Protein AF-A0A8J8MJF5-F1 (afdb_monomer_lite)

Radius of gyration: 41.86 Å; chains: 1; bounding box: 98×72×121 Å

Sequence (858 aa):
MDLIKITELSKKLNISSRSLRYYEQVGLIKSIRPDHERYRYFDKQTVERLKQILILRKMQIPIKHIIHIYESDDMRTVVKVFMHKLDEIDNDVNALYKLRKIVNRFLETMHENGIDKISALPLLYEKMEKQLDRLEENIHQPITYKEIDLLSKELQKNIDIRIVELPKMRVLSSYLKDTHLTESNPDSFWTWINEHELPLGKVGNHAMFDFQSMSNPEEYQTVTMIALSNEFHNDSPYEDYLFEGGLFAVASTFVYDGLSACHDQIIEHFHHNKFYQVDYQHDGTFRHPSLIETVLSPDGKNDKVDIFVPIKKRVADDSLFDQVIMIDAITVDQVEKSSPILKSYNINLEDITPILNPSYTINEDGEAEYIAYIDKRVLSTNIKLPIPFRVDITFRVDTASLRLYHGKAAIGVNDGHIFDMGGNTKDLYVYTPVFGTEEIYSDKININRNGYNTLTWIVGEQYFTVILNGEIVHCGTNYPYMQTVNKKFEPHPVIIGSSSYDKVIIRSVRVSKVKQKKKNIIKEGELIMAARQSNNTLPNIYNLVTWHYGQNYVLNGCMAYLMACLGEKDYDYWFFSGVTGDNLTQVYGFKYADMHTCLSKVLFSEPYIQKIFDTCGYEQTYVTEKQLNANKEMFLQTAMAYIDKGIPIIARISNEPGYARIICGYEEFGKTLLYLDGDDKEAKKQKVEGDIKEDWIFVGSKKENIELAQIYRKAIMGIPNLITMPKTNNCTFGAQAFRDWAMDIEHGRFDGVTEDAFDQWRDHTVYVCNYATNCCCYEFLNRAIAHNPDMTFIKDIQDIYDNQKLVIMEKMKKVGGDFNVTLPTLKDREKRKKIAMVLREFAASYDDILAIFNQINT

Foldseek 3Di:
DPWAFLVRLCVVVVHDSVVVVVCVVLPQAHWDDDPPDPTTIHDPVRSVSVVVVVVVVVLVQDPLLVSVCVVDPDVVSVVVSVVVSVVVVVVVCVVVVLVVVLVVVLVVLCVVVVPDDPVCVVVSVVVLVVVQVVPPPDDDHDDDPVNVVVVVVVVDDDFDKDKDWDAKFKKWKQAFPVLVRLDGDVVVVVVVCVVVVDDQDDAPPPFKWWFWDHNDPPDIDIMIMGGDDPPDDDPDRTDIDMDHIAMWIKTKDWPVRDPPVVVVVRQVVAVPDPWKHFQADPVRDGPDTKIKTWHDDPPPPIIMIMIITHMDTDDDDQVPFDDKFWDDPDAPVRVCVQWDFPDKDWQQLVPKDWDPDWDWDADPLSKIKTFQQAQRTWIWSPDFAFPFKKKKWKKAAQQWKKKKDWPLWIKIANQFDDDDVVRDGFGIFTQAPPPRPDTDTFPDDDDDNPDIKMWMFGRGLAWGFIAIRNRTRTIIGRGPCNVDQDRPDGTGTIMMGTRDRGIMITDIMMMTHTDDDRDDPDDPDDDDDDDDDAKFFQPDDFALADVVLLLPQSVLSQQQVQCVLVVNNVSHSLQSCLLLCFLLKFKAWPDLVQQCQTSQLVPVDPVSVQSSQVLQQWDKDKADLVNCQVPVLVVLQVQSVCLVVSGWKWKAAQVNRRAIWIFGIAHRSSQKTWIHHHRDGGTDIDGPDPGDRIMIMGIHDRRDHDDPLVSLVVSLLCSVCQQPPDADPTMDMHLVRLLVVLVCLLVCVLQPPDPVRDDLVSPAASSLSSNLSSLVSVVSLVVNCVSVVVPVCSVVLNVLSVCCNPPLQVQLVVLQRYSRHDSVQSNDNVSSNSNSVSSNVSSVSSVVSVVSSVVVVD

Secondary structure (DSSP, 8-state):
---EEHHHHHHHTT--HHHHHHHHHTTS---B--TT-SS-EE-HHHHHHHHHHHHHHHTT--HHHHHHHHH---HHHHHHHHHHHHHHHHHHHHHHHHHHHHHHHHHHHHHHTT--SGGGHHHHHHHHHHHHTT-TTSSS-PPPHHHHHHHHHHT------EEEEEPPE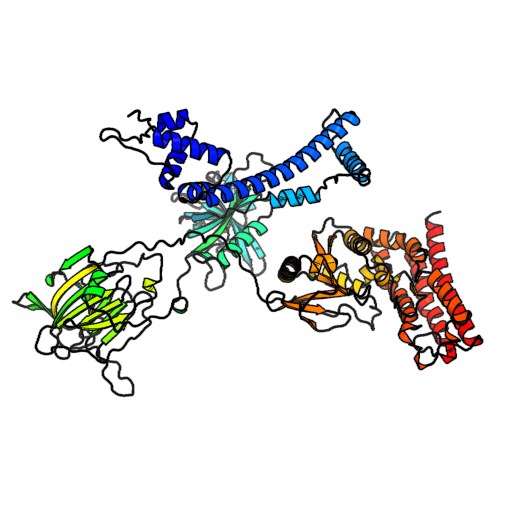EEEEEEEGGGTTS-B-HHHHHHHHHHTT-----TTSS-EEEEEEEEETTEEEEEEEEEPPTT----SSEEEEEE--EEEEEEEEEGGGTHHHHHHHHHHHHHS-SSEEE-B-TTS-BSS--EEEEE--TTSSS-EEEEEEEEEEPPP-GGGSPPPEE--S--HHHHHHHS-EEEEEEEPGGGPEEES--EEEE-TTSPEEEE-SSTT-EEEEEEEEPSSEEEEEEEE-SS--EEEEETTEEEEES------TT-PPP-EEEE-TTT-------S-----TTS-EEEEEEE-SS-EEEEETTEEEEEEE--HHHH-S---PPPEEEEEE-SSSSPEEEEEEEEEEEPPP------TT--------S-EE-S----S--GGGT---HHHHHHHHHHHHTT-TT--HHHHHHHSSGGG--EEES-TTS---SHHHHH-SHHHHHHHHHHTTEEEEEE-HHHHHHTHHHHHHHHHHHHHTT--EEEEESSSTT-EEEEEEEETTTTEEEEE-TT-SSPEEEE--S---EEEEEEEEE-----HHHHHHHHHHTHHHHHTPPP-SSEEEHHHHHHHHHHHHHTTTTTT--GGG--HIIIIIHHHHHHHHHTTTHHHHHHHHHH-TT-TTHHHHHHHHHHIIIIIHHHHHHTT-STT--HHHHH-HHHHHHHHHHHHHHHHHHHHHHHHHHHH--

Organism: NCBI:txid1348613

pLDDT: mean 78.47, std 15.38, range [26.17, 97.44]

InterPro domains:
  IPR000551 MerR-type HTH domain [PF13411] (5-70)
  IPR000551 MerR-type HTH domain [PS50937] (3-72)
  IPR000551 MerR-type HTH domain [SM00422] (4-73)
  IPR009061 Putative DNA-binding domain superfamily [SSF46955] (5-112)
  IPR047057 MerR transcriptional regulator [PTHR30204] (3-156)

Structure (mmCIF, N/CA/C/O backbone):
data_AF-A0A8J8MJF5-F1
#
_entry.id   AF-A0A8J8MJF5-F1
#
loop_
_atom_site.group_PDB
_atom_site.id
_atom_site.type_symbol
_atom_site.label_atom_id
_atom_site.label_alt_id
_atom_site.label_comp_id
_atom_site.label_asym_id
_atom_site.label_entity_id
_atom_site.label_seq_id
_atom_site.pdbx_PDB_ins_code
_atom_site.Cartn_x
_atom_site.Cartn_y
_atom_site.Cartn_z
_atom_site.occupancy
_atom_site.B_iso_or_equiv
_atom_site.auth_seq_id
_atom_site.auth_comp_id
_atom_site.auth_asym_id
_atom_site.auth_atom_id
_atom_site.pdbx_PDB_model_num
ATOM 1 N N . MET A 1 1 ? -38.136 41.050 33.277 1.00 53.16 1 MET A N 1
ATOM 2 C CA . MET A 1 1 ? -37.106 40.504 32.369 1.00 53.16 1 MET A CA 1
ATOM 3 C C . MET A 1 1 ? -37.809 40.149 31.077 1.00 53.16 1 MET A C 1
ATOM 5 O O . MET A 1 1 ? -38.716 39.331 31.130 1.00 53.16 1 MET A O 1
ATOM 9 N N . ASP A 1 2 ? -37.450 40.786 29.963 1.00 64.75 2 ASP A N 1
ATOM 10 C CA . ASP A 1 2 ? -38.011 40.428 28.656 1.00 64.75 2 ASP A CA 1
ATOM 11 C C . ASP A 1 2 ? -37.474 39.053 28.248 1.00 64.75 2 ASP A C 1
ATOM 13 O O . ASP A 1 2 ? -36.318 38.914 27.839 1.00 64.75 2 ASP A O 1
ATOM 17 N N . LEU A 1 3 ? -38.303 38.030 28.441 1.00 77.38 3 LEU A N 1
ATOM 18 C CA . LEU A 1 3 ? -38.017 36.638 28.125 1.00 77.38 3 LEU A CA 1
ATOM 19 C C . LEU A 1 3 ? -38.688 36.286 26.800 1.00 77.38 3 LEU A C 1
ATOM 21 O O . LEU A 1 3 ? -39.892 36.468 26.644 1.00 77.38 3 LEU A O 1
ATOM 25 N N . ILE A 1 4 ? -37.919 35.761 25.848 1.00 79.62 4 ILE A N 1
ATOM 26 C CA . ILE A 1 4 ? -38.430 35.415 24.516 1.00 79.62 4 ILE A CA 1
ATOM 27 C C . ILE A 1 4 ? -38.566 33.901 24.401 1.00 79.62 4 ILE A C 1
ATOM 29 O O . ILE A 1 4 ? -37.615 33.158 24.663 1.00 79.62 4 ILE A O 1
ATOM 33 N N . LYS A 1 5 ? -39.738 33.432 23.969 1.00 81.88 5 LYS A N 1
ATOM 34 C CA . LYS A 1 5 ? -40.026 32.005 23.795 1.00 81.88 5 LYS A CA 1
ATOM 35 C C . LYS A 1 5 ? -39.204 31.409 22.654 1.00 81.88 5 LYS A C 1
ATOM 37 O O . LYS A 1 5 ? -39.046 32.027 21.606 1.00 81.88 5 LYS A O 1
ATOM 42 N N . ILE A 1 6 ? -38.756 30.162 22.792 1.00 76.00 6 ILE A N 1
ATOM 43 C CA . ILE A 1 6 ? -37.949 29.459 21.777 1.00 76.00 6 ILE A CA 1
ATOM 44 C C . ILE A 1 6 ? -38.575 29.464 20.377 1.00 76.00 6 ILE A C 1
ATOM 46 O O . ILE A 1 6 ? -37.857 29.593 19.393 1.00 76.00 6 ILE A O 1
ATOM 50 N N . THR A 1 7 ? -39.899 29.344 20.272 1.00 72.62 7 THR A N 1
ATOM 51 C CA . THR A 1 7 ? -40.621 29.362 18.991 1.00 72.62 7 THR A CA 1
ATOM 52 C C . THR A 1 7 ? -40.628 30.748 18.356 1.00 72.62 7 THR A C 1
ATOM 54 O O . THR A 1 7 ? -40.491 30.866 17.142 1.00 72.62 7 THR A O 1
ATOM 57 N N . GLU A 1 8 ? -40.745 31.796 19.169 1.00 77.06 8 GLU A N 1
ATOM 58 C CA . GLU A 1 8 ? -40.673 33.183 18.707 1.00 77.06 8 GLU A CA 1
ATOM 59 C C . GLU A 1 8 ? -39.242 33.559 18.334 1.00 77.06 8 GLU A C 1
ATOM 61 O O . GLU A 1 8 ? -39.022 34.158 17.289 1.00 77.06 8 GLU A O 1
ATOM 66 N N . LEU A 1 9 ? -38.254 33.133 19.123 1.00 77.19 9 LEU A N 1
ATOM 67 C CA . LEU A 1 9 ? -36.839 33.379 18.857 1.00 77.19 9 LEU A CA 1
ATOM 68 C C . LEU A 1 9 ? -36.340 32.626 17.614 1.00 77.19 9 LEU A C 1
ATOM 70 O O . LEU A 1 9 ? -35.605 33.189 16.809 1.00 77.19 9 LEU A O 1
ATOM 74 N N . SER A 1 10 ? -36.780 31.377 17.434 1.00 71.88 10 SER A N 1
ATOM 75 C CA . SER A 1 10 ? -36.517 30.541 16.254 1.00 71.88 10 SER A CA 1
ATOM 76 C C . SER A 1 10 ? -37.037 31.202 14.976 1.00 71.88 10 SER A C 1
ATOM 78 O O . SER A 1 10 ? -36.302 31.278 13.993 1.00 71.88 10 SER A O 1
ATOM 80 N N . LYS A 1 11 ? -38.254 31.768 15.018 1.00 73.12 11 LYS A N 1
ATOM 81 C CA . LYS A 1 11 ? -38.809 32.572 13.919 1.00 73.12 11 LYS A CA 1
ATOM 82 C C . LYS A 1 11 ? -38.050 33.889 13.730 1.00 73.12 11 LYS A C 1
ATOM 84 O O . LYS A 1 11 ? -37.674 34.215 12.613 1.00 73.12 11 LYS A O 1
ATOM 89 N N . LYS A 1 12 ? -37.775 34.621 14.815 1.00 74.94 12 LYS A N 1
ATOM 90 C CA . LYS A 1 12 ? -37.136 35.949 14.784 1.00 74.94 12 LYS A CA 1
ATOM 91 C C . LYS A 1 12 ? -35.699 35.920 14.257 1.00 74.94 12 LYS A C 1
ATOM 93 O O . LYS A 1 12 ? -35.278 36.871 13.611 1.00 74.94 12 LYS A O 1
ATOM 98 N N . LEU A 1 13 ? -34.947 34.856 14.539 1.00 69.50 13 LEU A N 1
ATOM 99 C CA . LEU A 1 13 ? -33.555 34.689 14.103 1.00 69.50 13 LEU A CA 1
ATOM 100 C C . LEU A 1 13 ? -33.402 33.742 12.903 1.00 69.50 13 LEU A C 1
ATOM 102 O O . LEU A 1 13 ? -32.275 33.485 12.486 1.00 69.50 13 LEU A O 1
ATOM 106 N N . ASN A 1 14 ? -34.516 33.246 12.354 1.00 66.75 14 ASN A N 1
ATOM 107 C CA . ASN A 1 14 ? -34.575 32.302 11.237 1.00 66.75 14 ASN A CA 1
ATOM 108 C C . ASN A 1 14 ? -33.650 31.082 11.412 1.00 66.75 14 ASN A C 1
ATOM 110 O O . ASN A 1 14 ? -32.826 30.761 10.557 1.00 66.75 14 ASN A O 1
ATOM 114 N N . ILE A 1 15 ? -33.761 30.414 12.560 1.00 70.50 15 ILE A N 1
ATOM 115 C CA . ILE A 1 15 ? -32.998 29.202 12.882 1.00 70.50 15 ILE A CA 1
ATOM 116 C C . ILE A 1 15 ? -33.920 28.131 13.436 1.00 70.50 15 ILE A C 1
ATOM 118 O O . ILE A 1 15 ? -34.861 28.434 14.167 1.00 70.50 15 ILE A O 1
ATOM 122 N N . SER A 1 16 ? -33.642 26.865 13.124 1.00 68.25 16 SER A N 1
ATOM 123 C CA . SER A 1 16 ? -34.482 25.769 13.605 1.00 68.25 16 SER A CA 1
ATOM 124 C C . SER A 1 16 ? -34.440 25.671 15.133 1.00 68.25 16 SER A C 1
ATOM 126 O O . SER A 1 16 ? -33.407 25.884 15.778 1.00 68.25 16 SER A O 1
ATOM 128 N N . SER A 1 17 ? -35.554 25.259 15.736 1.00 65.50 17 SER A N 1
ATOM 129 C CA . SER A 1 17 ? -35.598 25.000 17.178 1.00 65.50 17 SER A CA 1
ATOM 130 C C . SER A 1 17 ? -34.645 23.863 17.586 1.00 65.50 17 SER A C 1
ATOM 132 O O . SER A 1 17 ? -34.232 23.800 18.742 1.00 65.50 17 SER A O 1
ATOM 134 N N . ARG A 1 18 ? -34.263 22.985 16.642 1.00 64.19 18 ARG A N 1
ATOM 135 C CA . ARG A 1 18 ? -33.242 21.939 16.823 1.00 64.19 18 ARG A CA 1
ATOM 136 C C . ARG A 1 18 ? -31.841 22.539 16.958 1.00 64.19 18 ARG A C 1
ATOM 138 O O . ARG A 1 18 ? -31.104 22.118 17.840 1.00 64.19 18 ARG A O 1
ATOM 145 N N . SER A 1 19 ? -31.506 23.557 16.167 1.00 65.19 19 SER A N 1
ATOM 146 C CA . SER A 1 19 ? -30.219 24.265 16.244 1.00 65.19 19 SER A CA 1
ATOM 147 C C . SER A 1 19 ? -30.053 25.001 17.574 1.00 65.19 19 SER A C 1
ATOM 149 O O . SER A 1 19 ? -28.995 24.925 18.185 1.00 65.19 19 SER A O 1
ATOM 151 N N . LEU A 1 20 ? -31.118 25.633 18.081 1.00 69.06 20 LEU A N 1
ATOM 152 C CA . LEU A 1 20 ? -31.123 26.256 19.412 1.00 69.06 20 LEU A CA 1
ATOM 153 C C . LEU A 1 20 ? -30.873 25.241 20.534 1.00 69.06 20 LEU A C 1
ATOM 155 O O . LEU A 1 20 ? -30.087 25.500 21.439 1.00 69.06 20 LEU A O 1
ATOM 159 N N . ARG A 1 21 ? -31.511 24.065 20.454 1.00 69.94 21 ARG A N 1
ATOM 160 C CA . ARG A 1 21 ? -31.278 22.967 21.407 1.00 69.94 21 ARG A CA 1
ATOM 161 C C . ARG A 1 21 ? -29.857 22.425 21.307 1.00 69.94 21 ARG A C 1
ATOM 163 O O . ARG A 1 21 ? -29.271 22.105 22.330 1.00 69.94 21 ARG A O 1
ATOM 170 N N . TYR A 1 22 ? -29.311 22.343 20.097 1.00 67.75 22 TYR A N 1
ATOM 171 C CA . TYR A 1 22 ? -27.937 21.910 19.880 1.00 67.75 22 TYR A CA 1
ATOM 172 C C . TYR A 1 22 ? -26.931 22.901 20.479 1.00 67.75 22 TYR A C 1
ATOM 174 O O . TYR A 1 22 ? -26.049 22.477 21.211 1.00 67.75 22 TYR A O 1
ATOM 182 N N . TYR A 1 23 ? -27.101 24.211 20.263 1.00 71.25 23 TYR A N 1
ATOM 183 C CA . TYR A 1 23 ? -26.237 25.236 20.868 1.00 71.25 23 TYR A CA 1
ATOM 184 C C . TYR A 1 23 ? -26.321 25.255 22.397 1.00 71.25 23 TYR A C 1
ATOM 186 O O . TYR A 1 23 ? -25.316 25.491 23.060 1.00 71.25 23 TYR A O 1
ATOM 194 N N . GLU A 1 24 ? -27.493 24.965 22.962 1.00 73.94 24 GLU A N 1
ATOM 195 C CA . GLU A 1 24 ? -27.648 24.747 24.402 1.00 73.94 24 GLU A CA 1
ATOM 196 C C . GLU A 1 24 ? -26.921 23.472 24.866 1.00 73.94 24 GLU A C 1
ATOM 198 O O . GLU A 1 24 ? -26.208 23.494 25.865 1.00 73.94 24 GLU A O 1
ATOM 203 N N . GLN A 1 25 ? -27.047 22.370 24.120 1.00 72.44 25 GLN A N 1
ATOM 204 C CA . GLN A 1 25 ? -26.429 21.082 24.446 1.00 72.44 25 GLN A CA 1
ATOM 205 C C . GLN A 1 25 ? -24.898 21.133 24.424 1.00 72.44 25 GLN A C 1
ATOM 207 O O . GLN A 1 25 ? -24.263 20.506 25.267 1.00 72.44 25 GLN A O 1
ATOM 212 N N . VAL A 1 26 ? -24.311 21.876 23.483 1.00 66.56 26 VAL A N 1
ATOM 213 C CA . VAL A 1 26 ? -22.854 22.079 23.402 1.00 66.56 26 VAL A CA 1
ATOM 214 C C . VAL A 1 26 ? -22.364 23.233 24.287 1.00 66.56 26 VAL A C 1
ATOM 216 O O . VAL A 1 26 ? -21.220 23.648 24.169 1.00 66.56 26 VAL A O 1
ATOM 219 N N . GLY A 1 27 ? -23.221 23.772 25.163 1.00 73.69 27 GLY A N 1
ATOM 220 C CA . GLY A 1 27 ? -22.837 24.731 26.205 1.00 73.69 27 GLY A CA 1
ATOM 221 C C . GLY A 1 27 ? -22.694 26.190 25.761 1.00 73.69 27 GLY A C 1
ATOM 222 O O . GLY A 1 27 ? -22.341 27.044 26.572 1.00 73.69 27 GLY A O 1
ATOM 223 N N . LEU A 1 28 ? -23.007 26.517 24.506 1.00 76.38 28 LEU A N 1
ATOM 224 C CA . LEU A 1 28 ? -22.818 27.859 23.949 1.00 76.38 28 LEU A CA 1
ATOM 225 C C . LEU A 1 28 ? -23.892 28.873 24.389 1.00 76.38 28 LEU A C 1
ATOM 227 O O . LEU A 1 28 ? -23.613 30.070 24.436 1.00 76.38 28 LEU A O 1
ATOM 231 N N . ILE A 1 29 ? -25.108 28.423 24.714 1.00 82.00 29 ILE A N 1
ATOM 232 C CA . ILE A 1 29 ? -26.221 29.255 25.219 1.00 82.00 29 ILE A CA 1
ATOM 233 C C . ILE A 1 29 ? -26.970 28.531 26.347 1.00 82.00 29 ILE A C 1
ATOM 235 O O . ILE A 1 29 ? -26.839 27.319 26.491 1.00 82.00 29 ILE A O 1
ATOM 239 N N . LYS A 1 30 ? -27.796 29.241 27.127 1.00 81.00 30 LYS A N 1
ATOM 240 C CA . LYS A 1 30 ? -28.608 28.640 28.202 1.00 81.00 30 LYS A CA 1
ATOM 241 C C . LYS A 1 30 ? -30.056 29.124 28.143 1.00 81.00 30 LYS A C 1
ATOM 243 O O . LYS A 1 30 ? -30.291 30.320 28.028 1.00 81.00 30 LYS A O 1
ATOM 248 N N . SER A 1 31 ? -31.034 28.222 28.224 1.00 82.38 31 SER A N 1
ATOM 249 C CA . SER A 1 31 ? -32.439 28.626 28.362 1.00 82.38 31 SER A CA 1
ATOM 250 C C . SER A 1 31 ? -32.874 28.749 29.822 1.00 82.38 31 SER A C 1
ATOM 252 O O . SER A 1 31 ? -32.334 28.101 30.717 1.00 82.38 31 SER A O 1
ATOM 254 N N . ILE A 1 32 ? -33.894 29.570 30.043 1.00 83.06 32 ILE A N 1
ATOM 255 C CA . ILE A 1 32 ? -34.621 29.739 31.298 1.00 83.06 32 ILE A CA 1
ATOM 256 C C . ILE A 1 32 ? -36.005 29.113 31.118 1.00 83.06 32 ILE A C 1
ATOM 258 O O . ILE A 1 32 ? -36.604 29.186 30.043 1.00 83.06 32 ILE A O 1
ATOM 262 N N . ARG A 1 33 ? -36.530 28.479 32.165 1.00 79.12 33 ARG A N 1
ATOM 263 C CA . ARG A 1 33 ? -37.903 27.966 32.190 1.00 79.12 33 ARG A CA 1
ATOM 264 C C . ARG A 1 33 ? -38.624 28.563 33.395 1.00 79.12 33 ARG A C 1
ATOM 266 O O . ARG A 1 33 ? -38.308 28.154 34.506 1.00 79.12 33 ARG A O 1
ATOM 273 N N . PRO A 1 34 ? -39.530 29.535 33.199 1.00 75.62 34 PRO A N 1
ATOM 274 C CA . PRO A 1 34 ? -40.395 30.011 34.270 1.00 75.62 34 PRO A CA 1
ATOM 275 C C . PRO A 1 34 ? -41.268 28.866 34.798 1.00 75.62 34 PRO A C 1
ATOM 277 O O . PRO A 1 34 ? -41.722 28.032 34.013 1.00 75.62 34 PRO A O 1
ATOM 280 N N . ASP A 1 35 ? -41.545 28.853 36.103 1.00 64.62 35 ASP A N 1
ATOM 281 C CA . ASP A 1 35 ? -42.199 27.736 36.811 1.00 64.62 35 ASP A CA 1
ATOM 282 C C . ASP A 1 35 ? -43.610 27.379 36.296 1.00 64.62 35 ASP A C 1
ATOM 284 O O . ASP A 1 35 ? -44.168 26.338 36.645 1.00 64.62 35 ASP A O 1
ATOM 288 N N . HIS A 1 36 ? -44.192 28.213 35.430 1.00 60.69 36 HIS A N 1
ATOM 289 C CA . HIS A 1 36 ? -45.547 28.058 34.896 1.00 60.69 36 HIS A CA 1
ATOM 290 C C . HIS A 1 36 ? -45.599 27.758 33.387 1.00 60.69 36 HIS A C 1
ATOM 292 O O . HIS A 1 36 ? -46.689 27.626 32.830 1.00 60.69 36 HIS A O 1
ATOM 298 N N . GLU A 1 37 ? -44.456 27.599 32.704 1.00 63.03 37 GLU A N 1
ATOM 299 C CA . GLU A 1 37 ? -44.418 27.333 31.260 1.00 63.03 37 GLU A CA 1
ATOM 300 C C . GLU A 1 37 ? -43.514 26.153 30.871 1.00 63.03 37 GLU A C 1
ATOM 302 O O . GLU A 1 37 ? -42.358 26.040 31.266 1.00 63.03 37 GLU A O 1
ATOM 307 N N . ARG A 1 38 ? -44.024 25.270 29.996 1.00 65.94 38 ARG A N 1
ATOM 308 C CA . ARG A 1 38 ? -43.282 24.091 29.492 1.00 65.94 38 ARG A CA 1
ATOM 309 C C . ARG A 1 38 ? -42.276 24.409 28.382 1.00 65.94 38 ARG A C 1
ATOM 311 O O . ARG A 1 38 ? -41.562 23.519 27.913 1.00 65.94 38 ARG A O 1
ATOM 318 N N . TYR A 1 39 ? -42.250 25.651 27.912 1.00 66.00 39 TYR A N 1
ATOM 319 C CA . TYR A 1 39 ? -41.396 26.077 26.811 1.00 66.00 39 TYR A CA 1
ATOM 320 C C . TYR A 1 39 ? -40.108 26.713 27.328 1.00 66.00 39 TYR A C 1
ATOM 322 O O . TYR A 1 39 ? -40.048 27.240 28.430 1.00 66.00 39 TYR A O 1
ATOM 330 N N . ARG A 1 40 ? -39.052 26.632 26.515 1.00 78.50 40 ARG A N 1
ATOM 331 C CA . ARG A 1 40 ? -37.780 27.300 26.799 1.00 78.50 40 ARG A CA 1
ATOM 332 C C . ARG A 1 40 ? -37.910 28.784 26.485 1.00 78.50 40 ARG A C 1
ATOM 334 O O . ARG A 1 40 ? -38.384 29.128 25.399 1.00 78.50 40 ARG A O 1
ATOM 341 N N . TYR A 1 41 ? -37.432 29.613 27.397 1.00 81.00 41 TYR A N 1
ATOM 342 C CA . TYR A 1 41 ? -37.320 31.054 27.245 1.00 81.00 41 TYR A CA 1
ATOM 343 C C . TYR A 1 41 ? -35.854 31.459 27.253 1.00 81.00 41 TYR A C 1
ATOM 345 O O . TYR A 1 41 ? -35.013 30.779 27.833 1.00 81.00 41 TYR A O 1
ATOM 353 N N . PHE A 1 42 ? -35.538 32.559 26.590 1.00 82.88 42 PHE A N 1
ATOM 354 C CA . PHE A 1 42 ? -34.191 33.108 26.557 1.00 82.88 42 PHE A CA 1
ATOM 355 C C . PHE A 1 42 ? -34.244 34.554 27.019 1.00 82.88 42 PHE A C 1
ATOM 357 O O . PHE A 1 42 ? -35.090 35.326 26.560 1.00 82.88 42 PHE A O 1
ATOM 364 N N . ASP A 1 43 ? -33.355 34.897 27.944 1.00 83.19 43 ASP A N 1
ATOM 365 C CA . ASP A 1 43 ? -33.181 36.269 28.391 1.00 83.19 43 ASP A CA 1
ATOM 366 C C . ASP A 1 43 ? -32.402 37.093 27.367 1.00 83.19 43 ASP A C 1
ATOM 368 O O . ASP A 1 43 ? -31.818 36.591 26.401 1.00 83.19 43 ASP A O 1
ATOM 372 N N . LYS A 1 44 ? -32.385 38.403 27.591 1.00 81.25 44 LYS A N 1
ATOM 373 C CA . LYS A 1 44 ? -31.734 39.345 26.689 1.00 81.25 44 LYS A CA 1
ATOM 374 C C . LYS A 1 44 ? -30.236 39.052 26.512 1.00 81.25 44 LYS A C 1
ATOM 376 O O . LYS A 1 44 ? -29.740 39.157 25.395 1.00 81.25 44 LYS A O 1
ATOM 381 N N . GLN A 1 45 ? -29.528 38.641 27.567 1.00 79.31 45 GLN A N 1
ATOM 382 C CA . GLN A 1 45 ? -28.091 38.351 27.502 1.00 79.31 45 GLN A CA 1
ATOM 383 C C . GLN A 1 45 ? -27.796 37.099 26.667 1.00 79.31 45 GLN A C 1
ATOM 385 O O . GLN A 1 45 ? -26.890 37.106 25.832 1.00 79.31 45 GLN A O 1
ATOM 390 N N . THR A 1 46 ? -28.597 36.044 26.825 1.00 78.50 46 THR A N 1
ATOM 391 C CA . THR A 1 46 ? -28.473 34.835 26.009 1.00 78.50 46 THR A CA 1
ATOM 392 C C . THR A 1 46 ? -28.852 35.101 24.564 1.00 78.50 46 THR A C 1
ATOM 394 O O . THR A 1 46 ? -28.210 34.573 23.660 1.00 78.50 46 THR A O 1
ATOM 397 N N . VAL A 1 47 ? -29.860 35.940 24.323 1.00 79.81 47 VAL A N 1
ATOM 398 C CA . VAL A 1 47 ? -30.221 36.358 22.966 1.00 79.81 47 VAL A CA 1
ATOM 399 C C . VAL A 1 47 ? -29.062 37.109 22.300 1.00 79.81 47 VAL A C 1
ATOM 401 O O . VAL A 1 47 ? -28.777 36.837 21.136 1.00 79.81 47 VAL A O 1
ATOM 404 N N . GLU A 1 48 ? -28.346 37.987 23.008 1.00 77.56 48 GLU A N 1
ATOM 405 C CA . GLU A 1 48 ? -27.154 38.655 22.459 1.00 77.56 48 GLU A CA 1
ATOM 406 C C . GLU A 1 48 ? -25.993 37.684 22.209 1.00 77.56 48 GLU A C 1
ATOM 408 O O . GLU A 1 48 ? -25.403 37.690 21.128 1.00 77.56 48 GLU A O 1
ATOM 413 N N . ARG A 1 49 ? -25.714 36.768 23.142 1.00 79.19 49 ARG A N 1
ATOM 414 C CA . ARG A 1 49 ? -24.697 35.722 22.943 1.00 79.19 49 ARG A CA 1
ATOM 415 C C . ARG A 1 49 ? -25.035 34.821 21.756 1.00 79.19 49 ARG A C 1
ATOM 417 O O . ARG A 1 49 ? -24.175 34.504 20.941 1.00 79.19 49 ARG A O 1
ATOM 424 N N . LEU A 1 50 ? -26.305 34.454 21.612 1.00 79.62 50 LEU A N 1
ATOM 425 C CA . LEU A 1 50 ? -26.792 33.690 20.474 1.00 79.62 50 LEU A CA 1
ATOM 426 C C . LEU A 1 50 ? -26.583 34.453 19.165 1.00 79.62 50 LEU A C 1
ATOM 428 O O . LEU A 1 50 ? -26.141 33.852 18.191 1.00 79.62 50 LEU A O 1
ATOM 432 N N . LYS A 1 51 ? -26.851 35.764 19.125 1.00 75.75 51 LYS A N 1
ATOM 433 C CA . LYS A 1 51 ? -26.552 36.579 17.939 1.00 75.75 51 LYS A CA 1
ATOM 434 C C . LYS A 1 51 ? -25.064 36.527 17.592 1.00 75.75 51 LYS A C 1
ATOM 436 O O . LYS A 1 51 ? -24.750 36.330 16.425 1.00 75.75 51 LYS A O 1
ATOM 441 N N . GLN A 1 52 ? -24.164 36.622 18.571 1.00 76.12 52 GLN A N 1
ATOM 442 C CA . GLN A 1 52 ? -22.717 36.506 18.338 1.00 76.12 52 GLN A CA 1
ATOM 443 C C . GLN A 1 52 ? -22.325 35.125 17.790 1.00 76.12 52 GLN A C 1
ATOM 445 O O . GLN A 1 52 ? -21.628 35.040 16.784 1.00 76.12 52 GLN A O 1
ATOM 450 N N . ILE A 1 53 ? -22.843 34.039 18.370 1.00 74.62 53 ILE A N 1
ATOM 451 C CA . ILE A 1 53 ? -22.609 32.672 17.873 1.00 74.62 53 ILE A CA 1
ATOM 452 C C . ILE A 1 53 ? -23.121 32.517 16.444 1.00 74.62 53 ILE A C 1
ATOM 454 O O . ILE A 1 53 ? -22.448 31.929 15.603 1.00 74.62 53 ILE A O 1
ATOM 458 N N . LEU A 1 54 ? -24.305 33.054 16.147 1.00 71.00 54 LEU A N 1
ATOM 459 C CA . LEU A 1 54 ? -24.851 33.035 14.796 1.00 71.00 54 LEU A CA 1
ATOM 460 C C . LEU A 1 54 ? -23.989 33.846 13.831 1.00 71.00 54 LEU A C 1
ATOM 462 O O . LEU A 1 54 ? -23.831 33.413 12.697 1.00 71.00 54 LEU A O 1
ATOM 466 N N . ILE A 1 55 ? -23.407 34.967 14.260 1.00 72.69 55 ILE A N 1
ATOM 467 C CA . ILE A 1 55 ? -22.453 35.738 13.454 1.00 72.69 55 ILE A CA 1
ATOM 468 C C . ILE A 1 55 ? -21.206 34.893 13.160 1.00 72.69 55 ILE A C 1
ATOM 470 O O . ILE A 1 55 ? -20.862 34.734 11.995 1.00 72.69 55 ILE A O 1
ATOM 474 N N . LEU A 1 56 ? -20.597 34.254 14.163 1.00 70.62 56 LEU A N 1
ATOM 475 C CA . LEU A 1 56 ? -19.425 33.384 13.971 1.00 70.62 56 LEU A CA 1
ATOM 476 C C . LEU A 1 56 ? -19.738 32.165 13.087 1.00 70.62 56 LEU A C 1
ATOM 478 O O . LEU A 1 56 ? -18.938 31.769 12.243 1.00 70.62 56 LEU A O 1
ATOM 482 N N . ARG A 1 57 ? -20.940 31.593 13.221 1.00 72.81 57 ARG A N 1
ATOM 483 C CA . ARG A 1 57 ? -21.422 30.516 12.344 1.00 72.81 57 ARG A CA 1
ATOM 484 C C . ARG A 1 57 ? -21.691 30.983 10.924 1.00 72.81 57 ARG A C 1
ATOM 486 O O . ARG A 1 57 ? -21.432 30.225 9.996 1.00 72.81 57 ARG A O 1
ATOM 493 N N . LYS A 1 58 ? -22.174 32.214 10.750 1.00 69.25 58 LYS A N 1
ATOM 494 C CA . LYS A 1 58 ? -22.305 32.857 9.437 1.00 69.25 58 LYS A CA 1
ATOM 495 C C . LYS A 1 58 ? -20.943 33.187 8.824 1.00 69.25 58 LYS A C 1
ATOM 497 O O . LYS A 1 58 ? -20.818 33.117 7.611 1.00 69.25 58 LYS A O 1
ATOM 502 N N . MET A 1 59 ? -19.920 33.430 9.642 1.00 64.06 59 MET A N 1
ATOM 503 C CA . MET A 1 59 ? -18.508 33.494 9.232 1.00 64.06 59 MET A CA 1
ATOM 504 C C . MET A 1 59 ? -17.893 32.100 8.977 1.00 64.06 59 MET A C 1
ATOM 506 O O . MET A 1 59 ? -16.683 31.969 8.842 1.00 64.06 59 MET A O 1
ATOM 510 N N . GLN A 1 60 ? -18.721 31.047 8.919 1.00 63.31 60 GLN A N 1
ATOM 511 C CA . GLN A 1 60 ? -18.337 29.656 8.653 1.00 63.31 60 GLN A CA 1
ATOM 512 C C . GLN A 1 60 ? -17.346 29.053 9.656 1.00 63.31 60 GLN A C 1
ATOM 514 O O . GLN A 1 60 ? -16.743 28.015 9.391 1.00 63.31 60 GLN A O 1
ATOM 519 N N . ILE A 1 61 ? -17.212 29.645 10.843 1.00 70.12 61 ILE A N 1
ATOM 520 C CA . ILE A 1 61 ? -16.355 29.094 11.890 1.00 70.12 61 ILE A CA 1
ATOM 521 C C . ILE A 1 61 ? -17.031 27.822 12.441 1.00 70.12 61 ILE A C 1
ATOM 523 O O . ILE A 1 61 ? -18.212 27.857 12.830 1.00 70.12 61 ILE A O 1
ATOM 527 N N . PRO A 1 62 ? -16.348 26.661 12.458 1.00 68.31 62 PRO A N 1
ATOM 528 C CA . PRO A 1 62 ? -16.910 25.431 13.006 1.00 68.31 62 PRO A CA 1
ATOM 529 C C . PRO A 1 62 ? -17.280 25.585 14.486 1.00 68.31 62 PRO A C 1
ATOM 531 O O . PRO A 1 62 ? -16.574 26.245 15.245 1.00 68.31 62 PRO A O 1
ATOM 534 N N . ILE A 1 63 ? -18.361 24.929 14.923 1.00 64.94 63 ILE A N 1
ATOM 535 C CA . ILE A 1 63 ? -18.839 24.999 16.319 1.00 64.94 63 ILE A CA 1
ATOM 536 C C . ILE A 1 63 ? -17.731 24.634 17.320 1.00 64.94 63 ILE A C 1
ATOM 538 O O . ILE A 1 63 ? -17.614 25.310 18.335 1.00 64.94 63 ILE A O 1
ATOM 542 N N . LYS A 1 64 ? -16.867 23.657 16.992 1.00 70.88 64 LYS A N 1
ATOM 543 C CA . LYS A 1 64 ? -15.695 23.279 17.807 1.00 70.88 64 LYS A CA 1
ATOM 544 C C . LYS A 1 64 ? -14.756 24.457 18.112 1.00 70.88 64 LYS A C 1
ATOM 546 O O . LYS A 1 64 ? -14.285 24.590 19.232 1.00 70.88 64 LYS A O 1
ATOM 551 N N . HIS A 1 65 ? -14.538 25.345 17.143 1.00 69.50 65 HIS A N 1
ATOM 552 C CA . HIS A 1 65 ? -13.673 26.513 17.308 1.00 69.50 65 HIS A CA 1
ATOM 553 C C . HIS A 1 65 ? -14.390 27.656 18.031 1.00 69.50 65 HIS A C 1
ATOM 555 O O . HIS A 1 65 ? -13.773 28.352 18.827 1.00 69.50 65 HIS A O 1
ATOM 561 N N . ILE A 1 66 ? -15.701 27.822 17.815 1.00 71.75 66 ILE A N 1
ATOM 562 C CA . ILE A 1 66 ? -16.513 28.803 18.554 1.00 71.75 66 ILE A CA 1
ATOM 563 C C . ILE A 1 66 ? -16.548 28.460 20.046 1.00 71.75 66 ILE A C 1
ATOM 565 O O . ILE A 1 66 ? -16.440 29.355 20.875 1.00 71.75 66 ILE A O 1
ATOM 569 N N . ILE A 1 67 ? -16.665 27.176 20.389 1.00 72.31 67 ILE A N 1
ATOM 570 C CA . ILE A 1 67 ? -16.570 26.697 21.773 1.00 72.31 67 ILE A CA 1
ATOM 571 C C . ILE A 1 67 ? -15.219 27.109 22.373 1.00 72.31 67 ILE A C 1
ATOM 573 O O . ILE A 1 67 ? -15.199 27.816 23.375 1.00 72.31 67 ILE A O 1
ATOM 577 N N . HIS A 1 68 ? -14.115 26.816 21.679 1.00 73.00 68 HIS A N 1
ATOM 578 C CA . HIS A 1 68 ? -12.767 27.185 22.122 1.00 73.00 68 HIS A CA 1
ATOM 579 C C . HIS A 1 68 ? -12.562 28.706 22.297 1.00 73.00 68 HIS A C 1
ATOM 581 O O . HIS A 1 68 ? -11.888 29.130 23.232 1.00 73.00 68 HIS A O 1
ATOM 587 N N . ILE A 1 69 ? -13.188 29.541 21.452 1.00 74.62 69 ILE A N 1
ATOM 588 C CA . ILE A 1 69 ? -13.188 31.012 21.593 1.00 74.62 69 ILE A CA 1
ATOM 589 C C . ILE A 1 69 ? -13.864 31.456 22.899 1.00 74.62 69 ILE A C 1
ATOM 591 O O . ILE A 1 69 ? -13.415 32.416 23.514 1.00 74.62 69 ILE A O 1
ATOM 595 N N . TYR A 1 70 ? -14.955 30.798 23.305 1.00 71.94 70 TYR A N 1
ATOM 596 C CA . TYR A 1 70 ? -15.729 31.174 24.494 1.00 71.94 70 TYR A CA 1
ATOM 597 C C . TYR A 1 70 ? -15.270 30.486 25.790 1.00 71.94 70 TYR A C 1
ATOM 599 O O . TYR A 1 70 ? -15.715 30.898 26.861 1.00 71.94 70 TYR A O 1
ATOM 607 N N . GLU A 1 71 ? -14.442 29.443 25.701 1.00 71.06 71 GLU A N 1
ATOM 608 C CA . GLU A 1 71 ? -13.856 28.727 26.846 1.00 71.06 71 GLU A CA 1
ATOM 609 C C . GLU A 1 71 ? -12.452 29.231 27.217 1.00 71.06 71 GLU A C 1
ATOM 611 O O . GLU A 1 71 ? -12.001 29.009 28.338 1.00 71.06 71 GLU A O 1
ATOM 616 N N . SER A 1 72 ? -11.766 29.928 26.305 1.00 66.94 72 SER A N 1
ATOM 617 C CA . SER A 1 72 ? -10.443 30.512 26.545 1.00 66.94 72 SER A CA 1
ATOM 618 C C . SER A 1 72 ? -10.542 31.968 27.008 1.00 66.94 72 SER A C 1
ATOM 620 O O . SER A 1 72 ? -11.052 32.815 26.278 1.00 66.94 72 SER A O 1
ATOM 622 N N . ASP A 1 73 ? -9.945 32.284 28.160 1.00 57.78 73 ASP A N 1
ATOM 623 C CA . ASP A 1 73 ? -9.776 33.668 28.640 1.00 57.78 73 ASP A CA 1
ATOM 624 C C . ASP A 1 73 ? -8.619 34.417 27.930 1.00 57.78 73 ASP A C 1
ATOM 626 O O . ASP A 1 73 ? -8.464 35.629 28.093 1.00 57.78 73 ASP A O 1
ATOM 630 N N . ASP A 1 74 ? -7.798 33.724 27.122 1.00 67.00 74 ASP A N 1
ATOM 631 C CA . ASP A 1 74 ? -6.683 34.324 26.370 1.00 67.00 74 ASP A CA 1
ATOM 632 C C . ASP A 1 74 ? -7.111 34.807 24.974 1.00 67.00 74 ASP A C 1
ATOM 634 O O . ASP A 1 74 ? -7.512 34.029 24.100 1.00 67.00 74 ASP A O 1
ATOM 638 N N . MET A 1 75 ? -6.933 36.108 24.733 1.00 62.66 75 MET A N 1
ATOM 639 C CA . MET A 1 75 ? -7.207 36.765 23.454 1.00 62.66 75 MET A CA 1
ATOM 640 C C . MET A 1 75 ? -6.352 36.201 22.305 1.00 62.66 75 MET A C 1
ATOM 642 O O . MET A 1 75 ? -6.782 36.237 21.153 1.00 62.66 75 MET A O 1
ATOM 646 N N . ARG A 1 76 ? -5.181 35.609 22.586 1.00 67.44 76 ARG A N 1
ATOM 647 C CA . ARG A 1 76 ? -4.333 34.975 21.557 1.00 67.44 76 ARG A CA 1
ATOM 648 C C . ARG A 1 76 ? -4.992 33.757 20.918 1.00 67.44 76 ARG A C 1
ATOM 650 O O . ARG A 1 76 ? -4.789 33.521 19.732 1.00 67.44 76 ARG A O 1
ATOM 657 N N . THR A 1 77 ? -5.782 33.000 21.675 1.00 61.94 77 THR A N 1
ATOM 658 C CA . THR A 1 77 ? -6.521 31.833 21.174 1.00 61.94 77 THR A CA 1
ATOM 659 C C . THR A 1 77 ? -7.592 32.262 20.181 1.00 61.94 77 THR A C 1
ATOM 661 O O . THR A 1 77 ? -7.712 31.687 19.100 1.00 61.94 77 THR A O 1
ATOM 664 N N . VAL A 1 78 ? -8.310 33.338 20.510 1.00 69.00 78 VAL A N 1
ATOM 665 C CA . VAL A 1 78 ? -9.307 33.949 19.628 1.00 69.00 78 VAL A CA 1
ATOM 666 C C . VAL A 1 78 ? -8.635 34.446 18.350 1.00 69.00 78 VAL A C 1
ATOM 668 O O . VAL A 1 78 ? -9.047 34.061 17.259 1.00 69.00 78 VAL A O 1
ATOM 671 N N . VAL A 1 79 ? -7.539 35.204 18.472 1.00 72.38 79 VAL A N 1
ATOM 672 C CA . VAL A 1 79 ? -6.763 35.694 17.322 1.00 72.38 79 VAL A CA 1
ATOM 673 C C . VAL A 1 79 ? -6.257 34.541 16.452 1.00 72.38 79 VAL A C 1
ATOM 675 O O . VAL A 1 79 ? -6.415 34.617 15.244 1.00 72.38 79 VAL A O 1
ATOM 678 N N . LYS A 1 80 ? -5.747 33.440 17.020 1.00 72.25 80 LYS A N 1
ATOM 679 C CA . LYS A 1 80 ? -5.309 32.261 16.248 1.00 72.25 80 LYS A CA 1
ATOM 680 C C . LYS A 1 80 ? -6.443 31.586 15.479 1.00 72.25 80 LYS A C 1
ATOM 682 O O . LYS A 1 80 ? -6.237 31.197 14.336 1.00 72.25 80 LYS A O 1
ATOM 687 N N . VAL A 1 81 ? -7.632 31.458 16.074 1.00 71.00 81 VAL A N 1
ATOM 688 C CA . VAL A 1 81 ? -8.799 30.888 15.378 1.00 71.00 81 VAL A CA 1
ATOM 689 C C . VAL A 1 81 ? -9.242 31.790 14.227 1.00 71.00 81 VAL A C 1
ATOM 691 O O . VAL A 1 81 ? -9.543 31.291 13.145 1.00 71.00 81 VAL A O 1
ATOM 694 N N . PHE A 1 82 ? -9.252 33.109 14.432 1.00 73.56 82 PHE A N 1
ATOM 695 C CA . PHE A 1 82 ? -9.559 34.054 13.361 1.00 73.56 82 PHE A CA 1
ATOM 696 C C . PHE A 1 82 ? -8.450 34.133 12.312 1.00 73.56 82 PHE A C 1
ATOM 698 O O . PHE A 1 82 ? -8.790 34.249 11.148 1.00 73.56 82 PHE A O 1
ATOM 705 N N . MET A 1 83 ? -7.170 34.007 12.675 1.00 73.50 83 MET A N 1
ATOM 706 C CA . MET A 1 83 ? -6.056 33.937 11.721 1.00 73.50 83 MET A CA 1
ATOM 707 C C . MET A 1 83 ? -6.133 32.668 10.879 1.00 73.50 83 MET A C 1
ATOM 709 O O . MET A 1 83 ? -6.101 32.771 9.670 1.00 73.50 83 MET A O 1
ATOM 713 N N . HIS A 1 84 ? -6.368 31.499 11.479 1.00 67.56 84 HIS A N 1
ATOM 714 C CA . HIS A 1 84 ? -6.560 30.260 10.720 1.00 67.56 84 HIS A CA 1
ATOM 715 C C . HIS A 1 84 ? -7.795 30.330 9.815 1.00 67.56 84 HIS A C 1
ATOM 717 O O . HIS A 1 84 ? -7.780 29.822 8.699 1.00 67.56 84 HIS A O 1
ATOM 723 N N . LYS A 1 85 ? -8.884 30.967 10.275 1.00 71.69 85 LYS A N 1
ATOM 724 C CA . LYS A 1 85 ? -10.061 31.176 9.426 1.00 71.69 85 LYS A CA 1
ATOM 725 C C . LYS A 1 85 ? -9.805 32.219 8.342 1.00 71.69 85 LYS A C 1
ATOM 727 O O . LYS A 1 85 ? -10.363 32.068 7.267 1.00 71.69 85 LYS A O 1
ATOM 732 N N . LEU A 1 86 ? -8.999 33.244 8.604 1.00 73.31 86 LEU A N 1
ATOM 733 C CA . LEU A 1 86 ? -8.555 34.203 7.598 1.00 73.31 86 LEU A CA 1
ATOM 734 C C . LEU A 1 86 ? -7.643 33.523 6.584 1.00 73.31 86 LEU A C 1
ATOM 736 O O . LEU A 1 86 ? -7.904 33.700 5.417 1.00 73.31 86 LEU A O 1
ATOM 740 N N . ASP A 1 87 ? -6.715 32.657 6.989 1.00 70.25 87 ASP A N 1
ATOM 741 C CA . ASP A 1 87 ? -5.861 31.889 6.077 1.00 70.25 87 ASP A CA 1
ATOM 742 C C . ASP A 1 87 ? -6.686 30.901 5.238 1.00 70.25 87 ASP A C 1
ATOM 744 O O . ASP A 1 87 ? -6.477 30.785 4.036 1.00 70.25 87 ASP A O 1
ATOM 748 N N . GLU A 1 88 ? -7.677 30.221 5.831 1.00 64.44 88 GLU A N 1
ATOM 749 C CA . GLU A 1 88 ? -8.651 29.417 5.078 1.00 64.44 88 GLU A CA 1
ATOM 750 C C . GLU A 1 88 ? -9.477 30.279 4.121 1.00 64.44 88 GLU A C 1
ATOM 752 O O . GLU A 1 88 ? -9.640 29.907 2.968 1.00 64.44 88 GLU A O 1
ATOM 757 N N . ILE A 1 89 ? -9.997 31.426 4.575 1.00 71.25 89 ILE A N 1
ATOM 758 C CA . ILE A 1 89 ? -10.758 32.354 3.730 1.00 71.25 89 ILE A CA 1
ATOM 759 C C . ILE A 1 89 ? -9.859 32.935 2.653 1.00 71.25 89 ILE A C 1
ATOM 761 O O . ILE A 1 89 ? -10.341 33.123 1.556 1.00 71.25 89 ILE A O 1
ATOM 765 N N . ASP A 1 90 ? -8.589 33.194 2.913 1.00 70.12 90 ASP A N 1
ATOM 766 C CA . ASP A 1 90 ? -7.638 33.742 1.960 1.00 70.12 90 ASP A CA 1
ATOM 767 C C . ASP A 1 90 ? -7.220 32.661 0.966 1.00 70.12 90 ASP A C 1
ATOM 769 O O . ASP A 1 90 ? -7.074 32.959 -0.212 1.00 70.12 90 ASP A O 1
ATOM 773 N N . ASN A 1 91 ? -7.127 31.394 1.379 1.00 62.03 91 ASN A N 1
ATOM 774 C CA . ASN A 1 91 ? -6.935 30.254 0.483 1.00 62.03 91 ASN A CA 1
ATOM 775 C C . ASN A 1 91 ? -8.180 29.995 -0.374 1.00 62.03 91 ASN A C 1
ATOM 777 O O . ASN A 1 91 ? -8.050 29.860 -1.588 1.00 62.03 91 ASN A O 1
ATOM 781 N N . ASP A 1 92 ? -9.376 30.030 0.214 1.00 62.72 92 ASP A N 1
ATOM 782 C CA . ASP A 1 92 ? -10.655 29.921 -0.491 1.00 62.72 92 ASP A CA 1
ATOM 783 C C . ASP A 1 92 ? -10.874 31.127 -1.409 1.00 62.72 92 ASP A C 1
ATOM 785 O O . ASP A 1 92 ? -11.302 30.966 -2.543 1.00 62.72 92 ASP A O 1
ATOM 789 N N . VAL A 1 93 ? -10.558 32.346 -0.970 1.00 71.88 93 VAL A N 1
ATOM 790 C CA . VAL A 1 93 ? -10.626 33.582 -1.761 1.00 71.88 93 VAL A CA 1
ATOM 791 C C . VAL A 1 93 ? -9.575 33.540 -2.847 1.00 71.88 93 VAL A C 1
ATOM 793 O O . VAL A 1 93 ? -9.890 33.957 -3.948 1.00 71.88 93 VAL A O 1
ATOM 796 N N . ASN A 1 94 ? -8.381 32.999 -2.616 1.00 67.56 94 ASN A N 1
ATOM 797 C CA . ASN A 1 94 ? -7.376 32.818 -3.658 1.00 67.56 94 ASN A CA 1
ATOM 798 C C . ASN A 1 94 ? -7.819 31.757 -4.670 1.00 67.56 94 ASN A C 1
ATOM 800 O O . ASN A 1 94 ? -7.677 31.985 -5.869 1.00 67.56 94 ASN A O 1
ATOM 804 N N . ALA A 1 95 ? -8.409 30.646 -4.229 1.00 59.50 95 ALA A N 1
ATOM 805 C CA . ALA A 1 95 ? -8.960 29.610 -5.099 1.00 59.50 95 ALA A CA 1
ATOM 806 C C . ALA A 1 95 ? -10.170 30.128 -5.894 1.00 59.50 95 ALA A C 1
ATOM 808 O O . ALA A 1 95 ? -10.224 29.973 -7.112 1.00 59.50 95 ALA A O 1
ATOM 809 N N . LEU A 1 96 ? -11.095 30.840 -5.248 1.00 65.31 96 LEU A N 1
ATOM 810 C CA . LEU A 1 96 ? -12.257 31.486 -5.863 1.00 65.31 96 LEU A CA 1
ATOM 811 C C . LEU A 1 96 ? -11.863 32.687 -6.726 1.00 65.31 96 LEU A C 1
ATOM 813 O O . LEU A 1 96 ? -12.527 32.960 -7.718 1.00 65.31 96 LEU A O 1
ATOM 817 N N . TYR A 1 97 ? -10.792 33.408 -6.397 1.00 69.56 97 TYR A N 1
ATOM 818 C CA . TYR A 1 97 ? -10.233 34.491 -7.208 1.00 69.56 97 TYR A CA 1
ATOM 819 C C . TYR A 1 97 ? -9.584 33.921 -8.461 1.00 69.56 97 TYR A C 1
ATOM 821 O O . TYR A 1 97 ? -9.831 34.444 -9.546 1.00 69.56 97 TYR A O 1
ATOM 829 N N . LYS A 1 98 ? -8.826 32.823 -8.329 1.00 60.72 98 LYS A N 1
ATOM 830 C CA . LYS A 1 98 ? -8.306 32.051 -9.461 1.00 60.72 98 LYS A CA 1
ATOM 831 C C . LYS A 1 98 ? -9.468 31.563 -10.322 1.00 60.72 98 LYS A C 1
ATOM 833 O O . LYS A 1 98 ? -9.504 31.914 -11.493 1.00 60.72 98 LYS A O 1
ATOM 838 N N . LEU A 1 99 ? -10.484 30.918 -9.745 1.00 60.97 99 LEU A N 1
ATOM 839 C CA . LEU A 1 99 ? -11.673 30.454 -10.467 1.00 60.97 99 LEU A CA 1
ATOM 840 C C . LEU A 1 99 ? -12.445 31.602 -11.141 1.00 60.97 99 LEU A C 1
ATOM 842 O O . LEU A 1 99 ? -12.776 31.511 -12.316 1.00 60.97 99 LEU A O 1
ATOM 846 N N . ARG A 1 100 ? -12.676 32.729 -10.458 1.00 67.88 100 ARG A N 1
ATOM 847 C CA . ARG A 1 100 ? -13.318 33.927 -11.030 1.00 67.88 100 ARG A CA 1
ATOM 848 C C . ARG A 1 100 ? -12.492 34.521 -12.167 1.00 67.88 100 ARG A C 1
ATOM 850 O O . ARG A 1 100 ? -13.062 34.997 -13.142 1.00 67.88 100 ARG A O 1
ATOM 857 N N . LYS A 1 101 ? -11.162 34.496 -12.059 1.00 63.28 101 LYS A N 1
ATOM 858 C CA . LYS A 1 101 ? -10.251 34.929 -13.122 1.00 63.28 101 LYS A CA 1
ATOM 859 C C . LYS A 1 101 ? -10.347 34.004 -14.339 1.00 63.28 101 LYS A C 1
ATOM 861 O O . LYS A 1 101 ? -10.336 34.514 -15.453 1.00 63.28 101 LYS A O 1
ATOM 866 N N . ILE A 1 102 ? -10.527 32.692 -14.138 1.00 62.31 102 ILE A N 1
ATOM 867 C CA . ILE A 1 102 ? -10.830 31.742 -15.226 1.00 62.31 102 ILE A CA 1
ATOM 868 C C . ILE A 1 102 ? -12.169 32.089 -15.863 1.00 62.31 102 ILE A C 1
ATOM 870 O O . ILE A 1 102 ? -12.233 32.238 -17.074 1.00 62.31 102 ILE A O 1
ATOM 874 N N . VAL A 1 103 ? -13.222 32.256 -15.060 1.00 64.50 103 VAL A N 1
ATOM 875 C CA . VAL A 1 103 ? -14.585 32.506 -15.550 1.00 64.50 103 VAL A CA 1
ATOM 876 C C . VAL A 1 103 ? -14.688 33.844 -16.291 1.00 64.50 103 VAL A C 1
ATOM 878 O O . VAL A 1 103 ? -15.317 33.905 -17.340 1.00 64.50 103 VAL A O 1
ATOM 881 N N . ASN A 1 104 ? -14.036 34.907 -15.812 1.00 64.44 104 ASN A N 1
ATOM 882 C CA . ASN A 1 104 ? -14.008 36.197 -16.512 1.00 64.44 104 ASN A CA 1
ATOM 883 C C . ASN A 1 104 ? -13.204 36.128 -17.811 1.00 64.44 104 ASN A C 1
ATOM 885 O O . ASN A 1 104 ? -13.662 36.651 -18.819 1.00 64.44 104 ASN A O 1
ATOM 889 N N . ARG A 1 105 ? -12.066 35.420 -17.814 1.00 63.66 105 ARG A N 1
ATOM 890 C CA . ARG A 1 105 ? -11.306 35.155 -19.042 1.00 63.66 105 ARG A CA 1
ATOM 891 C C . ARG A 1 105 ? -12.138 34.329 -20.026 1.00 63.66 105 ARG A C 1
ATOM 893 O O . ARG A 1 105 ? -12.112 34.609 -21.213 1.00 63.66 105 ARG A O 1
ATOM 900 N N . PHE A 1 106 ? -12.953 33.397 -19.525 1.00 62.53 106 PHE A N 1
ATOM 901 C CA . PHE A 1 106 ? -13.925 32.643 -20.319 1.00 62.53 106 PHE A CA 1
ATOM 902 C C . PHE A 1 106 ? -14.941 33.583 -20.980 1.00 62.53 106 PHE A C 1
ATOM 904 O O . PHE A 1 106 ? -15.115 33.545 -22.193 1.00 62.53 106 PHE A O 1
ATOM 911 N N . LEU A 1 107 ? -15.561 34.484 -20.211 1.00 63.66 107 LEU A N 1
ATOM 912 C CA . LEU A 1 107 ? -16.571 35.434 -20.695 1.00 63.66 107 LEU A CA 1
ATOM 913 C C . LEU A 1 107 ? -16.012 36.503 -21.653 1.00 63.66 107 LEU A C 1
ATOM 915 O O . LEU A 1 107 ? -16.681 36.852 -22.624 1.00 63.66 107 LEU A O 1
ATOM 919 N N . GLU A 1 108 ? -14.798 37.000 -21.421 1.00 66.12 108 GLU A N 1
ATOM 920 C CA . GLU A 1 108 ? -14.106 37.934 -22.321 1.00 66.12 108 GLU A CA 1
ATOM 921 C C . GLU A 1 108 ? -13.781 37.255 -23.657 1.00 66.12 108 GLU A C 1
ATOM 923 O O . GLU A 1 108 ? -14.143 37.777 -24.714 1.00 66.12 108 GLU A O 1
ATOM 928 N N . THR A 1 109 ? -13.241 36.030 -23.625 1.00 62.50 109 THR A N 1
ATOM 929 C CA . THR A 1 109 ? -12.997 35.231 -24.833 1.00 62.50 109 THR A CA 1
ATOM 930 C C . THR A 1 109 ? -14.305 34.875 -25.558 1.00 62.50 109 THR A C 1
ATOM 932 O O . THR A 1 109 ? -14.316 34.842 -26.790 1.00 62.50 109 THR A O 1
ATOM 935 N N . MET A 1 110 ? -15.429 34.672 -24.851 1.00 61.44 110 MET A N 1
ATOM 936 C CA . MET A 1 110 ? -16.753 34.511 -25.483 1.00 61.44 110 MET A CA 1
ATOM 937 C C . MET A 1 110 ? -17.177 35.760 -26.265 1.00 61.44 110 MET A C 1
ATOM 939 O O . MET A 1 110 ? -17.672 35.649 -27.389 1.00 61.44 110 MET A O 1
ATOM 943 N N . HIS A 1 111 ? -17.001 36.942 -25.667 1.00 63.38 111 HIS A N 1
ATOM 944 C CA . HIS A 1 111 ? -17.492 38.208 -26.208 1.00 63.38 111 HIS A CA 1
ATOM 945 C C . HIS A 1 111 ? -16.628 38.723 -27.368 1.00 63.38 111 HIS A C 1
ATOM 947 O O . HIS A 1 111 ? -17.166 39.115 -28.401 1.00 63.38 111 HIS A O 1
ATOM 953 N N . GLU A 1 112 ? -15.298 38.633 -27.251 1.00 61.03 112 GLU A N 1
ATOM 954 C CA . GLU A 1 112 ? -14.341 38.996 -28.310 1.00 61.03 112 GLU A CA 1
ATOM 955 C C . GLU A 1 112 ? -14.498 38.146 -29.577 1.00 61.03 112 GLU A C 1
ATOM 957 O O . GLU A 1 112 ? -14.179 38.595 -30.677 1.00 61.03 112 GLU A O 1
ATOM 962 N N . ASN A 1 113 ? -15.013 36.920 -29.437 1.00 60.38 113 ASN A N 1
ATOM 963 C CA . ASN A 1 113 ? -15.220 35.994 -30.548 1.00 60.38 113 ASN A CA 1
ATOM 964 C C . ASN A 1 113 ? -16.675 35.928 -31.038 1.00 60.38 113 ASN A C 1
ATOM 966 O O . ASN A 1 113 ? -16.962 35.125 -31.926 1.00 60.38 113 ASN A O 1
ATOM 970 N N . GLY A 1 114 ? -17.572 36.762 -30.495 1.00 55.25 114 GLY A N 1
ATOM 971 C CA . GLY A 1 114 ? -18.960 36.880 -30.948 1.00 55.25 114 GLY A CA 1
ATOM 972 C C . GLY A 1 114 ? -19.772 35.592 -30.801 1.00 55.25 114 GLY A C 1
ATOM 973 O O . GLY A 1 114 ? -20.486 35.226 -31.728 1.00 55.25 114 GLY A O 1
ATOM 974 N N . ILE A 1 115 ? -19.619 34.875 -29.679 1.00 57.81 115 ILE A N 1
ATOM 975 C CA . ILE A 1 115 ? -20.270 33.577 -29.449 1.00 57.81 115 ILE A CA 1
ATOM 976 C C . ILE A 1 115 ? -21.491 33.745 -28.539 1.00 57.81 115 ILE A C 1
ATOM 978 O O . ILE A 1 115 ? -21.380 33.939 -27.331 1.00 57.81 115 ILE A O 1
ATOM 982 N N . ASP A 1 116 ? -22.672 33.641 -29.136 1.00 52.72 116 ASP A N 1
ATOM 983 C CA . ASP A 1 116 ? -23.971 34.013 -28.567 1.00 52.72 116 ASP A CA 1
ATOM 984 C C . ASP A 1 116 ? -25.019 32.874 -28.615 1.00 52.72 116 ASP A C 1
ATOM 986 O O . ASP A 1 116 ? -26.179 33.063 -28.240 1.00 52.72 116 ASP A O 1
ATOM 990 N N . LYS A 1 117 ? -24.613 31.644 -28.980 1.00 47.81 117 LYS A N 1
ATOM 991 C CA . LYS A 1 117 ? -25.437 30.416 -28.880 1.00 47.81 117 LYS A CA 1
ATOM 992 C C . LYS A 1 117 ? -24.693 29.241 -28.227 1.00 47.81 117 LYS A C 1
ATOM 994 O O . LYS A 1 117 ? -23.536 28.974 -28.533 1.00 47.81 117 LYS A O 1
ATOM 999 N N . ILE A 1 118 ? -25.409 28.480 -27.387 1.00 45.75 118 ILE A N 1
ATOM 1000 C CA . ILE A 1 118 ? -24.893 27.382 -26.530 1.00 45.75 118 ILE A CA 1
ATOM 1001 C C . ILE A 1 118 ? -24.178 26.266 -27.320 1.00 45.75 118 ILE A C 1
ATOM 1003 O O . ILE A 1 118 ? -23.219 25.682 -26.826 1.00 45.75 118 ILE A O 1
ATOM 1007 N N . SER A 1 119 ? -24.576 25.994 -28.566 1.00 45.34 119 SER A N 1
ATOM 1008 C CA . SER A 1 119 ? -23.964 24.961 -29.422 1.00 45.34 119 SER A CA 1
ATOM 1009 C C . SER A 1 119 ? -22.509 25.245 -29.829 1.00 45.34 119 SER A C 1
ATOM 1011 O O . SER A 1 119 ? -21.858 24.368 -30.387 1.00 45.34 119 SER A O 1
ATOM 1013 N N . ALA A 1 120 ? -21.998 26.452 -29.571 1.00 44.84 120 ALA A N 1
ATOM 1014 C CA . ALA A 1 120 ? -20.635 26.866 -29.905 1.00 44.84 120 ALA A CA 1
ATOM 1015 C C . ALA A 1 120 ? -19.663 26.848 -28.703 1.00 44.84 120 ALA A C 1
ATOM 1017 O O . ALA A 1 120 ? -18.520 27.279 -28.837 1.00 44.84 120 ALA A O 1
ATOM 1018 N N . LEU A 1 121 ? -20.075 26.306 -27.549 1.00 50.25 121 LEU A N 1
ATOM 1019 C CA . LEU A 1 121 ? -19.205 26.079 -26.383 1.00 50.25 121 LEU A CA 1
ATOM 1020 C C . LEU A 1 121 ? -17.922 25.268 -26.686 1.00 50.25 121 LEU A C 1
ATOM 1022 O O . LEU A 1 121 ? -16.871 25.667 -26.189 1.00 50.25 121 LEU A O 1
ATOM 1026 N N . PRO A 1 122 ? -17.930 24.206 -27.523 1.00 49.34 122 PRO A N 1
ATOM 1027 C CA . PRO A 1 122 ? -16.710 23.452 -27.846 1.00 49.34 122 PRO A CA 1
ATOM 1028 C C . PRO A 1 122 ? -15.637 24.295 -28.557 1.00 49.34 122 PRO A C 1
ATOM 1030 O O . PRO A 1 122 ? -14.454 24.171 -28.259 1.00 49.34 122 PRO A O 1
ATOM 1033 N N . LEU A 1 123 ? -16.055 25.222 -29.430 1.00 50.12 123 LEU A N 1
ATOM 1034 C CA . LEU A 1 123 ? -15.163 26.157 -30.136 1.00 50.12 123 LEU A CA 1
ATOM 1035 C C . LEU A 1 123 ? -14.528 27.189 -29.193 1.00 50.12 123 LEU A C 1
ATOM 1037 O O . LEU A 1 123 ? -13.487 27.768 -29.507 1.00 50.12 123 LEU A O 1
ATOM 1041 N N . LEU A 1 124 ? -15.158 27.424 -28.041 1.00 48.22 124 LEU A N 1
ATOM 1042 C CA . LEU A 1 124 ? -14.640 28.291 -26.992 1.00 48.22 124 LEU A CA 1
ATOM 1043 C C . LEU A 1 124 ? -13.524 27.629 -26.196 1.00 48.22 124 LEU A C 1
ATOM 1045 O O . LEU A 1 124 ? -12.498 28.263 -25.974 1.00 48.22 124 LEU A O 1
ATOM 1049 N N . TYR A 1 125 ? -13.705 26.359 -25.821 1.00 50.78 125 TYR A N 1
ATOM 1050 C CA . TYR A 1 125 ? -12.672 25.559 -25.158 1.00 50.78 125 TYR A CA 1
ATOM 1051 C C . TYR A 1 125 ? -11.412 25.464 -26.025 1.00 50.78 125 TYR A C 1
ATOM 1053 O O . TYR A 1 125 ? -10.318 25.750 -25.548 1.00 50.78 125 TYR A O 1
ATOM 1061 N N . GLU A 1 126 ? -11.587 25.208 -27.323 1.00 51.56 126 GLU A N 1
ATOM 1062 C CA . GLU A 1 126 ? -10.485 25.087 -28.283 1.00 51.56 126 GLU A CA 1
ATOM 1063 C C . GLU A 1 126 ? -9.738 26.418 -28.518 1.00 51.56 126 GLU A C 1
ATOM 1065 O O . GLU A 1 126 ? -8.525 26.450 -28.738 1.00 51.56 126 GLU A O 1
ATOM 1070 N N . LYS A 1 127 ? -10.445 27.559 -28.471 1.00 52.00 127 LYS A N 1
ATOM 1071 C CA . LYS A 1 127 ? -9.815 28.889 -28.568 1.00 52.00 127 LYS A CA 1
ATOM 1072 C C . LYS A 1 127 ? -9.180 29.341 -27.261 1.00 52.00 127 LYS A C 1
ATOM 1074 O O . LYS A 1 127 ? -8.187 30.065 -27.308 1.00 52.00 127 LYS A O 1
ATOM 1079 N N . MET A 1 128 ? -9.731 28.936 -26.121 1.00 49.91 128 MET A N 1
ATOM 1080 C CA . MET A 1 128 ? -9.133 29.213 -24.824 1.00 49.91 128 MET A CA 1
ATOM 1081 C C . MET A 1 128 ? -7.848 28.432 -24.630 1.00 49.91 128 MET A C 1
ATOM 1083 O O . MET A 1 128 ? -6.877 29.066 -24.247 1.00 49.91 128 MET A O 1
ATOM 1087 N N . GLU A 1 129 ? -7.784 27.148 -24.995 1.00 51.12 129 GLU A N 1
ATOM 1088 C CA . GLU A 1 129 ? -6.512 26.410 -25.096 1.00 51.12 129 GLU A CA 1
ATOM 1089 C C . GLU A 1 129 ? -5.492 27.196 -25.931 1.00 51.12 129 GLU A C 1
ATOM 1091 O O . GLU A 1 129 ? -4.409 27.522 -25.456 1.00 51.12 129 GLU A O 1
ATOM 1096 N N . LYS A 1 130 ? -5.899 27.682 -27.111 1.00 51.44 130 LYS A N 1
ATOM 1097 C CA . LYS A 1 130 ? -5.018 28.470 -27.994 1.00 51.44 130 LYS A CA 1
ATOM 1098 C C . LYS A 1 130 ? -4.628 29.862 -27.463 1.00 51.44 130 LYS A C 1
ATOM 1100 O O . LYS A 1 130 ? -3.628 30.417 -27.918 1.00 51.44 130 LYS A O 1
ATOM 1105 N N . GLN A 1 131 ? -5.403 30.476 -26.563 1.00 48.69 131 GLN A N 1
ATOM 1106 C CA . GLN A 1 131 ? -5.060 31.749 -25.897 1.00 48.69 131 GLN A CA 1
ATOM 1107 C C . GLN A 1 131 ? -4.319 31.543 -24.563 1.00 48.69 131 GLN A C 1
ATOM 1109 O O . GLN A 1 131 ? -3.595 32.443 -24.128 1.00 48.69 131 GLN A O 1
ATOM 1114 N N . LEU A 1 132 ? -4.497 30.393 -23.906 1.00 44.91 132 LEU A N 1
ATOM 1115 C CA . LEU A 1 132 ? -3.663 29.916 -22.804 1.00 44.91 132 LEU A CA 1
ATOM 1116 C C . LEU A 1 132 ? -2.212 29.769 -23.299 1.00 44.91 132 LEU A C 1
ATOM 1118 O O . LEU A 1 132 ? -1.309 30.278 -22.640 1.00 44.91 132 LEU A O 1
ATOM 1122 N N . ASP A 1 133 ? -2.030 29.263 -24.521 1.00 46.31 133 ASP A N 1
ATOM 1123 C CA . ASP A 1 133 ? -0.720 29.050 -25.155 1.00 46.31 133 ASP A CA 1
ATOM 1124 C C . ASP A 1 133 ? 0.042 30.329 -25.563 1.00 46.31 133 ASP A C 1
ATOM 1126 O O . ASP A 1 133 ? 1.233 30.270 -25.850 1.00 46.31 133 ASP A O 1
ATOM 1130 N N . ARG A 1 134 ? -0.601 31.509 -25.630 1.00 45.19 134 ARG A N 1
ATOM 1131 C CA . ARG A 1 134 ? 0.050 32.749 -26.128 1.00 45.19 134 ARG A CA 1
ATOM 1132 C C . ARG A 1 134 ? 0.412 33.786 -25.061 1.00 45.19 134 ARG A C 1
ATOM 1134 O O . ARG A 1 134 ? 1.042 34.783 -25.396 1.00 45.19 134 ARG A O 1
ATOM 1141 N N . LEU A 1 135 ? 0.016 33.599 -23.800 1.00 39.00 135 LEU A N 1
ATOM 1142 C CA . LEU A 1 135 ? 0.216 34.584 -22.718 1.00 39.00 135 LEU A CA 1
ATOM 1143 C C . LEU A 1 135 ? 1.280 34.176 -21.684 1.00 39.00 135 LEU A C 1
ATOM 1145 O O . LEU A 1 135 ? 1.360 34.780 -20.616 1.00 39.00 135 LEU A O 1
ATOM 1149 N N . GLU A 1 136 ? 2.134 33.202 -22.001 1.00 43.31 136 GLU A N 1
ATOM 1150 C CA . GLU A 1 136 ? 3.264 32.822 -21.140 1.00 43.31 136 GLU A CA 1
ATOM 1151 C C . GLU A 1 136 ? 4.403 33.857 -21.107 1.00 43.31 136 GLU A C 1
ATOM 1153 O O . GLU A 1 136 ? 5.272 33.772 -20.243 1.00 43.31 136 GLU A O 1
ATOM 1158 N N . GLU A 1 137 ? 4.392 34.887 -21.963 1.00 45.31 137 GLU A N 1
ATOM 1159 C CA . GLU A 1 137 ? 5.526 35.819 -22.043 1.00 45.31 137 GLU A CA 1
ATOM 1160 C C . GLU A 1 137 ? 5.450 37.073 -21.157 1.00 45.31 137 GLU A C 1
ATOM 1162 O O . GLU A 1 137 ? 6.479 37.717 -20.994 1.00 45.31 137 GLU A O 1
ATOM 1167 N N . ASN A 1 138 ? 4.333 37.429 -20.505 1.00 38.28 138 ASN A N 1
ATOM 1168 C CA . ASN A 1 138 ? 4.357 38.490 -19.478 1.00 38.28 138 ASN A CA 1
ATOM 1169 C C . ASN A 1 138 ? 3.236 38.348 -18.426 1.00 38.28 138 ASN A C 1
ATOM 1171 O O . ASN A 1 138 ? 2.088 38.689 -18.677 1.00 38.28 138 ASN A O 1
ATOM 1175 N N . ILE A 1 139 ? 3.626 37.936 -17.211 1.00 43.03 139 ILE A N 1
ATOM 1176 C CA . ILE A 1 139 ? 2.947 38.128 -15.911 1.00 43.03 139 ILE A CA 1
ATOM 1177 C C . ILE A 1 139 ? 1.493 37.570 -15.786 1.00 43.03 139 ILE A C 1
ATOM 1179 O O . ILE A 1 139 ? 0.517 38.188 -16.191 1.00 43.03 139 ILE A O 1
ATOM 1183 N N . HIS A 1 140 ? 1.380 36.480 -15.000 1.00 43.66 140 HIS A N 1
ATOM 1184 C CA . HIS A 1 140 ? 0.206 35.724 -14.486 1.00 43.66 140 HIS A CA 1
ATOM 1185 C C . HIS A 1 140 ? -0.315 34.537 -15.335 1.00 43.66 140 HIS A C 1
ATOM 1187 O O . HIS A 1 140 ? -1.053 34.712 -16.300 1.00 43.66 140 HIS A O 1
ATOM 1193 N N . GLN A 1 141 ? -0.010 33.328 -14.837 1.00 46.03 141 GLN A N 1
ATOM 1194 C CA . GLN A 1 141 ? -0.324 31.985 -15.356 1.00 46.03 141 GLN A CA 1
ATOM 1195 C C . GLN A 1 141 ? -1.764 31.758 -15.871 1.00 46.03 141 GLN A C 1
ATOM 1197 O O . GLN A 1 141 ? -2.721 32.292 -15.288 1.00 46.03 141 GLN A O 1
ATOM 1202 N N . PRO A 1 142 ? -1.934 30.907 -16.903 1.00 43.12 142 PRO A N 1
ATOM 1203 C CA . PRO A 1 142 ? -3.228 30.442 -17.383 1.00 43.12 142 PRO A CA 1
ATOM 1204 C C . PRO A 1 142 ? -3.561 29.025 -16.819 1.00 43.12 142 PRO A C 1
ATOM 1206 O O . PRO A 1 142 ? -2.680 28.184 -16.694 1.00 43.12 142 PRO A O 1
ATOM 1209 N N . ILE A 1 143 ? -4.814 28.786 -16.398 1.00 46.97 143 ILE A N 1
ATOM 1210 C CA . ILE A 1 143 ? -5.217 27.654 -15.519 1.00 46.97 143 ILE A CA 1
ATOM 1211 C C . ILE A 1 143 ? -5.690 26.420 -16.323 1.00 46.97 143 ILE A C 1
ATOM 1213 O O . ILE A 1 143 ? -6.508 26.572 -17.231 1.00 46.97 143 ILE A O 1
ATOM 1217 N N . THR A 1 144 ? -5.213 25.210 -15.979 1.00 49.50 144 THR A N 1
ATOM 1218 C CA . THR A 1 144 ? -5.405 23.940 -16.739 1.00 49.50 144 THR A CA 1
ATOM 1219 C C . THR A 1 144 ? -6.456 22.974 -16.155 1.00 49.50 144 THR A C 1
ATOM 1221 O O . THR A 1 144 ? -6.779 23.015 -14.972 1.00 49.50 144 THR A O 1
ATOM 1224 N N . TYR A 1 145 ? -6.955 22.027 -16.969 1.00 42.19 145 TYR A N 1
ATOM 1225 C CA . TYR A 1 145 ? -7.941 20.988 -16.581 1.00 42.19 145 TYR A CA 1
ATOM 1226 C C . TYR A 1 145 ? -7.487 20.117 -15.394 1.00 42.19 145 TYR A C 1
ATOM 1228 O O . TYR A 1 145 ? -8.292 19.677 -14.581 1.00 42.19 145 TYR A O 1
ATOM 1236 N N . LYS A 1 146 ? -6.173 19.907 -15.271 1.00 40.09 146 LYS A N 1
ATOM 1237 C CA . LYS A 1 146 ? -5.538 19.142 -14.193 1.00 40.09 146 LYS A CA 1
ATOM 1238 C C . LYS A 1 146 ? -5.474 19.926 -12.881 1.00 40.09 146 LYS A C 1
ATOM 1240 O O . LYS A 1 146 ? -5.671 19.343 -11.821 1.00 40.09 146 LYS A O 1
ATOM 1245 N N . GLU A 1 147 ? -5.287 21.248 -12.949 1.00 46.81 147 GLU A N 1
ATOM 1246 C CA . GLU A 1 147 ? -5.506 22.127 -11.796 1.00 46.81 147 GLU A CA 1
ATOM 1247 C C . GLU A 1 147 ? -6.984 22.131 -11.397 1.00 46.81 147 GLU A C 1
ATOM 1249 O O . GLU A 1 147 ? -7.267 22.139 -10.210 1.00 46.81 147 GLU A O 1
ATOM 1254 N N . ILE A 1 148 ? -7.924 22.040 -12.347 1.00 45.09 148 ILE A N 1
ATOM 1255 C CA . ILE A 1 148 ? -9.368 21.922 -12.069 1.00 45.09 148 ILE A CA 1
ATOM 1256 C C . ILE A 1 148 ? -9.722 20.572 -11.413 1.00 45.09 148 ILE A C 1
ATOM 1258 O O . ILE A 1 148 ? -10.542 20.563 -10.502 1.00 45.09 148 ILE A O 1
ATOM 1262 N N . ASP A 1 149 ? -9.104 19.453 -11.812 1.00 43.91 149 ASP A N 1
ATOM 1263 C CA . ASP A 1 149 ? -9.318 18.121 -11.210 1.00 43.91 149 ASP A CA 1
ATOM 1264 C C . ASP A 1 149 ? -8.635 17.967 -9.839 1.00 43.91 149 ASP A C 1
ATOM 1266 O O . ASP A 1 149 ? -9.210 17.392 -8.917 1.00 43.91 149 ASP A O 1
ATOM 1270 N N . LEU A 1 150 ? -7.438 18.536 -9.659 1.00 48.81 150 LEU A N 1
ATOM 1271 C CA . LEU A 1 150 ? -6.771 18.622 -8.354 1.00 48.81 150 LEU A CA 1
ATOM 1272 C C . LEU A 1 150 ? -7.525 19.554 -7.407 1.00 48.81 150 LEU A C 1
ATOM 1274 O O . LEU A 1 150 ? -7.787 19.159 -6.276 1.00 48.81 150 LEU A O 1
ATOM 1278 N N . LEU A 1 151 ? -7.977 20.718 -7.889 1.00 46.66 151 LEU A N 1
ATOM 1279 C CA . LEU A 1 151 ? -8.933 21.557 -7.168 1.00 46.66 151 LEU A CA 1
ATOM 1280 C C . LEU A 1 151 ? -10.204 20.751 -6.864 1.00 46.66 151 LEU A C 1
ATOM 1282 O O . LEU A 1 151 ? -10.675 20.792 -5.740 1.00 46.66 151 LEU A O 1
ATOM 1286 N N . SER A 1 152 ? -10.733 19.957 -7.801 1.00 47.62 152 SER A N 1
ATOM 1287 C CA . SER A 1 152 ? -11.925 19.119 -7.594 1.00 47.62 152 SER A CA 1
ATOM 1288 C C . SER A 1 152 ? -11.717 18.032 -6.534 1.00 47.62 152 SER A C 1
ATOM 1290 O O . SER A 1 152 ? -12.633 17.780 -5.759 1.00 47.62 152 SER A O 1
ATOM 1292 N N . LYS A 1 153 ? -10.538 17.404 -6.463 1.00 47.16 153 LYS A N 1
ATOM 1293 C CA . LYS A 1 153 ? -10.162 16.392 -5.458 1.00 47.16 153 LYS A CA 1
ATOM 1294 C C . LYS A 1 153 ? -9.866 17.002 -4.087 1.00 47.16 153 LYS A C 1
ATOM 1296 O O . LYS A 1 153 ? -10.317 16.458 -3.086 1.00 47.16 153 LYS A O 1
ATOM 1301 N N . GLU A 1 154 ? -9.205 18.159 -4.036 1.00 49.56 154 GLU A N 1
ATOM 1302 C CA . GLU A 1 154 ? -9.084 18.987 -2.822 1.00 49.56 154 GLU A CA 1
ATOM 1303 C C . GLU A 1 154 ? -10.456 19.504 -2.346 1.00 49.56 154 GLU A C 1
ATOM 1305 O O . GLU A 1 154 ? -10.650 19.780 -1.162 1.00 49.56 154 GLU A O 1
ATOM 1310 N N . LEU A 1 155 ? -11.437 19.552 -3.256 1.00 44.56 155 LEU A N 1
ATOM 1311 C CA . LEU A 1 155 ? -12.849 19.828 -2.994 1.00 44.56 155 LEU A CA 1
ATOM 1312 C C . LEU A 1 155 ? -13.720 18.544 -2.783 1.00 44.56 155 LEU A C 1
ATOM 1314 O O . LEU A 1 155 ? -14.876 18.699 -2.369 1.00 44.56 155 LEU A O 1
ATOM 1318 N N . GLN A 1 156 ? -13.233 17.300 -3.020 1.00 51.34 156 GLN A N 1
ATOM 1319 C CA . GLN A 1 156 ? -13.994 16.019 -2.929 1.00 51.34 156 GLN A CA 1
ATOM 1320 C C . GLN A 1 156 ? -14.037 15.445 -1.494 1.00 51.34 156 GLN A C 1
ATOM 1322 O O . GLN A 1 156 ? -13.074 15.497 -0.736 1.00 51.34 156 GLN A O 1
ATOM 1327 N N . LYS A 1 157 ? -15.191 14.886 -1.095 1.00 52.66 157 LYS A N 1
ATOM 1328 C CA . LYS A 1 157 ? -15.527 14.527 0.302 1.00 52.66 157 LYS A CA 1
ATOM 1329 C C . LYS A 1 157 ? -15.277 13.050 0.653 1.00 52.66 157 LYS A C 1
ATOM 1331 O O . LYS A 1 157 ? -15.622 12.174 -0.127 1.00 52.66 157 LYS A O 1
ATOM 1336 N N . ASN A 1 158 ? -14.832 12.793 1.891 1.00 55.16 158 ASN A N 1
ATOM 1337 C CA . ASN A 1 158 ? -14.862 11.484 2.575 1.00 55.16 158 ASN A CA 1
ATOM 1338 C C . ASN A 1 158 ? -16.209 10.741 2.386 1.00 55.16 158 ASN A C 1
ATOM 1340 O O . ASN A 1 158 ? -17.260 11.372 2.545 1.00 55.16 158 ASN A O 1
ATOM 1344 N N . ILE A 1 159 ? -16.191 9.419 2.130 1.00 59.56 159 ILE A N 1
ATOM 1345 C CA . ILE A 1 159 ? -17.414 8.589 2.099 1.00 59.56 159 ILE A CA 1
ATOM 1346 C C . ILE A 1 159 ? -17.969 8.430 3.524 1.00 59.56 159 ILE A C 1
ATOM 1348 O O . ILE A 1 159 ? -17.239 8.111 4.462 1.00 59.56 159 ILE A O 1
ATOM 1352 N N . ASP A 1 160 ? -19.270 8.676 3.690 1.00 63.88 160 ASP A N 1
ATOM 1353 C CA . ASP A 1 160 ? -19.971 8.580 4.975 1.00 63.88 160 ASP A CA 1
ATOM 1354 C C . ASP A 1 160 ? -20.493 7.149 5.195 1.00 63.88 160 ASP A C 1
ATOM 1356 O O . ASP A 1 160 ? -21.509 6.753 4.620 1.00 63.88 160 ASP A O 1
ATOM 1360 N N . ILE A 1 161 ? -19.777 6.360 6.004 1.00 79.12 161 ILE A N 1
ATOM 1361 C CA . ILE A 1 161 ? -20.146 4.978 6.345 1.00 79.12 161 ILE A CA 1
ATOM 1362 C C . ILE A 1 161 ? -21.076 4.980 7.566 1.00 79.12 161 ILE A C 1
ATOM 1364 O O . ILE A 1 161 ? -20.735 5.491 8.636 1.00 79.12 161 ILE A O 1
ATOM 1368 N N . ARG A 1 162 ? -22.249 4.358 7.431 1.00 84.56 162 ARG A N 1
ATOM 1369 C CA . ARG A 1 162 ? -23.283 4.255 8.474 1.00 84.56 162 ARG A CA 1
ATOM 1370 C C . ARG A 1 162 ? -23.364 2.823 8.993 1.00 84.56 162 ARG A C 1
ATOM 1372 O O . ARG A 1 162 ? -23.249 1.888 8.219 1.00 84.56 162 ARG A O 1
ATOM 1379 N N . ILE A 1 163 ? -23.602 2.632 10.289 1.00 86.06 163 ILE A N 1
ATOM 1380 C CA . ILE A 1 163 ? -23.890 1.298 10.844 1.00 86.06 163 ILE A CA 1
ATOM 1381 C C . ILE A 1 163 ? -25.409 1.138 10.951 1.00 86.06 163 ILE A C 1
ATOM 1383 O O . ILE A 1 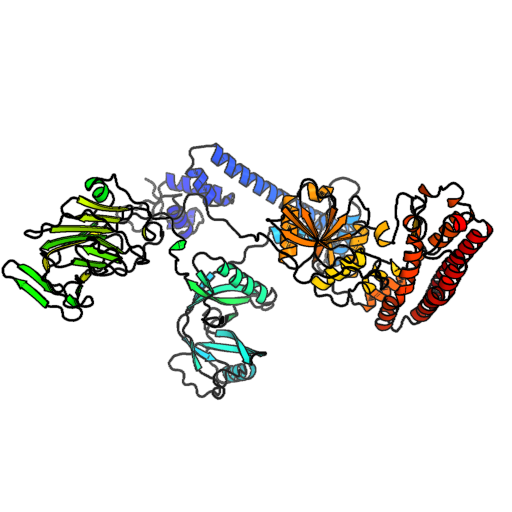163 ? -26.063 1.948 11.611 1.00 86.06 163 ILE A O 1
ATOM 1387 N N . VAL A 1 164 ? -25.954 0.103 10.316 1.00 85.94 164 VAL A N 1
ATOM 1388 C CA . VAL A 1 164 ? -27.387 -0.219 10.255 1.00 85.94 164 VAL A CA 1
ATOM 1389 C C . VAL A 1 164 ? -27.623 -1.605 10.855 1.00 85.94 164 VAL A C 1
ATOM 1391 O O . VAL A 1 164 ? -26.818 -2.510 10.671 1.00 85.94 164 VAL A O 1
ATOM 1394 N N . GLU A 1 165 ? -28.717 -1.777 11.593 1.00 88.19 165 GLU A N 1
ATOM 1395 C CA . GLU A 1 165 ? -29.146 -3.075 12.124 1.00 88.19 165 GLU A CA 1
ATOM 1396 C C . GLU A 1 165 ? -30.351 -3.572 11.319 1.00 88.19 165 GLU A C 1
ATOM 1398 O O . GLU A 1 165 ? -31.390 -2.910 11.301 1.00 88.19 165 GLU A O 1
ATOM 1403 N N . LEU A 1 166 ? -30.210 -4.716 10.647 1.00 88.19 166 LEU A N 1
ATOM 1404 C CA . LEU A 1 166 ? -31.301 -5.363 9.918 1.00 88.19 166 LEU A CA 1
ATOM 1405 C C . LEU A 1 166 ? -32.010 -6.380 10.826 1.00 88.19 166 LEU A C 1
ATOM 1407 O O . LEU A 1 166 ? -31.329 -7.201 11.452 1.00 88.19 166 LEU A O 1
ATOM 1411 N N . PRO A 1 167 ? -33.354 -6.357 10.912 1.00 85.94 167 PRO A N 1
ATOM 1412 C CA . PRO A 1 167 ? -34.102 -7.317 11.709 1.00 85.94 167 PRO A CA 1
ATOM 1413 C C . PRO A 1 167 ? -34.135 -8.693 11.038 1.00 85.94 167 PRO A C 1
ATOM 1415 O O . PRO A 1 167 ? -33.935 -8.840 9.834 1.00 85.94 167 PRO A O 1
ATOM 1418 N N . LYS A 1 168 ? -34.461 -9.705 11.837 1.00 89.62 168 LYS A N 1
ATOM 1419 C CA . LYS A 1 168 ? -34.768 -11.046 11.346 1.00 89.62 168 LYS A CA 1
ATOM 1420 C C . LYS A 1 168 ? -36.044 -11.023 10.492 1.00 89.62 168 LYS A C 1
ATOM 1422 O O . LYS A 1 168 ? -37.058 -10.490 10.944 1.00 89.62 168 LYS A O 1
ATOM 1427 N N . MET A 1 169 ? -36.012 -11.604 9.293 1.00 89.31 169 MET A N 1
ATOM 1428 C CA . MET A 1 169 ? -37.117 -11.557 8.320 1.00 89.31 169 MET A CA 1
ATOM 1429 C C . MET A 1 169 ? -37.245 -12.855 7.517 1.00 89.31 169 MET A C 1
ATOM 1431 O O . MET A 1 169 ? -36.246 -13.505 7.224 1.00 89.31 169 MET A O 1
ATOM 1435 N N . ARG A 1 170 ? -38.476 -13.245 7.158 1.00 90.12 170 ARG A N 1
ATOM 1436 C CA . ARG A 1 170 ? -38.726 -14.323 6.187 1.00 90.12 170 ARG A CA 1
ATOM 1437 C C . ARG A 1 170 ? -38.544 -13.749 4.786 1.00 90.12 170 ARG A C 1
ATOM 1439 O O . ARG A 1 170 ? -39.106 -12.693 4.502 1.00 90.12 170 ARG A O 1
ATOM 1446 N N . VAL A 1 171 ? -37.772 -14.417 3.940 1.00 90.44 171 VAL A N 1
ATOM 1447 C CA . VAL A 1 171 ? -37.442 -13.943 2.593 1.00 90.44 171 VAL A CA 1
ATOM 1448 C C . VAL A 1 171 ? -37.786 -14.996 1.548 1.00 90.44 171 VAL A C 1
ATOM 1450 O O . VAL A 1 171 ? -37.596 -16.180 1.802 1.00 90.44 171 VAL A O 1
ATOM 1453 N N . LEU A 1 172 ? -38.281 -14.562 0.389 1.00 90.81 172 LEU A N 1
ATOM 1454 C CA . LEU A 1 172 ? -38.324 -15.360 -0.838 1.00 90.81 172 LEU A CA 1
ATOM 1455 C C . LEU A 1 172 ? -37.101 -14.997 -1.674 1.00 90.81 172 LEU A C 1
ATOM 1457 O O . LEU A 1 172 ? -36.790 -13.814 -1.809 1.00 90.81 172 LEU A O 1
ATOM 1461 N N . SER A 1 173 ? -36.419 -15.988 -2.230 1.00 90.75 173 SER A N 1
ATOM 1462 C CA . SER A 1 173 ? -35.184 -15.792 -2.992 1.00 90.75 173 SER A CA 1
ATOM 1463 C C . SER A 1 173 ? -35.285 -16.392 -4.384 1.00 90.75 173 SER A C 1
ATOM 1465 O O . SER A 1 173 ? -36.060 -17.314 -4.585 1.00 90.75 173 SER A O 1
ATOM 1467 N N . SER A 1 174 ? -34.463 -15.942 -5.327 1.00 89.75 174 SER A N 1
ATOM 1468 C CA . SER A 1 174 ? -34.407 -16.504 -6.684 1.00 89.75 174 SER A CA 1
ATOM 1469 C C . SER A 1 174 ? -33.798 -17.913 -6.779 1.00 89.75 174 SER A C 1
ATOM 1471 O O . SER A 1 174 ? -33.628 -18.421 -7.890 1.00 89.75 174 SER A O 1
ATOM 1473 N N . TYR A 1 175 ? -33.467 -18.553 -5.652 1.00 89.81 175 TYR A N 1
ATOM 1474 C CA . TYR A 1 175 ? -33.041 -19.952 -5.611 1.00 89.81 175 TYR A CA 1
ATOM 1475 C C . TYR A 1 175 ? -34.187 -20.903 -5.939 1.00 89.81 175 TYR A C 1
ATOM 1477 O O . TYR A 1 175 ? -35.317 -20.670 -5.523 1.00 89.81 175 TYR A O 1
ATOM 1485 N N . LEU A 1 176 ? -33.893 -22.008 -6.619 1.00 86.31 176 LEU A N 1
ATOM 1486 C CA . LEU A 1 176 ? -34.875 -23.056 -6.911 1.00 86.31 176 LEU A CA 1
ATOM 1487 C C . LEU A 1 176 ? -35.032 -24.020 -5.719 1.00 86.31 176 LEU A C 1
ATOM 1489 O O . LEU A 1 176 ? -34.041 -24.428 -5.113 1.00 86.31 176 LEU A O 1
ATOM 1493 N N . LYS A 1 177 ? -36.270 -24.426 -5.397 1.00 84.75 177 LYS A N 1
ATOM 1494 C CA . LYS A 1 177 ? -36.573 -25.296 -4.235 1.00 84.75 177 LYS A CA 1
ATOM 1495 C C . LYS A 1 177 ? -35.816 -26.629 -4.249 1.00 84.75 177 LYS A C 1
ATOM 1497 O O . LYS A 1 177 ? -35.361 -27.112 -3.214 1.00 84.75 177 LYS A O 1
ATOM 1502 N N . ASP A 1 178 ? -35.639 -27.208 -5.433 1.00 75.06 178 ASP A N 1
ATOM 1503 C CA . ASP A 1 178 ? -35.062 -28.547 -5.598 1.00 75.06 178 ASP A CA 1
ATOM 1504 C C . ASP A 1 178 ? -33.522 -28.571 -5.540 1.00 75.06 178 ASP A C 1
ATOM 1506 O O . ASP A 1 178 ? -32.917 -29.636 -5.659 1.00 75.06 178 ASP A O 1
ATOM 1510 N N . THR A 1 179 ? -32.871 -27.416 -5.348 1.00 75.19 179 THR A N 1
ATOM 1511 C CA . THR A 1 179 ? -31.406 -27.282 -5.440 1.00 75.19 179 THR A CA 1
ATOM 1512 C C . THR A 1 179 ? -30.738 -26.916 -4.116 1.00 75.19 179 THR A C 1
ATOM 1514 O O . THR A 1 179 ? -29.534 -26.677 -4.088 1.00 75.19 179 THR A O 1
ATOM 1517 N N . HIS A 1 180 ? -31.469 -26.890 -2.994 1.00 71.75 180 HIS A N 1
ATOM 1518 C CA . HIS A 1 180 ? -30.918 -26.571 -1.667 1.00 71.75 180 HIS A CA 1
ATOM 1519 C C . HIS A 1 180 ? -30.034 -25.303 -1.650 1.00 71.75 180 HIS A C 1
ATOM 1521 O O . HIS A 1 180 ? -28.953 -25.307 -1.063 1.00 71.75 180 HIS A O 1
ATOM 1527 N N . LEU A 1 181 ? -30.502 -24.215 -2.279 1.00 73.19 181 LEU A N 1
ATOM 1528 C CA . LEU A 1 181 ? -29.814 -22.912 -2.346 1.00 73.19 181 LEU A CA 1
ATOM 1529 C C . LEU A 1 181 ? -28.508 -22.904 -3.167 1.00 73.19 181 LEU A C 1
ATOM 1531 O O . LEU A 1 181 ? -27.634 -22.073 -2.923 1.00 73.19 181 LEU A O 1
ATOM 1535 N N . THR A 1 182 ? -28.361 -23.811 -4.136 1.00 72.50 182 THR A N 1
ATOM 1536 C CA . THR A 1 182 ? -27.154 -23.886 -4.984 1.00 72.50 182 THR A CA 1
ATOM 1537 C C . THR A 1 182 ? -27.341 -23.314 -6.385 1.00 72.50 182 THR A C 1
ATOM 1539 O O . THR A 1 182 ? -26.365 -22.864 -6.977 1.00 72.50 182 THR A O 1
ATOM 1542 N N . GLU A 1 183 ? -28.571 -23.235 -6.900 1.00 81.62 183 GLU A N 1
ATOM 1543 C CA . GLU A 1 183 ? -28.865 -22.673 -8.227 1.00 81.62 183 GLU A CA 1
ATOM 1544 C C . GLU A 1 183 ? -29.939 -21.581 -8.149 1.00 81.62 183 GLU A C 1
ATOM 1546 O O . GLU A 1 183 ? -31.011 -21.789 -7.571 1.00 81.62 183 GLU A O 1
ATOM 1551 N N . SER A 1 184 ? -29.650 -20.424 -8.747 1.00 84.31 184 SER A N 1
ATOM 1552 C CA . SER A 1 184 ? -30.476 -19.215 -8.779 1.00 84.31 184 SER A CA 1
ATOM 1553 C C . SER A 1 184 ? -30.794 -18.814 -10.217 1.00 84.31 184 SER A C 1
ATOM 1555 O O . SER A 1 184 ? -29.920 -18.820 -11.082 1.00 84.31 184 SER A O 1
ATOM 1557 N N . ASN A 1 185 ? -32.040 -18.414 -10.473 1.00 84.81 185 ASN A N 1
ATOM 1558 C CA . ASN A 1 185 ? -32.452 -17.877 -11.770 1.00 84.81 185 ASN A CA 1
ATOM 1559 C C . ASN A 1 185 ? -33.202 -16.542 -11.590 1.00 84.81 185 ASN A C 1
ATOM 1561 O O . ASN A 1 185 ? -34.439 -16.536 -11.557 1.00 84.81 185 ASN A O 1
ATOM 1565 N N . PRO A 1 186 ? -32.474 -15.414 -11.467 1.00 80.56 186 PRO A N 1
ATOM 1566 C CA . PRO A 1 186 ? -33.067 -14.110 -11.182 1.00 80.56 186 PRO A CA 1
ATOM 1567 C C . PRO A 1 186 ? -33.995 -13.616 -12.301 1.00 80.56 186 PRO A C 1
ATOM 1569 O O . PRO A 1 186 ? -35.031 -13.035 -11.999 1.00 80.56 186 PRO A O 1
ATOM 1572 N N . ASP A 1 187 ? -33.709 -13.899 -13.574 1.00 81.56 187 ASP A N 1
ATOM 1573 C CA . ASP A 1 187 ? -34.549 -13.439 -14.694 1.00 81.56 187 ASP A CA 1
ATOM 1574 C C . ASP A 1 187 ? -35.930 -14.116 -14.703 1.00 81.56 187 ASP A C 1
ATOM 1576 O O . ASP A 1 187 ? -36.972 -13.464 -14.850 1.00 81.56 187 ASP A O 1
ATOM 1580 N N . SER A 1 188 ? -35.961 -15.436 -14.488 1.00 84.88 188 SER A N 1
ATOM 1581 C CA . SER A 1 188 ? -37.224 -16.167 -14.336 1.00 84.88 188 SER A CA 1
ATOM 1582 C C . SER A 1 188 ? -37.972 -15.734 -13.071 1.00 84.88 188 SER A C 1
ATOM 1584 O O . SER A 1 188 ? -39.192 -15.581 -13.101 1.00 84.88 188 SER A O 1
ATOM 1586 N N . PHE A 1 189 ? -37.237 -15.467 -11.986 1.00 85.69 189 PHE A N 1
ATOM 1587 C CA . PHE A 1 189 ? -37.791 -15.017 -10.713 1.00 85.69 189 PHE A CA 1
ATOM 1588 C C . PHE A 1 189 ? -38.474 -13.658 -10.852 1.00 85.69 189 PHE A C 1
ATOM 1590 O O . PHE A 1 189 ? -39.611 -13.490 -10.415 1.00 85.69 189 PHE A O 1
ATOM 1597 N N . TRP A 1 190 ? -37.830 -12.718 -11.547 1.00 81.50 190 TRP A N 1
ATOM 1598 C CA . TRP A 1 190 ? -38.406 -11.419 -11.881 1.00 81.50 190 TRP A CA 1
ATOM 1599 C C . TRP A 1 190 ? -39.654 -11.540 -12.751 1.00 81.50 190 TRP A C 1
ATOM 1601 O O . TRP A 1 190 ? -40.630 -10.824 -12.528 1.00 81.50 190 TRP A O 1
ATOM 1611 N N . THR A 1 191 ? -39.657 -12.463 -13.713 1.00 84.62 191 THR A N 1
ATOM 1612 C CA . THR A 1 191 ? -40.842 -12.734 -14.540 1.00 84.62 191 THR A CA 1
ATOM 1613 C C . THR A 1 191 ? -42.002 -13.227 -13.672 1.00 84.62 191 THR A C 1
ATOM 1615 O O . THR A 1 191 ? -43.095 -12.667 -13.728 1.00 84.62 191 THR A O 1
ATOM 1618 N N . TRP A 1 192 ? -41.746 -14.191 -12.786 1.00 85.94 192 TRP A N 1
ATOM 1619 C CA . TRP A 1 192 ? -42.759 -14.762 -11.900 1.00 85.94 192 TRP A CA 1
ATOM 1620 C C . TRP A 1 192 ? -43.301 -13.753 -10.872 1.00 85.94 192 TRP A C 1
ATOM 1622 O O . TRP A 1 192 ? -44.515 -13.660 -10.691 1.00 85.94 192 TRP A O 1
ATOM 1632 N N . ILE A 1 193 ? -42.429 -12.947 -10.249 1.00 83.50 193 ILE A N 1
ATOM 1633 C CA . ILE A 1 193 ? -42.814 -11.863 -9.326 1.00 83.50 193 ILE A CA 1
ATOM 1634 C C . ILE A 1 193 ? -43.780 -10.888 -10.001 1.00 83.50 193 ILE A C 1
ATOM 1636 O O . ILE A 1 193 ? -44.782 -10.501 -9.396 1.00 83.50 193 ILE A O 1
ATOM 1640 N N . ASN A 1 194 ? -43.474 -10.490 -11.239 1.00 80.69 194 ASN A N 1
ATOM 1641 C CA . ASN A 1 194 ? -44.292 -9.546 -11.995 1.00 80.69 194 ASN A CA 1
ATOM 1642 C C . ASN A 1 194 ? -45.647 -10.153 -12.387 1.00 80.69 194 ASN A C 1
ATOM 1644 O O . ASN A 1 194 ? -46.656 -9.457 -12.333 1.00 80.69 194 ASN A O 1
ATOM 1648 N N . GLU A 1 195 ? -45.689 -11.440 -12.738 1.00 83.69 195 GLU A N 1
ATOM 1649 C CA . GLU A 1 195 ? -46.933 -12.153 -13.063 1.00 83.69 195 GLU A CA 1
ATOM 1650 C C . GLU A 1 195 ? -47.862 -12.339 -11.851 1.00 83.69 195 GLU A C 1
ATOM 1652 O O . GLU A 1 195 ? -49.081 -12.370 -12.017 1.00 83.69 195 GLU A O 1
ATOM 1657 N N . HIS A 1 196 ? -47.304 -12.443 -10.640 1.00 81.12 196 HIS A N 1
ATOM 1658 C CA . HIS A 1 196 ? -48.049 -12.709 -9.399 1.00 81.12 196 HIS A CA 1
ATOM 1659 C C . HIS A 1 196 ? -48.242 -11.459 -8.518 1.00 81.12 196 HIS A C 1
ATOM 1661 O O . HIS A 1 196 ? -48.762 -11.566 -7.408 1.00 81.12 196 HIS A O 1
ATOM 1667 N N . GLU A 1 197 ? -47.836 -10.281 -9.009 1.00 75.81 197 GLU A N 1
ATOM 1668 C CA . GLU A 1 197 ? -48.007 -8.962 -8.376 1.00 75.81 197 GLU A CA 1
ATOM 1669 C C . GLU A 1 197 ? -47.552 -8.892 -6.903 1.00 75.81 197 GLU A C 1
ATOM 1671 O O . GLU A 1 197 ? -48.200 -8.275 -6.050 1.00 75.81 197 GLU A O 1
ATOM 1676 N N . LEU A 1 198 ? -46.418 -9.519 -6.571 1.00 75.75 198 LEU A N 1
ATOM 1677 C CA . LEU A 1 198 ? -45.924 -9.510 -5.193 1.00 75.75 198 LEU A CA 1
ATOM 1678 C C . LEU A 1 198 ? -45.533 -8.093 -4.728 1.00 75.75 198 LEU A C 1
ATOM 1680 O O . LEU A 1 198 ? -44.887 -7.344 -5.464 1.00 75.75 198 LEU A O 1
ATOM 1684 N N . PRO A 1 199 ? -45.876 -7.694 -3.487 1.00 67.19 199 PRO A N 1
ATOM 1685 C CA . PRO A 1 199 ? -45.576 -6.357 -2.987 1.00 67.19 199 PRO A CA 1
ATOM 1686 C C . PRO A 1 199 ? -44.078 -6.199 -2.670 1.00 67.19 199 PRO A C 1
ATOM 1688 O O . PRO A 1 199 ? -43.616 -6.600 -1.607 1.00 67.19 199 PRO A O 1
ATOM 1691 N N . LEU A 1 200 ? -43.333 -5.528 -3.554 1.00 62.84 200 LEU A N 1
ATOM 1692 C CA . LEU A 1 200 ? -41.869 -5.334 -3.482 1.00 62.84 200 LEU A CA 1
ATOM 1693 C C . LEU A 1 200 ? -41.379 -4.291 -2.449 1.00 62.84 200 LEU A C 1
ATOM 1695 O O . LEU A 1 200 ? -40.209 -3.915 -2.426 1.00 62.84 200 LEU A O 1
ATOM 1699 N N . GLY A 1 201 ? -42.258 -3.810 -1.565 1.00 61.44 201 GLY A N 1
ATOM 1700 C CA . GLY A 1 201 ? -41.928 -2.745 -0.612 1.00 61.44 201 GLY A CA 1
ATOM 1701 C C . GLY A 1 201 ? -41.655 -1.385 -1.280 1.00 61.44 201 GLY A C 1
ATOM 1702 O O . GLY A 1 201 ? -41.826 -1.205 -2.482 1.00 61.44 201 GLY A O 1
ATOM 1703 N N . LYS A 1 202 ? -41.289 -0.372 -0.480 1.00 63.81 202 LYS A N 1
ATOM 1704 C CA . LYS A 1 202 ? -40.821 0.928 -0.997 1.00 63.81 202 LYS A CA 1
ATOM 1705 C C . LYS A 1 202 ? -39.298 0.952 -0.988 1.00 63.81 202 LYS A C 1
ATOM 1707 O O . LYS A 1 202 ? -38.682 0.366 -0.105 1.00 63.81 202 LYS A O 1
ATOM 1712 N N . VAL A 1 203 ? -38.718 1.698 -1.917 1.00 62.09 203 VAL A N 1
ATOM 1713 C CA . VAL A 1 203 ? -37.273 1.929 -2.007 1.00 62.09 203 VAL A CA 1
ATOM 1714 C C . VAL A 1 203 ? -36.707 2.446 -0.673 1.00 62.09 203 VAL A C 1
ATOM 1716 O O . VAL A 1 203 ? -37.224 3.428 -0.134 1.00 62.09 203 VAL A O 1
ATOM 1719 N N . GLY A 1 204 ? -35.663 1.795 -0.148 1.00 61.03 204 GLY A N 1
ATOM 1720 C CA . GLY A 1 204 ? -35.026 2.140 1.129 1.00 61.03 204 GLY A CA 1
ATOM 1721 C C . GLY A 1 204 ? -35.742 1.614 2.379 1.00 61.03 204 GLY A C 1
ATOM 1722 O O . GLY A 1 204 ? -35.403 2.026 3.488 1.00 61.03 204 GLY A O 1
ATOM 1723 N N . ASN A 1 205 ? -36.749 0.744 2.231 1.00 73.06 205 ASN A N 1
ATOM 1724 C CA . ASN A 1 205 ? -37.376 0.051 3.362 1.00 73.06 205 ASN A CA 1
ATOM 1725 C C . ASN A 1 205 ? -36.610 -1.210 3.796 1.00 73.06 205 ASN A C 1
ATOM 1727 O O . ASN A 1 205 ? -37.100 -1.900 4.691 1.00 73.06 205 ASN A O 1
ATOM 1731 N N . HIS A 1 206 ? -35.456 -1.522 3.189 1.00 83.38 206 HIS A N 1
ATOM 1732 C CA . HIS A 1 206 ? -34.654 -2.703 3.519 1.00 83.38 206 HIS A CA 1
ATOM 1733 C C . HIS A 1 206 ? -35.453 -4.005 3.338 1.00 83.38 206 HIS A C 1
ATOM 1735 O O . HIS A 1 206 ? -35.412 -4.900 4.180 1.00 83.38 206 HIS A O 1
ATOM 1741 N N . ALA A 1 207 ? -36.246 -4.062 2.263 1.00 78.44 207 ALA A N 1
ATOM 1742 C CA . ALA A 1 207 ? -37.199 -5.140 1.985 1.00 78.44 207 ALA A CA 1
ATOM 1743 C C . ALA A 1 207 ? -36.856 -5.950 0.725 1.00 78.44 207 ALA A C 1
ATOM 1745 O O . ALA A 1 207 ? -37.468 -6.988 0.496 1.00 78.44 207 ALA A O 1
ATOM 1746 N N . MET A 1 208 ? -35.894 -5.496 -0.078 1.00 84.25 208 MET A N 1
ATOM 1747 C CA . MET A 1 208 ? -35.411 -6.192 -1.265 1.00 84.25 208 MET A CA 1
ATOM 1748 C C . MET A 1 208 ? -33.910 -5.977 -1.384 1.00 84.25 208 MET A C 1
ATOM 1750 O O . MET A 1 208 ? -33.436 -4.854 -1.209 1.00 84.25 208 MET A O 1
ATOM 1754 N N . PHE A 1 209 ? -33.187 -7.051 -1.673 1.00 87.38 209 PHE A N 1
ATOM 1755 C CA . PHE A 1 209 ? -31.738 -7.028 -1.773 1.00 87.38 209 PHE A CA 1
ATOM 1756 C C . PHE A 1 209 ? -31.251 -7.954 -2.871 1.00 87.38 209 PHE A C 1
ATOM 1758 O O . PHE A 1 209 ? -31.773 -9.058 -3.027 1.00 87.38 209 PHE A O 1
ATOM 1765 N N . ASP A 1 210 ? -30.174 -7.539 -3.520 1.00 84.06 210 ASP A N 1
ATOM 1766 C CA . ASP A 1 210 ? -29.375 -8.400 -4.378 1.00 84.06 210 ASP A CA 1
ATOM 1767 C C . ASP A 1 210 ? -28.061 -8.743 -3.683 1.00 84.06 210 ASP A C 1
ATOM 1769 O O . ASP A 1 210 ? -27.458 -7.911 -2.999 1.00 84.06 210 ASP A O 1
ATOM 1773 N N . PHE A 1 211 ? -27.603 -9.978 -3.849 1.00 84.81 211 PHE A N 1
ATOM 1774 C CA . PHE A 1 211 ? -26.295 -10.408 -3.374 1.00 84.81 211 PHE A CA 1
ATOM 1775 C C . PHE A 1 211 ? -25.694 -11.463 -4.297 1.00 84.81 211 PHE A C 1
ATOM 1777 O O . PHE A 1 211 ? -26.391 -12.106 -5.080 1.00 84.81 211 PHE A O 1
ATOM 1784 N N . GLN A 1 212 ? -24.379 -11.643 -4.200 1.00 79.81 212 GLN A N 1
ATOM 1785 C CA . GLN A 1 212 ? -23.689 -12.718 -4.904 1.00 79.81 212 GLN A CA 1
ATOM 1786 C C . GLN A 1 212 ? -23.545 -13.939 -4.004 1.00 79.81 212 GLN A C 1
ATOM 1788 O O . GLN A 1 212 ? -23.184 -13.827 -2.830 1.00 79.81 212 GLN A O 1
ATOM 1793 N N . SER A 1 213 ? -23.812 -15.105 -4.579 1.00 73.75 213 SER A N 1
ATOM 1794 C CA . SER A 1 213 ? -23.610 -16.404 -3.951 1.00 73.75 213 SER A CA 1
ATOM 1795 C C . SER A 1 213 ? -22.810 -17.310 -4.875 1.00 73.75 213 SER A C 1
ATOM 1797 O O . SER A 1 213 ? -22.882 -17.166 -6.092 1.00 73.75 213 SER A O 1
ATOM 1799 N N . MET A 1 214 ? -22.046 -18.242 -4.317 1.00 68.12 214 MET A N 1
ATOM 1800 C CA . MET A 1 214 ? -21.307 -19.220 -5.114 1.00 68.12 214 MET A CA 1
ATOM 1801 C C . MET A 1 214 ? -22.232 -20.377 -5.498 1.00 68.12 214 MET A C 1
ATOM 1803 O O . MET A 1 214 ? -22.826 -21.000 -4.621 1.00 68.12 214 MET A O 1
ATOM 1807 N N . SER A 1 215 ? -22.347 -20.670 -6.794 1.00 66.06 215 SER A N 1
ATOM 1808 C CA . SER A 1 215 ? -23.027 -21.878 -7.292 1.00 66.06 215 SER A CA 1
ATOM 1809 C C . SER A 1 215 ? -22.091 -23.092 -7.287 1.00 66.06 215 SER A C 1
ATOM 1811 O O . SER A 1 215 ? -22.523 -24.213 -7.032 1.00 66.06 215 SER A O 1
ATOM 1813 N N . ASN A 1 216 ? -20.793 -22.869 -7.523 1.00 61.47 216 ASN A N 1
ATOM 1814 C CA . ASN A 1 216 ? -19.718 -23.868 -7.498 1.00 61.47 216 ASN A CA 1
ATOM 1815 C C . ASN A 1 216 ? -18.386 -23.163 -7.111 1.00 61.47 216 ASN A C 1
ATOM 1817 O O . ASN A 1 216 ? -18.342 -21.932 -7.149 1.00 61.47 216 ASN A O 1
ATOM 1821 N N . PRO A 1 217 ? -17.281 -23.863 -6.763 1.00 57.84 217 PRO A N 1
ATOM 1822 C CA . PRO A 1 217 ? -16.020 -23.251 -6.315 1.00 57.84 217 PRO A CA 1
ATOM 1823 C C . PRO A 1 217 ? -15.379 -22.203 -7.243 1.00 57.84 217 PRO A C 1
ATOM 1825 O O . PRO A 1 217 ? -14.463 -21.512 -6.806 1.00 57.84 217 PRO A O 1
ATOM 1828 N N . GLU A 1 218 ? -15.846 -22.069 -8.489 1.00 50.00 218 GLU A N 1
ATOM 1829 C CA . GLU A 1 218 ? -15.302 -21.148 -9.498 1.00 50.00 218 GLU A CA 1
ATOM 1830 C C . GLU A 1 218 ? -16.357 -20.223 -10.140 1.00 50.00 218 GLU A C 1
ATOM 1832 O O . GLU A 1 218 ? -16.014 -19.443 -11.026 1.00 50.00 218 GLU A O 1
ATOM 1837 N N . GLU A 1 219 ? -17.625 -20.262 -9.708 1.00 65.62 219 GLU A N 1
ATOM 1838 C CA . GLU A 1 219 ? -18.702 -19.506 -10.362 1.00 65.62 219 GLU A CA 1
ATOM 1839 C C . GLU A 1 219 ? -19.637 -18.825 -9.348 1.00 65.62 219 GLU A C 1
ATOM 1841 O O . GLU A 1 219 ? -20.109 -19.436 -8.384 1.00 65.62 219 GLU A O 1
ATOM 1846 N N . TYR A 1 220 ? -19.879 -17.528 -9.567 1.00 66.75 220 TYR A N 1
ATOM 1847 C CA . TYR A 1 220 ? -20.764 -16.694 -8.755 1.00 66.75 220 TYR A CA 1
ATOM 1848 C C . TYR A 1 220 ? -22.051 -16.402 -9.519 1.00 66.75 220 TYR A C 1
ATOM 1850 O O . TYR A 1 220 ? -22.023 -16.030 -10.690 1.00 66.75 220 TYR A O 1
ATOM 1858 N N . GLN A 1 221 ? -23.174 -16.500 -8.821 1.00 71.44 221 GLN A N 1
ATOM 1859 C CA . GLN A 1 221 ? -24.498 -16.175 -9.329 1.00 71.44 221 GLN A CA 1
ATOM 1860 C C . GLN A 1 221 ? -25.120 -15.040 -8.520 1.00 71.44 221 GLN A C 1
ATOM 1862 O O . GLN A 1 221 ? -24.914 -14.920 -7.307 1.00 71.44 221 GLN A O 1
ATOM 1867 N N . THR A 1 222 ? -25.911 -14.214 -9.198 1.00 79.31 222 THR A N 1
ATOM 1868 C CA . THR A 1 222 ? -26.728 -13.195 -8.542 1.00 79.31 222 THR A CA 1
ATOM 1869 C C . THR A 1 222 ? -27.970 -13.845 -7.952 1.00 79.31 222 THR A C 1
ATOM 1871 O O . THR A 1 222 ? -28.653 -14.649 -8.597 1.00 79.31 222 THR A O 1
ATOM 1874 N N . VAL A 1 223 ? -28.268 -13.475 -6.716 1.00 83.69 223 VAL A N 1
ATOM 1875 C CA . VAL A 1 223 ? -29.464 -13.897 -6.003 1.00 83.69 223 VAL A CA 1
ATOM 1876 C C . VAL A 1 223 ? -30.215 -12.651 -5.580 1.00 83.69 223 VAL A C 1
ATOM 1878 O O . VAL A 1 223 ? -29.671 -11.797 -4.879 1.00 83.69 223 VAL A O 1
ATOM 1881 N N . THR A 1 224 ? -31.472 -12.571 -5.992 1.00 85.94 224 THR A N 1
ATOM 1882 C CA . THR A 1 224 ? -32.396 -11.536 -5.534 1.00 85.94 224 THR A CA 1
ATOM 1883 C C . THR A 1 224 ? -33.233 -12.119 -4.408 1.00 85.94 224 THR A C 1
ATOM 1885 O O . THR A 1 224 ? -33.758 -13.228 -4.531 1.00 85.94 224 THR A O 1
ATOM 1888 N N . MET A 1 225 ? -33.373 -11.382 -3.308 1.00 89.75 225 MET A N 1
ATOM 1889 C CA . MET A 1 225 ? -34.254 -11.745 -2.202 1.00 89.75 225 MET A CA 1
ATOM 1890 C C . MET A 1 225 ? -35.223 -10.621 -1.846 1.00 89.75 225 MET A C 1
ATOM 1892 O O . MET A 1 225 ? -34.862 -9.443 -1.839 1.00 89.75 225 MET A O 1
ATOM 1896 N N . ILE A 1 226 ? -36.451 -11.002 -1.501 1.00 87.56 226 ILE A N 1
ATOM 1897 C CA . ILE A 1 226 ? -37.530 -10.101 -1.095 1.00 87.56 226 ILE A CA 1
ATOM 1898 C C . ILE A 1 226 ? -38.089 -10.524 0.263 1.00 87.56 226 ILE A C 1
ATOM 1900 O O . ILE A 1 226 ? -38.291 -11.708 0.527 1.00 87.56 226 ILE A O 1
ATOM 1904 N N . ALA A 1 227 ? -38.356 -9.562 1.139 1.00 87.00 227 ALA A N 1
ATOM 1905 C CA . ALA A 1 227 ? -38.982 -9.809 2.429 1.00 87.00 227 ALA A CA 1
ATOM 1906 C C . ALA A 1 227 ? -40.472 -10.146 2.249 1.00 87.00 227 ALA A C 1
ATOM 1908 O O . ALA A 1 227 ? -41.216 -9.415 1.595 1.00 87.00 227 ALA A O 1
ATOM 1909 N N . LEU A 1 228 ? -40.917 -11.239 2.867 1.00 83.75 228 LEU A N 1
ATOM 1910 C CA . LEU A 1 228 ? -42.294 -11.723 2.806 1.00 83.75 228 LEU A CA 1
ATOM 1911 C C . LEU A 1 228 ? -43.084 -11.384 4.070 1.00 83.75 228 LEU A C 1
ATOM 1913 O O . LEU A 1 228 ? -42.546 -11.295 5.177 1.00 83.75 228 LEU A O 1
ATOM 1917 N N . SER A 1 229 ? -44.407 -11.288 3.920 1.00 78.00 229 SER A N 1
ATOM 1918 C CA . SER A 1 229 ? -45.312 -11.323 5.065 1.00 78.00 229 SER A CA 1
ATOM 1919 C C . SER A 1 229 ? -45.420 -12.750 5.619 1.00 78.00 229 SER A C 1
ATOM 1921 O O . SER A 1 229 ? -45.303 -13.742 4.898 1.00 78.00 229 SER A O 1
ATOM 1923 N N . ASN A 1 230 ? -45.691 -12.874 6.920 1.00 73.31 230 ASN A N 1
ATOM 1924 C CA . ASN A 1 230 ? -45.855 -14.185 7.558 1.00 73.31 230 ASN A CA 1
ATOM 1925 C C . ASN A 1 230 ? -47.080 -14.968 7.041 1.00 73.31 230 ASN A C 1
ATOM 1927 O O . ASN A 1 230 ? -47.158 -16.171 7.260 1.00 73.31 230 ASN A O 1
ATOM 1931 N N . GLU A 1 231 ? -48.017 -14.303 6.363 1.00 75.31 231 GLU A N 1
ATOM 1932 C CA . GLU A 1 231 ? -49.253 -14.893 5.829 1.00 75.31 231 GLU A CA 1
ATOM 1933 C C . GLU A 1 231 ? -49.086 -15.454 4.406 1.00 75.31 231 GLU A C 1
ATOM 1935 O O . GLU A 1 231 ? -49.976 -16.135 3.903 1.00 75.31 231 GLU A O 1
ATOM 1940 N N . PHE A 1 232 ? -47.948 -15.194 3.753 1.00 79.69 232 PHE A N 1
ATOM 1941 C CA . PHE A 1 232 ? -47.679 -15.656 2.396 1.00 79.69 232 PHE A CA 1
ATOM 1942 C C . PHE A 1 232 ? -47.432 -17.174 2.343 1.00 79.69 232 PHE A C 1
ATOM 1944 O O . PHE A 1 232 ? -46.597 -17.712 3.084 1.00 79.69 232 PHE A O 1
ATOM 1951 N N . HIS A 1 233 ? -48.137 -17.863 1.442 1.00 82.62 233 HIS A N 1
ATOM 1952 C CA . HIS A 1 233 ? -47.940 -19.282 1.153 1.00 82.62 233 HIS A CA 1
ATOM 1953 C C . HIS A 1 233 ? -47.116 -19.430 -0.127 1.00 82.62 233 HIS A C 1
ATOM 1955 O O . HIS A 1 233 ? -47.518 -18.926 -1.169 1.00 82.62 233 HIS A O 1
ATOM 1961 N N . ASN A 1 234 ? -45.967 -20.103 -0.041 1.00 84.06 234 ASN A N 1
ATOM 1962 C CA . ASN A 1 234 ? -45.045 -20.230 -1.164 1.00 84.06 234 ASN A CA 1
ATOM 1963 C C . ASN A 1 234 ? -45.355 -21.480 -2.008 1.00 84.06 234 ASN A C 1
ATOM 1965 O O . ASN A 1 234 ? -44.839 -22.565 -1.731 1.00 84.06 234 ASN A O 1
ATOM 1969 N N . ASP A 1 235 ? -46.152 -21.318 -3.060 1.00 83.06 235 ASP A N 1
ATOM 1970 C CA . ASP A 1 235 ? -46.432 -22.317 -4.104 1.00 83.06 235 ASP A CA 1
ATOM 1971 C C . ASP A 1 235 ? -45.518 -22.186 -5.339 1.00 83.06 235 ASP A C 1
ATOM 1973 O O . ASP A 1 235 ? -45.606 -22.983 -6.273 1.00 83.06 235 ASP A O 1
ATOM 1977 N N . SER A 1 236 ? -44.598 -21.220 -5.314 1.00 85.81 236 SER A N 1
ATOM 1978 C CA . SER A 1 236 ? -43.651 -20.943 -6.392 1.00 85.81 236 SER A CA 1
ATOM 1979 C C . SER A 1 236 ? -42.568 -22.029 -6.516 1.00 85.81 236 SER A C 1
ATOM 1981 O O . SER A 1 236 ? -42.347 -22.790 -5.565 1.00 85.81 236 SER A O 1
ATOM 1983 N N . PRO A 1 237 ? -41.837 -22.096 -7.644 1.00 85.25 237 PRO A N 1
ATOM 1984 C CA . PRO A 1 237 ? -40.655 -22.953 -7.766 1.00 85.25 237 PRO A CA 1
ATOM 1985 C C . PRO A 1 237 ? -39.436 -22.426 -6.980 1.00 85.25 237 PRO A C 1
ATOM 1987 O O . PRO A 1 237 ? -38.383 -23.064 -6.999 1.00 85.25 237 PRO A O 1
ATOM 1990 N N . TYR A 1 238 ? -39.568 -21.288 -6.289 1.00 90.62 238 TYR A N 1
ATOM 1991 C CA . TYR A 1 238 ? -38.480 -20.576 -5.625 1.00 90.62 238 TYR A CA 1
ATOM 1992 C C . TYR A 1 238 ? -38.465 -20.774 -4.108 1.00 90.62 238 TYR A C 1
ATOM 1994 O O . TYR A 1 238 ? -39.514 -20.906 -3.477 1.00 90.62 238 TYR A O 1
ATOM 2002 N N . GLU A 1 239 ? -37.283 -20.783 -3.506 1.00 89.56 239 GLU A N 1
ATOM 2003 C CA . GLU A 1 239 ? -37.080 -21.111 -2.093 1.00 89.56 239 GLU A CA 1
ATOM 2004 C C . GLU A 1 239 ? -37.328 -19.901 -1.177 1.00 89.56 239 GLU A C 1
ATOM 2006 O O . GLU A 1 239 ? -36.838 -18.791 -1.430 1.00 89.56 239 GLU A O 1
ATOM 2011 N N . ASP A 1 240 ? -38.055 -20.124 -0.075 1.00 89.38 240 ASP A N 1
ATOM 2012 C CA . ASP A 1 240 ? -38.223 -19.151 1.005 1.00 89.38 240 ASP A CA 1
ATOM 2013 C C . ASP A 1 240 ? -37.590 -19.633 2.314 1.00 89.38 240 ASP A C 1
ATOM 2015 O O . ASP A 1 240 ? -37.766 -20.771 2.738 1.00 89.38 240 ASP A O 1
ATOM 2019 N N . TYR A 1 241 ? -36.862 -18.749 2.989 1.00 89.19 241 TYR A N 1
ATOM 2020 C CA . TYR A 1 241 ? -36.145 -19.078 4.219 1.00 89.19 241 TYR A CA 1
ATOM 2021 C C . TYR A 1 241 ? -36.121 -17.904 5.198 1.00 89.19 241 TYR A C 1
ATOM 2023 O O . TYR A 1 241 ? -36.624 -16.809 4.940 1.00 89.19 241 TYR A O 1
ATOM 2031 N N . LEU A 1 242 ? -35.560 -18.144 6.381 1.00 88.81 242 LEU A N 1
ATOM 2032 C CA . LEU A 1 242 ? -35.477 -17.161 7.452 1.00 88.81 242 LEU A CA 1
ATOM 2033 C C . LEU A 1 242 ? -34.094 -16.498 7.467 1.00 88.81 242 LEU A C 1
ATOM 2035 O O . LEU A 1 242 ? -33.091 -17.142 7.763 1.00 88.81 242 LEU A O 1
ATOM 2039 N N . PHE A 1 243 ? -34.038 -15.202 7.171 1.00 90.06 243 PHE A N 1
ATOM 2040 C CA . PHE A 1 243 ? -32.829 -14.390 7.261 1.00 90.06 243 PHE A CA 1
ATOM 2041 C C . PHE A 1 243 ? -32.653 -13.860 8.689 1.00 90.06 243 PHE A C 1
ATOM 2043 O O . PHE A 1 243 ? -33.517 -13.152 9.202 1.00 90.06 243 PHE A O 1
ATOM 2050 N N . GLU A 1 244 ? -31.537 -14.196 9.342 1.00 85.94 244 GLU A N 1
ATOM 2051 C CA . GLU A 1 244 ? -31.312 -13.931 10.774 1.00 85.94 244 GLU A CA 1
ATOM 2052 C C . GLU A 1 244 ? -31.082 -12.450 11.137 1.00 85.94 244 GLU A C 1
ATOM 2054 O O . GLU A 1 244 ? -31.256 -12.081 12.300 1.00 85.94 244 GLU A O 1
ATOM 2059 N N . GLY A 1 245 ? -30.732 -11.594 10.171 1.00 88.62 245 GLY A N 1
ATOM 2060 C CA . GLY A 1 245 ? -30.424 -10.183 10.420 1.00 88.62 245 GLY A CA 1
ATOM 2061 C C . GLY A 1 245 ? -29.072 -9.958 11.112 1.00 88.62 245 GLY A C 1
ATOM 2062 O O . GLY A 1 245 ? -28.246 -10.862 11.239 1.00 88.62 245 GLY A O 1
ATOM 2063 N N . GLY A 1 246 ? -28.820 -8.730 11.571 1.00 86.62 246 GLY A N 1
ATOM 2064 C CA . GLY A 1 246 ? -27.561 -8.366 12.233 1.00 86.62 246 GLY A CA 1
ATOM 2065 C C . GLY A 1 246 ? -27.109 -6.930 11.976 1.00 86.62 246 GLY A C 1
ATOM 2066 O O . GLY A 1 246 ? -27.850 -6.123 11.421 1.00 86.62 246 GLY A O 1
ATOM 2067 N N . LEU A 1 247 ? -25.885 -6.605 12.403 1.00 89.94 247 LEU A N 1
ATOM 2068 C CA . LEU A 1 247 ? -25.270 -5.298 12.158 1.00 89.94 247 LEU A CA 1
ATOM 2069 C C . LEU A 1 247 ? -24.533 -5.296 10.817 1.00 89.94 247 LEU A C 1
ATOM 2071 O O . LEU A 1 247 ? -23.758 -6.205 10.530 1.00 89.94 247 LEU A O 1
ATOM 2075 N N . PHE A 1 248 ? -24.726 -4.235 10.043 1.00 92.00 248 PHE A N 1
ATOM 2076 C CA . PHE A 1 248 ? -24.111 -4.016 8.741 1.00 92.00 248 PHE A CA 1
ATOM 2077 C C . PHE A 1 248 ? -23.501 -2.614 8.667 1.00 92.00 248 PHE A C 1
ATOM 2079 O O . PHE A 1 248 ? -24.036 -1.656 9.227 1.00 92.00 248 PHE A O 1
ATOM 2086 N N . ALA A 1 249 ? -22.379 -2.486 7.971 1.00 89.38 249 ALA A N 1
ATOM 2087 C CA . ALA A 1 249 ? -21.816 -1.218 7.543 1.00 89.38 249 ALA A CA 1
ATOM 2088 C C . ALA A 1 249 ? -22.352 -0.868 6.151 1.00 89.38 249 ALA A C 1
ATOM 2090 O O . ALA A 1 249 ? -22.351 -1.721 5.267 1.00 89.38 249 ALA A O 1
ATOM 2091 N N . VAL A 1 250 ? -22.819 0.371 5.985 1.00 90.00 250 VAL A N 1
ATOM 2092 C CA . VAL A 1 250 ? -23.566 0.829 4.813 1.00 90.00 250 VAL A CA 1
ATOM 2093 C C . VAL A 1 250 ? -22.980 2.109 4.250 1.00 90.00 250 VAL A C 1
ATOM 2095 O O . VAL A 1 250 ? -22.900 3.118 4.957 1.00 90.00 250 VAL A O 1
ATOM 2098 N N . ALA A 1 251 ? -22.645 2.095 2.964 1.00 84.00 251 ALA A N 1
ATOM 2099 C CA . ALA A 1 251 ? -22.270 3.285 2.213 1.00 84.00 251 ALA A CA 1
ATOM 2100 C C . ALA A 1 251 ? -23.078 3.376 0.918 1.00 84.00 251 ALA A C 1
ATOM 2102 O O . ALA A 1 251 ? -23.444 2.361 0.325 1.00 84.00 251 ALA A O 1
ATOM 2103 N N . SER A 1 252 ? -23.369 4.611 0.512 1.00 81.44 252 SER A N 1
ATOM 2104 C CA . SER A 1 252 ? -24.096 4.887 -0.721 1.00 81.44 252 SER A CA 1
ATOM 2105 C C . SER A 1 252 ? -23.127 5.235 -1.839 1.00 81.44 252 SER A C 1
ATOM 2107 O O . SER A 1 252 ? -22.310 6.143 -1.674 1.00 81.44 252 SER A O 1
ATOM 2109 N N . THR A 1 253 ? -23.297 4.619 -3.001 1.00 71.62 253 THR A N 1
ATOM 2110 C CA . THR A 1 253 ? -22.592 5.003 -4.227 1.00 71.62 253 THR A CA 1
ATOM 2111 C C . THR A 1 253 ? -23.549 5.015 -5.416 1.00 71.62 253 THR A C 1
ATOM 2113 O O . THR A 1 253 ? -24.656 4.482 -5.342 1.00 71.62 253 THR A O 1
ATOM 2116 N N . PHE A 1 254 ? -23.169 5.679 -6.501 1.00 69.19 254 PHE A N 1
ATOM 2117 C CA . PHE A 1 254 ? -23.862 5.511 -7.774 1.00 69.19 254 PHE A CA 1
ATOM 2118 C C . PHE A 1 254 ? -23.305 4.269 -8.466 1.00 69.19 254 PHE A C 1
ATOM 2120 O O . PHE A 1 254 ? -22.107 4.008 -8.390 1.00 69.19 254 PHE A O 1
ATOM 2127 N N . VAL A 1 255 ? -24.156 3.504 -9.154 1.00 60.81 255 VAL A N 1
ATOM 2128 C CA . VAL A 1 255 ? -23.752 2.250 -9.821 1.00 60.81 255 VAL A CA 1
ATOM 2129 C C . VAL A 1 255 ? -22.568 2.473 -10.777 1.00 60.81 255 VAL A C 1
ATOM 2131 O O . VAL A 1 255 ? -21.668 1.640 -10.848 1.00 60.81 255 VAL A O 1
ATOM 2134 N N . TYR A 1 256 ? -22.516 3.635 -11.438 1.00 52.22 256 TYR A N 1
ATOM 2135 C CA . TYR A 1 256 ? -21.440 4.026 -12.356 1.00 52.22 256 TYR A CA 1
ATOM 2136 C C . TYR A 1 256 ? -20.149 4.516 -11.677 1.00 52.22 256 TYR A C 1
ATOM 2138 O O . TYR A 1 256 ? -19.093 4.463 -12.301 1.00 52.22 256 TYR A O 1
ATOM 2146 N N . ASP A 1 257 ? -20.205 4.936 -10.408 1.00 51.22 257 ASP A N 1
ATOM 2147 C CA . ASP A 1 257 ? -19.053 5.465 -9.655 1.00 51.22 257 ASP A CA 1
ATOM 2148 C C . ASP A 1 257 ? -18.282 4.360 -8.892 1.00 51.22 257 ASP A C 1
ATOM 2150 O O . ASP A 1 257 ? -17.428 4.647 -8.053 1.00 51.22 257 ASP A O 1
ATOM 2154 N N . GLY A 1 258 ? -18.550 3.082 -9.197 1.00 55.78 258 GLY A N 1
ATOM 2155 C CA . GLY A 1 258 ? -17.775 1.929 -8.729 1.00 55.78 258 GLY A CA 1
ATOM 2156 C C . GLY A 1 258 ? -18.292 1.306 -7.429 1.00 55.78 258 GLY A C 1
ATOM 2157 O O . GLY A 1 258 ? -17.844 1.639 -6.332 1.00 55.78 258 GLY A O 1
ATOM 2158 N N . LEU A 1 259 ? -19.186 0.321 -7.562 1.00 62.97 259 LEU A N 1
ATOM 2159 C CA . LEU A 1 259 ? -19.690 -0.514 -6.461 1.00 62.97 259 LEU A CA 1
ATOM 2160 C C . LEU A 1 259 ? -18.564 -1.207 -5.671 1.00 62.97 259 LEU A C 1
ATOM 2162 O O . LEU A 1 259 ? -18.542 -1.136 -4.444 1.00 62.97 259 LEU A O 1
ATOM 2166 N N . SER A 1 260 ? -17.592 -1.807 -6.367 1.00 57.31 260 SER A N 1
ATOM 2167 C CA . SER A 1 260 ? -16.451 -2.493 -5.732 1.00 57.31 260 SER A CA 1
ATOM 2168 C C . SER A 1 260 ? -15.587 -1.532 -4.915 1.00 57.31 260 SER A C 1
ATOM 2170 O O . SER A 1 260 ? -15.269 -1.814 -3.767 1.00 57.31 260 SER A O 1
ATOM 2172 N N . ALA A 1 261 ? -15.289 -0.346 -5.462 1.00 59.97 261 ALA A N 1
ATOM 2173 C CA . ALA A 1 261 ? -14.474 0.659 -4.779 1.00 59.97 261 ALA A CA 1
ATOM 2174 C C . ALA A 1 261 ? -15.131 1.149 -3.479 1.00 59.97 261 ALA A C 1
ATOM 2176 O O . ALA A 1 261 ? -14.444 1.470 -2.513 1.00 59.97 261 ALA A O 1
ATOM 2177 N N . CYS A 1 262 ? -16.464 1.193 -3.444 1.00 67.31 262 CYS A N 1
ATOM 2178 C CA . CYS A 1 262 ? -17.214 1.514 -2.239 1.00 67.31 262 CYS A CA 1
ATOM 2179 C C . CYS A 1 262 ? -17.216 0.346 -1.233 1.00 67.31 262 CYS A C 1
ATOM 2181 O O . CYS A 1 262 ? -17.019 0.579 -0.042 1.00 67.31 262 CYS A O 1
ATOM 2183 N N . HIS A 1 263 ? -17.377 -0.900 -1.692 1.00 73.88 263 HIS A N 1
ATOM 2184 C CA . HIS A 1 263 ? -17.360 -2.106 -0.848 1.00 73.88 263 HIS A CA 1
ATOM 2185 C C . HIS A 1 263 ? -16.004 -2.330 -0.158 1.00 73.88 263 HIS A C 1
ATOM 2187 O O . HIS A 1 263 ? -15.961 -2.489 1.066 1.00 73.88 263 HIS A O 1
ATOM 2193 N N . ASP A 1 264 ? -14.902 -2.213 -0.900 1.00 62.75 264 ASP A N 1
ATOM 2194 C CA . ASP A 1 264 ? -13.546 -2.382 -0.365 1.00 62.75 264 ASP A CA 1
ATOM 2195 C C . ASP A 1 264 ? -13.207 -1.295 0.671 1.00 62.75 264 ASP A C 1
ATOM 2197 O O . ASP A 1 264 ? -12.672 -1.596 1.742 1.00 62.75 264 ASP A O 1
ATOM 2201 N N . GLN A 1 265 ? -13.623 -0.041 0.421 1.00 72.12 265 GLN A N 1
ATOM 2202 C CA . GLN A 1 265 ? -13.469 1.061 1.381 1.00 72.12 265 GLN A CA 1
ATOM 2203 C C . GLN A 1 265 ? -14.206 0.801 2.705 1.00 72.12 265 GLN A C 1
ATOM 2205 O O . GLN A 1 265 ? -13.736 1.232 3.761 1.00 72.12 265 GLN A O 1
ATOM 2210 N N . ILE A 1 266 ? -15.340 0.086 2.684 1.00 77.56 266 ILE A N 1
ATOM 2211 C CA . ILE A 1 266 ? -16.056 -0.309 3.905 1.00 77.56 266 ILE A CA 1
ATOM 2212 C C . ILE A 1 266 ? -15.285 -1.402 4.658 1.00 77.56 266 ILE A C 1
ATOM 2214 O O . ILE A 1 266 ? -15.095 -1.279 5.869 1.00 77.56 266 ILE A O 1
ATOM 2218 N N . ILE A 1 267 ? -14.829 -2.462 3.982 1.00 74.00 267 ILE A N 1
ATOM 2219 C CA . ILE A 1 267 ? -14.108 -3.578 4.622 1.00 74.00 267 ILE A CA 1
ATOM 2220 C C . ILE A 1 267 ? -12.804 -3.091 5.261 1.00 74.00 267 ILE A C 1
ATOM 2222 O O . ILE A 1 267 ? -12.561 -3.342 6.449 1.00 74.00 267 ILE A O 1
ATOM 2226 N N . GLU A 1 268 ? -11.996 -2.334 4.517 1.00 69.12 268 GLU A N 1
ATOM 2227 C CA . GLU A 1 268 ? -10.715 -1.806 4.993 1.00 69.12 268 GLU A CA 1
ATOM 2228 C C . GLU A 1 268 ? -10.895 -0.909 6.229 1.00 69.12 268 GLU A C 1
ATOM 2230 O O . GLU A 1 268 ? -10.140 -1.019 7.205 1.00 69.12 268 GLU A O 1
ATOM 2235 N N . HIS A 1 269 ? -11.960 -0.098 6.249 1.00 75.75 269 HIS A N 1
ATOM 2236 C CA . HIS A 1 269 ? -12.303 0.743 7.394 1.00 75.75 269 HIS A CA 1
ATOM 2237 C C . HIS A 1 269 ? -12.492 -0.067 8.690 1.00 75.75 269 HIS A C 1
ATOM 2239 O O . HIS A 1 269 ? -12.129 0.406 9.771 1.00 75.75 269 HIS A O 1
ATOM 2245 N N . PHE A 1 270 ? -13.037 -1.288 8.614 1.00 74.25 270 PHE A N 1
ATOM 2246 C CA . PHE A 1 270 ? -13.337 -2.121 9.785 1.00 74.25 270 PHE A CA 1
ATOM 2247 C C . PHE A 1 270 ? -12.247 -3.137 10.163 1.00 74.25 270 PHE A C 1
ATOM 2249 O O . PHE A 1 270 ? -12.276 -3.625 11.293 1.00 74.25 270 PHE A O 1
ATOM 2256 N N . HIS A 1 271 ? -11.241 -3.398 9.320 1.00 61.84 271 HIS A N 1
ATOM 2257 C CA . HIS A 1 271 ? -10.074 -4.212 9.710 1.00 61.84 271 HIS A CA 1
ATOM 2258 C C . HIS A 1 271 ? -9.245 -3.559 10.830 1.00 61.84 271 HIS A C 1
ATOM 2260 O O . HIS A 1 271 ? -8.798 -4.232 11.763 1.00 61.84 271 HIS A O 1
ATOM 2266 N N . HIS A 1 272 ? -9.091 -2.233 10.778 1.00 53.25 272 HIS A N 1
ATOM 2267 C CA . HIS A 1 272 ? -8.311 -1.449 11.745 1.00 53.25 272 HIS A CA 1
ATOM 2268 C C . HIS A 1 272 ? -9.178 -0.746 12.801 1.00 53.25 272 HIS A C 1
ATOM 2270 O O . HIS A 1 272 ? -8.681 0.028 13.626 1.00 53.25 272 HIS A O 1
ATOM 2276 N N . ASN A 1 273 ? -10.487 -1.005 12.805 1.00 64.19 273 ASN A N 1
ATOM 2277 C CA . ASN A 1 273 ? -11.409 -0.366 13.729 1.00 64.19 273 ASN A CA 1
ATOM 2278 C C . ASN A 1 273 ? -11.261 -0.946 15.149 1.00 64.19 273 ASN A C 1
ATOM 2280 O O . ASN A 1 273 ? -11.195 -2.156 15.372 1.00 64.19 273 ASN A O 1
ATOM 2284 N N . LYS A 1 274 ? -11.201 -0.052 16.143 1.00 52.00 274 LYS A N 1
ATOM 2285 C CA . LYS A 1 274 ? -10.978 -0.419 17.553 1.00 52.00 274 LYS A CA 1
ATOM 2286 C C . LYS A 1 274 ? -12.181 -1.113 18.206 1.00 52.00 274 LYS A C 1
ATOM 2288 O O . LYS A 1 274 ? -12.012 -1.763 19.232 1.00 52.00 274 LYS A O 1
ATOM 2293 N N . PHE A 1 275 ? -13.388 -0.950 17.664 1.00 61.66 275 PHE A N 1
ATOM 2294 C CA . PHE A 1 275 ? -14.640 -1.307 18.347 1.00 61.66 275 PHE A CA 1
ATOM 2295 C C . PHE A 1 275 ? -15.465 -2.363 17.610 1.00 61.66 275 PHE A C 1
ATOM 2297 O O . PHE A 1 275 ? -16.194 -3.133 18.241 1.00 61.66 275 PHE A O 1
ATOM 2304 N N . TYR A 1 276 ? -15.347 -2.401 16.288 1.00 74.38 276 TYR A N 1
ATOM 2305 C CA . TYR A 1 276 ? -16.092 -3.290 15.409 1.00 74.38 276 TYR A CA 1
ATOM 2306 C C . TYR A 1 276 ? -15.126 -3.994 14.464 1.00 74.38 276 TYR A C 1
ATOM 2308 O O . TYR A 1 276 ? -14.043 -3.491 14.194 1.00 74.38 276 TYR A O 1
ATOM 2316 N N . GLN A 1 277 ? -15.521 -5.155 13.975 1.00 76.44 277 GLN A N 1
ATOM 2317 C CA . GLN A 1 277 ? -14.792 -5.930 12.983 1.00 76.44 277 GLN A CA 1
ATOM 2318 C C . GLN A 1 277 ? -15.801 -6.579 12.043 1.00 76.44 277 GLN A C 1
ATOM 2320 O O . GLN A 1 277 ? -16.964 -6.751 12.411 1.00 76.44 277 GLN A O 1
ATOM 2325 N N . VAL A 1 278 ? -15.358 -6.968 10.856 1.00 82.62 278 VAL A N 1
ATOM 2326 C CA . VAL A 1 278 ? -16.192 -7.719 9.914 1.00 82.62 278 VAL A CA 1
ATOM 2327 C C . VAL A 1 278 ? -16.601 -9.062 10.535 1.00 82.62 278 VAL A C 1
ATOM 2329 O O . VAL A 1 278 ? -15.817 -9.705 11.246 1.00 82.62 278 VAL A O 1
ATOM 2332 N N . ASP A 1 279 ? -17.863 -9.456 10.354 1.00 82.56 279 ASP A N 1
ATOM 2333 C CA . ASP A 1 279 ? -18.414 -10.661 10.981 1.00 82.56 279 ASP A CA 1
ATOM 2334 C C . ASP A 1 279 ? -18.115 -11.912 10.147 1.00 82.56 279 ASP A C 1
ATOM 2336 O O . ASP A 1 279 ? -18.975 -12.434 9.438 1.00 82.56 279 ASP A O 1
ATOM 2340 N N . TYR A 1 280 ? -16.868 -12.373 10.237 1.00 73.88 280 TYR A N 1
ATOM 2341 C CA . TYR A 1 280 ? -16.430 -13.636 9.647 1.00 73.88 280 TYR A CA 1
ATOM 2342 C C . TYR A 1 280 ? -16.877 -14.849 10.475 1.00 73.88 280 TYR A C 1
ATOM 2344 O O . TYR A 1 280 ? -16.866 -14.808 11.718 1.00 73.88 280 TYR A O 1
ATOM 2352 N N . GLN A 1 281 ? -17.205 -15.929 9.768 1.00 63.69 281 GLN A N 1
ATOM 2353 C CA . GLN A 1 281 ? -17.346 -17.290 10.275 1.00 63.69 281 GLN A CA 1
ATOM 2354 C C . GLN A 1 281 ? -15.974 -17.985 10.359 1.00 63.69 281 GLN A C 1
ATOM 2356 O O . GLN A 1 281 ? -14.960 -17.463 9.893 1.00 63.69 281 GLN A O 1
ATOM 2361 N N . HIS A 1 282 ? -15.921 -19.163 10.989 1.00 55.59 282 HIS A N 1
ATOM 2362 C CA . HIS A 1 282 ? -14.669 -19.903 11.211 1.00 55.59 282 HIS A CA 1
ATOM 2363 C C . HIS A 1 282 ? -13.972 -20.363 9.919 1.00 55.59 282 HIS A C 1
ATOM 2365 O O . HIS A 1 282 ? -12.772 -20.618 9.947 1.00 55.59 282 HIS A O 1
ATOM 2371 N N . ASP A 1 283 ? -14.707 -20.451 8.812 1.00 55.75 283 ASP A N 1
ATOM 2372 C CA . ASP A 1 283 ? -14.215 -20.815 7.480 1.00 55.75 283 ASP A CA 1
ATOM 2373 C C . ASP A 1 283 ? -13.751 -19.606 6.642 1.00 55.75 283 ASP A C 1
ATOM 2375 O O . ASP A 1 283 ? -13.313 -19.776 5.508 1.00 55.75 283 ASP A O 1
ATOM 2379 N N . GLY A 1 284 ? -13.820 -18.388 7.194 1.00 54.44 284 GLY A N 1
ATOM 2380 C CA . GLY A 1 284 ? -13.436 -17.154 6.508 1.00 54.44 284 GLY A CA 1
ATOM 2381 C C . GLY A 1 284 ? -14.539 -16.530 5.650 1.00 54.44 284 GLY A C 1
ATOM 2382 O O . GLY A 1 284 ? -14.339 -15.438 5.123 1.00 54.44 284 GLY A O 1
ATOM 2383 N N . THR A 1 285 ? -15.714 -17.152 5.547 1.00 69.25 285 THR A N 1
ATOM 2384 C CA . THR A 1 285 ? -16.877 -16.548 4.887 1.00 69.25 285 THR A CA 1
ATOM 2385 C C . THR A 1 285 ? -17.551 -15.522 5.796 1.00 69.25 285 THR A C 1
ATOM 2387 O O . THR A 1 285 ? -17.371 -15.518 7.018 1.00 69.25 285 THR A O 1
ATOM 2390 N N . PHE A 1 286 ? -18.338 -14.612 5.225 1.00 73.75 286 PHE A N 1
ATOM 2391 C CA . PHE A 1 286 ? -19.157 -13.722 6.038 1.00 73.75 286 PHE A CA 1
ATOM 2392 C C . PHE A 1 286 ? -20.328 -14.478 6.676 1.00 73.75 286 PHE A C 1
ATOM 2394 O O . PHE A 1 286 ? -20.883 -15.420 6.112 1.00 73.75 286 PHE A O 1
ATOM 2401 N N . ARG A 1 287 ? -20.778 -14.013 7.845 1.00 76.75 287 ARG A N 1
ATOM 2402 C CA . ARG A 1 287 ? -22.024 -14.491 8.463 1.00 76.75 287 ARG A CA 1
ATOM 2403 C C . ARG A 1 287 ? -23.237 -14.339 7.531 1.00 76.75 287 ARG A C 1
ATOM 2405 O O . ARG A 1 287 ? -24.130 -15.179 7.551 1.00 76.75 287 ARG A O 1
ATOM 2412 N N . HIS A 1 288 ? -23.255 -13.272 6.735 1.00 83.31 288 HIS A N 1
ATOM 2413 C CA . HIS A 1 288 ? -24.221 -13.021 5.665 1.00 83.31 288 HIS A CA 1
ATOM 2414 C C . HIS A 1 288 ? -23.484 -12.508 4.420 1.00 83.31 288 HIS A C 1
ATOM 2416 O O . HIS A 1 288 ? -22.484 -11.813 4.571 1.00 83.31 288 HIS A O 1
ATOM 2422 N N . PRO A 1 289 ? -23.945 -12.791 3.194 1.00 82.56 289 PRO A N 1
ATOM 2423 C CA . PRO A 1 289 ? -23.361 -12.175 2.005 1.00 82.56 289 PRO A CA 1
ATOM 2424 C C . PRO A 1 289 ? -23.522 -10.646 2.048 1.00 82.56 289 PRO A C 1
ATOM 2426 O O . PRO A 1 289 ? -24.382 -10.117 2.759 1.00 82.56 289 PRO A O 1
ATOM 2429 N N . SER A 1 290 ? -22.681 -9.920 1.307 1.00 85.69 290 SER A N 1
ATOM 2430 C CA . SER A 1 290 ? -22.861 -8.473 1.160 1.00 85.69 290 SER A CA 1
ATOM 2431 C C . SER A 1 290 ? -24.109 -8.183 0.334 1.00 85.69 290 SER A C 1
ATOM 2433 O O . SER A 1 290 ? -24.308 -8.801 -0.708 1.00 85.69 290 SER A O 1
ATOM 2435 N N . LEU A 1 291 ? -24.943 -7.262 0.816 1.00 88.12 291 LEU A N 1
ATOM 2436 C CA . LEU A 1 291 ? -26.242 -6.964 0.212 1.00 88.12 291 LEU A CA 1
ATOM 2437 C C . LEU A 1 291 ? -26.198 -5.626 -0.522 1.00 88.12 291 LEU A C 1
ATOM 2439 O O . LEU A 1 291 ? -25.529 -4.695 -0.076 1.00 88.12 291 LEU A O 1
ATOM 2443 N N . ILE A 1 292 ? -26.946 -5.520 -1.614 1.00 83.38 292 ILE A N 1
ATOM 2444 C CA . ILE A 1 292 ? -27.115 -4.296 -2.395 1.00 83.38 292 ILE A CA 1
ATOM 2445 C C . ILE A 1 292 ? -28.601 -3.943 -2.423 1.00 83.38 292 ILE A C 1
ATOM 2447 O O . ILE A 1 292 ? -29.439 -4.797 -2.703 1.00 83.38 292 ILE A O 1
ATOM 2451 N N . GLU A 1 293 ? -28.926 -2.684 -2.134 1.00 85.56 293 GLU A N 1
ATOM 2452 C CA . GLU A 1 293 ? -30.283 -2.140 -2.232 1.00 85.56 293 GLU A CA 1
ATOM 2453 C C . GLU A 1 293 ? -30.282 -0.898 -3.129 1.00 85.56 293 GLU A C 1
ATOM 2455 O O . GLU A 1 293 ? -29.486 0.025 -2.941 1.00 85.56 293 GLU A O 1
ATOM 2460 N N . THR A 1 294 ? -31.193 -0.841 -4.098 1.00 74.12 294 THR A N 1
ATOM 2461 C CA . THR A 1 294 ? -31.399 0.358 -4.919 1.00 74.12 294 THR A CA 1
ATOM 2462 C C . THR A 1 294 ? -32.048 1.472 -4.100 1.00 74.12 294 THR A C 1
ATOM 2464 O O . THR A 1 294 ? -32.940 1.233 -3.291 1.00 74.12 294 THR A O 1
ATOM 2467 N N . VAL A 1 295 ? -31.637 2.716 -4.338 1.00 69.69 295 VAL A N 1
ATOM 2468 C CA . VAL A 1 295 ? -32.142 3.938 -3.700 1.00 69.69 295 VAL A CA 1
ATOM 2469 C C . VAL A 1 295 ? -32.704 4.879 -4.774 1.00 69.69 295 VAL A C 1
ATOM 2471 O O . VAL A 1 295 ? -32.194 4.944 -5.889 1.00 69.69 295 VAL A O 1
ATOM 2474 N N . LEU A 1 296 ? -33.765 5.627 -4.446 1.00 61.88 296 LEU A N 1
ATOM 2475 C CA . LEU A 1 296 ? -34.475 6.509 -5.383 1.00 61.88 296 LEU A CA 1
ATOM 2476 C C . LEU A 1 296 ? -33.518 7.530 -6.019 1.00 61.88 296 LEU A C 1
ATOM 2478 O O . LEU A 1 296 ? -32.989 8.403 -5.325 1.00 61.88 296 LEU A O 1
ATOM 2482 N N . SER A 1 297 ? -33.356 7.438 -7.341 1.00 51.84 297 SER A N 1
ATOM 2483 C CA . SER A 1 297 ? -32.617 8.398 -8.164 1.00 51.84 297 SER A CA 1
ATOM 2484 C C . SER A 1 297 ? -33.596 9.415 -8.784 1.00 51.84 297 SER A C 1
ATOM 2486 O O . SER A 1 297 ? -34.522 9.002 -9.486 1.00 51.84 297 SER A O 1
ATOM 2488 N N . PRO A 1 298 ? -33.484 10.731 -8.510 1.00 46.41 298 PRO A N 1
ATOM 2489 C CA . PRO A 1 298 ? -34.449 11.740 -8.975 1.00 46.41 298 PRO A CA 1
ATOM 2490 C C . PRO A 1 298 ? -34.517 11.929 -10.499 1.00 46.41 298 PRO A C 1
ATOM 2492 O O . PRO A 1 298 ? -35.483 12.494 -11.009 1.00 46.41 298 PRO A O 1
ATOM 2495 N N . ASP A 1 299 ? -33.474 11.521 -11.211 1.00 46.22 299 ASP A N 1
ATOM 2496 C CA . ASP A 1 299 ? -33.151 11.931 -12.576 1.00 46.22 299 ASP A CA 1
ATOM 2497 C C . ASP A 1 299 ? -33.000 10.755 -13.556 1.00 46.22 299 ASP A C 1
ATOM 2499 O O . ASP A 1 299 ? -32.806 10.985 -14.751 1.00 46.22 299 ASP A O 1
ATOM 2503 N N . GLY A 1 300 ? -33.158 9.511 -13.081 1.00 50.59 300 GLY A N 1
ATOM 2504 C CA . GLY A 1 300 ? -33.350 8.304 -13.902 1.00 50.59 300 GLY A CA 1
ATOM 2505 C C . GLY A 1 300 ? -32.214 7.960 -14.873 1.00 50.59 300 GLY A C 1
ATOM 2506 O O . GLY A 1 300 ? -32.417 7.152 -15.774 1.00 50.59 300 GLY A O 1
ATOM 2507 N N . LYS A 1 301 ? -31.044 8.598 -14.739 1.00 51.12 301 LYS A N 1
ATOM 2508 C CA . LYS A 1 301 ? -29.878 8.378 -15.611 1.00 51.12 301 LYS A CA 1
ATOM 2509 C C . LYS A 1 301 ? -28.797 7.510 -14.970 1.00 51.12 301 LYS A C 1
ATOM 2511 O O . LYS A 1 301 ? -28.177 6.748 -15.696 1.00 51.12 301 LYS A O 1
ATOM 2516 N N . ASN A 1 302 ? -28.617 7.599 -13.648 1.00 60.00 302 ASN A N 1
ATOM 2517 C CA . ASN A 1 302 ? -27.700 6.772 -12.860 1.00 60.00 302 ASN A CA 1
ATOM 2518 C C . ASN A 1 302 ? -28.403 6.326 -11.578 1.00 60.00 302 ASN A C 1
ATOM 2520 O O . ASN A 1 302 ? -28.805 7.168 -10.767 1.00 60.00 302 ASN A O 1
ATOM 2524 N N . ASP A 1 303 ? -28.520 5.020 -11.368 1.00 63.19 303 ASP A N 1
ATOM 2525 C CA . ASP A 1 303 ? -29.117 4.503 -10.143 1.00 63.19 303 ASP A CA 1
ATOM 2526 C C . ASP A 1 303 ? -28.144 4.630 -8.973 1.00 63.19 303 ASP A C 1
ATOM 2528 O O . ASP A 1 303 ? -26.933 4.413 -9.092 1.00 63.19 303 ASP A O 1
ATOM 2532 N N . LYS A 1 304 ? -28.688 5.039 -7.829 1.00 73.75 304 LYS A N 1
ATOM 2533 C CA . LYS A 1 304 ? -27.959 5.106 -6.568 1.00 73.75 304 LYS A CA 1
ATOM 2534 C C . LYS A 1 304 ? -28.245 3.838 -5.782 1.00 73.75 304 LYS A C 1
ATOM 2536 O O . LYS A 1 304 ? -29.382 3.386 -5.752 1.00 73.75 304 LYS A O 1
ATOM 2541 N N . VAL A 1 305 ? -27.231 3.286 -5.137 1.00 77.38 305 VAL A N 1
ATOM 2542 C CA . VAL A 1 305 ? -27.304 2.009 -4.426 1.00 77.38 305 VAL A CA 1
ATOM 2543 C C . VAL A 1 305 ? -26.611 2.112 -3.074 1.00 77.38 305 VAL A C 1
ATOM 2545 O O . VAL A 1 305 ? -25.618 2.830 -2.923 1.00 77.38 305 VAL A O 1
ATOM 2548 N N . ASP A 1 306 ? -27.146 1.393 -2.095 1.00 86.69 306 ASP A N 1
ATOM 2549 C CA . ASP A 1 306 ? -26.554 1.207 -0.775 1.00 86.69 306 ASP A CA 1
ATOM 2550 C C . ASP A 1 306 ? -25.943 -0.201 -0.691 1.00 86.69 306 ASP A C 1
ATOM 2552 O O . ASP A 1 306 ? -26.597 -1.189 -1.028 1.00 86.69 306 ASP A O 1
ATOM 2556 N N . ILE A 1 307 ? -24.687 -0.289 -0.243 1.00 86.44 307 ILE A N 1
ATOM 2557 C CA . ILE A 1 307 ? -23.947 -1.551 -0.069 1.00 86.44 307 ILE A CA 1
ATOM 2558 C C . ILE A 1 307 ? -23.866 -1.887 1.417 1.00 86.44 307 ILE A C 1
ATOM 2560 O O . ILE A 1 307 ? -23.395 -1.057 2.187 1.00 86.44 307 ILE A O 1
ATOM 2564 N N . PHE A 1 308 ? -24.254 -3.100 1.812 1.00 90.81 308 PHE A N 1
ATOM 2565 C CA . PHE A 1 308 ? -24.282 -3.582 3.194 1.00 90.81 308 PHE A CA 1
ATOM 2566 C C . PHE A 1 308 ? -23.235 -4.683 3.414 1.00 90.81 308 PHE A C 1
ATOM 2568 O O . PHE A 1 308 ? -23.327 -5.758 2.821 1.00 90.81 308 PHE A O 1
ATOM 2575 N N . VAL A 1 309 ? -22.285 -4.462 4.327 1.00 90.31 309 VAL A N 1
ATOM 2576 C CA . VAL A 1 309 ? -21.261 -5.450 4.731 1.00 90.31 309 VAL A CA 1
ATOM 2577 C C . VAL A 1 309 ? -21.466 -5.851 6.198 1.00 90.31 309 VAL A C 1
ATOM 2579 O O . VAL A 1 309 ? -21.528 -4.960 7.046 1.00 90.31 309 VAL A O 1
ATOM 2582 N N . PRO A 1 310 ? -21.571 -7.146 6.557 1.00 87.12 310 PRO A N 1
ATOM 2583 C CA . PRO A 1 310 ? -21.864 -7.560 7.932 1.00 87.12 310 PRO A CA 1
ATOM 2584 C C . PRO A 1 310 ? -20.693 -7.321 8.893 1.00 87.12 310 PRO A C 1
ATOM 2586 O O . PRO A 1 310 ? -19.538 -7.642 8.608 1.00 87.12 310 PRO A O 1
ATOM 2589 N N . ILE A 1 311 ? -21.001 -6.815 10.086 1.00 89.69 311 ILE A N 1
ATOM 2590 C CA . ILE A 1 311 ? -20.022 -6.494 11.130 1.00 89.69 311 ILE A CA 1
ATOM 2591 C C . ILE A 1 311 ? -20.477 -6.976 12.516 1.00 89.69 311 ILE A C 1
ATOM 2593 O O . ILE A 1 311 ? -21.664 -7.114 12.804 1.00 89.69 311 ILE A O 1
ATOM 2597 N N . LYS A 1 312 ? -19.520 -7.175 13.426 1.00 82.00 312 LYS A N 1
ATOM 2598 C CA . LYS A 1 312 ? -19.734 -7.474 14.851 1.00 82.00 312 LYS A CA 1
ATOM 2599 C C . LYS A 1 312 ? -18.856 -6.604 15.748 1.00 82.00 312 LYS A C 1
ATOM 2601 O O . LYS A 1 312 ? -17.899 -5.979 15.301 1.00 82.00 312 LYS A O 1
ATOM 2606 N N . LYS A 1 313 ? -19.160 -6.564 17.047 1.00 75.94 313 LYS A N 1
ATOM 2607 C CA . LYS A 1 313 ? -18.318 -5.882 18.049 1.00 75.94 313 LYS A CA 1
ATOM 2608 C C . LYS A 1 313 ? -17.087 -6.732 18.389 1.00 75.94 313 LYS A C 1
ATOM 2610 O O . LYS A 1 313 ? -17.205 -7.949 18.511 1.00 75.94 313 LYS A O 1
ATOM 2615 N N . ARG A 1 314 ? -15.924 -6.099 18.568 1.00 63.88 314 ARG A N 1
ATOM 2616 C CA . ARG A 1 314 ? -14.663 -6.771 18.949 1.00 63.88 314 ARG A CA 1
ATOM 2617 C C . ARG A 1 314 ? -14.633 -7.073 20.462 1.00 63.88 314 ARG A C 1
ATOM 2619 O O . ARG A 1 314 ? -15.094 -6.247 21.249 1.00 63.88 314 ARG A O 1
ATOM 2626 N N . VAL A 1 315 ? -14.119 -8.240 20.873 1.00 53.12 315 VAL A N 1
ATOM 2627 C CA . VAL A 1 315 ? -13.970 -8.654 22.294 1.00 53.12 315 VAL A CA 1
ATOM 2628 C C . VAL A 1 315 ? -12.554 -8.293 22.790 1.00 53.12 315 VAL A C 1
ATOM 2630 O O . VAL A 1 315 ? -11.616 -8.369 22.004 1.00 53.12 315 VAL A O 1
ATOM 2633 N N . ALA A 1 316 ? -12.389 -7.859 24.048 1.00 53.03 316 ALA A N 1
ATOM 2634 C CA . ALA A 1 316 ? -11.110 -7.372 24.604 1.00 53.03 316 ALA A CA 1
ATOM 2635 C C . ALA A 1 316 ? -10.168 -8.508 25.083 1.00 53.03 316 ALA A C 1
ATOM 2637 O O . ALA A 1 316 ? -10.661 -9.484 25.642 1.00 53.03 316 ALA A O 1
ATOM 2638 N N . ASP A 1 317 ? -8.846 -8.351 24.905 1.00 55.59 317 ASP A N 1
ATOM 2639 C CA . ASP A 1 317 ? -7.746 -9.253 25.335 1.00 55.59 317 ASP A CA 1
ATOM 2640 C C . ASP A 1 317 ? -7.006 -8.656 26.555 1.00 55.59 317 ASP A C 1
ATOM 2642 O O . ASP A 1 317 ? -6.817 -7.440 26.610 1.00 55.59 317 ASP A O 1
ATOM 2646 N N . ASP A 1 318 ? -6.623 -9.489 27.531 1.00 51.66 318 ASP A N 1
ATOM 2647 C CA . ASP A 1 318 ? -5.994 -9.103 28.810 1.00 51.66 318 ASP A CA 1
ATOM 2648 C C . ASP A 1 318 ? -4.563 -8.556 28.635 1.00 51.66 318 ASP A C 1
ATOM 2650 O O . ASP A 1 318 ? -4.147 -7.633 29.331 1.00 51.66 318 ASP A O 1
ATOM 2654 N N . SER A 1 319 ? -3.831 -9.045 27.626 1.00 57.06 319 SER A N 1
ATOM 2655 C CA . SER A 1 319 ? -2.464 -8.596 27.301 1.00 57.06 319 SER A CA 1
ATOM 2656 C C . SER A 1 319 ? -2.372 -7.136 26.831 1.00 57.06 319 SER A C 1
ATOM 2658 O O . SER A 1 319 ? -1.281 -6.578 26.729 1.00 57.06 319 SER A O 1
ATOM 2660 N N . LEU A 1 320 ? -3.517 -6.510 26.542 1.00 53.72 320 LEU A N 1
ATOM 2661 C CA . LEU A 1 320 ? -3.628 -5.139 26.042 1.00 53.72 320 LEU A CA 1
ATOM 2662 C C . LEU A 1 320 ? -3.793 -4.090 27.159 1.00 53.72 320 LEU A C 1
ATOM 2664 O O . LEU A 1 320 ? -4.008 -2.915 26.851 1.00 53.72 320 LEU A O 1
ATOM 2668 N N . PHE A 1 321 ? -3.734 -4.494 28.431 1.00 61.31 321 PHE A N 1
ATOM 2669 C CA . PHE A 1 321 ? -3.902 -3.626 29.600 1.00 61.31 321 PHE A CA 1
ATOM 2670 C C . PHE A 1 321 ? -2.585 -3.442 30.375 1.00 61.31 321 PHE A C 1
ATOM 2672 O O . PHE A 1 321 ? -1.725 -4.321 30.380 1.00 61.31 321 PHE A O 1
ATOM 2679 N N . ASP A 1 322 ? -2.423 -2.294 31.046 1.00 68.12 322 ASP A N 1
ATOM 2680 C CA . ASP A 1 322 ? -1.264 -2.023 31.909 1.00 68.12 322 ASP A CA 1
ATOM 2681 C C . ASP A 1 322 ? -1.161 -3.067 33.033 1.00 68.12 322 ASP A C 1
ATOM 2683 O O . ASP A 1 322 ? -2.183 -3.529 33.545 1.00 68.12 322 ASP A O 1
ATOM 2687 N N . GLN A 1 323 ? 0.064 -3.387 33.465 1.00 71.06 323 GLN A N 1
ATOM 2688 C CA . GLN A 1 323 ? 0.288 -4.319 34.572 1.00 71.06 323 GLN A CA 1
ATOM 2689 C C . GLN A 1 323 ? -0.350 -3.821 35.877 1.00 71.06 323 GLN A C 1
ATOM 2691 O O . GLN A 1 323 ? -0.328 -2.625 36.198 1.00 71.06 323 GLN A O 1
ATOM 2696 N N . VAL A 1 324 ? -0.885 -4.767 36.650 1.00 73.50 324 VAL A N 1
ATOM 2697 C CA . VAL A 1 324 ? -1.441 -4.517 37.981 1.00 73.50 324 VAL A CA 1
ATOM 2698 C C . VAL A 1 324 ? -0.341 -4.035 38.922 1.00 73.50 324 VAL A C 1
ATOM 2700 O O . VAL A 1 324 ? 0.746 -4.607 38.988 1.00 73.50 324 VAL A O 1
ATOM 2703 N N . ILE A 1 325 ? -0.632 -2.974 39.677 1.00 81.00 325 ILE A N 1
ATOM 2704 C CA . ILE A 1 325 ? 0.298 -2.399 40.653 1.00 81.00 325 ILE A CA 1
ATOM 2705 C C . ILE A 1 325 ? -0.224 -2.692 42.056 1.00 81.00 325 ILE A C 1
ATOM 2707 O O . ILE A 1 325 ? -1.306 -2.231 42.429 1.00 81.00 325 ILE A O 1
ATOM 2711 N N . MET A 1 326 ? 0.566 -3.420 42.841 1.00 82.25 326 MET A N 1
ATOM 2712 C CA . MET A 1 326 ? 0.297 -3.686 44.256 1.00 82.25 326 MET A CA 1
ATOM 2713 C C . MET A 1 326 ? 0.609 -2.458 45.120 1.00 82.25 326 MET A C 1
ATOM 2715 O O . MET A 1 326 ? 1.579 -1.743 44.869 1.00 82.25 326 MET A O 1
ATOM 2719 N N . ILE A 1 327 ? -0.236 -2.185 46.118 1.00 81.25 327 ILE A N 1
ATOM 2720 C CA . ILE A 1 327 ? -0.133 -1.002 46.981 1.00 81.25 327 ILE A CA 1
ATOM 2721 C C . ILE A 1 327 ? -0.049 -1.431 48.444 1.00 81.25 327 ILE A C 1
ATOM 2723 O O . ILE A 1 327 ? -1.060 -1.781 49.051 1.00 81.25 327 ILE A O 1
ATOM 2727 N N . ASP A 1 328 ? 1.141 -1.297 49.027 1.00 73.56 328 ASP A N 1
ATOM 2728 C CA . ASP A 1 328 ? 1.401 -1.706 50.415 1.00 73.56 328 ASP A CA 1
ATOM 2729 C C . ASP A 1 328 ? 1.140 -0.591 51.448 1.00 73.56 328 ASP A C 1
ATOM 2731 O O . ASP A 1 328 ? 0.892 -0.863 52.620 1.00 73.56 328 ASP A O 1
ATOM 2735 N N . ALA A 1 329 ? 1.180 0.682 51.036 1.00 75.69 329 ALA A N 1
ATOM 2736 C CA . ALA A 1 329 ? 1.091 1.848 51.925 1.00 75.69 329 ALA A CA 1
ATOM 2737 C C . ALA A 1 329 ? -0.242 2.607 51.773 1.00 75.69 329 ALA A C 1
ATOM 2739 O O . ALA A 1 329 ? -0.267 3.768 51.359 1.00 75.69 329 ALA A O 1
ATOM 2740 N N . ILE A 1 330 ? -1.361 1.952 52.098 1.00 82.50 330 ILE A N 1
ATOM 2741 C CA . ILE A 1 330 ? -2.708 2.548 52.071 1.00 82.50 330 ILE A CA 1
ATOM 2742 C C . ILE A 1 330 ? -3.496 2.185 53.334 1.00 82.50 330 ILE A C 1
ATOM 2744 O O . ILE A 1 330 ? -3.363 1.085 53.861 1.00 82.50 330 ILE A O 1
ATOM 2748 N N . THR A 1 331 ? -4.315 3.107 53.844 1.00 87.25 331 THR A N 1
ATOM 2749 C CA . THR A 1 331 ? -5.162 2.862 55.025 1.00 87.25 331 THR A CA 1
ATOM 2750 C C . THR A 1 331 ? -6.585 2.458 54.640 1.00 87.25 331 THR A C 1
ATOM 2752 O O . THR A 1 331 ? -7.080 2.825 53.571 1.00 87.25 331 THR A O 1
ATOM 2755 N N . VAL A 1 332 ? -7.287 1.751 55.536 1.00 84.81 332 VAL A N 1
ATOM 2756 C CA . VAL A 1 332 ? -8.701 1.369 55.335 1.00 84.81 332 VAL A CA 1
ATOM 2757 C C . VAL A 1 332 ? -9.561 2.600 55.040 1.00 84.81 332 VAL A C 1
ATOM 2759 O O . VAL A 1 332 ? -10.299 2.609 54.059 1.00 84.81 332 VAL A O 1
ATOM 2762 N N . ASP A 1 333 ? -9.376 3.689 55.790 1.00 85.19 333 ASP A N 1
ATOM 2763 C CA . ASP A 1 333 ? -10.092 4.952 55.567 1.00 85.19 333 ASP A CA 1
ATOM 2764 C C . ASP A 1 333 ? -9.878 5.532 54.159 1.00 85.19 333 ASP A C 1
ATOM 2766 O O . ASP A 1 333 ? -10.789 6.127 53.580 1.00 85.19 333 ASP A O 1
ATOM 2770 N N . GLN A 1 334 ? -8.673 5.401 53.594 1.00 85.19 334 GLN A N 1
ATOM 2771 C CA . GLN A 1 334 ? -8.376 5.869 52.237 1.00 85.19 334 GLN A CA 1
ATOM 2772 C C . GLN A 1 334 ? -9.091 5.011 51.188 1.00 85.19 334 GLN A C 1
ATOM 2774 O O . GLN A 1 334 ? -9.693 5.557 50.258 1.00 85.19 334 GLN A O 1
ATOM 2779 N N . VAL A 1 335 ? -9.093 3.687 51.369 1.00 85.25 335 VAL A N 1
ATOM 2780 C CA . VAL A 1 335 ? -9.826 2.754 50.501 1.00 85.25 335 VAL A CA 1
ATOM 2781 C C . VAL A 1 335 ? -11.327 3.030 50.571 1.00 85.25 335 VAL A C 1
ATOM 2783 O O . VAL A 1 335 ? -11.973 3.182 49.532 1.00 85.25 335 VAL A O 1
ATOM 2786 N N . GLU A 1 336 ? -11.892 3.184 51.766 1.00 84.62 336 GLU A N 1
ATOM 2787 C CA . GLU A 1 336 ? -13.321 3.453 51.932 1.00 84.62 336 GLU A CA 1
ATOM 2788 C C . GLU A 1 336 ? -13.731 4.808 51.336 1.00 84.62 336 GLU A C 1
ATOM 2790 O O . GLU A 1 336 ? -14.748 4.894 50.642 1.00 84.62 336 GLU A O 1
ATOM 2795 N N . LYS A 1 337 ? -12.907 5.855 51.495 1.00 85.44 337 LYS A N 1
ATOM 2796 C CA . LYS A 1 337 ? -13.129 7.159 50.838 1.00 85.44 337 LYS A CA 1
ATOM 2797 C C . LYS A 1 337 ? -13.086 7.067 49.312 1.00 85.44 337 LYS A C 1
ATOM 2799 O O . LYS A 1 337 ? -13.822 7.794 48.640 1.00 85.44 337 LYS A O 1
ATOM 2804 N N . SER A 1 338 ? -12.242 6.197 48.757 1.00 82.81 338 SER A N 1
ATOM 2805 C CA . SER A 1 338 ? -12.150 5.982 47.306 1.00 82.81 338 SER A CA 1
ATOM 2806 C C . SER A 1 338 ? -13.373 5.256 46.726 1.00 82.81 338 SER A C 1
ATOM 2808 O O . SER A 1 338 ? -13.698 5.444 45.552 1.00 82.81 338 SER A O 1
ATOM 2810 N N . SER A 1 339 ? -14.080 4.480 47.557 1.00 83.88 339 SER A N 1
ATOM 2811 C CA . SER A 1 339 ? -15.183 3.593 47.167 1.00 83.88 339 SER A CA 1
ATOM 2812 C C . SER A 1 339 ? -16.467 3.879 47.965 1.00 83.88 339 SER A C 1
ATOM 2814 O O . SER A 1 339 ? -16.950 3.014 48.701 1.00 83.88 339 SER A O 1
ATOM 2816 N N . PRO A 1 340 ? -17.070 5.079 47.826 1.00 85.31 340 PRO A N 1
ATOM 2817 C CA . PRO A 1 340 ? -18.224 5.463 48.629 1.00 85.31 340 PRO A CA 1
ATOM 2818 C C . PRO A 1 340 ? -19.455 4.616 48.289 1.00 85.31 340 PRO A C 1
ATOM 2820 O O . PRO A 1 340 ? -19.817 4.448 47.122 1.00 85.31 340 PRO A O 1
ATOM 2823 N N . ILE A 1 341 ? -20.128 4.106 49.319 1.00 88.69 341 ILE A N 1
ATOM 2824 C CA . ILE A 1 341 ? -21.319 3.264 49.179 1.00 88.69 341 ILE A CA 1
ATOM 2825 C C . ILE A 1 341 ? -22.497 4.100 48.664 1.00 88.69 341 ILE A C 1
ATOM 2827 O O . ILE A 1 341 ? -22.806 5.165 49.192 1.00 88.69 341 ILE A O 1
ATOM 2831 N N . LEU A 1 342 ? -23.178 3.599 47.632 1.00 86.19 342 LEU A N 1
ATOM 2832 C CA . LEU A 1 342 ? -24.398 4.196 47.089 1.00 86.19 342 LEU A CA 1
ATOM 2833 C C . LEU A 1 342 ? -25.653 3.615 47.748 1.00 86.19 342 LEU A C 1
ATOM 2835 O O . LEU A 1 342 ? -26.579 4.349 48.084 1.00 86.19 342 LEU A O 1
ATOM 2839 N N . LYS A 1 343 ? -25.708 2.287 47.880 1.00 89.38 343 LYS A N 1
ATOM 2840 C CA . LYS A 1 343 ? -26.828 1.575 48.501 1.00 89.38 343 LYS A CA 1
ATOM 2841 C C . LYS A 1 343 ? -26.365 0.224 49.027 1.00 89.38 343 LYS A C 1
ATOM 2843 O O . LYS A 1 343 ? -25.722 -0.516 48.286 1.00 89.38 343 LYS A O 1
ATOM 2848 N N . SER A 1 344 ? -26.756 -0.109 50.250 1.00 91.00 344 SER A N 1
ATOM 2849 C CA . SER A 1 344 ? -26.485 -1.403 50.879 1.00 91.00 344 SER A CA 1
ATOM 2850 C C . SER A 1 344 ? -27.749 -2.242 50.994 1.00 91.00 344 SER A C 1
ATOM 2852 O O . SER A 1 344 ? -28.845 -1.714 51.178 1.00 91.00 344 SER A O 1
ATOM 2854 N N . TYR A 1 345 ? -27.570 -3.552 50.905 1.00 91.06 345 TYR A N 1
ATOM 2855 C CA . TYR A 1 345 ? -28.586 -4.569 51.113 1.00 91.06 345 TYR A CA 1
ATOM 2856 C C . TYR A 1 345 ? -28.051 -5.517 52.181 1.00 91.06 345 TYR A C 1
ATOM 2858 O O . TYR A 1 345 ? -27.042 -6.189 51.964 1.00 91.06 345 TYR A O 1
ATOM 2866 N N . ASN A 1 346 ? -28.697 -5.532 53.343 1.00 91.25 346 ASN A N 1
ATOM 2867 C CA . ASN A 1 346 ? -28.482 -6.593 54.318 1.00 91.25 346 ASN A CA 1
ATOM 2868 C C . ASN A 1 346 ? -29.298 -7.790 53.838 1.00 91.25 346 ASN A C 1
ATOM 2870 O O . ASN A 1 346 ? -30.508 -7.661 53.658 1.00 91.25 346 ASN A O 1
ATOM 2874 N N . ILE A 1 347 ? -28.630 -8.901 53.558 1.00 90.62 347 ILE A N 1
ATOM 2875 C CA . ILE A 1 347 ? -29.287 -10.111 53.079 1.00 90.62 347 ILE A CA 1
ATOM 2876 C C . ILE A 1 347 ? -29.927 -10.797 54.280 1.00 90.62 347 ILE A C 1
ATOM 2878 O O . ILE A 1 347 ? -29.237 -11.096 55.255 1.00 90.62 347 ILE A O 1
ATOM 2882 N N . ASN A 1 348 ? -31.236 -11.029 54.206 1.00 88.62 348 ASN A N 1
ATOM 2883 C CA . ASN A 1 348 ? -31.891 -11.950 55.118 1.00 88.62 348 ASN A CA 1
ATOM 2884 C C . ASN A 1 348 ? -31.443 -13.367 54.746 1.00 88.62 348 ASN A C 1
ATOM 2886 O O . ASN A 1 348 ? -31.560 -13.766 53.588 1.00 88.62 348 ASN A O 1
ATOM 2890 N N . LEU A 1 349 ? -30.886 -14.098 55.707 1.00 89.19 349 LEU A N 1
ATOM 2891 C CA . LEU A 1 349 ? -30.316 -15.419 55.461 1.00 89.19 349 LEU A CA 1
ATOM 2892 C C . LEU A 1 349 ? -31.400 -16.423 55.021 1.00 89.19 349 LEU A C 1
ATOM 2894 O O . LEU A 1 349 ? -31.124 -17.295 54.208 1.00 89.19 349 LEU A O 1
ATOM 2898 N N . GLU A 1 350 ? -32.657 -16.232 55.428 1.00 85.75 350 GLU A N 1
ATOM 2899 C CA . GLU A 1 350 ? -33.789 -17.053 54.962 1.00 85.75 350 GLU A CA 1
ATOM 2900 C C . GLU A 1 350 ? -34.063 -16.923 53.452 1.00 85.75 350 GLU A C 1
ATOM 2902 O O . GLU A 1 350 ? -34.552 -17.864 52.831 1.00 85.75 350 GLU A O 1
ATOM 2907 N N . ASP A 1 351 ? -33.702 -15.788 52.843 1.00 85.69 351 ASP A N 1
ATOM 2908 C CA . ASP A 1 351 ? -33.970 -15.479 51.430 1.00 85.69 351 ASP A CA 1
ATOM 2909 C C . ASP A 1 351 ? -32.831 -15.924 50.486 1.00 85.69 351 ASP A C 1
ATOM 2911 O O . ASP A 1 351 ? -32.865 -15.665 49.274 1.00 85.69 351 ASP A O 1
ATOM 2915 N N . ILE A 1 352 ? -31.788 -16.568 51.021 1.00 89.75 352 ILE A N 1
ATOM 2916 C CA . ILE A 1 352 ? -30.673 -17.107 50.236 1.00 89.75 352 ILE A CA 1
ATOM 2917 C C . ILE A 1 352 ? -31.141 -18.334 49.452 1.00 89.75 352 ILE A C 1
ATOM 2919 O O . ILE A 1 352 ? -31.773 -19.235 49.993 1.00 89.75 352 ILE A O 1
ATOM 2923 N N . THR A 1 353 ? -30.790 -18.408 48.165 1.00 90.94 353 THR A N 1
ATOM 2924 C CA . THR A 1 353 ? -31.149 -19.551 47.312 1.00 90.94 353 THR A CA 1
ATOM 2925 C C . THR A 1 353 ? -29.995 -20.549 47.208 1.00 90.94 353 THR A C 1
ATOM 2927 O O . THR A 1 353 ? -28.957 -20.212 46.628 1.00 90.94 353 THR A O 1
ATOM 2930 N N . PRO A 1 354 ? -30.159 -21.789 47.701 1.00 89.88 354 PRO A N 1
ATOM 2931 C CA . PRO A 1 354 ? -29.184 -22.854 47.501 1.00 89.88 354 PRO A CA 1
ATOM 2932 C C . PRO A 1 354 ? -29.149 -23.313 46.035 1.00 89.88 354 PRO A C 1
ATOM 2934 O O . PRO A 1 354 ? -30.186 -23.546 45.417 1.00 89.88 354 PRO A O 1
ATOM 2937 N N . ILE A 1 355 ? -27.954 -23.486 45.474 1.00 87.88 355 ILE A N 1
ATOM 2938 C CA . ILE A 1 355 ? -27.720 -23.993 44.117 1.00 87.88 355 ILE A CA 1
ATOM 2939 C C . ILE A 1 355 ? -27.097 -25.385 44.226 1.00 87.88 355 ILE A C 1
ATOM 2941 O O . ILE A 1 355 ? -26.091 -25.562 44.910 1.00 87.88 355 ILE A O 1
ATOM 2945 N N . LEU A 1 356 ? -27.682 -26.368 43.532 1.00 83.62 356 LEU A N 1
ATOM 2946 C CA . LEU A 1 356 ? -27.276 -27.785 43.565 1.00 83.62 356 LEU A CA 1
ATOM 2947 C C . LEU A 1 356 ? -27.406 -28.462 44.951 1.00 83.62 356 LEU A C 1
ATOM 2949 O O . LEU A 1 356 ? -26.744 -29.465 45.213 1.00 83.62 356 LEU A O 1
ATOM 2953 N N . ASN A 1 357 ? -28.314 -27.963 45.799 1.00 83.94 357 ASN A N 1
ATOM 2954 C CA . ASN A 1 357 ? -28.727 -28.546 47.088 1.00 83.94 357 ASN A CA 1
ATOM 2955 C C . ASN A 1 357 ? -27.587 -28.773 48.121 1.00 83.94 357 ASN A C 1
ATOM 2957 O O . ASN A 1 357 ? -27.341 -29.917 48.515 1.00 83.94 357 ASN A O 1
ATOM 2961 N N . PRO A 1 358 ? -26.867 -27.725 48.578 1.00 86.81 358 PRO A N 1
ATOM 2962 C CA . PRO A 1 358 ? -26.008 -27.806 49.768 1.00 86.81 358 PRO A CA 1
ATOM 2963 C C . PRO A 1 358 ? -26.819 -28.015 51.058 1.00 86.81 358 PRO A C 1
ATOM 2965 O O . PRO A 1 358 ? -28.030 -27.791 51.078 1.00 86.81 358 PRO A O 1
ATOM 2968 N N . SER A 1 359 ? -26.144 -28.377 52.156 1.00 87.56 359 SER A N 1
ATOM 2969 C CA . SER A 1 359 ? -26.763 -28.292 53.486 1.00 87.56 359 SER A CA 1
ATOM 2970 C C . SER A 1 359 ? -26.768 -26.834 53.927 1.00 87.56 359 SER A C 1
ATOM 2972 O O . SER A 1 359 ? -25.704 -26.228 54.065 1.00 87.56 359 SER A O 1
ATOM 2974 N N . TYR A 1 360 ? -27.962 -26.280 54.120 1.00 89.38 360 TYR A N 1
ATOM 2975 C CA . TYR A 1 360 ? -28.176 -24.900 54.531 1.00 89.38 360 TYR A CA 1
ATOM 2976 C C . TYR A 1 360 ? -29.344 -24.827 55.516 1.00 89.38 360 TYR A C 1
ATOM 2978 O O . TYR A 1 360 ? -30.479 -25.127 55.147 1.00 89.38 360 TYR A O 1
ATOM 2986 N N . THR A 1 361 ? -29.067 -24.457 56.764 1.00 89.56 361 THR A N 1
ATOM 2987 C CA . THR A 1 361 ? -30.073 -24.354 57.834 1.00 89.56 361 THR A CA 1
ATOM 2988 C C . THR A 1 361 ? -29.827 -23.121 58.684 1.00 89.56 361 THR A C 1
ATOM 2990 O O . THR A 1 361 ? -28.680 -22.735 58.879 1.00 89.56 361 THR A O 1
ATOM 2993 N N . ILE A 1 362 ? -30.885 -22.524 59.226 1.00 88.75 362 ILE A N 1
ATOM 2994 C CA . ILE A 1 362 ? -30.784 -21.359 60.111 1.00 88.75 362 ILE A CA 1
ATOM 2995 C C . ILE A 1 362 ? -31.033 -21.818 61.544 1.00 88.75 362 ILE A C 1
ATOM 2997 O O . ILE A 1 362 ? -31.981 -22.561 61.799 1.00 88.75 362 ILE A O 1
ATOM 3001 N N . ASN A 1 363 ? -30.142 -21.437 62.455 1.00 87.00 363 ASN A N 1
ATOM 3002 C CA . ASN A 1 363 ? -30.230 -21.796 63.867 1.00 87.00 363 ASN A CA 1
ATOM 3003 C C . ASN A 1 363 ? -31.130 -20.821 64.653 1.00 87.00 363 ASN A C 1
ATOM 3005 O O . ASN A 1 363 ? -31.601 -19.815 64.124 1.00 87.00 363 ASN A O 1
ATOM 3009 N N . GLU A 1 364 ? -31.363 -21.116 65.934 1.00 80.81 364 GLU A N 1
ATOM 3010 C CA . GLU A 1 364 ? -32.223 -20.307 66.818 1.00 80.81 364 GLU A CA 1
ATOM 3011 C C . GLU A 1 364 ? -31.702 -18.873 67.034 1.00 80.81 364 GLU A C 1
ATOM 3013 O O . GLU A 1 364 ? -32.488 -17.967 67.309 1.00 80.81 364 GLU A O 1
ATOM 3018 N N . ASP A 1 365 ? -30.399 -18.649 66.840 1.00 80.38 365 ASP A N 1
ATOM 3019 C CA . ASP A 1 365 ? -29.747 -17.338 66.931 1.00 80.38 365 ASP A CA 1
ATOM 3020 C C . ASP A 1 365 ? -29.842 -16.523 65.622 1.00 80.38 365 ASP A C 1
ATOM 3022 O O . ASP A 1 365 ? -29.332 -15.400 65.541 1.00 80.38 365 ASP A O 1
ATOM 3026 N N . GLY A 1 366 ? -30.496 -17.068 64.588 1.00 80.94 366 GLY A N 1
ATOM 3027 C CA . GLY A 1 366 ? -30.650 -16.440 63.274 1.00 80.94 366 GLY A CA 1
ATOM 3028 C C . GLY A 1 366 ? -29.397 -16.508 62.396 1.00 80.94 366 GLY A C 1
ATOM 3029 O O . GLY A 1 366 ? -29.290 -15.756 61.427 1.00 80.94 366 GLY A O 1
ATOM 3030 N N . GLU A 1 367 ? -28.439 -17.380 62.716 1.00 89.81 367 GLU A N 1
ATOM 3031 C CA . GLU A 1 367 ? -27.235 -17.621 61.920 1.00 89.81 367 GLU A CA 1
ATOM 3032 C C . GLU A 1 367 ? -27.433 -18.787 60.959 1.00 89.81 367 GLU A C 1
ATOM 3034 O O . GLU A 1 367 ? -28.091 -19.778 61.274 1.00 89.81 367 GLU A O 1
ATOM 3039 N N . ALA A 1 368 ? -26.809 -18.696 59.789 1.00 89.50 368 ALA A N 1
ATOM 3040 C CA . ALA A 1 368 ? -26.878 -19.750 58.796 1.00 89.50 368 ALA A CA 1
ATOM 3041 C C . ALA A 1 368 ? -25.699 -20.718 58.909 1.00 89.50 368 ALA A C 1
ATOM 3043 O O . ALA A 1 368 ? -24.536 -20.320 58.830 1.00 89.50 368 ALA A O 1
ATOM 3044 N N . GLU A 1 369 ? -26.011 -22.002 59.021 1.00 90.75 369 GLU A N 1
ATOM 3045 C CA . GLU A 1 369 ? -25.073 -23.111 58.937 1.00 90.75 369 GLU A CA 1
ATOM 3046 C C . GLU A 1 369 ? -25.026 -23.639 57.502 1.00 90.75 369 GLU A C 1
ATOM 3048 O O . GLU A 1 369 ? -26.035 -24.095 56.963 1.00 90.75 369 GLU A O 1
ATOM 3053 N N . TYR A 1 370 ? -23.848 -23.576 56.883 1.00 90.19 370 TYR A N 1
ATOM 3054 C CA . TYR A 1 370 ? -23.626 -23.946 55.491 1.00 90.19 370 TYR A CA 1
ATOM 3055 C C . TYR A 1 370 ? -22.538 -25.018 55.358 1.00 90.19 370 TYR A C 1
ATOM 3057 O O . TYR A 1 370 ? -21.441 -24.865 55.897 1.00 90.19 370 TYR A O 1
ATOM 3065 N N . ILE A 1 371 ? -22.833 -26.086 54.608 1.00 86.50 371 ILE A N 1
ATOM 3066 C CA . ILE A 1 371 ? -21.870 -27.127 54.218 1.00 86.50 371 ILE A CA 1
ATOM 3067 C C . ILE A 1 371 ? -22.020 -27.402 52.716 1.00 86.50 371 ILE A C 1
ATOM 3069 O O . ILE A 1 371 ? -23.092 -27.802 52.243 1.00 86.50 371 ILE A O 1
ATOM 3073 N N . ALA A 1 372 ? -20.932 -27.202 51.966 1.00 79.94 372 ALA A N 1
ATOM 3074 C CA . ALA A 1 372 ? -20.920 -27.351 50.512 1.00 79.94 372 ALA A CA 1
ATOM 3075 C C . ALA A 1 372 ? -20.908 -28.821 50.067 1.00 79.94 372 ALA A C 1
ATOM 3077 O O . ALA A 1 372 ? -21.622 -29.178 49.136 1.00 79.94 372 ALA A O 1
ATOM 3078 N N . TYR A 1 373 ? -20.129 -29.688 50.723 1.00 77.19 373 TYR A N 1
ATOM 3079 C CA . TYR A 1 373 ? -19.773 -31.056 50.291 1.00 77.19 373 TYR A CA 1
ATOM 3080 C C . TYR A 1 373 ? -19.019 -31.162 48.953 1.00 77.19 373 TYR A C 1
ATOM 3082 O O . TYR A 1 373 ? -18.171 -32.028 48.821 1.00 77.19 373 TYR A O 1
ATOM 3090 N N . ILE A 1 374 ? -19.330 -30.346 47.946 1.00 77.50 374 ILE A N 1
ATOM 3091 C CA . ILE A 1 374 ? -18.573 -30.224 46.692 1.00 77.50 374 ILE A CA 1
ATOM 3092 C C . ILE A 1 374 ? -18.597 -28.762 46.236 1.00 77.50 374 ILE A C 1
ATOM 3094 O O . ILE A 1 374 ? -19.614 -28.088 46.390 1.00 77.50 374 ILE A O 1
ATOM 3098 N N . ASP A 1 375 ? -17.538 -28.307 45.571 1.00 72.44 375 ASP A N 1
ATOM 3099 C CA . ASP A 1 375 ? -17.324 -26.903 45.177 1.00 72.44 375 ASP A CA 1
ATOM 3100 C C . ASP A 1 375 ? -18.431 -26.292 44.301 1.00 72.44 375 ASP A C 1
ATOM 3102 O O . ASP A 1 375 ? -18.567 -25.074 44.215 1.00 72.44 375 ASP A O 1
ATOM 3106 N N . LYS A 1 376 ? -19.226 -27.127 43.619 1.00 78.81 376 LYS A N 1
ATOM 3107 C CA . LYS A 1 376 ? -20.335 -26.669 42.767 1.00 78.81 376 LYS A CA 1
ATOM 3108 C C . LYS A 1 376 ? -21.604 -26.335 43.555 1.00 78.81 376 LYS A C 1
ATOM 3110 O O . LYS A 1 376 ? -22.473 -25.652 43.016 1.00 78.81 376 LYS A O 1
ATOM 3115 N N . ARG A 1 377 ? -21.746 -26.823 44.792 1.00 86.62 377 ARG A N 1
ATOM 3116 C CA . ARG A 1 377 ? -22.892 -26.499 45.648 1.00 86.62 377 ARG A CA 1
ATOM 3117 C C . ARG A 1 377 ? -22.597 -25.193 46.356 1.00 86.62 377 ARG A C 1
ATOM 3119 O O . ARG A 1 377 ? -21.599 -25.091 47.054 1.00 86.62 377 ARG A O 1
ATOM 3126 N N . VAL A 1 378 ? -23.440 -24.198 46.125 1.00 90.56 378 VAL A N 1
ATOM 3127 C CA . VAL A 1 378 ? -23.189 -22.810 46.524 1.00 90.56 378 VAL A CA 1
ATOM 3128 C C . VAL A 1 378 ? -24.490 -22.124 46.926 1.00 90.56 378 VAL A C 1
ATOM 3130 O O . VAL A 1 378 ? -25.582 -22.630 46.671 1.00 90.56 378 VAL A O 1
ATOM 3133 N N . LEU A 1 379 ? -24.386 -20.958 47.549 1.00 91.44 379 LEU A N 1
ATOM 3134 C CA . LEU A 1 379 ? -25.500 -20.142 48.014 1.00 91.44 379 LEU A CA 1
ATOM 3135 C C . LEU A 1 379 ? -25.558 -18.835 47.226 1.00 91.44 379 LEU A C 1
ATOM 3137 O O . LEU A 1 379 ? -24.580 -18.094 47.178 1.00 91.44 379 LEU A O 1
ATOM 3141 N N . SER A 1 380 ? -26.701 -18.509 46.631 1.00 92.19 380 SER A N 1
ATOM 3142 C CA . SER A 1 380 ? -26.896 -17.229 45.954 1.00 92.19 380 SER A CA 1
ATOM 3143 C C . SER A 1 380 ? -27.562 -16.214 46.864 1.00 92.19 380 SER A C 1
ATOM 3145 O O . SER A 1 380 ? -28.635 -16.459 47.409 1.00 92.19 380 SER A O 1
ATOM 3147 N N . THR A 1 381 ? -26.969 -15.026 46.956 1.00 90.88 381 THR A N 1
ATOM 3148 C CA . THR A 1 381 ? -27.599 -13.872 47.618 1.00 90.88 381 THR A CA 1
ATOM 3149 C C . THR A 1 381 ? -28.767 -13.288 46.820 1.00 90.88 381 THR A C 1
ATOM 3151 O O . THR A 1 381 ? -29.419 -12.369 47.305 1.00 90.88 381 THR A O 1
ATOM 3154 N N . ASN A 1 382 ? -29.005 -13.747 45.582 1.00 88.50 382 ASN A N 1
ATOM 3155 C CA . ASN A 1 382 ? -30.025 -13.259 44.637 1.00 88.50 382 ASN A CA 1
ATOM 3156 C C . ASN A 1 382 ? -29.909 -11.781 44.213 1.00 88.50 382 ASN A C 1
ATOM 3158 O O . ASN A 1 382 ? -30.515 -11.359 43.224 1.00 88.50 382 ASN A O 1
ATOM 3162 N N . ILE A 1 383 ? -29.085 -10.982 44.892 1.00 88.38 383 ILE A N 1
ATOM 3163 C CA . ILE A 1 383 ? -28.886 -9.568 44.594 1.00 88.38 383 ILE A CA 1
ATOM 3164 C C . ILE A 1 383 ? -27.815 -9.403 43.524 1.00 88.38 383 ILE A C 1
ATOM 3166 O O . ILE A 1 383 ? -26.619 -9.482 43.795 1.00 88.38 383 ILE A O 1
ATOM 3170 N N . LYS A 1 384 ? -28.252 -9.094 42.301 1.00 88.06 384 LYS A N 1
ATOM 3171 C CA . LYS A 1 384 ? -27.353 -8.783 41.185 1.00 88.06 384 LYS A CA 1
ATOM 3172 C C . LYS A 1 384 ? -26.701 -7.405 41.354 1.00 88.06 384 LYS A C 1
ATOM 3174 O O . LYS A 1 384 ? -27.382 -6.372 41.398 1.00 88.06 384 LYS A O 1
ATOM 3179 N N . LEU A 1 385 ? -25.372 -7.380 41.405 1.00 85.81 385 LEU A N 1
ATOM 3180 C CA . LEU A 1 385 ? -24.563 -6.170 41.551 1.00 85.81 385 LEU A CA 1
ATOM 3181 C C . LEU A 1 385 ? -23.736 -5.923 40.283 1.00 85.81 385 LEU A C 1
ATOM 3183 O O . LEU A 1 385 ? -23.129 -6.861 39.776 1.00 85.81 385 LEU A O 1
ATOM 3187 N N . PRO A 1 386 ? -23.679 -4.689 39.759 1.00 85.00 386 PRO A N 1
ATOM 3188 C CA . PRO A 1 386 ? -22.660 -4.308 38.786 1.00 85.00 386 PRO A CA 1
ATOM 3189 C C . PRO A 1 386 ? -21.326 -4.010 39.488 1.00 85.00 386 PRO A C 1
ATOM 3191 O O . PRO A 1 386 ? -21.300 -3.719 40.681 1.00 85.00 386 PRO A O 1
ATOM 3194 N N . ILE A 1 387 ? -20.230 -3.996 38.730 1.00 83.12 387 ILE A N 1
ATOM 3195 C CA . ILE A 1 387 ? -18.948 -3.429 39.176 1.00 83.12 387 ILE A CA 1
ATOM 3196 C C . ILE A 1 387 ? -19.020 -1.891 39.046 1.00 83.12 387 ILE A C 1
ATOM 3198 O O . ILE A 1 387 ? -19.422 -1.402 37.984 1.00 83.12 387 ILE A O 1
ATOM 3202 N N . PRO A 1 388 ? -18.619 -1.096 40.057 1.00 87.44 388 PRO A N 1
ATOM 3203 C CA . PRO A 1 388 ? -17.987 -1.495 41.317 1.00 87.44 388 PRO A CA 1
ATOM 3204 C C . PRO A 1 388 ? -18.982 -1.955 42.398 1.00 87.44 388 PRO A C 1
ATOM 3206 O O . PRO A 1 388 ? -20.100 -1.440 42.507 1.00 87.44 388 PRO A O 1
ATOM 3209 N N . PHE A 1 389 ? -18.544 -2.881 43.251 1.00 90.69 389 PHE A N 1
ATOM 3210 C CA . PHE A 1 389 ? -19.334 -3.409 44.365 1.00 90.69 389 PHE A CA 1
ATOM 3211 C C . PHE A 1 389 ? -18.484 -3.621 45.620 1.00 90.69 389 PHE A C 1
ATOM 3213 O O . PHE A 1 389 ? -17.255 -3.656 45.570 1.00 90.69 389 PHE A O 1
ATOM 3220 N N . ARG A 1 390 ? -19.170 -3.766 46.754 1.00 93.00 390 ARG A N 1
ATOM 3221 C CA . ARG A 1 390 ? -18.592 -4.142 48.042 1.00 93.00 390 ARG A CA 1
ATOM 3222 C C . ARG A 1 390 ? -19.414 -5.263 48.665 1.00 93.00 390 ARG A C 1
ATOM 3224 O O . ARG A 1 390 ? -20.643 -5.207 48.633 1.00 93.00 390 ARG A O 1
ATOM 3231 N N . VAL A 1 391 ? -18.745 -6.248 49.244 1.00 93.94 391 VAL A N 1
ATOM 3232 C CA . VAL A 1 391 ? -19.360 -7.318 50.033 1.00 93.94 391 VAL A CA 1
ATOM 3233 C C . VAL A 1 391 ? -18.720 -7.313 51.408 1.00 93.94 391 VAL A C 1
ATOM 3235 O O . VAL A 1 391 ? -17.502 -7.364 51.507 1.00 93.94 391 VAL A O 1
ATOM 3238 N N . ASP A 1 392 ? -19.533 -7.256 52.453 1.00 93.69 392 ASP A N 1
ATOM 3239 C CA . ASP A 1 392 ? -19.110 -7.446 53.833 1.00 93.69 392 ASP A CA 1
ATOM 3240 C C . ASP A 1 392 ? -19.787 -8.716 54.357 1.00 93.69 392 ASP A C 1
ATOM 3242 O O . ASP A 1 392 ? -21.013 -8.838 54.301 1.00 93.69 392 ASP A O 1
ATOM 3246 N N . ILE A 1 393 ? -19.009 -9.667 54.861 1.00 94.12 393 ILE A N 1
ATOM 3247 C CA . ILE A 1 393 ? -19.524 -10.904 55.449 1.00 94.12 393 ILE A CA 1
ATOM 3248 C C . ILE A 1 393 ? -18.910 -11.121 56.827 1.00 94.12 393 ILE A C 1
ATOM 3250 O O . ILE A 1 393 ? -17.703 -10.980 57.020 1.00 94.12 393 ILE A O 1
ATOM 3254 N N . THR A 1 394 ? -19.763 -11.453 57.795 1.00 93.88 394 THR A N 1
ATOM 3255 C CA . THR A 1 394 ? -19.336 -11.901 59.124 1.00 93.88 394 THR A CA 1
ATOM 3256 C C . THR A 1 394 ? -19.569 -13.394 59.227 1.00 93.88 394 THR A C 1
ATOM 3258 O O . THR A 1 394 ? -20.706 -13.855 59.090 1.00 93.88 394 THR A O 1
ATOM 3261 N N . PHE A 1 395 ? -18.501 -14.138 59.472 1.00 91.44 395 PHE A N 1
ATOM 3262 C CA . PHE A 1 395 ? -18.519 -15.592 59.430 1.00 91.44 395 PHE A CA 1
ATOM 3263 C C . PHE A 1 395 ? -17.643 -16.193 60.524 1.00 91.44 395 PHE A C 1
ATOM 3265 O O . PHE A 1 395 ? -16.738 -15.547 61.049 1.00 91.44 395 PHE A O 1
ATOM 3272 N N . ARG A 1 396 ? -17.909 -17.446 60.869 1.00 88.88 396 ARG A N 1
ATOM 3273 C CA . ARG A 1 396 ? -17.091 -18.251 61.767 1.00 88.88 396 ARG A CA 1
ATOM 3274 C C . ARG A 1 396 ? -16.772 -19.567 61.076 1.00 88.88 396 ARG A C 1
ATOM 3276 O O . ARG A 1 396 ? -17.672 -20.258 60.600 1.00 88.88 396 ARG A O 1
ATOM 3283 N N . VAL A 1 397 ? -15.485 -19.872 61.012 1.00 81.25 397 VAL A N 1
ATOM 3284 C CA . VAL A 1 397 ? -14.924 -21.087 60.419 1.00 81.25 397 VAL A CA 1
ATOM 3285 C C . VAL A 1 397 ? -13.813 -21.585 61.327 1.00 81.25 397 VAL A C 1
ATOM 3287 O O . VAL A 1 397 ? -13.077 -20.774 61.888 1.00 81.25 397 VAL A O 1
ATOM 3290 N N . ASP A 1 398 ? -13.726 -22.903 61.481 1.00 74.31 398 ASP A N 1
ATOM 3291 C CA . ASP A 1 398 ? -12.630 -23.553 62.204 1.00 74.31 398 ASP A CA 1
ATOM 3292 C C . ASP A 1 398 ? -11.534 -23.971 61.208 1.00 74.31 398 ASP A C 1
ATOM 3294 O O . ASP A 1 398 ? -10.532 -23.275 61.045 1.00 74.31 398 ASP A O 1
ATOM 3298 N N . THR A 1 399 ? -11.792 -25.035 60.443 1.00 71.25 399 THR A N 1
ATOM 3299 C CA . THR A 1 399 ? -10.947 -25.530 59.340 1.00 71.25 399 THR A CA 1
ATOM 3300 C C . THR A 1 399 ? -11.552 -25.290 57.956 1.00 71.25 399 THR A C 1
ATOM 3302 O O . THR A 1 399 ? -10.871 -25.482 56.952 1.00 71.25 399 THR A O 1
ATOM 3305 N N . ALA A 1 400 ? -12.806 -24.831 57.894 1.00 75.75 400 ALA A N 1
ATOM 3306 C CA . ALA A 1 400 ? -13.535 -24.632 56.647 1.00 75.75 400 ALA A CA 1
ATOM 3307 C C . ALA A 1 400 ? -12.993 -23.464 55.805 1.00 75.75 400 ALA A C 1
ATOM 3309 O O . ALA A 1 400 ? -12.555 -22.442 56.345 1.00 75.75 400 ALA A O 1
ATOM 3310 N N . SER A 1 401 ? -13.109 -23.582 54.482 1.00 81.56 401 SER A N 1
ATOM 3311 C CA . SER A 1 401 ? -12.832 -22.503 53.531 1.00 81.56 401 SER A CA 1
ATOM 3312 C C . SER A 1 401 ? -14.087 -21.678 53.242 1.00 81.56 401 SER A C 1
ATOM 3314 O O . SER A 1 401 ? -15.208 -22.196 53.243 1.00 81.56 401 SER A O 1
ATOM 3316 N N . LEU A 1 402 ? -13.915 -20.390 52.952 1.00 86.62 402 LEU A N 1
ATOM 3317 C CA . LEU A 1 402 ? -14.991 -19.512 52.491 1.00 86.62 402 LEU A CA 1
ATOM 3318 C C . LEU A 1 402 ? -14.635 -18.945 51.121 1.00 86.62 402 LEU A C 1
ATOM 3320 O O . LEU A 1 402 ? -13.602 -18.300 50.974 1.00 86.62 402 LEU A O 1
ATOM 3324 N N . ARG A 1 403 ? -15.531 -19.119 50.148 1.00 87.50 403 ARG A N 1
ATOM 3325 C CA . ARG A 1 403 ? -15.420 -18.573 48.794 1.00 87.50 403 ARG A CA 1
ATOM 3326 C C . ARG A 1 403 ? -16.544 -17.580 48.519 1.00 87.50 403 ARG A C 1
ATOM 3328 O O . ARG A 1 403 ? -17.699 -17.847 48.838 1.00 87.50 403 ARG A O 1
ATOM 3335 N N . LEU A 1 404 ? -16.239 -16.463 47.878 1.00 90.00 404 LEU A N 1
ATOM 3336 C CA . LEU A 1 404 ? -17.210 -15.528 47.320 1.00 90.00 404 LEU A CA 1
ATOM 3337 C C . LEU A 1 404 ? -16.964 -15.408 45.819 1.00 90.00 404 LEU A C 1
ATOM 3339 O O . LEU A 1 404 ? -15.827 -15.212 45.402 1.00 90.00 404 LEU A O 1
ATOM 3343 N N . TYR A 1 405 ? -18.020 -15.475 45.014 1.00 87.75 405 TYR A N 1
ATOM 3344 C CA . TYR A 1 405 ? -17.955 -15.296 43.565 1.00 87.75 405 TYR A CA 1
ATOM 3345 C C . TYR A 1 405 ? -18.843 -14.142 43.107 1.00 87.75 405 TYR A C 1
ATOM 3347 O O . TYR A 1 405 ? -19.913 -13.887 43.666 1.00 87.75 405 TYR A O 1
ATOM 3355 N N . HIS A 1 406 ? -18.411 -13.482 42.037 1.00 87.94 406 HIS A N 1
ATOM 3356 C CA . HIS A 1 406 ? -19.162 -12.475 41.298 1.00 87.94 406 HIS A CA 1
ATOM 3357 C C . HIS A 1 406 ? -18.816 -12.586 39.806 1.00 87.94 406 HIS A C 1
ATOM 3359 O O . HIS A 1 406 ? -17.769 -12.126 39.349 1.00 87.94 406 HIS A O 1
ATOM 3365 N N . GLY A 1 407 ? -19.677 -13.255 39.033 1.00 84.19 407 GLY A N 1
ATOM 3366 C CA . GLY A 1 407 ? -19.383 -13.581 37.634 1.00 84.19 407 GLY A CA 1
ATOM 3367 C C . GLY A 1 407 ? -18.125 -14.449 37.522 1.00 84.19 407 GLY A C 1
ATOM 3368 O O . GLY A 1 407 ? -18.095 -15.551 38.061 1.00 84.19 407 GLY A O 1
ATOM 3369 N N . LYS A 1 408 ? -17.091 -13.942 36.837 1.00 76.69 408 LYS A N 1
ATOM 3370 C CA . LYS A 1 408 ? -15.769 -14.591 36.736 1.00 76.69 408 LYS A CA 1
ATOM 3371 C C . LYS A 1 408 ? -14.798 -14.223 37.868 1.00 76.69 408 LYS A C 1
ATOM 3373 O O . LYS A 1 408 ? -13.760 -14.860 37.987 1.00 76.69 408 LYS A O 1
ATOM 3378 N N . ALA A 1 409 ? -15.109 -13.206 38.676 1.00 81.38 409 ALA A N 1
ATOM 3379 C CA . ALA A 1 409 ? -14.291 -12.849 39.831 1.00 81.38 409 ALA A CA 1
ATOM 3380 C C . ALA A 1 409 ? -14.609 -13.757 41.014 1.00 81.38 409 ALA A C 1
ATOM 3382 O O . ALA A 1 409 ? -15.766 -14.132 41.230 1.00 81.38 409 ALA A O 1
ATOM 3383 N N . ALA A 1 410 ? -13.602 -14.024 41.833 1.00 84.00 410 ALA A N 1
ATOM 3384 C CA . ALA A 1 410 ? -13.787 -14.729 43.083 1.00 84.00 410 ALA A CA 1
ATOM 3385 C C . ALA A 1 410 ? -12.740 -14.316 44.110 1.00 84.00 410 ALA A C 1
ATOM 3387 O O . ALA A 1 410 ? -11.673 -13.818 43.775 1.00 84.00 410 ALA A O 1
ATOM 3388 N N . ILE A 1 411 ? -13.053 -14.540 45.371 1.00 84.06 411 ILE A N 1
ATOM 3389 C CA . ILE A 1 411 ? -12.116 -14.428 46.474 1.00 84.06 411 ILE A CA 1
ATOM 3390 C C . ILE A 1 411 ? -12.400 -15.547 47.446 1.00 84.06 411 ILE A C 1
ATOM 3392 O O . ILE A 1 411 ? -13.561 -15.904 47.645 1.00 84.06 411 ILE A O 1
ATOM 3396 N N . GLY A 1 412 ? -11.383 -16.040 48.124 1.00 81.00 412 GLY A N 1
ATOM 3397 C CA . GLY A 1 412 ? -11.672 -16.784 49.323 1.00 81.00 412 GLY A CA 1
ATOM 3398 C C . GLY A 1 412 ? -10.501 -16.990 50.241 1.00 81.00 412 GLY A C 1
ATOM 3399 O O . GLY A 1 412 ? -9.356 -16.652 49.954 1.00 81.00 412 GLY A O 1
ATOM 3400 N N . VAL A 1 413 ? -10.894 -17.460 51.410 1.00 79.19 413 VAL A N 1
ATOM 3401 C CA . VAL A 1 413 ? -10.139 -17.441 52.648 1.00 79.19 413 VAL A CA 1
ATOM 3402 C C . VAL A 1 413 ? -10.071 -18.871 53.157 1.00 79.19 413 VAL A C 1
ATOM 3404 O O . VAL A 1 413 ? -11.086 -19.575 53.142 1.00 79.19 413 VAL A O 1
ATOM 3407 N N . ASN A 1 414 ? -8.891 -19.275 53.628 1.00 73.06 414 ASN A N 1
ATOM 3408 C CA . ASN A 1 414 ? -8.611 -20.626 54.112 1.00 73.06 414 ASN A CA 1
ATOM 3409 C C . ASN A 1 414 ? -8.898 -21.707 53.047 1.00 73.06 414 ASN A C 1
ATOM 3411 O O . ASN A 1 414 ? -9.370 -22.797 53.350 1.00 73.06 414 ASN A O 1
ATOM 3415 N N . ASP A 1 415 ? -8.679 -21.377 51.773 1.00 64.06 415 ASP A N 1
ATOM 3416 C CA . ASP A 1 415 ? -8.966 -22.238 50.623 1.00 64.06 415 ASP A CA 1
ATOM 3417 C C . ASP A 1 415 ? -7.712 -22.998 50.167 1.00 64.06 415 ASP A C 1
ATOM 3419 O O . ASP A 1 415 ? -7.159 -22.781 49.091 1.00 64.06 415 ASP A O 1
ATOM 3423 N N . GLY A 1 416 ? -7.224 -23.871 51.045 1.00 55.69 416 GLY A N 1
ATOM 3424 C CA . GLY A 1 416 ? -6.015 -24.659 50.833 1.00 55.69 416 GLY A CA 1
ATOM 3425 C C . GLY A 1 416 ? -6.293 -26.018 50.197 1.00 55.69 416 GLY A C 1
ATOM 3426 O O . GLY A 1 416 ? -6.212 -27.030 50.884 1.00 55.69 416 GLY A O 1
ATOM 3427 N N . HIS A 1 417 ? -6.566 -26.065 48.890 1.00 46.12 417 HIS A N 1
ATOM 3428 C CA . HIS A 1 417 ? -6.586 -27.327 48.127 1.00 46.12 417 HIS A CA 1
ATOM 3429 C C . HIS A 1 417 ? -5.942 -27.227 46.730 1.00 46.12 417 HIS A C 1
ATOM 3431 O O . HIS A 1 417 ? -6.437 -27.797 45.762 1.00 46.12 417 HIS A O 1
ATOM 3437 N N . ILE A 1 418 ? -4.776 -26.580 46.633 1.00 38.84 418 ILE A N 1
ATOM 3438 C CA . ILE A 1 418 ? -3.756 -26.912 45.624 1.00 38.84 418 ILE A CA 1
ATOM 3439 C C . ILE A 1 418 ? -2.426 -27.029 46.374 1.00 38.84 418 ILE A C 1
ATOM 3441 O O . ILE A 1 418 ? -1.876 -26.030 46.829 1.00 38.84 418 ILE A O 1
ATOM 3445 N N . PHE A 1 419 ? -1.929 -28.256 46.556 1.00 36.66 419 PHE A N 1
ATOM 3446 C CA . PHE A 1 419 ? -0.542 -28.460 46.966 1.00 36.66 419 PHE A CA 1
ATOM 3447 C C . PHE A 1 419 ? 0.340 -27.927 45.835 1.00 36.66 419 PHE A C 1
ATOM 3449 O O . PHE A 1 419 ? 0.415 -28.544 44.774 1.00 36.66 419 PHE A O 1
ATOM 3456 N N . ASP A 1 420 ? 1.012 -26.798 46.045 1.00 39.03 420 ASP A N 1
ATOM 3457 C CA . ASP A 1 420 ? 2.250 -26.569 45.307 1.00 39.03 420 ASP A CA 1
ATOM 3458 C C . ASP A 1 420 ? 3.235 -27.676 45.726 1.00 39.03 420 ASP A C 1
ATOM 3460 O O . ASP A 1 420 ? 3.215 -28.117 46.883 1.00 39.03 420 ASP A O 1
ATOM 3464 N N . MET A 1 421 ? 4.094 -28.146 44.819 1.00 38.78 421 MET A N 1
ATOM 3465 C CA . MET A 1 421 ? 5.026 -29.261 45.061 1.00 38.78 421 MET A CA 1
ATOM 3466 C C . MET A 1 421 ? 5.989 -29.018 46.246 1.00 38.78 421 MET A C 1
ATOM 3468 O O . MET A 1 421 ? 6.716 -29.928 46.638 1.00 38.78 421 MET A O 1
ATOM 3472 N N . GLY A 1 422 ? 5.986 -27.813 46.830 1.00 41.38 422 GLY A N 1
ATOM 3473 C CA . GLY A 1 422 ? 6.722 -27.427 48.036 1.00 41.38 422 GLY A CA 1
ATOM 3474 C C . GLY A 1 422 ? 5.949 -27.454 49.367 1.00 41.38 422 GLY A C 1
ATOM 3475 O O . GLY A 1 422 ? 6.552 -27.141 50.387 1.00 41.38 422 GLY A O 1
ATOM 3476 N N . GLY A 1 423 ? 4.657 -27.808 49.407 1.00 36.84 423 GLY A N 1
ATOM 3477 C CA . GLY A 1 423 ? 3.934 -28.053 50.670 1.00 36.84 423 GLY A CA 1
ATOM 3478 C C . GLY A 1 423 ? 3.534 -26.824 51.507 1.00 36.84 423 GLY A C 1
ATOM 3479 O O . GLY A 1 423 ? 3.222 -26.987 52.685 1.00 36.84 423 GLY A O 1
ATOM 3480 N N . ASN A 1 424 ? 3.502 -25.617 50.931 1.00 39.94 424 ASN A N 1
ATOM 3481 C CA . ASN A 1 424 ? 3.026 -24.413 51.628 1.00 39.94 424 ASN A CA 1
ATOM 3482 C C . ASN A 1 424 ? 1.506 -24.228 51.460 1.00 39.94 424 ASN A C 1
ATOM 3484 O O . ASN A 1 424 ? 1.005 -24.170 50.336 1.00 39.94 424 ASN A O 1
ATOM 3488 N N . THR A 1 425 ? 0.776 -24.100 52.571 1.00 45.50 425 THR A N 1
ATOM 3489 C CA . THR A 1 425 ? -0.642 -23.705 52.597 1.00 45.50 425 THR A CA 1
ATOM 3490 C C . THR A 1 425 ? -0.759 -22.212 52.308 1.00 45.50 425 THR A C 1
ATOM 3492 O O . THR A 1 425 ? -0.144 -21.406 53.000 1.00 45.50 425 THR A O 1
ATOM 3495 N N . LYS A 1 426 ? -1.517 -21.842 51.272 1.00 51.03 426 LYS A N 1
ATOM 3496 C CA . LYS A 1 426 ? -1.758 -20.444 50.900 1.00 51.03 426 LYS A CA 1
ATOM 3497 C C . LYS A 1 426 ? -3.165 -20.056 51.349 1.00 51.03 426 LYS A C 1
ATOM 3499 O O . LYS A 1 426 ? -4.132 -20.704 50.957 1.00 51.03 426 LYS A O 1
ATOM 3504 N N . ASP A 1 427 ? -3.277 -19.026 52.183 1.00 60.69 427 ASP A N 1
ATOM 3505 C CA . ASP A 1 427 ? -4.500 -18.792 52.961 1.00 60.69 427 ASP A CA 1
ATOM 3506 C C . ASP A 1 427 ? -5.517 -17.850 52.267 1.00 60.69 427 ASP A C 1
ATOM 3508 O O . ASP A 1 427 ? -6.679 -17.798 52.683 1.00 60.69 427 ASP A O 1
ATOM 3512 N N . LEU A 1 428 ? -5.118 -17.111 51.215 1.00 67.62 428 LEU A N 1
ATOM 3513 C CA . LEU A 1 428 ? -5.984 -16.228 50.406 1.00 67.62 428 LEU A CA 1
ATOM 3514 C C . LEU A 1 428 ? -5.829 -16.577 48.930 1.00 67.62 428 LEU A C 1
ATOM 3516 O O . LEU A 1 428 ? -4.703 -16.674 48.442 1.00 67.62 428 LEU A O 1
ATOM 3520 N N . TYR A 1 429 ? -6.944 -16.637 48.207 1.00 71.50 429 TYR A N 1
ATOM 3521 C CA . TYR A 1 429 ? -6.946 -16.617 46.747 1.00 71.50 429 TYR A CA 1
ATOM 3522 C C . TYR A 1 429 ? -7.867 -15.511 46.231 1.00 71.50 429 TYR A C 1
ATOM 3524 O O . TYR A 1 429 ? -8.913 -15.215 46.816 1.00 71.50 429 TYR A O 1
ATOM 3532 N N . VAL A 1 430 ? -7.478 -14.900 45.116 1.00 69.50 430 VAL A N 1
ATOM 3533 C CA . VAL A 1 430 ? -8.194 -13.797 44.476 1.00 69.50 430 VAL A CA 1
ATOM 3534 C C . VAL A 1 430 ? -8.180 -14.021 42.969 1.00 69.50 430 VAL A C 1
ATOM 3536 O O . VAL A 1 430 ? -7.108 -14.158 42.404 1.00 69.50 430 VAL A O 1
ATOM 3539 N N . TYR A 1 431 ? -9.350 -13.998 42.331 1.00 71.12 431 TYR A N 1
ATOM 3540 C CA . TYR A 1 431 ? -9.538 -13.939 40.883 1.00 71.12 431 TYR A CA 1
ATOM 3541 C C . TYR A 1 431 ? -10.050 -12.560 40.476 1.00 71.12 431 TYR A C 1
ATOM 3543 O O . TYR A 1 431 ? -11.049 -12.054 41.007 1.00 71.12 431 TYR A O 1
ATOM 3551 N N . THR A 1 432 ? -9.384 -11.963 39.493 1.00 66.38 432 THR A N 1
ATOM 3552 C CA . THR A 1 432 ? -9.695 -10.613 39.028 1.00 66.38 432 THR A CA 1
ATOM 3553 C C . THR A 1 432 ? -11.029 -10.553 38.273 1.00 66.38 432 THR A C 1
ATOM 3555 O O . THR A 1 432 ? -11.419 -11.495 37.575 1.00 66.38 432 THR A O 1
ATOM 3558 N N . PRO A 1 433 ? -11.765 -9.432 38.368 1.00 62.94 433 PRO A N 1
ATOM 3559 C CA . PRO A 1 433 ? -12.935 -9.212 37.529 1.00 62.94 433 PRO A CA 1
ATOM 3560 C C . PRO A 1 433 ? -12.558 -9.112 36.049 1.00 62.94 433 PRO A C 1
ATOM 3562 O O . PRO A 1 433 ? -11.571 -8.463 35.716 1.00 62.94 433 PRO A O 1
ATOM 3565 N N . VAL A 1 434 ? -13.419 -9.664 35.180 1.00 60.69 434 VAL A N 1
ATOM 3566 C CA . VAL A 1 434 ? -13.362 -9.674 33.696 1.00 60.69 434 VAL A CA 1
ATOM 3567 C C . VAL A 1 434 ? -12.684 -10.899 33.083 1.00 60.69 434 VAL A C 1
ATOM 3569 O O . VAL A 1 434 ? -13.355 -11.623 32.343 1.00 60.69 434 VAL A O 1
ATOM 3572 N N . PHE A 1 435 ? -11.416 -11.160 33.396 1.00 58.12 435 PHE A N 1
ATOM 3573 C CA . PHE A 1 435 ? -10.648 -12.229 32.741 1.00 58.12 435 PHE A CA 1
ATOM 3574 C C . PHE A 1 435 ? -10.479 -13.484 33.603 1.00 58.12 435 PHE A C 1
ATOM 3576 O O . PHE A 1 435 ? -10.512 -14.584 33.056 1.00 58.12 435 PHE A O 1
ATOM 3583 N N . GLY A 1 436 ? -10.435 -13.346 34.934 1.00 59.00 436 GLY A N 1
ATOM 3584 C CA . GLY A 1 436 ? -10.286 -14.480 35.854 1.00 59.00 436 GLY A CA 1
ATOM 3585 C C . GLY A 1 436 ? -8.893 -15.121 35.808 1.00 59.00 436 GLY A C 1
ATOM 3586 O O . GLY A 1 436 ? -8.789 -16.328 35.990 1.00 59.00 436 GLY A O 1
ATOM 3587 N N . THR A 1 437 ? -7.851 -14.338 35.512 1.00 53.41 437 THR A N 1
ATOM 3588 C CA . THR A 1 437 ? -6.533 -14.828 35.063 1.00 53.41 437 THR A CA 1
ATOM 3589 C C . THR A 1 437 ? -5.374 -14.636 36.045 1.00 53.41 437 THR A C 1
ATOM 3591 O O . THR A 1 437 ? -4.372 -15.324 35.890 1.00 53.41 437 THR A O 1
ATOM 3594 N N . GLU A 1 438 ? -5.469 -13.770 37.059 1.00 55.03 438 GLU A N 1
ATOM 3595 C CA . GLU A 1 438 ? -4.359 -13.569 38.012 1.00 55.03 438 GLU A CA 1
ATOM 3596 C C . GLU A 1 438 ? -4.609 -14.256 39.357 1.00 55.03 438 GLU A C 1
ATOM 3598 O O . GLU A 1 438 ? -5.624 -13.990 39.998 1.00 55.03 438 GLU A O 1
ATOM 3603 N N . GLU A 1 439 ? -3.652 -15.085 39.790 1.00 55.66 439 GLU A N 1
ATOM 3604 C CA . GLU A 1 439 ? -3.560 -15.669 41.133 1.00 55.66 439 GLU A CA 1
ATOM 3605 C C . GLU A 1 439 ? -2.646 -14.801 42.010 1.00 55.66 439 GLU A C 1
ATOM 3607 O O . GLU A 1 439 ? -1.440 -14.721 41.771 1.00 55.66 439 GLU A O 1
ATOM 3612 N N . ILE A 1 440 ? -3.200 -14.150 43.036 1.00 56.59 440 ILE A N 1
ATOM 3613 C CA . ILE A 1 440 ? -2.410 -13.358 43.991 1.00 56.59 440 ILE A CA 1
ATOM 3614 C C . ILE A 1 440 ? -2.450 -14.033 45.359 1.00 56.59 440 ILE A C 1
ATOM 3616 O O . ILE A 1 440 ? -3.525 -14.312 45.891 1.00 56.59 440 ILE A O 1
ATOM 3620 N N . TYR A 1 441 ? -1.264 -14.282 45.917 1.00 56.66 441 TYR A N 1
ATOM 3621 C CA . TYR A 1 441 ? -1.061 -14.984 47.180 1.00 56.66 441 TYR A CA 1
ATOM 3622 C C . TYR A 1 441 ? -0.572 -14.018 48.263 1.00 56.66 441 TYR A C 1
ATOM 3624 O O . TYR A 1 441 ? 0.303 -13.191 48.010 1.00 56.66 441 TYR A O 1
ATOM 3632 N N . SER A 1 442 ? -1.129 -14.132 49.470 1.00 55.81 442 SER A N 1
ATOM 3633 C CA . SER A 1 442 ? -0.674 -13.399 50.655 1.00 55.81 442 SER A CA 1
ATOM 3634 C C . SER A 1 442 ? -0.449 -14.373 51.807 1.00 55.81 442 SER A C 1
ATOM 3636 O O . SER A 1 442 ? -1.345 -15.144 52.148 1.00 55.81 442 SER A O 1
ATOM 3638 N N . ASP A 1 443 ? 0.734 -14.307 52.421 1.00 54.41 443 ASP A N 1
ATOM 3639 C CA . ASP A 1 443 ? 1.151 -15.179 53.532 1.00 54.41 443 ASP A CA 1
ATOM 3640 C C . ASP A 1 443 ? 0.736 -14.626 54.914 1.00 54.41 443 ASP A C 1
ATOM 3642 O O . ASP A 1 443 ? 1.153 -15.132 55.956 1.00 54.41 443 ASP A O 1
ATOM 3646 N N . LYS A 1 444 ? -0.042 -13.535 54.953 1.00 55.47 444 LYS A N 1
ATOM 3647 C CA . LYS A 1 444 ? -0.429 -12.841 56.192 1.00 55.47 444 LYS A CA 1
ATOM 3648 C C . LYS A 1 444 ? -1.939 -12.794 56.350 1.00 55.47 444 LYS A C 1
ATOM 3650 O O . LYS A 1 444 ? -2.575 -11.782 56.063 1.00 55.47 444 LYS A O 1
ATOM 3655 N N . ILE A 1 445 ? -2.509 -13.884 56.851 1.00 65.94 445 ILE A N 1
ATOM 3656 C CA . ILE A 1 445 ? -3.926 -13.947 57.206 1.00 65.94 445 ILE A CA 1
ATOM 3657 C C . ILE A 1 445 ? -4.062 -14.321 58.671 1.00 65.94 445 ILE A C 1
ATOM 3659 O O . ILE A 1 445 ? -3.644 -15.390 59.103 1.00 65.94 445 ILE A O 1
ATOM 3663 N N . ASN A 1 446 ? -4.692 -13.437 59.439 1.00 68.38 446 ASN A N 1
ATOM 3664 C CA . ASN A 1 446 ? -4.993 -13.674 60.842 1.00 68.38 446 ASN A CA 1
ATOM 3665 C C . ASN A 1 446 ? -6.486 -14.003 61.013 1.00 68.38 446 ASN A C 1
ATOM 3667 O O . ASN A 1 446 ? -7.305 -13.106 61.223 1.00 68.38 446 ASN A O 1
ATOM 3671 N N . ILE A 1 447 ? -6.850 -15.284 60.877 1.00 75.75 447 ILE A N 1
ATOM 3672 C CA . ILE A 1 447 ? -8.218 -15.779 61.114 1.00 75.75 447 ILE A CA 1
ATOM 3673 C C . ILE A 1 447 ? -8.385 -16.139 62.590 1.00 75.75 447 ILE A C 1
ATOM 3675 O O . ILE A 1 447 ? -7.651 -16.959 63.142 1.00 75.75 447 ILE A O 1
ATOM 3679 N N . ASN A 1 448 ? -9.426 -15.604 63.215 1.00 79.81 448 ASN A N 1
ATOM 3680 C CA . ASN A 1 448 ? -9.870 -16.024 64.531 1.00 79.81 448 ASN A CA 1
ATOM 3681 C C . ASN A 1 448 ? -10.689 -17.322 64.428 1.00 79.81 448 ASN A C 1
ATOM 3683 O O . ASN A 1 448 ? -11.894 -17.277 64.183 1.00 79.81 448 ASN A O 1
ATOM 3687 N N . ARG A 1 449 ? -10.044 -18.479 64.623 1.00 72.62 449 ARG A N 1
ATOM 3688 C CA . ARG A 1 449 ? -10.681 -19.811 64.494 1.00 72.62 449 ARG A CA 1
ATOM 3689 C C . ARG A 1 449 ? -11.800 -20.073 65.511 1.00 72.62 449 ARG A C 1
ATOM 3691 O O . ARG A 1 449 ? -12.753 -20.789 65.226 1.00 72.62 449 ARG A O 1
ATOM 3698 N N . ASN A 1 450 ? -11.729 -19.438 66.682 1.00 69.81 450 ASN A N 1
ATOM 3699 C CA . ASN A 1 450 ? -12.695 -19.625 67.772 1.00 69.81 450 ASN A CA 1
ATOM 3700 C C . ASN A 1 450 ? -13.708 -18.475 67.893 1.00 69.81 450 ASN A C 1
ATOM 3702 O O . ASN A 1 450 ? -14.483 -18.431 68.848 1.00 69.81 450 ASN A O 1
ATOM 3706 N N . GLY A 1 451 ? -13.711 -17.536 66.946 1.00 83.06 451 GLY A N 1
ATOM 3707 C CA . GLY A 1 451 ? -14.546 -16.342 66.990 1.00 83.06 451 GLY A CA 1
ATOM 3708 C C . GLY A 1 451 ? -15.088 -15.948 65.623 1.00 83.06 451 GLY A C 1
ATOM 3709 O O . GLY A 1 451 ? -14.918 -16.648 64.629 1.00 83.06 451 GLY A O 1
ATOM 3710 N N . TYR A 1 452 ? -15.783 -14.815 65.580 1.00 87.62 452 TYR A N 1
ATOM 3711 C CA . TYR A 1 452 ? -16.248 -14.257 64.315 1.00 87.62 452 TYR A CA 1
ATOM 3712 C C . TYR A 1 452 ? -15.113 -13.533 63.601 1.00 87.62 452 TYR A C 1
ATOM 3714 O O . TYR A 1 452 ? -14.333 -12.809 64.219 1.00 87.62 452 TYR A O 1
ATOM 3722 N N . ASN A 1 453 ? -15.088 -13.706 62.288 1.00 89.06 453 ASN A N 1
ATOM 3723 C CA . ASN A 1 453 ? -14.220 -13.024 61.351 1.00 89.06 453 ASN A CA 1
ATOM 3724 C C . ASN A 1 453 ? -15.057 -12.093 60.480 1.00 89.06 453 ASN A C 1
ATOM 3726 O O . ASN A 1 453 ? -16.211 -12.398 60.157 1.00 89.06 453 ASN A O 1
ATOM 3730 N N . THR A 1 454 ? -14.469 -10.973 60.079 1.00 91.38 454 THR A N 1
ATOM 3731 C CA . THR A 1 454 ? -15.075 -10.030 59.139 1.00 91.38 454 THR A CA 1
ATOM 3732 C C . THR A 1 454 ? -14.244 -9.976 57.870 1.00 91.38 454 THR A C 1
ATOM 3734 O O . THR A 1 454 ? -13.054 -9.676 57.911 1.00 91.38 454 THR A O 1
ATOM 3737 N N . LEU A 1 455 ? -14.872 -10.270 56.734 1.00 91.19 455 LEU A N 1
ATOM 3738 C CA . LEU A 1 455 ? -14.264 -10.135 55.414 1.00 91.19 455 LEU A CA 1
ATOM 3739 C C . LEU A 1 455 ? -15.001 -9.045 54.641 1.00 91.19 455 LEU A C 1
ATOM 3741 O O . LEU A 1 455 ? -16.214 -9.127 54.439 1.00 91.19 455 LEU A O 1
ATOM 3745 N N . THR A 1 456 ? -14.248 -8.054 54.180 1.00 92.25 456 THR A N 1
ATOM 3746 C CA . THR A 1 456 ? -14.729 -7.002 53.291 1.00 92.25 456 THR A CA 1
ATOM 3747 C C . THR A 1 456 ? -14.006 -7.114 51.956 1.00 92.25 456 THR A C 1
ATOM 3749 O O . THR A 1 456 ? -12.792 -6.933 51.867 1.00 92.25 456 THR A O 1
ATOM 3752 N N . TRP A 1 457 ? -14.765 -7.390 50.901 1.00 91.88 457 TRP A N 1
ATOM 3753 C CA . TRP A 1 457 ? -14.284 -7.446 49.526 1.00 91.88 457 TRP A CA 1
ATOM 3754 C C . TRP A 1 457 ? -14.774 -6.222 48.753 1.00 91.88 457 TRP A C 1
ATOM 3756 O O . TRP A 1 457 ? -15.981 -6.028 48.591 1.00 91.88 457 TRP A O 1
ATOM 3766 N N . ILE A 1 458 ? -13.847 -5.385 48.287 1.00 90.69 458 ILE A N 1
ATOM 3767 C CA . ILE A 1 458 ? -14.132 -4.145 47.559 1.00 90.69 458 ILE A CA 1
ATOM 3768 C C . ILE A 1 458 ? -13.559 -4.254 46.150 1.00 90.69 458 ILE A C 1
ATOM 3770 O O . ILE A 1 458 ? -12.346 -4.240 45.949 1.00 90.69 458 ILE A O 1
ATOM 3774 N N . VAL A 1 459 ? -14.444 -4.290 45.158 1.00 89.25 459 VAL A N 1
ATOM 3775 C CA . VAL A 1 459 ? -14.090 -4.134 43.746 1.00 89.25 459 VAL A CA 1
ATOM 3776 C C . VAL A 1 459 ? -14.389 -2.689 43.364 1.00 89.25 459 VAL A C 1
ATOM 3778 O O . VAL A 1 459 ? -15.496 -2.368 42.927 1.00 89.25 459 VAL A O 1
ATOM 3781 N N . GLY A 1 460 ? -13.431 -1.799 43.630 1.00 85.50 460 GLY A N 1
ATOM 3782 C CA . GLY A 1 460 ? -13.559 -0.349 43.485 1.00 85.50 460 GLY A CA 1
ATOM 3783 C C . GLY A 1 460 ? -13.065 0.188 42.139 1.00 85.50 460 GLY A C 1
ATOM 3784 O O . GLY A 1 460 ? -12.537 -0.527 41.298 1.00 85.50 460 GLY A O 1
ATOM 3785 N N . GLU A 1 461 ? -13.244 1.490 41.898 1.00 80.94 461 GLU A N 1
ATOM 3786 C CA . GLU A 1 461 ? -12.788 2.111 40.639 1.00 80.94 461 GLU A CA 1
ATOM 3787 C C . GLU A 1 461 ? -11.299 2.454 40.604 1.00 80.94 461 GLU A C 1
ATOM 3789 O O . GLU A 1 461 ? -10.751 2.649 39.518 1.00 80.94 461 GLU A O 1
ATOM 3794 N N . GLN A 1 462 ? -10.706 2.619 41.784 1.00 83.00 462 GLN A N 1
ATOM 3795 C CA . GLN A 1 462 ? -9.300 2.970 41.976 1.00 83.00 462 GLN A CA 1
ATOM 3796 C C . GLN A 1 462 ? -8.523 1.808 42.580 1.00 83.00 462 GLN A C 1
ATOM 3798 O O . GLN A 1 462 ? -7.382 1.588 42.203 1.00 83.00 462 GLN A O 1
ATOM 3803 N N . TYR A 1 463 ? -9.151 1.066 43.494 1.00 87.00 463 TYR A N 1
ATOM 3804 C CA . TYR A 1 463 ? -8.509 -0.021 44.213 1.00 87.00 463 TYR A CA 1
ATOM 3805 C C . TYR A 1 463 ? -9.393 -1.262 44.208 1.00 87.00 463 TYR A C 1
ATOM 3807 O O . TYR A 1 463 ? -10.615 -1.180 44.358 1.00 87.00 463 TYR A O 1
ATOM 3815 N N . PHE A 1 464 ? -8.756 -2.409 44.019 1.00 88.00 464 PHE A N 1
ATOM 3816 C CA . PHE A 1 464 ? -9.303 -3.714 44.329 1.00 88.00 464 PHE A CA 1
ATOM 3817 C C . PHE A 1 464 ? -8.715 -4.080 45.685 1.00 88.00 464 PHE A C 1
ATOM 3819 O O . PHE A 1 464 ? -7.492 -4.165 45.809 1.00 88.00 464 PHE A O 1
ATOM 3826 N N . THR A 1 465 ? -9.561 -4.247 46.696 1.00 88.88 465 THR A N 1
ATOM 3827 C CA . THR A 1 465 ? -9.098 -4.374 48.078 1.00 88.88 465 THR A CA 1
ATOM 3828 C C . THR A 1 465 ? -9.828 -5.482 48.815 1.00 88.88 465 THR A C 1
ATOM 3830 O O . THR A 1 465 ? -11.042 -5.654 48.686 1.00 88.88 465 THR A O 1
ATOM 3833 N N . VAL A 1 466 ? -9.070 -6.198 49.635 1.00 88.00 466 VAL A N 1
ATOM 3834 C CA . VAL A 1 466 ? -9.550 -7.203 50.572 1.00 88.00 466 VAL A CA 1
ATOM 3835 C C . VAL A 1 466 ? -9.115 -6.793 51.967 1.00 88.00 466 VAL A C 1
ATOM 3837 O O . VAL A 1 466 ? -7.932 -6.557 52.214 1.00 88.00 466 VAL A O 1
ATOM 3840 N N . ILE A 1 467 ? -10.082 -6.723 52.873 1.00 88.25 467 ILE A N 1
ATOM 3841 C CA . ILE A 1 467 ? -9.859 -6.413 54.280 1.00 88.25 467 ILE A CA 1
ATOM 3842 C C . ILE A 1 467 ? -10.363 -7.597 55.090 1.00 88.25 467 ILE A C 1
ATOM 3844 O O . ILE A 1 467 ? -11.511 -8.013 54.928 1.00 88.25 467 ILE A O 1
ATOM 3848 N N . LEU A 1 468 ? -9.516 -8.127 55.961 1.00 87.69 468 LEU A N 1
ATOM 3849 C CA . LEU A 1 468 ? -9.858 -9.209 56.867 1.00 87.69 468 LEU A CA 1
ATOM 3850 C C . LEU A 1 468 ? -9.598 -8.757 58.300 1.00 87.69 468 LEU A C 1
ATOM 3852 O O . LEU A 1 468 ? -8.506 -8.295 58.613 1.00 87.69 468 LEU A O 1
ATOM 3856 N N . ASN A 1 469 ? -10.602 -8.870 59.170 1.00 88.00 469 ASN A N 1
ATOM 3857 C CA . ASN A 1 469 ? -10.507 -8.511 60.590 1.00 88.00 469 ASN A CA 1
ATOM 3858 C C . ASN A 1 469 ? -9.961 -7.088 60.842 1.00 88.00 469 ASN A C 1
ATOM 3860 O O . ASN A 1 469 ? -9.343 -6.819 61.868 1.00 88.00 469 ASN A O 1
ATOM 3864 N N . GLY A 1 470 ? -10.219 -6.165 59.909 1.00 82.88 470 GLY A N 1
ATOM 3865 C CA . GLY A 1 470 ? -9.758 -4.773 59.965 1.00 82.88 470 GLY A CA 1
ATOM 3866 C C . GLY A 1 470 ? -8.385 -4.510 59.332 1.00 82.88 470 GLY A C 1
ATOM 3867 O O . GLY A 1 470 ? -8.007 -3.347 59.208 1.00 82.88 470 GLY A O 1
ATOM 3868 N N . GLU A 1 471 ? -7.668 -5.540 58.879 1.00 85.19 471 GLU A N 1
ATOM 3869 C CA . GLU A 1 471 ? -6.365 -5.423 58.215 1.00 85.19 471 GLU A CA 1
ATOM 3870 C C . GLU A 1 471 ? -6.498 -5.585 56.695 1.00 85.19 471 GLU A C 1
ATOM 3872 O O . GLU A 1 471 ? -7.220 -6.457 56.208 1.00 85.19 471 GLU A O 1
ATOM 3877 N N . ILE A 1 472 ? -5.808 -4.742 55.922 1.00 85.75 472 ILE A N 1
ATOM 3878 C CA . ILE A 1 472 ? -5.758 -4.869 54.459 1.00 85.75 472 ILE A CA 1
ATOM 3879 C C . ILE A 1 472 ? -4.804 -6.013 54.119 1.00 85.75 472 ILE A C 1
ATOM 3881 O O . ILE A 1 472 ? -3.595 -5.880 54.281 1.00 85.75 472 ILE A O 1
ATOM 3885 N N . VAL A 1 473 ? -5.354 -7.125 53.636 1.00 82.50 473 VAL A N 1
ATOM 3886 C CA . VAL A 1 473 ? -4.574 -8.315 53.252 1.00 82.50 473 VAL A CA 1
ATOM 3887 C C . VAL A 1 473 ? -4.204 -8.320 51.771 1.00 82.50 473 VAL A C 1
ATOM 3889 O O . VAL A 1 473 ? -3.277 -9.021 51.373 1.00 82.50 473 VAL A O 1
ATOM 3892 N N . HIS A 1 474 ? -4.917 -7.532 50.958 1.00 83.75 474 HIS A N 1
ATOM 3893 C CA . HIS A 1 474 ? -4.641 -7.346 49.535 1.00 83.75 474 HIS A CA 1
ATOM 3894 C C . HIS A 1 474 ? -5.151 -5.985 49.058 1.00 83.75 474 HIS A C 1
ATOM 3896 O O . HIS A 1 474 ? -6.309 -5.641 49.304 1.00 83.75 474 HIS A O 1
ATOM 3902 N N . CYS A 1 475 ? -4.323 -5.223 48.344 1.00 86.56 475 CYS A N 1
ATOM 3903 C CA . CYS A 1 475 ? -4.739 -3.995 47.674 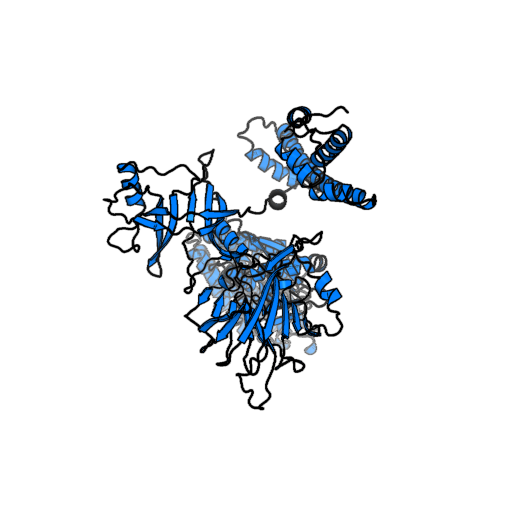1.00 86.56 475 CYS A CA 1
ATOM 3904 C C . CYS A 1 475 ? -3.916 -3.749 46.406 1.00 86.56 475 CYS A C 1
ATOM 3906 O O . CYS A 1 475 ? -2.688 -3.721 46.457 1.00 86.56 475 CYS A O 1
ATOM 3908 N N . GLY A 1 476 ? -4.588 -3.511 45.281 1.00 84.19 476 GLY A N 1
ATOM 3909 C CA . GLY A 1 476 ? -3.925 -3.152 44.028 1.00 84.19 476 GLY A CA 1
ATOM 3910 C C . GLY A 1 476 ? -4.739 -2.187 43.169 1.00 84.19 476 GLY A C 1
ATOM 3911 O O . GLY A 1 476 ? -5.946 -2.013 43.362 1.00 84.19 476 GLY A O 1
ATOM 3912 N N . THR A 1 477 ? -4.069 -1.571 42.201 1.00 85.44 477 THR A N 1
ATOM 3913 C CA . THR A 1 477 ? -4.635 -0.685 41.173 1.00 85.44 477 THR A CA 1
ATOM 3914 C C . THR A 1 477 ? -4.269 -1.194 39.775 1.00 85.44 477 THR A C 1
ATOM 3916 O O . THR A 1 477 ? -3.540 -2.170 39.633 1.00 85.44 477 THR A O 1
ATOM 3919 N N . ASN A 1 478 ? -4.769 -0.528 38.735 1.00 78.06 478 ASN A N 1
ATOM 3920 C CA . ASN A 1 478 ? -4.540 -0.867 37.328 1.00 78.06 478 ASN A CA 1
ATOM 3921 C C . ASN A 1 478 ? -5.073 -2.242 36.908 1.00 78.06 478 ASN A C 1
ATOM 3923 O O . ASN A 1 478 ? -4.653 -2.779 35.896 1.00 78.06 478 ASN A O 1
ATOM 3927 N N . TYR A 1 479 ? -6.071 -2.791 37.597 1.00 78.56 479 TYR A N 1
ATOM 3928 C CA . TYR A 1 479 ? -6.736 -3.988 37.086 1.00 78.56 479 TYR A CA 1
ATOM 3929 C C . TYR A 1 479 ? -7.425 -3.712 35.737 1.00 78.56 479 TYR A C 1
ATOM 3931 O O . TYR A 1 479 ? -7.960 -2.611 35.551 1.00 78.56 479 TYR A O 1
ATOM 3939 N N . PRO A 1 480 ? -7.510 -4.692 34.819 1.00 72.38 480 PRO A N 1
ATOM 3940 C CA . PRO A 1 480 ? -8.083 -4.492 33.485 1.00 72.38 480 PRO A CA 1
ATOM 3941 C C . PRO A 1 480 ? -9.482 -3.852 33.509 1.00 72.38 480 PRO A C 1
ATOM 3943 O O . PRO A 1 480 ? -9.768 -2.884 32.799 1.00 72.38 480 PRO A O 1
ATOM 3946 N N . TYR A 1 481 ? -10.347 -4.283 34.436 1.00 75.88 481 TYR A N 1
ATOM 3947 C CA . TYR A 1 481 ? -11.681 -3.699 34.617 1.00 75.88 481 TYR A CA 1
ATOM 3948 C C . TYR A 1 481 ? -11.658 -2.211 35.025 1.00 75.88 481 TYR A C 1
ATOM 3950 O O . TYR A 1 481 ? -12.594 -1.470 34.714 1.00 75.88 481 TYR A O 1
ATOM 3958 N N . MET A 1 482 ? -10.601 -1.746 35.699 1.00 79.44 482 MET A N 1
ATOM 3959 C CA . MET A 1 482 ? -10.410 -0.336 36.049 1.00 79.44 482 MET A CA 1
ATOM 3960 C C . MET A 1 482 ? -9.977 0.491 34.841 1.00 79.44 482 MET A C 1
ATOM 3962 O O . MET A 1 482 ? -10.328 1.670 34.766 1.00 79.44 482 MET A O 1
ATOM 3966 N N . GLN A 1 483 ? -9.239 -0.103 33.903 1.00 67.12 483 GLN A N 1
ATOM 3967 C CA . GLN A 1 483 ? -8.741 0.554 32.693 1.00 67.12 483 GLN A CA 1
ATOM 3968 C C . GLN A 1 483 ? -9.822 0.670 31.603 1.00 67.12 483 GLN A C 1
ATOM 3970 O O . GLN A 1 483 ? -9.821 1.623 30.824 1.00 67.12 483 GLN A O 1
ATOM 3975 N N . THR A 1 484 ? -10.814 -0.227 31.591 1.00 62.03 484 THR A N 1
ATOM 3976 C CA . THR A 1 484 ? -11.933 -0.160 30.633 1.00 62.03 484 THR A CA 1
ATOM 3977 C C . THR A 1 484 ? -12.828 1.076 30.812 1.00 62.03 484 THR A C 1
ATOM 3979 O O . THR A 1 484 ? -13.229 1.456 31.918 1.00 62.03 484 THR A O 1
ATOM 3982 N N . VAL A 1 485 ? -13.180 1.709 29.688 1.00 54.25 485 VAL A N 1
ATOM 3983 C CA . VAL A 1 485 ? -13.876 3.008 29.685 1.00 54.25 485 VAL A CA 1
ATOM 3984 C C . VAL A 1 485 ? -15.410 2.880 29.605 1.00 54.25 485 VAL A C 1
ATOM 3986 O O . VAL A 1 485 ? -16.132 3.751 30.086 1.00 54.25 485 VAL A O 1
ATOM 3989 N N . ASN A 1 486 ? -15.929 1.756 29.094 1.00 52.09 486 ASN A N 1
ATOM 3990 C CA . ASN A 1 486 ? -17.364 1.442 29.055 1.00 52.09 486 ASN A CA 1
ATOM 3991 C C . ASN A 1 486 ? -17.723 0.367 30.092 1.00 52.09 486 ASN A C 1
ATOM 3993 O O . ASN A 1 486 ? -17.784 -0.822 29.797 1.00 52.09 486 ASN A O 1
ATOM 3997 N N . LYS A 1 487 ? -18.005 0.798 31.323 1.00 55.84 487 LYS A N 1
ATOM 3998 C CA . LYS A 1 487 ? -18.273 -0.076 32.478 1.00 55.84 487 LYS A CA 1
ATOM 3999 C C . LYS A 1 487 ? -19.696 -0.664 32.515 1.00 55.84 487 LYS A C 1
ATOM 4001 O O . LYS A 1 487 ? -20.371 -0.585 33.541 1.00 55.84 487 LYS A O 1
ATOM 4006 N N . LYS A 1 488 ? -20.193 -1.240 31.417 1.00 56.59 488 LYS A N 1
ATOM 4007 C CA . LYS A 1 488 ? -21.431 -2.046 31.447 1.00 56.59 488 LYS A CA 1
ATOM 4008 C C . LYS A 1 488 ? -21.086 -3.514 31.677 1.00 56.59 488 LYS A C 1
ATOM 4010 O O . LYS A 1 488 ? -21.318 -4.354 30.817 1.00 56.59 488 LYS A O 1
ATOM 4015 N N . PHE A 1 489 ? -20.510 -3.805 32.840 1.00 68.44 489 PHE A N 1
ATOM 4016 C CA . PHE A 1 489 ? -20.365 -5.186 33.283 1.00 68.44 489 PHE A CA 1
ATOM 4017 C C . PHE A 1 489 ? -21.744 -5.746 33.608 1.00 68.44 489 PHE A C 1
ATOM 4019 O O . PHE A 1 489 ? -22.543 -5.081 34.277 1.00 68.44 489 PHE A O 1
ATOM 4026 N N . GLU A 1 490 ? -22.027 -6.948 33.115 1.00 75.38 490 GLU A N 1
ATOM 4027 C CA . GLU A 1 490 ? -23.276 -7.630 33.419 1.00 75.38 490 GLU A CA 1
ATOM 4028 C C . GLU A 1 490 ? -23.407 -7.810 34.946 1.00 75.38 490 GLU A C 1
ATOM 4030 O O . GLU A 1 490 ? -22.464 -8.283 35.593 1.00 75.38 490 GLU A O 1
ATOM 4035 N N . PRO A 1 491 ? -24.529 -7.391 35.561 1.00 83.44 491 PRO A N 1
ATOM 4036 C CA . PRO A 1 491 ? -24.725 -7.552 36.992 1.00 83.44 491 PRO A CA 1
ATOM 4037 C C . PRO A 1 491 ? -24.886 -9.025 37.370 1.00 83.44 491 PRO A C 1
ATOM 4039 O O . PRO A 1 491 ? -25.847 -9.676 36.960 1.00 83.44 491 PRO A O 1
ATOM 4042 N N . HIS A 1 492 ? -23.999 -9.517 38.226 1.00 87.31 492 HIS A N 1
ATOM 4043 C CA . HIS A 1 492 ? -24.044 -10.884 38.739 1.00 87.31 492 HIS A CA 1
ATOM 4044 C C . HIS A 1 492 ? -24.426 -10.892 40.222 1.00 87.31 492 HIS A C 1
ATOM 4046 O O . HIS A 1 492 ? -24.123 -9.925 40.934 1.00 87.31 492 HIS A O 1
ATOM 4052 N N . PRO A 1 493 ? -25.133 -11.930 40.704 1.00 90.06 493 PRO A N 1
ATOM 4053 C CA . PRO A 1 493 ? -25.336 -12.110 42.132 1.00 90.06 493 PRO A CA 1
ATOM 4054 C C . PRO A 1 493 ? -24.011 -12.439 42.820 1.00 90.06 493 PRO A C 1
ATOM 4056 O O . PRO A 1 493 ? -23.112 -13.011 42.202 1.00 90.06 493 PRO A O 1
ATOM 4059 N N . VAL A 1 494 ? -23.902 -12.097 44.103 1.00 91.81 494 VAL A N 1
ATOM 4060 C CA . VAL A 1 494 ? -22.809 -12.608 44.936 1.00 91.81 494 VAL A CA 1
ATOM 4061 C C . VAL A 1 494 ? -23.164 -14.033 45.332 1.00 91.81 494 VAL A C 1
ATOM 4063 O O . VAL A 1 494 ? -24.245 -14.273 45.882 1.00 91.81 494 VAL A O 1
ATOM 4066 N N . ILE A 1 495 ? -22.270 -14.962 45.028 1.00 92.44 495 ILE A N 1
ATOM 4067 C CA . ILE A 1 495 ? -22.416 -16.377 45.349 1.00 92.44 495 ILE A CA 1
ATOM 4068 C C . ILE A 1 495 ? -21.442 -16.717 46.474 1.00 92.44 495 ILE A C 1
ATOM 4070 O O . ILE A 1 495 ? -20.273 -16.357 46.398 1.00 92.44 495 ILE A O 1
ATOM 4074 N N . ILE A 1 496 ? -21.915 -17.408 47.502 1.00 91.56 496 ILE A N 1
ATOM 4075 C CA . ILE A 1 496 ? -21.119 -17.872 48.636 1.00 91.56 496 ILE A CA 1
ATOM 4076 C C . ILE A 1 496 ? -20.891 -19.371 48.459 1.00 91.56 496 ILE A C 1
ATOM 4078 O O . ILE A 1 496 ? -21.835 -20.129 48.259 1.00 91.56 496 ILE A O 1
ATOM 4082 N N . GLY A 1 497 ? -19.639 -19.797 48.508 1.00 88.94 497 GLY A N 1
ATOM 4083 C CA . GLY A 1 497 ? -19.226 -21.181 48.338 1.00 88.94 497 GLY A CA 1
ATOM 4084 C C . GLY A 1 497 ? -18.226 -21.610 49.404 1.00 88.94 497 GLY A C 1
ATOM 4085 O O . GLY A 1 497 ? -17.801 -20.825 50.249 1.00 88.94 497 GLY A O 1
ATOM 4086 N N . SER A 1 498 ? -17.851 -22.879 49.347 1.00 83.19 498 SER A N 1
ATOM 4087 C CA . SER A 1 498 ? -16.754 -23.460 50.116 1.00 83.19 498 SER A CA 1
ATOM 4088 C C . SER A 1 498 ? -16.191 -24.622 49.302 1.00 83.19 498 SER A C 1
ATOM 4090 O O . SER A 1 498 ? -16.940 -25.280 48.582 1.00 83.19 498 SER A O 1
ATOM 4092 N N . SER A 1 499 ? -14.887 -24.839 49.394 1.00 72.50 499 SER A N 1
ATOM 4093 C CA . SER A 1 499 ? -14.196 -26.032 48.880 1.00 72.50 499 SER A CA 1
ATOM 4094 C C . SER A 1 499 ? -13.986 -27.108 49.941 1.00 72.50 499 SER A C 1
ATOM 4096 O O . SER A 1 499 ? -13.493 -28.195 49.651 1.00 72.50 499 SER A O 1
ATOM 4098 N N . SER A 1 500 ? -14.330 -26.798 51.191 1.00 71.69 500 SER A N 1
ATOM 4099 C CA . SER A 1 500 ? -14.164 -27.699 52.323 1.00 71.69 500 SER A CA 1
ATOM 4100 C C . SER A 1 500 ? -15.456 -28.453 52.638 1.00 71.69 500 SER A C 1
ATOM 4102 O O . SER A 1 500 ? -16.564 -28.011 52.318 1.00 71.69 500 SER A O 1
ATOM 4104 N N . TYR A 1 501 ? -15.308 -29.590 53.313 1.00 74.69 501 TYR A N 1
ATOM 4105 C CA . TYR A 1 501 ? -16.426 -30.382 53.836 1.00 74.69 501 TYR A CA 1
ATOM 4106 C C . TYR A 1 501 ? -16.904 -29.898 55.212 1.00 74.69 501 TYR A C 1
ATOM 4108 O O . TYR A 1 501 ? -17.885 -30.418 55.742 1.00 74.69 501 TYR A O 1
ATOM 4116 N N . ASP A 1 502 ? -16.214 -28.910 55.778 1.00 79.81 502 ASP A N 1
ATOM 4117 C CA . ASP A 1 502 ? -16.456 -28.404 57.117 1.00 79.81 502 ASP A CA 1
ATOM 4118 C C . ASP A 1 502 ? -17.527 -27.310 57.134 1.00 79.81 502 ASP A C 1
ATOM 4120 O O . ASP A 1 502 ? -17.842 -26.664 56.130 1.00 79.81 502 ASP A O 1
ATOM 4124 N N . LYS A 1 503 ? -18.112 -27.107 58.316 1.00 85.38 503 LYS A N 1
ATOM 4125 C CA . LYS A 1 503 ? -19.213 -26.168 58.515 1.00 85.38 503 LYS A CA 1
ATOM 4126 C C . LYS A 1 503 ? -18.727 -24.718 58.510 1.00 85.38 503 LYS A C 1
ATOM 4128 O O . LYS A 1 503 ? -17.878 -24.336 59.315 1.00 85.38 503 LYS A O 1
ATOM 4133 N N . VAL A 1 504 ? -19.357 -23.896 57.674 1.00 88.00 504 VAL A N 1
ATOM 4134 C CA . VAL A 1 504 ? -19.233 -22.435 57.679 1.00 88.00 504 VAL A CA 1
ATOM 4135 C C . VAL A 1 504 ? -20.463 -21.846 58.361 1.00 88.00 504 VAL A C 1
ATOM 4137 O O . VAL A 1 504 ? -21.591 -22.126 57.959 1.00 88.00 504 VAL A O 1
ATOM 4140 N N . ILE A 1 505 ? -20.258 -21.014 59.382 1.00 90.12 505 ILE A N 1
ATOM 4141 C CA . ILE A 1 505 ? -21.346 -20.291 60.050 1.00 90.12 505 ILE A CA 1
ATOM 4142 C C . ILE A 1 505 ? -21.345 -18.851 59.555 1.00 90.12 505 ILE A C 1
ATOM 4144 O O . ILE A 1 505 ? -20.341 -18.150 59.674 1.00 90.12 505 ILE A O 1
ATOM 4148 N N . ILE A 1 506 ? -22.467 -18.402 59.004 1.00 92.50 506 ILE A N 1
ATOM 4149 C CA . ILE A 1 506 ? -22.640 -17.062 58.448 1.00 92.50 506 ILE A CA 1
ATOM 4150 C C . ILE A 1 506 ? -23.604 -16.299 59.347 1.00 92.50 506 ILE A C 1
ATOM 4152 O O . ILE A 1 506 ? -24.777 -16.646 59.457 1.00 92.50 506 ILE A O 1
ATOM 4156 N N . ARG A 1 507 ? -23.108 -15.227 59.964 1.00 92.50 507 ARG A N 1
ATOM 4157 C CA . ARG A 1 507 ? -23.905 -14.378 60.854 1.00 92.50 507 ARG A CA 1
ATOM 4158 C C . ARG A 1 507 ? -24.590 -13.244 60.113 1.00 92.50 507 ARG A C 1
ATOM 4160 O O . ARG A 1 507 ? -25.699 -12.850 60.444 1.00 92.50 507 ARG A O 1
ATOM 4167 N N . SER A 1 508 ? -23.902 -12.657 59.138 1.00 93.50 508 SER A N 1
ATOM 4168 C CA . SER A 1 508 ? -24.481 -11.594 58.324 1.00 93.50 508 SER A CA 1
ATOM 4169 C C . SER A 1 508 ? -23.761 -11.457 56.995 1.00 93.50 508 SER A C 1
ATOM 4171 O O . SER A 1 508 ? -22.545 -11.637 56.913 1.00 93.50 508 SER A O 1
ATOM 4173 N N . VAL A 1 509 ? -24.526 -11.099 55.966 1.00 92.94 509 VAL A N 1
ATOM 4174 C CA . VAL A 1 509 ? -24.013 -10.752 54.643 1.00 92.94 509 VAL A CA 1
ATOM 4175 C C . VAL A 1 509 ? -24.612 -9.413 54.253 1.00 92.94 509 VAL A C 1
ATOM 4177 O O . VAL A 1 509 ? -25.832 -9.235 54.228 1.00 92.94 509 VAL A O 1
ATOM 4180 N N . ARG A 1 510 ? -23.751 -8.460 53.926 1.00 93.88 510 ARG A N 1
ATOM 4181 C CA . ARG A 1 510 ? -24.138 -7.178 53.363 1.00 93.88 510 ARG A CA 1
ATOM 4182 C C . ARG A 1 510 ? -23.502 -7.040 52.001 1.00 93.88 510 ARG A C 1
ATOM 4184 O O . ARG A 1 510 ? -22.287 -7.088 51.853 1.00 93.88 510 ARG A O 1
ATOM 4191 N N . VAL A 1 511 ? -24.336 -6.794 51.006 1.00 92.88 511 VAL A N 1
ATOM 4192 C CA . VAL A 1 511 ? -23.876 -6.463 49.664 1.00 92.88 511 VAL A CA 1
ATOM 4193 C C . VAL A 1 511 ? -24.200 -5.011 49.366 1.00 92.88 511 VAL A C 1
ATOM 4195 O O . VAL A 1 511 ? -25.302 -4.527 49.619 1.00 92.88 511 VAL A O 1
ATOM 4198 N N . SER A 1 512 ? -23.228 -4.281 48.846 1.00 92.38 512 SER A N 1
ATOM 4199 C CA . SER A 1 512 ? -23.297 -2.838 48.674 1.00 92.38 512 SER A CA 1
ATOM 4200 C C . SER A 1 512 ? -22.934 -2.462 47.245 1.00 92.38 512 SER A C 1
ATOM 4202 O O . SER A 1 512 ? -21.893 -2.848 46.716 1.00 92.38 512 SER A O 1
ATOM 4204 N N . LYS A 1 513 ? -23.792 -1.661 46.612 1.00 87.94 513 LYS A N 1
ATOM 4205 C CA . LYS A 1 513 ? -23.458 -0.974 45.363 1.00 87.94 513 LYS A CA 1
ATOM 4206 C C . LYS A 1 513 ? -22.535 0.186 45.699 1.00 87.94 513 LYS A C 1
ATOM 4208 O O . LYS A 1 513 ? -22.891 1.028 46.527 1.00 87.94 513 LYS A O 1
ATOM 4213 N N . VAL A 1 514 ? -21.381 0.242 45.048 1.00 86.94 514 VAL A N 1
ATOM 4214 C CA . VAL A 1 514 ? -20.421 1.336 45.209 1.00 86.94 514 VAL A CA 1
ATOM 4215 C C . VAL A 1 514 ? -20.716 2.401 44.156 1.00 86.94 514 VAL A C 1
ATOM 4217 O O . VAL A 1 514 ? -21.144 2.107 43.038 1.00 86.94 514 VAL A O 1
ATOM 4220 N N . LYS A 1 515 ? -20.556 3.670 44.526 1.00 80.12 515 LYS A N 1
ATOM 4221 C CA . LYS A 1 515 ? -20.771 4.794 43.619 1.00 80.12 515 LYS A CA 1
ATOM 4222 C C . LYS A 1 515 ? -19.723 4.759 42.507 1.00 80.12 515 LYS A C 1
ATOM 4224 O O . LYS A 1 515 ? -18.526 4.795 42.766 1.00 80.12 515 LYS A O 1
ATOM 4229 N N . GLN A 1 516 ? -20.198 4.753 41.269 1.00 70.25 516 GLN A N 1
ATOM 4230 C CA . GLN A 1 516 ? -19.368 4.798 40.071 1.00 70.25 516 GLN A CA 1
ATOM 4231 C C . GLN A 1 516 ? -19.158 6.257 39.634 1.00 70.25 516 GLN A C 1
ATOM 4233 O O . GLN A 1 516 ? -20.131 7.013 39.527 1.00 70.25 516 GLN A O 1
ATOM 4238 N N . LYS A 1 517 ? -17.917 6.681 39.374 1.00 65.38 517 LYS A N 1
ATOM 4239 C CA . LYS A 1 517 ? -17.630 7.952 38.702 1.00 65.38 517 LYS A CA 1
ATOM 4240 C C . LYS A 1 517 ? -17.591 7.698 37.198 1.00 65.38 517 LYS A C 1
ATOM 4242 O O . LYS A 1 517 ? -16.957 6.768 36.704 1.00 65.38 517 LYS A O 1
ATOM 4247 N N . LYS A 1 518 ? -18.258 8.559 36.433 1.00 56.88 518 LYS A N 1
ATOM 4248 C CA . LYS A 1 518 ? -18.183 8.523 34.971 1.00 56.88 518 LYS A CA 1
ATOM 4249 C C . LYS A 1 518 ? -16.748 8.864 34.539 1.00 56.88 518 LYS A C 1
ATOM 4251 O O . LYS A 1 518 ? -16.317 9.997 34.740 1.00 56.88 518 LYS A O 1
ATOM 4256 N N . LYS A 1 519 ? -16.020 7.910 33.945 1.00 53.22 519 LYS A N 1
ATOM 4257 C CA . LYS A 1 519 ? -14.765 8.201 33.233 1.00 53.22 519 LYS A CA 1
ATOM 4258 C C . LYS A 1 519 ? -15.122 8.839 31.887 1.00 53.22 519 LYS A C 1
ATOM 4260 O O . LYS A 1 519 ? -15.798 8.219 31.069 1.00 53.22 519 LYS A O 1
ATOM 4265 N N . ASN A 1 520 ? -14.730 10.095 31.679 1.00 43.09 520 ASN A N 1
ATOM 4266 C CA . ASN A 1 520 ? -14.866 10.753 30.379 1.00 43.09 520 ASN A CA 1
ATOM 4267 C C . ASN A 1 520 ? -13.755 10.230 29.449 1.00 43.09 520 ASN A C 1
ATOM 4269 O O . ASN A 1 520 ? -12.588 10.277 29.818 1.00 43.09 520 ASN A O 1
ATOM 4273 N N . ILE A 1 521 ? -14.127 9.712 28.272 1.00 44.41 521 ILE A N 1
ATOM 4274 C CA . ILE A 1 521 ? -13.213 9.077 27.289 1.00 44.41 521 ILE A CA 1
ATOM 4275 C C . ILE A 1 521 ? -12.417 10.123 26.494 1.00 44.41 521 ILE A C 1
ATOM 4277 O O . ILE A 1 521 ? -11.413 9.817 25.868 1.00 44.41 521 ILE A O 1
ATOM 4281 N N . ILE A 1 522 ? -12.874 11.372 26.509 1.00 34.72 522 ILE A N 1
ATOM 4282 C CA . ILE A 1 522 ? -12.306 12.447 25.707 1.00 34.72 522 ILE A CA 1
ATOM 4283 C C . ILE A 1 522 ? -11.377 13.249 26.615 1.00 34.72 522 ILE A C 1
ATOM 4285 O O . ILE A 1 522 ? -11.852 13.986 27.481 1.00 34.72 522 ILE A O 1
ATOM 4289 N N . LYS A 1 523 ? -10.063 13.105 26.421 1.00 38.78 523 LYS A N 1
ATOM 4290 C CA . LYS A 1 523 ? -9.148 14.216 26.693 1.00 38.78 523 LYS A CA 1
ATOM 4291 C C . LYS A 1 523 ? -9.380 15.248 25.593 1.00 38.78 523 LYS A C 1
ATOM 4293 O O . LYS A 1 523 ? -9.536 14.876 24.431 1.00 38.78 523 LYS A O 1
ATOM 4298 N N . GLU A 1 524 ? -9.474 16.521 25.957 1.00 30.19 524 GLU A N 1
ATOM 4299 C CA . GLU A 1 524 ? -9.585 17.613 24.986 1.00 30.19 524 GLU A CA 1
ATOM 4300 C C . GLU A 1 524 ? -8.496 17.477 23.902 1.00 30.19 524 GLU A C 1
ATOM 4302 O O . GLU A 1 524 ? -7.317 17.631 24.204 1.00 30.19 524 GLU A O 1
ATOM 4307 N N . GLY A 1 525 ? -8.885 17.161 22.654 1.00 35.06 525 GLY A N 1
ATOM 4308 C CA . GLY A 1 525 ? -8.014 17.272 21.470 1.00 35.06 525 GLY A CA 1
ATOM 4309 C C . GLY A 1 525 ? -7.786 16.035 20.575 1.00 35.06 525 GLY A C 1
ATOM 4310 O O . GLY A 1 525 ? -7.328 16.222 19.453 1.00 35.06 525 GLY A O 1
ATOM 4311 N N . GLU A 1 526 ? -8.112 14.799 20.972 1.00 29.02 526 GLU A N 1
ATOM 4312 C CA . GLU A 1 526 ? -7.697 13.577 20.232 1.00 29.02 526 GLU A CA 1
ATOM 4313 C C . GLU A 1 526 ? -8.809 12.898 19.405 1.00 29.02 526 GLU A C 1
ATOM 4315 O O . GLU A 1 526 ? -9.383 11.891 19.819 1.00 29.02 526 GLU A O 1
ATOM 4320 N N . LEU A 1 527 ? -9.115 13.380 18.199 1.00 26.86 527 LEU A N 1
ATOM 4321 C CA . LEU A 1 527 ? -9.909 12.577 17.253 1.00 26.86 527 LEU A CA 1
ATOM 4322 C C . LEU A 1 527 ? -9.547 12.879 15.796 1.00 26.86 527 LEU A C 1
ATOM 4324 O O . LEU A 1 527 ? -10.334 13.477 15.070 1.00 26.86 527 LEU A O 1
ATOM 4328 N N . ILE A 1 528 ? -8.345 12.464 15.384 1.00 32.44 528 ILE A N 1
ATOM 4329 C CA . ILE A 1 528 ? -7.923 12.293 13.978 1.00 32.44 528 ILE A CA 1
ATOM 4330 C C . ILE A 1 528 ? -6.823 11.204 13.965 1.00 32.44 528 ILE A C 1
ATOM 4332 O O . ILE A 1 528 ? -5.901 11.391 14.746 1.00 32.44 528 ILE A O 1
ATOM 4336 N N . MET A 1 529 ? -6.885 10.108 13.169 1.00 26.17 529 MET A N 1
ATOM 4337 C CA . MET A 1 529 ? -5.718 9.255 12.767 1.00 26.17 529 MET A CA 1
ATOM 4338 C C . MET A 1 529 ? -6.046 8.172 11.700 1.00 26.17 529 MET A C 1
ATOM 4340 O O . MET A 1 529 ? -7.062 7.489 11.810 1.00 26.17 529 MET A O 1
ATOM 4344 N N . ALA A 1 530 ? -5.121 7.988 10.740 1.00 27.55 530 ALA A N 1
ATOM 4345 C CA . ALA A 1 530 ? -5.003 6.923 9.719 1.00 27.55 530 ALA A CA 1
ATOM 4346 C C . ALA A 1 530 ? -3.646 6.172 9.891 1.00 27.55 530 ALA A C 1
ATOM 4348 O O . ALA A 1 530 ? -2.710 6.775 10.415 1.00 27.55 530 ALA A O 1
ATOM 4349 N N . ALA A 1 531 ? -3.511 4.890 9.496 1.00 32.41 531 ALA A N 1
ATOM 4350 C CA . ALA A 1 531 ? -2.328 4.026 9.752 1.00 32.41 531 ALA A CA 1
ATOM 4351 C C . ALA A 1 531 ? -1.362 3.886 8.537 1.00 32.41 531 ALA A C 1
ATOM 4353 O O . ALA A 1 531 ? -1.815 3.964 7.402 1.00 32.41 531 ALA A O 1
ATOM 4354 N N . ARG A 1 532 ? -0.047 3.663 8.755 1.00 44.66 532 ARG A N 1
ATOM 4355 C CA . ARG A 1 532 ? 1.011 3.465 7.717 1.00 44.66 532 ARG A CA 1
ATOM 4356 C C . ARG A 1 532 ? 1.845 2.186 7.961 1.00 44.66 532 ARG A C 1
ATOM 4358 O O . ARG A 1 532 ? 2.088 1.861 9.123 1.00 44.66 532 ARG A O 1
ATOM 4365 N N . GLN A 1 533 ? 2.306 1.510 6.894 1.00 45.44 533 GLN A N 1
ATOM 4366 C CA . GLN A 1 533 ? 3.187 0.317 6.914 1.00 45.44 533 GLN A CA 1
ATOM 4367 C C . GLN A 1 533 ? 4.682 0.675 7.102 1.00 45.44 533 GLN A C 1
ATOM 4369 O O . GLN A 1 533 ? 5.093 1.791 6.790 1.00 45.44 533 GLN A O 1
ATOM 4374 N N . SER A 1 534 ? 5.492 -0.249 7.653 1.00 61.72 534 SER A N 1
ATOM 4375 C CA . SER A 1 534 ? 6.910 -0.010 7.998 1.00 61.72 534 SER A CA 1
ATOM 4376 C C . SER A 1 534 ? 7.930 -0.503 6.972 1.00 61.72 534 SER A C 1
ATOM 4378 O O . SER A 1 534 ? 8.974 0.125 6.831 1.00 61.72 534 SER A O 1
ATOM 4380 N N . ASN A 1 535 ? 7.649 -1.589 6.254 1.00 75.81 535 ASN A N 1
ATOM 4381 C CA . ASN A 1 535 ? 8.519 -2.173 5.231 1.00 75.81 535 ASN A CA 1
ATOM 4382 C C . ASN A 1 535 ? 7.641 -2.752 4.119 1.00 75.81 535 ASN A C 1
ATOM 4384 O O . ASN A 1 535 ? 6.599 -3.328 4.436 1.00 75.81 535 ASN A O 1
ATOM 4388 N N . ASN A 1 536 ? 8.088 -2.688 2.866 1.00 83.44 536 ASN A N 1
ATOM 4389 C CA . ASN A 1 536 ? 7.425 -3.375 1.761 1.00 83.44 536 ASN A CA 1
ATOM 4390 C C . ASN A 1 536 ? 8.369 -3.611 0.568 1.00 83.44 536 ASN A C 1
ATOM 4392 O O . ASN A 1 536 ? 9.352 -2.898 0.379 1.00 83.44 536 ASN A O 1
ATOM 4396 N N . THR A 1 537 ? 8.103 -4.619 -0.256 1.00 89.75 537 THR A N 1
ATOM 4397 C CA . THR A 1 537 ? 8.861 -4.918 -1.480 1.00 89.75 537 THR A CA 1
ATOM 4398 C C . THR A 1 537 ? 7.936 -5.544 -2.513 1.00 89.75 537 THR A C 1
ATOM 4400 O O . THR A 1 537 ? 7.078 -6.354 -2.170 1.00 89.75 537 THR A O 1
ATOM 4403 N N . LEU A 1 538 ? 8.118 -5.190 -3.784 1.00 87.81 538 LEU A N 1
ATOM 4404 C CA . LEU A 1 538 ? 7.350 -5.767 -4.878 1.00 87.81 538 LE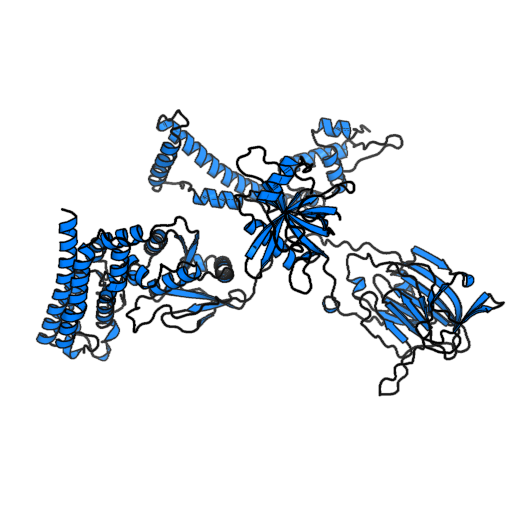U A CA 1
ATOM 4405 C C . LEU A 1 538 ? 7.613 -7.280 -4.988 1.00 87.81 538 LEU A C 1
ATOM 4407 O O . LEU A 1 538 ? 8.767 -7.702 -4.918 1.00 87.81 538 LEU A O 1
ATOM 4411 N N . PRO A 1 539 ? 6.571 -8.102 -5.197 1.00 74.81 539 PRO A N 1
ATOM 4412 C CA . PRO A 1 539 ? 6.694 -9.559 -5.146 1.00 74.81 539 PRO A CA 1
ATOM 4413 C C . PRO A 1 539 ? 7.418 -10.171 -6.358 1.00 74.81 539 PRO A C 1
ATOM 4415 O O . PRO A 1 539 ? 8.003 -11.243 -6.238 1.00 74.81 539 PRO A O 1
ATOM 4418 N N . ASN A 1 540 ? 7.400 -9.504 -7.517 1.00 77.81 540 ASN A N 1
ATOM 4419 C CA . ASN A 1 540 ? 7.897 -10.050 -8.786 1.00 77.81 540 ASN A CA 1
ATOM 4420 C C . ASN A 1 540 ? 9.222 -9.408 -9.207 1.00 77.81 540 ASN A C 1
ATOM 4422 O O . ASN A 1 540 ? 9.252 -8.580 -10.109 1.00 77.81 540 ASN A O 1
ATOM 4426 N N . ILE A 1 541 ? 10.315 -9.807 -8.560 1.00 83.81 541 ILE A N 1
ATOM 4427 C CA . ILE A 1 541 ? 11.668 -9.311 -8.843 1.00 83.81 541 ILE A CA 1
ATOM 4428 C C . ILE A 1 541 ? 12.330 -10.180 -9.922 1.00 83.81 541 ILE A C 1
ATOM 4430 O O . ILE A 1 541 ? 12.467 -11.389 -9.744 1.00 83.81 541 ILE A O 1
ATOM 4434 N N . TYR A 1 542 ? 12.754 -9.568 -11.030 1.00 83.06 542 TYR A N 1
ATOM 4435 C CA . TYR A 1 542 ? 13.501 -10.226 -12.107 1.00 83.06 542 TYR A CA 1
ATOM 4436 C C . TYR A 1 542 ? 14.386 -9.230 -12.870 1.00 83.06 542 TYR A C 1
ATOM 4438 O O . TYR A 1 542 ? 14.217 -8.016 -12.754 1.00 83.06 542 TYR A O 1
ATOM 4446 N N . ASN A 1 543 ? 15.320 -9.764 -13.660 1.00 84.94 543 ASN A N 1
ATOM 4447 C CA . ASN A 1 543 ? 16.280 -8.992 -14.446 1.00 84.94 543 ASN A CA 1
ATOM 4448 C C . ASN A 1 543 ? 15.580 -8.000 -15.390 1.00 84.94 543 ASN A C 1
ATOM 4450 O O . ASN A 1 543 ? 14.737 -8.401 -16.194 1.00 84.94 543 ASN A O 1
ATOM 4454 N N . LEU A 1 544 ? 15.986 -6.726 -15.357 1.00 87.81 544 LEU A N 1
ATOM 4455 C CA . LEU A 1 544 ? 15.452 -5.702 -16.263 1.00 87.81 544 LEU A CA 1
ATOM 4456 C C . LEU A 1 544 ? 15.929 -5.932 -17.699 1.00 87.81 544 LEU A C 1
ATOM 4458 O O . LEU A 1 544 ? 15.191 -5.683 -18.652 1.00 87.81 544 LEU A O 1
ATOM 4462 N N . VAL A 1 545 ? 17.165 -6.414 -17.851 1.00 87.12 545 VAL A N 1
ATOM 4463 C CA . VAL A 1 545 ? 17.757 -6.761 -19.142 1.00 87.12 545 VAL A CA 1
ATOM 4464 C C . VAL A 1 545 ? 18.538 -8.072 -19.079 1.00 87.12 545 VAL A C 1
ATOM 4466 O O . VAL A 1 545 ? 19.104 -8.449 -18.054 1.00 87.12 545 VAL A O 1
ATOM 4469 N N . THR A 1 546 ? 18.592 -8.769 -20.212 1.00 85.75 546 THR A N 1
ATOM 4470 C CA . THR A 1 546 ? 19.447 -9.941 -20.431 1.00 85.75 546 THR A CA 1
ATOM 4471 C C . THR A 1 546 ? 20.491 -9.625 -21.500 1.00 85.75 546 THR A C 1
ATOM 4473 O O . THR A 1 546 ? 20.224 -9.749 -22.699 1.00 85.75 546 THR A O 1
ATOM 4476 N N . TRP A 1 547 ? 21.703 -9.254 -21.076 1.00 81.56 547 TRP A N 1
ATOM 4477 C CA . TRP A 1 547 ? 22.784 -8.787 -21.960 1.00 81.56 547 TRP A CA 1
ATOM 4478 C C . TRP A 1 547 ? 23.048 -9.720 -23.155 1.00 81.56 547 TRP A C 1
ATOM 4480 O O . TRP A 1 547 ? 23.158 -9.284 -24.301 1.00 81.56 547 TRP A O 1
ATOM 4490 N N . HIS A 1 548 ? 23.071 -11.036 -22.918 1.00 76.69 548 HIS A N 1
ATOM 4491 C CA . HIS A 1 548 ? 23.346 -12.042 -23.952 1.00 76.69 548 HIS A CA 1
ATOM 4492 C C . HIS A 1 548 ? 22.236 -12.203 -25.002 1.00 76.69 548 HIS A C 1
ATOM 4494 O O . HIS A 1 548 ? 22.461 -12.856 -26.019 1.00 76.69 548 HIS A O 1
ATOM 4500 N N . TYR A 1 549 ? 21.052 -11.623 -24.781 1.00 79.31 549 TYR A N 1
ATOM 4501 C CA . TYR A 1 549 ? 19.933 -11.636 -25.732 1.00 79.31 549 TYR A CA 1
ATOM 4502 C C . TYR A 1 549 ? 19.865 -10.355 -26.573 1.00 79.31 549 TYR A C 1
ATOM 4504 O O . TYR A 1 549 ? 18.906 -10.154 -27.314 1.00 79.31 549 TYR A O 1
ATOM 4512 N N . GLY A 1 550 ? 20.872 -9.480 -26.474 1.00 79.25 550 GLY A N 1
ATOM 4513 C CA . GLY A 1 550 ? 20.848 -8.175 -27.130 1.00 79.25 550 GLY A CA 1
ATOM 4514 C C . GLY A 1 550 ? 19.936 -7.175 -26.420 1.00 79.25 550 GLY A C 1
ATOM 4515 O O . GLY A 1 550 ? 19.495 -6.210 -27.032 1.00 79.25 550 GLY A O 1
ATOM 4516 N N . GLN A 1 551 ? 19.631 -7.392 -25.139 1.00 87.88 551 GLN A N 1
ATOM 4517 C CA . GLN A 1 551 ? 18.936 -6.405 -24.322 1.00 87.88 551 GLN A CA 1
ATOM 4518 C C . GLN A 1 551 ? 19.979 -5.537 -23.618 1.00 87.88 551 GLN A C 1
ATOM 4520 O O . GLN A 1 551 ? 20.458 -5.890 -22.547 1.00 87.88 551 GLN A O 1
ATOM 4525 N N . ASN A 1 552 ? 20.390 -4.439 -24.252 1.00 85.94 552 ASN A N 1
ATOM 4526 C CA . ASN A 1 552 ? 21.482 -3.589 -23.763 1.00 85.94 552 ASN A CA 1
ATOM 4527 C C . ASN A 1 552 ? 21.024 -2.215 -23.243 1.00 85.94 552 ASN A C 1
ATOM 4529 O O . ASN A 1 552 ? 21.841 -1.418 -22.783 1.00 85.94 552 ASN A O 1
ATOM 4533 N N . TYR A 1 553 ? 19.727 -1.917 -23.310 1.00 88.75 553 TYR A N 1
ATOM 4534 C CA . TYR A 1 553 ? 19.183 -0.589 -23.038 1.00 88.75 553 TYR A CA 1
ATOM 4535 C C . TYR A 1 553 ? 18.293 -0.614 -21.794 1.00 88.75 553 TYR A C 1
ATOM 4537 O O . TYR A 1 553 ? 17.110 -0.944 -21.859 1.00 88.75 553 TYR A O 1
ATOM 4545 N N . VAL A 1 554 ? 18.874 -0.267 -20.643 1.00 89.25 554 VAL A N 1
ATOM 4546 C CA . VAL A 1 554 ? 18.244 -0.472 -19.326 1.00 89.25 554 VAL A CA 1
ATOM 4547 C C . VAL A 1 554 ? 16.918 0.278 -19.177 1.00 89.25 554 VAL A C 1
ATOM 4549 O O . VAL A 1 554 ? 15.986 -0.282 -18.613 1.00 89.25 554 VAL A O 1
ATOM 4552 N N . LEU A 1 555 ? 16.765 1.478 -19.759 1.00 92.56 555 LEU A N 1
ATOM 4553 C CA . LEU A 1 555 ? 15.479 2.192 -19.730 1.00 92.56 555 LEU A CA 1
ATOM 4554 C C . LEU A 1 555 ? 14.343 1.369 -20.360 1.00 92.56 555 LEU A C 1
ATOM 4556 O O . LEU A 1 555 ? 13.241 1.358 -19.820 1.00 92.56 555 LEU A O 1
ATOM 4560 N N . ASN A 1 556 ? 14.605 0.655 -21.457 1.00 93.56 556 ASN A N 1
ATOM 4561 C CA . ASN A 1 556 ? 13.593 -0.182 -22.109 1.00 93.56 556 ASN A CA 1
ATOM 4562 C C . ASN A 1 556 ? 13.174 -1.341 -21.191 1.00 93.56 556 ASN A C 1
ATOM 4564 O O . ASN A 1 556 ? 11.993 -1.666 -21.110 1.00 93.56 556 ASN A O 1
ATOM 4568 N N . GLY A 1 557 ? 14.127 -1.902 -20.437 1.00 93.00 557 GLY A N 1
ATOM 4569 C CA . GLY A 1 557 ? 13.868 -2.888 -19.385 1.00 93.00 557 GLY A CA 1
ATOM 4570 C C . GLY A 1 557 ? 13.074 -2.318 -18.206 1.00 93.00 557 GLY A C 1
ATOM 4571 O O . GLY A 1 557 ? 12.090 -2.919 -17.784 1.00 93.00 557 GLY A O 1
ATOM 4572 N N . CYS A 1 558 ? 13.436 -1.128 -17.716 1.00 94.62 558 CYS A N 1
ATOM 4573 C CA . CYS A 1 558 ? 12.698 -0.422 -16.664 1.00 94.62 558 CYS A CA 1
ATOM 4574 C C . CYS A 1 558 ? 11.246 -0.149 -17.074 1.00 94.62 558 CYS A C 1
ATOM 4576 O O . CYS A 1 558 ? 10.330 -0.385 -16.289 1.00 94.62 558 CYS A O 1
ATOM 4578 N N . MET A 1 559 ? 11.030 0.328 -18.303 1.00 95.56 559 MET A N 1
ATOM 4579 C CA . MET A 1 559 ? 9.694 0.592 -18.835 1.00 95.56 559 MET A CA 1
ATOM 4580 C C . MET A 1 559 ? 8.886 -0.699 -18.983 1.00 95.56 559 MET A C 1
ATOM 4582 O O . MET A 1 559 ? 7.731 -0.735 -18.570 1.00 95.56 559 MET A O 1
ATOM 4586 N N . ALA A 1 560 ? 9.495 -1.774 -19.490 1.00 94.88 560 ALA A N 1
ATOM 4587 C CA . ALA A 1 560 ? 8.843 -3.077 -19.594 1.00 94.88 560 ALA A CA 1
ATOM 4588 C C . ALA A 1 560 ? 8.458 -3.647 -18.220 1.00 94.88 560 ALA A C 1
ATOM 4590 O O . ALA A 1 560 ? 7.348 -4.139 -18.040 1.00 94.88 560 ALA A O 1
ATOM 4591 N N . TYR A 1 561 ? 9.349 -3.538 -17.231 1.00 94.62 561 TYR A N 1
ATOM 4592 C CA . TYR A 1 561 ? 9.082 -3.962 -15.857 1.00 94.62 561 TYR A CA 1
ATOM 4593 C C . TYR A 1 561 ? 7.932 -3.158 -15.238 1.00 94.62 561 TYR A C 1
ATOM 4595 O O . TYR A 1 561 ? 7.002 -3.726 -14.670 1.00 94.62 561 TYR A O 1
ATOM 4603 N N . LEU A 1 562 ? 7.959 -1.832 -15.396 1.00 95.56 562 LEU A N 1
ATOM 4604 C CA . LEU A 1 562 ? 6.889 -0.951 -14.936 1.00 95.56 562 LEU A CA 1
ATOM 4605 C C . LEU A 1 562 ? 5.541 -1.320 -15.569 1.00 95.56 562 LEU A C 1
ATOM 4607 O O . LEU A 1 562 ? 4.553 -1.460 -14.854 1.00 95.56 562 LEU A O 1
ATOM 4611 N N . MET A 1 563 ? 5.499 -1.508 -16.889 1.00 95.38 563 MET A N 1
ATOM 4612 C CA . MET A 1 563 ? 4.274 -1.877 -17.600 1.00 95.38 563 MET A CA 1
ATOM 4613 C C . MET A 1 563 ? 3.766 -3.266 -17.199 1.00 95.38 563 MET A C 1
ATOM 4615 O O . MET A 1 563 ? 2.565 -3.441 -16.998 1.00 95.38 563 MET A O 1
ATOM 4619 N N . ALA A 1 564 ? 4.663 -4.225 -16.962 1.00 93.31 564 ALA A N 1
ATOM 4620 C CA . ALA A 1 564 ? 4.296 -5.534 -16.433 1.00 93.31 564 ALA A CA 1
ATOM 4621 C C . ALA A 1 564 ? 3.647 -5.435 -15.040 1.00 93.31 564 ALA A C 1
ATOM 4623 O O . ALA A 1 564 ? 2.635 -6.094 -14.794 1.00 93.31 564 ALA A O 1
ATOM 4624 N N . CYS A 1 565 ? 4.160 -4.574 -14.150 1.00 91.56 565 CYS A N 1
ATOM 4625 C CA . CYS A 1 565 ? 3.534 -4.294 -12.850 1.00 91.56 565 CYS A CA 1
ATOM 4626 C C . CYS A 1 565 ? 2.147 -3.641 -12.978 1.00 91.56 565 CYS A C 1
ATOM 4628 O O . CYS A 1 565 ? 1.304 -3.832 -12.107 1.00 91.56 565 CYS A O 1
ATOM 4630 N N . LEU A 1 566 ? 1.890 -2.913 -14.068 1.00 91.00 566 LEU A N 1
ATOM 4631 C CA . LEU A 1 566 ? 0.581 -2.332 -14.389 1.00 91.00 566 LEU A CA 1
ATOM 4632 C C . LEU A 1 566 ? -0.360 -3.317 -15.108 1.00 91.00 566 LEU A C 1
ATOM 4634 O O . LEU A 1 566 ? -1.499 -2.962 -15.401 1.00 91.00 566 LEU A O 1
ATOM 4638 N N . GLY A 1 567 ? 0.092 -4.548 -15.375 1.00 91.62 567 GLY A N 1
ATOM 4639 C CA . GLY A 1 567 ? -0.682 -5.587 -16.057 1.00 91.62 567 GLY A CA 1
ATOM 4640 C C . GLY A 1 567 ? -0.640 -5.526 -17.589 1.00 91.62 567 GLY A C 1
ATOM 4641 O O . GLY A 1 567 ? -1.348 -6.292 -18.242 1.00 91.62 567 GLY A O 1
ATOM 4642 N N . GLU A 1 568 ? 0.194 -4.666 -18.173 1.00 91.56 568 GLU A N 1
ATOM 4643 C CA . GLU A 1 568 ? 0.308 -4.466 -19.620 1.00 91.56 568 GLU A CA 1
ATOM 4644 C C . GLU A 1 568 ? 1.333 -5.434 -20.232 1.00 91.56 568 GLU A C 1
ATOM 4646 O O . GLU A 1 568 ? 2.542 -5.198 -20.219 1.00 91.56 568 GLU A O 1
ATOM 4651 N N . LYS A 1 569 ? 0.854 -6.560 -20.769 1.00 87.44 569 LYS A N 1
ATOM 4652 C CA . LYS A 1 569 ? 1.718 -7.653 -21.258 1.00 87.44 569 LYS A CA 1
ATOM 4653 C C . LYS A 1 569 ? 2.358 -7.387 -22.622 1.00 87.44 569 LYS A C 1
ATOM 4655 O O . LYS A 1 569 ? 3.375 -8.000 -22.934 1.00 87.44 569 LYS A O 1
ATOM 4660 N N . ASP A 1 570 ? 1.776 -6.496 -23.420 1.00 89.56 570 ASP A N 1
ATOM 4661 C CA . ASP A 1 570 ? 2.234 -6.213 -24.785 1.00 89.56 570 ASP A CA 1
ATOM 4662 C C . ASP A 1 570 ? 3.413 -5.220 -24.834 1.00 89.56 570 ASP A C 1
ATOM 4664 O O . ASP A 1 570 ? 4.104 -5.114 -25.852 1.00 89.56 570 ASP A O 1
ATOM 4668 N N . TYR A 1 571 ? 3.679 -4.518 -23.727 1.00 93.94 571 TYR A N 1
ATOM 4669 C CA . TYR A 1 571 ? 4.752 -3.530 -23.594 1.00 93.94 571 TYR A CA 1
ATOM 4670 C C . TYR A 1 571 ? 6.023 -4.147 -23.001 1.00 93.94 571 TYR A C 1
ATOM 4672 O O . TYR A 1 571 ? 6.432 -3.839 -21.882 1.00 93.94 571 TYR A O 1
ATOM 4680 N N . ASP A 1 572 ? 6.662 -5.033 -23.758 1.00 93.38 572 ASP A N 1
ATOM 4681 C CA . ASP A 1 572 ? 7.927 -5.649 -23.356 1.00 93.38 572 ASP A CA 1
ATOM 4682 C C . ASP A 1 572 ? 9.165 -4.822 -23.761 1.00 93.38 572 ASP A C 1
ATOM 4684 O O . ASP A 1 572 ? 9.083 -3.722 -24.316 1.00 93.38 572 ASP A O 1
ATOM 4688 N N . TYR A 1 573 ? 10.353 -5.365 -23.478 1.00 93.75 573 TYR A N 1
ATOM 4689 C CA . TYR A 1 573 ? 11.624 -4.726 -23.823 1.00 93.75 573 TYR A CA 1
ATOM 4690 C C . TYR A 1 573 ? 11.712 -4.367 -25.314 1.00 93.75 573 TYR A C 1
ATOM 4692 O O . TYR A 1 573 ? 12.183 -3.285 -25.669 1.00 93.75 573 TYR A O 1
ATOM 4700 N N . TRP A 1 574 ? 11.282 -5.272 -26.198 1.00 92.94 574 TRP A N 1
ATOM 4701 C CA . TRP A 1 574 ? 11.434 -5.100 -27.641 1.00 92.94 574 TRP A CA 1
ATOM 4702 C C . TRP A 1 574 ? 10.461 -4.060 -28.183 1.00 92.94 574 TRP A C 1
ATOM 4704 O O . TRP A 1 574 ? 10.862 -3.254 -29.025 1.00 92.94 574 TRP A O 1
ATOM 4714 N N . PHE A 1 575 ? 9.243 -4.000 -27.640 1.00 95.00 575 PHE A N 1
ATOM 4715 C CA . PHE A 1 575 ? 8.319 -2.893 -27.873 1.00 95.00 575 PHE A CA 1
ATOM 4716 C C . PHE A 1 575 ? 8.984 -1.550 -27.546 1.00 95.00 575 PHE A C 1
ATOM 4718 O O . PHE A 1 575 ? 9.089 -0.679 -28.416 1.00 95.00 575 PHE A O 1
ATOM 4725 N N . PHE A 1 576 ? 9.515 -1.401 -26.326 1.00 95.06 576 PHE A N 1
ATOM 4726 C CA . PHE A 1 576 ? 10.141 -0.146 -25.915 1.00 95.06 576 PHE A CA 1
ATOM 4727 C C . PHE A 1 576 ? 11.387 0.180 -26.727 1.00 95.06 576 PHE A C 1
ATOM 4729 O O . PHE A 1 576 ? 11.564 1.334 -27.087 1.00 95.06 576 PHE A O 1
ATOM 4736 N N . SER A 1 577 ? 12.191 -0.812 -27.110 1.00 92.75 577 SER A N 1
ATOM 4737 C CA . SER A 1 577 ? 13.403 -0.592 -27.908 1.00 92.75 577 SER A CA 1
ATOM 4738 C C . SER A 1 577 ? 13.154 0.078 -29.267 1.00 92.75 577 SER A C 1
ATOM 4740 O O . SER A 1 577 ? 14.002 0.832 -29.749 1.00 92.75 577 SER A O 1
ATOM 4742 N N . GLY A 1 578 ? 11.989 -0.162 -29.879 1.00 92.31 578 GLY A N 1
ATOM 4743 C CA . GLY A 1 578 ? 11.569 0.528 -31.098 1.00 92.31 578 GLY A CA 1
ATOM 4744 C C . GLY A 1 578 ? 10.891 1.869 -30.816 1.00 92.31 578 GLY A C 1
ATOM 4745 O O . GLY A 1 578 ? 11.166 2.846 -31.509 1.00 92.31 578 GLY A O 1
ATOM 4746 N N . VAL A 1 579 ? 10.063 1.956 -29.768 1.00 93.81 579 VAL A N 1
ATOM 4747 C CA . VAL A 1 579 ? 9.373 3.201 -29.371 1.00 93.81 579 VAL A CA 1
ATOM 4748 C C . VAL A 1 579 ? 10.351 4.287 -28.918 1.00 93.81 579 VAL A C 1
ATOM 4750 O O . VAL A 1 579 ? 10.204 5.451 -29.298 1.00 93.81 579 VAL A O 1
ATOM 4753 N N . THR A 1 580 ? 11.365 3.927 -28.132 1.00 93.31 580 THR A N 1
ATOM 4754 C CA . THR A 1 580 ? 12.433 4.847 -27.716 1.00 93.31 580 THR A CA 1
ATOM 4755 C C . THR A 1 580 ? 13.346 5.221 -28.878 1.00 93.31 580 THR A C 1
ATOM 4757 O O . THR A 1 580 ? 13.991 6.270 -28.831 1.00 93.31 580 THR A O 1
ATOM 4760 N N . GLY A 1 581 ? 13.358 4.404 -29.935 1.00 91.81 581 GLY A N 1
ATOM 4761 C CA . GLY A 1 581 ? 14.214 4.551 -31.105 1.00 91.81 581 GLY A CA 1
ATOM 4762 C C . GLY A 1 581 ? 15.627 4.015 -30.895 1.00 91.81 581 GLY A C 1
ATOM 4763 O O . GLY A 1 581 ? 16.457 4.164 -31.793 1.00 91.81 581 GLY A O 1
ATOM 4764 N N . ASP A 1 582 ? 15.904 3.396 -29.743 1.00 91.50 582 ASP A N 1
ATOM 4765 C CA . ASP A 1 582 ? 17.222 2.865 -29.405 1.00 91.50 582 ASP A CA 1
ATOM 4766 C C . ASP A 1 582 ? 17.693 1.832 -30.429 1.00 91.50 582 ASP A C 1
ATOM 4768 O O . ASP A 1 582 ? 18.786 1.975 -30.960 1.00 91.50 582 ASP A O 1
ATOM 4772 N N . ASN A 1 583 ? 16.847 0.858 -30.784 1.00 90.50 583 ASN A N 1
ATOM 4773 C CA . ASN A 1 583 ? 17.185 -0.172 -31.776 1.00 90.50 583 ASN A CA 1
ATOM 4774 C C . ASN A 1 583 ? 17.250 0.361 -33.219 1.00 90.50 583 ASN A C 1
ATOM 4776 O O . ASN A 1 583 ? 17.647 -0.361 -34.130 1.00 90.50 583 ASN A O 1
ATOM 4780 N N . LEU A 1 584 ? 16.827 1.603 -33.448 1.00 91.31 584 LEU A N 1
ATOM 4781 C CA . LEU A 1 584 ? 16.707 2.201 -34.777 1.00 91.31 584 LEU A CA 1
ATOM 4782 C C . LEU A 1 584 ? 17.791 3.256 -35.026 1.00 91.31 584 LEU A C 1
ATOM 4784 O O . LEU A 1 584 ? 17.977 3.689 -36.161 1.00 91.31 584 LEU A O 1
ATOM 4788 N N . THR A 1 585 ? 18.545 3.650 -33.994 1.00 92.69 585 THR A N 1
ATOM 4789 C CA . THR A 1 585 ? 19.415 4.830 -34.043 1.00 92.69 585 THR A CA 1
ATOM 4790 C C . THR A 1 585 ? 20.787 4.543 -33.457 1.00 92.69 585 THR A C 1
ATOM 4792 O O . THR A 1 585 ? 20.947 4.379 -32.250 1.00 92.69 585 THR A O 1
ATOM 4795 N N . GLN A 1 586 ? 21.813 4.589 -34.306 1.00 93.94 586 GLN A N 1
ATOM 4796 C CA . GLN A 1 586 ? 23.193 4.584 -33.833 1.00 93.94 586 GLN A CA 1
ATOM 4797 C C . GLN A 1 586 ? 23.528 5.902 -33.130 1.00 93.94 586 GLN A C 1
ATOM 4799 O O . GLN A 1 586 ? 23.082 6.965 -33.560 1.00 93.94 586 GLN A O 1
ATOM 4804 N N . VAL A 1 587 ? 24.369 5.842 -32.098 1.00 92.12 587 VAL A N 1
ATOM 4805 C CA . VAL A 1 587 ? 24.937 7.019 -31.428 1.00 92.12 587 VAL A CA 1
ATOM 4806 C C . VAL A 1 587 ? 26.460 6.977 -31.519 1.00 92.12 587 VAL A C 1
ATOM 4808 O O . VAL A 1 587 ? 27.057 5.905 -31.417 1.00 92.12 587 VAL A O 1
ATOM 4811 N N . TYR A 1 588 ? 27.091 8.136 -31.701 1.00 91.31 588 TYR A N 1
ATOM 4812 C CA . TYR A 1 588 ? 28.544 8.283 -31.644 1.00 91.31 588 TYR A CA 1
ATOM 4813 C C . TYR A 1 588 ? 28.960 9.553 -30.892 1.00 91.31 588 TYR A C 1
ATOM 4815 O O . TYR A 1 588 ? 28.445 10.634 -31.170 1.00 91.31 588 TYR A O 1
ATOM 4823 N N . GLY A 1 589 ? 29.876 9.423 -29.927 1.00 87.56 589 GLY A N 1
ATOM 4824 C CA . GLY A 1 589 ? 30.336 10.507 -29.056 1.00 87.56 589 GLY A CA 1
ATOM 4825 C C . GLY A 1 589 ? 31.733 11.037 -29.392 1.00 87.56 589 GLY A C 1
ATOM 4826 O O . GLY A 1 589 ? 32.682 10.272 -29.599 1.00 87.56 589 GLY A O 1
ATOM 4827 N N . PHE A 1 590 ? 31.892 12.364 -29.356 1.00 77.19 590 PHE A N 1
ATOM 4828 C CA . PHE A 1 590 ? 33.169 13.037 -29.645 1.00 77.19 590 PHE A CA 1
ATOM 4829 C C . PHE A 1 590 ? 34.100 13.152 -28.427 1.00 77.19 590 PHE A C 1
ATOM 4831 O O . PHE A 1 590 ? 35.312 13.285 -28.586 1.00 77.19 590 PHE A O 1
ATOM 4838 N N . LYS A 1 591 ? 33.560 13.108 -27.201 1.00 70.56 591 LYS A N 1
ATOM 4839 C CA . LYS A 1 591 ? 34.327 13.250 -25.950 1.00 70.56 591 LYS A CA 1
ATOM 4840 C C . LYS A 1 591 ? 34.498 11.905 -25.252 1.00 70.56 591 LYS A C 1
ATOM 4842 O O . LYS A 1 591 ? 33.528 11.189 -25.056 1.00 70.56 591 LYS A O 1
ATOM 4847 N N . TYR A 1 592 ? 35.719 11.606 -24.804 1.00 60.09 592 TYR A N 1
ATOM 4848 C CA . TYR A 1 592 ? 36.031 10.376 -24.060 1.00 60.09 592 TYR A CA 1
ATOM 4849 C C . TYR A 1 592 ? 35.332 10.279 -22.692 1.00 60.09 592 TYR A C 1
ATOM 4851 O O . TYR A 1 592 ? 35.124 9.179 -22.198 1.00 60.09 592 TYR A O 1
ATOM 4859 N N . ALA A 1 593 ? 34.979 11.413 -22.077 1.00 55.00 593 ALA A N 1
ATOM 4860 C CA . ALA A 1 593 ? 34.399 11.457 -20.732 1.00 55.00 593 ALA A CA 1
ATOM 4861 C C . ALA A 1 593 ? 32.893 11.127 -20.684 1.00 55.00 593 ALA A C 1
ATOM 4863 O O . ALA A 1 593 ? 32.399 10.727 -19.634 1.00 55.00 593 ALA A O 1
ATOM 4864 N N . ASP A 1 594 ? 32.180 11.254 -21.807 1.00 62.31 594 ASP A N 1
ATOM 4865 C CA . ASP A 1 594 ? 30.730 11.072 -21.869 1.00 62.31 594 ASP A CA 1
ATOM 4866 C C . ASP A 1 594 ? 30.417 9.748 -22.589 1.00 62.31 594 ASP A C 1
ATOM 4868 O O . ASP A 1 594 ? 30.427 9.666 -23.818 1.00 62.31 594 ASP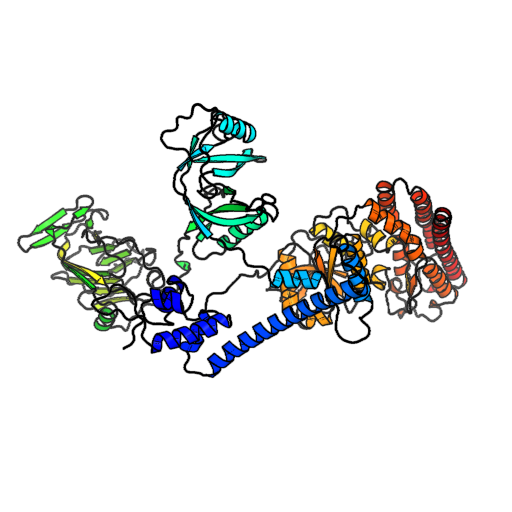 A O 1
ATOM 4872 N N . MET A 1 595 ? 30.169 8.673 -21.831 1.00 64.69 595 MET A N 1
ATOM 4873 C CA . MET A 1 595 ? 29.871 7.350 -22.401 1.00 64.69 595 MET A CA 1
ATOM 4874 C C . MET A 1 595 ? 28.436 7.307 -22.958 1.00 64.69 595 MET A C 1
ATOM 4876 O O . MET A 1 595 ? 27.493 6.887 -22.276 1.00 64.69 595 MET A O 1
ATOM 4880 N N . HIS A 1 596 ? 28.272 7.765 -24.202 1.00 74.81 596 HIS A N 1
ATOM 4881 C CA . HIS A 1 596 ? 27.011 7.770 -24.947 1.00 74.81 596 HIS A CA 1
ATOM 4882 C C . HIS A 1 596 ? 26.696 6.375 -25.513 1.00 74.81 596 HIS A C 1
ATOM 4884 O O . HIS A 1 596 ? 27.084 6.038 -26.628 1.00 74.81 596 HIS A O 1
ATOM 4890 N N . THR A 1 597 ? 26.004 5.550 -24.723 1.00 76.31 597 THR A N 1
ATOM 4891 C CA . THR A 1 597 ? 25.763 4.129 -25.037 1.00 76.31 597 THR A CA 1
ATOM 4892 C C . THR A 1 597 ? 24.569 3.891 -25.964 1.00 76.31 597 THR A C 1
ATOM 4894 O O . THR A 1 597 ? 24.598 2.949 -26.749 1.00 76.31 597 THR A O 1
ATOM 4897 N N . CYS A 1 598 ? 23.522 4.716 -25.886 1.00 86.75 598 CYS A N 1
ATOM 4898 C CA . CYS A 1 598 ? 22.277 4.564 -26.646 1.00 86.75 598 CYS A CA 1
ATOM 4899 C C . CYS A 1 598 ? 21.509 5.887 -26.744 1.00 86.75 598 CYS A C 1
ATOM 4901 O O . CYS A 1 598 ? 21.853 6.865 -26.071 1.00 86.75 598 CYS A O 1
ATOM 4903 N N . LEU A 1 599 ? 20.481 5.926 -27.594 1.00 89.00 599 LEU A N 1
ATOM 4904 C CA . LEU A 1 599 ? 19.691 7.127 -27.855 1.00 89.00 599 LEU A CA 1
ATOM 4905 C C . LEU A 1 599 ? 18.964 7.596 -26.589 1.00 89.00 599 LEU A C 1
ATOM 4907 O O . LEU A 1 599 ? 19.054 8.769 -26.225 1.00 89.00 599 LEU A O 1
ATOM 4911 N N . SER A 1 600 ? 18.314 6.673 -25.884 1.00 89.19 600 SER A N 1
ATOM 4912 C CA . SER A 1 600 ? 17.573 6.937 -24.654 1.00 89.19 600 SER A CA 1
ATOM 4913 C C . SER A 1 600 ? 18.453 7.476 -23.533 1.00 89.19 600 SER A C 1
ATOM 4915 O O . SER A 1 600 ? 18.005 8.336 -22.781 1.00 89.19 600 SER A O 1
ATOM 4917 N N . LYS A 1 601 ? 19.725 7.063 -23.463 1.00 86.00 601 LYS A N 1
ATOM 4918 C CA . LYS A 1 601 ? 20.702 7.622 -22.517 1.00 86.00 601 LYS A CA 1
ATOM 4919 C C . LYS A 1 601 ? 21.032 9.080 -22.833 1.00 86.00 601 LYS A C 1
ATOM 4921 O O . LYS A 1 601 ? 21.160 9.892 -21.922 1.00 86.00 601 LYS A O 1
ATOM 4926 N N . VAL A 1 602 ? 21.169 9.422 -24.115 1.00 85.81 602 VAL A N 1
ATOM 4927 C CA . VAL A 1 602 ? 21.487 10.793 -24.547 1.00 85.81 602 VAL A CA 1
ATOM 4928 C C . VAL A 1 602 ? 20.294 11.728 -24.383 1.00 85.81 602 VAL A C 1
ATOM 4930 O O . VAL A 1 602 ? 20.463 12.866 -23.950 1.00 85.81 602 VAL A O 1
ATOM 4933 N N . LEU A 1 603 ? 19.098 11.263 -24.740 1.00 87.25 603 LEU A N 1
ATOM 4934 C CA . LEU A 1 603 ? 17.882 12.074 -24.718 1.00 87.25 603 LEU A CA 1
ATOM 4935 C C . LEU A 1 603 ? 17.176 12.072 -23.360 1.00 87.25 603 LEU A C 1
ATOM 4937 O O . LEU A 1 603 ? 16.154 12.748 -23.229 1.00 87.25 603 LEU A O 1
ATOM 4941 N N . PHE A 1 604 ? 17.702 11.345 -22.366 1.00 87.56 604 PHE A N 1
ATOM 4942 C CA . PHE A 1 604 ? 17.067 11.161 -21.065 1.00 87.56 604 PHE A CA 1
ATOM 4943 C C . PHE A 1 604 ? 16.763 12.503 -20.390 1.00 87.56 604 PHE A C 1
ATOM 4945 O O . PHE A 1 604 ? 17.615 13.138 -19.768 1.00 87.56 604 PHE A O 1
ATOM 4952 N N . SER A 1 605 ? 15.510 12.920 -20.514 1.00 87.94 605 SER A N 1
ATOM 4953 C CA . SER A 1 605 ? 14.983 14.197 -20.057 1.00 87.94 605 SER A CA 1
ATOM 4954 C C . SER A 1 605 ? 13.483 14.057 -19.839 1.00 87.94 605 SER A C 1
ATOM 4956 O O . SER A 1 605 ? 12.853 13.173 -20.423 1.00 87.94 605 SER A O 1
ATOM 4958 N N . GLU A 1 606 ? 12.899 14.938 -19.033 1.00 88.94 606 GLU A N 1
ATOM 4959 C CA . GLU A 1 606 ? 11.457 14.936 -18.775 1.00 88.94 606 GLU A CA 1
ATOM 4960 C C . GLU A 1 606 ? 10.610 14.934 -20.068 1.00 88.94 606 GLU A C 1
ATOM 4962 O O . GLU A 1 606 ? 9.755 14.057 -20.186 1.00 88.94 606 GLU A O 1
ATOM 4967 N N . PRO A 1 607 ? 10.873 15.775 -21.095 1.00 92.31 607 PRO A N 1
ATOM 4968 C CA . PRO A 1 607 ? 10.098 15.736 -22.340 1.00 92.31 607 PRO A CA 1
ATOM 4969 C C . PRO A 1 607 ? 10.227 14.414 -23.107 1.00 92.31 607 PRO A C 1
ATOM 4971 O O . PRO A 1 607 ? 9.271 13.953 -23.731 1.00 92.31 607 PRO A O 1
ATOM 4974 N N . TYR A 1 608 ? 11.407 13.791 -23.073 1.00 91.50 608 TYR A N 1
ATOM 4975 C CA . TYR A 1 608 ? 11.638 12.512 -23.741 1.00 91.50 608 TYR A CA 1
ATOM 4976 C C . TYR A 1 608 ? 10.908 11.368 -23.031 1.00 91.50 608 TYR A C 1
ATOM 4978 O O . TYR A 1 608 ? 10.234 10.578 -23.688 1.00 91.50 608 TYR A O 1
ATOM 4986 N N . ILE A 1 609 ? 10.972 11.318 -21.697 1.00 94.19 609 ILE A N 1
ATOM 4987 C CA . ILE A 1 609 ? 10.230 10.340 -20.895 1.00 94.19 609 ILE A CA 1
ATOM 4988 C C . ILE A 1 609 ? 8.721 10.539 -21.068 1.00 94.19 609 ILE A C 1
ATOM 4990 O O . ILE A 1 609 ? 8.016 9.571 -21.347 1.00 94.19 609 ILE A O 1
ATOM 4994 N N . GLN A 1 610 ? 8.233 11.783 -21.014 1.00 92.69 610 GLN A N 1
ATOM 4995 C CA . GLN A 1 610 ? 6.826 12.111 -21.259 1.00 92.69 610 GLN A CA 1
ATOM 4996 C C . GLN A 1 610 ? 6.347 11.554 -22.605 1.00 92.69 610 GLN A C 1
ATOM 4998 O O . GLN A 1 610 ? 5.314 10.895 -22.652 1.00 92.69 610 GLN A O 1
ATOM 5003 N N . LYS A 1 611 ? 7.136 11.713 -23.677 1.00 94.06 611 LYS A N 1
ATOM 5004 C CA . LYS A 1 611 ? 6.807 11.173 -25.005 1.00 94.06 611 LYS A CA 1
ATOM 5005 C C . LYS A 1 611 ? 6.645 9.646 -25.009 1.00 94.06 611 LYS A C 1
ATOM 5007 O O . LYS A 1 611 ? 5.785 9.135 -25.728 1.00 94.06 611 LYS A O 1
ATOM 5012 N N . ILE A 1 612 ? 7.458 8.911 -24.247 1.00 94.94 612 ILE A N 1
ATOM 5013 C CA . ILE A 1 612 ? 7.364 7.443 -24.158 1.00 94.94 612 ILE A CA 1
ATOM 5014 C C . ILE A 1 612 ? 6.073 7.043 -23.429 1.00 94.94 612 ILE A C 1
ATOM 5016 O O . ILE A 1 612 ? 5.331 6.197 -23.927 1.00 94.94 612 ILE A O 1
ATOM 5020 N N . PHE A 1 613 ? 5.773 7.681 -22.293 1.00 95.81 613 PHE A N 1
ATOM 5021 C CA . PHE A 1 613 ? 4.543 7.428 -21.534 1.00 95.81 613 PHE A CA 1
ATOM 5022 C C . PHE A 1 613 ? 3.284 7.813 -22.323 1.00 95.81 613 PHE A C 1
ATOM 5024 O O . PHE A 1 613 ? 2.355 7.010 -22.392 1.00 95.81 613 PHE A O 1
ATOM 5031 N N . ASP A 1 614 ? 3.287 8.959 -23.011 1.00 93.69 614 ASP A N 1
ATOM 5032 C CA . ASP A 1 614 ? 2.195 9.380 -23.898 1.00 93.69 614 ASP A CA 1
ATOM 5033 C C . ASP A 1 614 ? 1.985 8.379 -25.042 1.00 93.69 614 ASP A C 1
ATOM 5035 O O . ASP A 1 614 ? 0.853 8.098 -25.416 1.00 93.69 614 ASP A O 1
ATOM 5039 N N . THR A 1 615 ? 3.059 7.779 -25.571 1.00 93.44 615 THR A N 1
ATOM 5040 C CA . THR A 1 615 ? 2.952 6.736 -26.608 1.00 93.44 615 THR A CA 1
ATOM 5041 C C . THR A 1 615 ? 2.239 5.481 -26.098 1.00 93.44 615 THR A C 1
ATOM 5043 O O . THR A 1 615 ? 1.611 4.783 -26.886 1.00 93.44 615 THR A O 1
ATOM 5046 N N . CYS A 1 616 ? 2.299 5.213 -24.794 1.00 93.44 616 CYS A N 1
ATOM 5047 C CA . CYS A 1 616 ? 1.592 4.104 -24.150 1.00 93.44 616 CYS A CA 1
ATOM 5048 C C . CYS A 1 616 ? 0.222 4.525 -23.580 1.00 93.44 616 CYS A C 1
ATOM 5050 O O . CYS A 1 616 ? -0.478 3.696 -23.002 1.00 93.44 616 CYS A O 1
ATOM 5052 N N . GLY A 1 617 ? -0.150 5.807 -23.695 1.00 92.12 617 GLY A N 1
ATOM 5053 C CA . GLY A 1 617 ? -1.385 6.359 -23.141 1.00 92.12 617 GLY A CA 1
ATOM 5054 C C . GLY A 1 617 ? -1.358 6.595 -21.626 1.00 92.12 617 GLY A C 1
ATOM 5055 O O . GLY A 1 617 ? -2.419 6.655 -21.008 1.00 92.12 617 GLY A O 1
ATOM 5056 N N . TYR A 1 618 ? -0.183 6.729 -21.004 1.00 93.12 618 TYR A N 1
ATOM 5057 C CA . TYR A 1 618 ? -0.033 6.944 -19.559 1.00 93.12 618 TYR A CA 1
ATOM 5058 C C . TYR A 1 618 ? 0.411 8.364 -19.206 1.00 93.12 618 TYR A C 1
ATOM 5060 O O . TYR A 1 618 ? 1.192 8.999 -19.912 1.00 93.12 618 TYR A O 1
ATOM 5068 N N . GLU A 1 619 ? -0.048 8.860 -18.057 1.00 89.50 619 GLU A N 1
ATOM 5069 C CA . GLU A 1 619 ? 0.589 10.005 -17.410 1.00 89.50 619 GLU A CA 1
ATOM 5070 C C . GLU A 1 619 ? 1.907 9.609 -16.746 1.00 89.50 619 GLU A C 1
ATOM 5072 O O . GLU A 1 619 ? 2.095 8.465 -16.336 1.00 89.50 619 GLU A O 1
ATOM 5077 N N . GLN A 1 620 ? 2.797 10.580 -16.567 1.00 91.62 620 GLN A N 1
ATOM 5078 C CA . GLN A 1 620 ? 3.971 10.430 -15.718 1.00 91.62 620 GLN A CA 1
ATOM 5079 C C . GLN A 1 620 ? 4.210 11.720 -14.933 1.00 91.62 620 GLN A C 1
ATOM 5081 O O . GLN A 1 620 ? 3.771 12.796 -15.341 1.00 91.62 620 GLN A O 1
ATOM 5086 N N . THR A 1 621 ? 4.876 11.601 -13.791 1.00 90.25 621 THR A N 1
ATOM 5087 C CA . THR A 1 621 ? 5.396 12.728 -13.015 1.00 90.25 621 THR A CA 1
ATOM 5088 C C . THR A 1 621 ? 6.901 12.561 -12.879 1.00 90.25 621 THR A C 1
ATOM 5090 O O . THR A 1 621 ? 7.359 11.614 -12.237 1.00 90.25 621 THR A O 1
ATOM 5093 N N . TYR A 1 622 ? 7.655 13.497 -13.455 1.00 92.00 622 TYR A N 1
ATOM 5094 C CA . TYR A 1 622 ? 9.109 13.528 -13.384 1.00 92.00 622 TYR A CA 1
ATOM 5095 C C . TYR A 1 622 ? 9.532 14.432 -12.226 1.00 92.00 622 TYR A C 1
ATOM 5097 O O . TYR A 1 622 ? 9.223 15.622 -12.199 1.00 92.00 622 TYR A O 1
ATOM 5105 N N . VAL A 1 623 ? 10.245 13.878 -11.253 1.00 90.00 623 VAL A N 1
ATOM 5106 C CA . VAL A 1 623 ? 10.712 14.591 -10.064 1.00 90.00 623 VAL A CA 1
ATOM 5107 C C . VAL A 1 623 ? 12.227 14.668 -10.117 1.00 90.00 623 VAL A C 1
ATOM 5109 O O . VAL A 1 623 ? 12.916 13.664 -9.964 1.00 90.00 623 VAL A O 1
ATOM 5112 N N . THR A 1 624 ? 12.758 15.869 -10.321 1.00 90.12 624 THR A N 1
ATOM 5113 C CA . THR A 1 624 ? 14.212 16.085 -10.366 1.00 90.12 624 THR A CA 1
ATOM 5114 C C . THR A 1 624 ? 14.865 15.886 -8.999 1.00 90.12 624 THR A C 1
ATOM 5116 O O . THR A 1 624 ? 14.233 16.141 -7.973 1.00 90.12 624 THR A O 1
ATOM 5119 N N . GLU A 1 625 ? 16.163 15.575 -8.968 1.00 90.75 625 GLU A N 1
ATOM 5120 C CA . GLU A 1 625 ? 16.992 15.500 -7.755 1.00 90.75 625 GLU A CA 1
ATOM 5121 C C . GLU A 1 625 ? 16.756 16.708 -6.835 1.00 90.75 625 GLU A C 1
ATOM 5123 O O . GLU A 1 625 ? 16.602 16.582 -5.617 1.00 90.75 625 GLU A O 1
ATOM 5128 N N . LYS A 1 626 ? 16.685 17.908 -7.421 1.00 88.31 626 LYS A N 1
ATOM 5129 C CA . LYS A 1 626 ? 16.480 19.156 -6.682 1.00 88.31 626 LYS A CA 1
ATOM 5130 C C . LYS A 1 626 ? 15.090 19.229 -6.043 1.00 88.31 626 LYS A C 1
ATOM 5132 O O . LYS A 1 626 ? 14.980 19.640 -4.890 1.00 88.31 626 LYS A O 1
ATOM 5137 N N . GLN A 1 627 ? 14.036 18.856 -6.771 1.00 80.50 627 GLN A N 1
ATOM 5138 C CA . GLN A 1 627 ? 12.661 18.845 -6.251 1.00 80.50 627 GLN A CA 1
ATOM 5139 C C . GLN A 1 627 ? 12.475 17.753 -5.198 1.00 80.50 627 GLN A C 1
ATOM 5141 O O . GLN A 1 627 ? 11.878 18.005 -4.150 1.00 80.50 627 GLN A O 1
ATOM 5146 N N . LEU A 1 628 ? 13.039 16.574 -5.458 1.00 86.25 628 LEU A N 1
ATOM 5147 C CA . LEU A 1 628 ? 13.003 15.421 -4.577 1.00 86.25 628 LEU A CA 1
ATOM 5148 C C . LEU A 1 628 ? 13.604 15.778 -3.219 1.00 86.25 628 LEU A C 1
ATOM 5150 O O . LEU A 1 628 ? 12.944 15.629 -2.195 1.00 86.25 628 LEU A O 1
ATOM 5154 N N . ASN A 1 629 ? 14.816 16.337 -3.197 1.00 87.19 629 ASN A N 1
ATOM 5155 C CA . ASN A 1 629 ? 15.471 16.702 -1.942 1.00 87.19 629 ASN A CA 1
ATOM 5156 C C . ASN A 1 629 ? 14.818 17.907 -1.239 1.00 87.19 629 ASN A C 1
ATOM 5158 O O . ASN A 1 629 ? 14.885 17.981 -0.013 1.00 87.19 629 ASN A O 1
ATOM 5162 N N . ALA A 1 630 ? 14.136 18.804 -1.966 1.00 77.94 630 ALA A N 1
ATOM 5163 C CA . ALA A 1 630 ? 13.400 19.926 -1.371 1.00 77.94 630 ALA A CA 1
ATOM 5164 C C . ALA A 1 630 ? 12.179 19.482 -0.543 1.00 77.94 630 ALA A C 1
ATOM 5166 O O . ALA A 1 630 ? 11.871 20.115 0.462 1.00 77.94 630 ALA A O 1
ATOM 5167 N N . ASN A 1 631 ? 11.515 18.387 -0.932 1.00 76.00 631 ASN A N 1
ATOM 5168 C CA . ASN A 1 631 ? 10.365 17.810 -0.222 1.00 76.00 631 ASN A CA 1
ATOM 5169 C C . ASN A 1 631 ? 10.560 16.305 0.026 1.00 76.00 631 ASN A C 1
ATOM 5171 O O . ASN A 1 631 ? 9.671 15.489 -0.226 1.00 76.00 631 ASN A O 1
ATOM 5175 N N . LYS A 1 632 ? 11.748 15.940 0.522 1.00 80.38 632 LYS A N 1
ATOM 5176 C CA . LYS A 1 632 ? 12.227 14.553 0.651 1.00 80.38 632 LYS A CA 1
ATOM 5177 C C . LYS A 1 632 ? 11.243 13.632 1.361 1.00 80.38 632 LYS A C 1
ATOM 5179 O O . LYS A 1 632 ? 10.958 12.545 0.874 1.00 80.38 632 LYS A O 1
ATOM 5184 N N . GLU A 1 633 ? 10.685 14.076 2.483 1.00 74.44 633 GLU A N 1
ATOM 5185 C CA . GLU A 1 633 ? 9.758 13.260 3.269 1.00 74.44 633 GLU A CA 1
ATOM 5186 C C . GLU A 1 633 ? 8.436 12.996 2.527 1.00 74.44 633 GLU A C 1
ATOM 5188 O O . GLU A 1 633 ? 7.944 11.871 2.530 1.00 74.44 633 GLU A O 1
ATOM 5193 N N . MET A 1 634 ? 7.894 13.996 1.825 1.00 76.81 634 MET A N 1
ATOM 5194 C CA . MET A 1 634 ? 6.685 13.848 1.008 1.00 76.81 634 MET A CA 1
ATOM 5195 C C . MET A 1 634 ? 6.912 12.863 -0.147 1.00 76.81 634 MET A C 1
ATOM 5197 O O . MET A 1 634 ? 6.070 11.998 -0.392 1.00 76.81 634 MET A O 1
ATOM 5201 N N . PHE A 1 635 ? 8.049 12.957 -0.844 1.00 77.56 635 PHE A N 1
ATOM 5202 C CA . PHE A 1 635 ? 8.362 12.054 -1.954 1.00 77.56 635 PHE A CA 1
ATOM 5203 C C . PHE A 1 635 ? 8.699 10.639 -1.490 1.00 77.56 635 PHE A C 1
ATOM 5205 O O . PHE A 1 635 ? 8.288 9.695 -2.153 1.00 77.56 635 PHE A O 1
ATOM 5212 N N . LEU A 1 636 ? 9.345 10.466 -0.334 1.00 84.06 636 LEU A N 1
ATOM 5213 C CA . LEU A 1 636 ? 9.509 9.148 0.287 1.00 84.06 636 LEU A CA 1
ATOM 5214 C C . LEU A 1 636 ? 8.155 8.539 0.659 1.00 84.06 636 LEU A C 1
ATOM 5216 O O . LEU A 1 636 ? 7.909 7.375 0.370 1.00 84.06 636 LEU A O 1
ATOM 5220 N N . GLN A 1 637 ? 7.242 9.323 1.235 1.00 71.81 637 GLN A N 1
ATOM 5221 C CA . GLN A 1 637 ? 5.882 8.862 1.530 1.00 71.81 637 GLN A CA 1
ATOM 5222 C C . GLN A 1 637 ? 5.103 8.502 0.260 1.00 71.81 637 GLN A C 1
ATOM 5224 O O . GLN A 1 637 ? 4.393 7.500 0.242 1.00 71.81 637 GLN A O 1
ATOM 5229 N N . THR A 1 638 ? 5.271 9.282 -0.808 1.00 67.44 638 THR A N 1
ATOM 5230 C CA . THR A 1 638 ? 4.677 8.996 -2.120 1.00 67.44 638 THR A CA 1
ATOM 5231 C C . THR A 1 638 ? 5.270 7.720 -2.713 1.00 67.44 638 THR A C 1
ATOM 5233 O O . THR A 1 638 ? 4.527 6.863 -3.171 1.00 67.44 638 THR A O 1
ATOM 5236 N N . ALA A 1 639 ? 6.589 7.541 -2.632 1.00 81.50 639 ALA A N 1
ATOM 5237 C CA . ALA A 1 639 ? 7.274 6.340 -3.089 1.00 81.50 639 ALA A CA 1
ATOM 5238 C C . ALA A 1 639 ? 6.806 5.084 -2.353 1.00 81.50 639 ALA A C 1
ATOM 5240 O O . ALA A 1 639 ? 6.461 4.094 -2.994 1.00 81.50 639 ALA A O 1
ATOM 5241 N N . MET A 1 640 ? 6.707 5.151 -1.024 1.00 85.81 640 MET A N 1
ATOM 5242 C CA . MET A 1 640 ? 6.144 4.069 -0.216 1.00 85.81 640 MET A CA 1
ATOM 5243 C C . MET A 1 640 ? 4.707 3.753 -0.637 1.00 85.81 640 MET A C 1
ATOM 5245 O O . MET A 1 640 ? 4.392 2.595 -0.865 1.00 85.81 640 MET A O 1
ATOM 5249 N N . ALA A 1 641 ? 3.864 4.767 -0.853 1.00 73.94 641 ALA A N 1
ATOM 5250 C CA . ALA A 1 641 ? 2.484 4.562 -1.293 1.00 73.94 641 ALA A CA 1
ATOM 5251 C C . ALA A 1 641 ? 2.366 3.933 -2.697 1.00 73.94 641 ALA A C 1
ATOM 5253 O O . ALA A 1 641 ? 1.389 3.236 -2.965 1.00 73.94 641 ALA A O 1
ATOM 5254 N N . TYR A 1 642 ? 3.321 4.179 -3.599 1.00 83.94 642 TYR A N 1
ATOM 5255 C CA . TYR A 1 642 ? 3.381 3.523 -4.912 1.00 83.94 642 TYR A CA 1
ATOM 5256 C C . TYR A 1 642 ? 3.784 2.054 -4.780 1.00 83.94 642 TYR A C 1
ATOM 5258 O O . TYR A 1 642 ? 3.112 1.179 -5.326 1.00 83.94 642 TYR A O 1
ATOM 5266 N N . ILE A 1 643 ? 4.818 1.781 -3.984 1.00 88.31 643 ILE A N 1
ATOM 5267 C CA . ILE A 1 643 ? 5.296 0.423 -3.704 1.00 88.31 643 ILE A CA 1
ATOM 5268 C C . ILE A 1 643 ? 4.212 -0.394 -2.983 1.00 88.31 643 ILE A C 1
ATOM 5270 O O . ILE A 1 643 ? 3.972 -1.540 -3.355 1.00 88.31 643 ILE A O 1
ATOM 5274 N N . ASP A 1 644 ? 3.487 0.208 -2.034 1.00 80.62 644 ASP A N 1
ATOM 5275 C CA . ASP A 1 644 ? 2.344 -0.396 -1.330 1.00 80.62 644 ASP A CA 1
ATOM 5276 C C . ASP A 1 644 ? 1.187 -0.767 -2.259 1.00 80.62 644 ASP A C 1
ATOM 5278 O O . ASP A 1 644 ? 0.436 -1.696 -1.970 1.00 80.62 644 ASP A O 1
ATOM 5282 N N . LYS A 1 645 ? 1.083 -0.098 -3.410 1.00 79.62 645 LYS A N 1
ATOM 5283 C CA . LYS A 1 645 ? 0.129 -0.416 -4.481 1.00 79.62 645 LYS A CA 1
ATOM 5284 C C . LYS A 1 645 ? 0.683 -1.389 -5.524 1.00 79.62 645 LYS A C 1
ATOM 5286 O O . LYS A 1 645 ? 0.011 -1.644 -6.518 1.00 79.62 645 LYS A O 1
ATOM 5291 N N . GLY A 1 646 ? 1.893 -1.915 -5.335 1.00 87.81 646 GLY A N 1
ATOM 5292 C CA . GLY A 1 646 ? 2.524 -2.828 -6.285 1.00 87.81 646 GLY A CA 1
ATOM 5293 C C . GLY A 1 646 ? 3.201 -2.140 -7.478 1.00 87.81 646 GLY A C 1
ATOM 5294 O O . GLY A 1 646 ? 3.534 -2.814 -8.451 1.00 87.81 646 GLY A O 1
ATOM 5295 N N . ILE A 1 647 ? 3.410 -0.819 -7.429 1.00 91.31 647 ILE A N 1
ATOM 5296 C CA . ILE A 1 647 ? 3.908 -0.025 -8.559 1.00 91.31 647 ILE A CA 1
ATOM 5297 C C . ILE A 1 647 ? 5.361 0.418 -8.299 1.00 91.31 647 ILE A C 1
ATOM 5299 O O . ILE A 1 647 ? 5.620 1.101 -7.303 1.00 91.31 647 ILE A O 1
ATOM 5303 N N . PRO A 1 648 ? 6.321 0.067 -9.177 1.00 95.31 648 PRO A N 1
ATOM 5304 C CA . PRO A 1 648 ? 7.707 0.509 -9.056 1.00 95.31 648 PRO A CA 1
ATOM 5305 C C . PRO A 1 648 ? 7.886 1.974 -9.465 1.00 95.31 648 PRO A C 1
ATOM 5307 O O . PRO A 1 648 ? 7.049 2.565 -10.146 1.00 95.31 648 PRO A O 1
ATOM 5310 N N . ILE A 1 649 ? 9.033 2.543 -9.103 1.00 96.12 649 ILE A N 1
ATOM 5311 C CA . ILE A 1 649 ? 9.436 3.900 -9.498 1.00 96.12 649 ILE A CA 1
ATOM 5312 C C . ILE A 1 649 ? 10.679 3.776 -10.368 1.00 96.12 649 ILE A C 1
ATOM 5314 O O . ILE A 1 649 ? 11.623 3.081 -9.992 1.00 96.12 649 ILE A O 1
ATOM 5318 N N . ILE A 1 650 ? 10.711 4.448 -11.517 1.00 95.56 650 ILE A N 1
ATOM 5319 C CA . ILE A 1 650 ? 11.932 4.503 -12.329 1.00 95.56 650 ILE A CA 1
ATOM 5320 C C . ILE A 1 650 ? 12.811 5.617 -11.766 1.00 95.56 650 ILE A C 1
ATOM 5322 O O . ILE A 1 650 ? 12.351 6.744 -11.595 1.00 95.56 650 ILE A O 1
ATOM 5326 N N . ALA A 1 651 ? 14.074 5.316 -11.492 1.00 93.50 651 ALA A N 1
ATOM 5327 C CA . ALA A 1 651 ? 15.047 6.283 -11.012 1.00 93.50 651 ALA A CA 1
ATOM 5328 C C . ALA A 1 651 ? 16.173 6.471 -12.034 1.00 93.50 651 ALA A C 1
ATOM 5330 O O . ALA A 1 651 ? 16.674 5.501 -12.601 1.00 93.50 651 ALA A O 1
ATOM 5331 N N . ARG A 1 652 ? 16.576 7.722 -12.267 1.00 90.25 652 ARG A N 1
ATOM 5332 C CA . ARG A 1 652 ? 17.715 8.098 -13.112 1.00 90.25 652 ARG A CA 1
ATOM 5333 C C . ARG A 1 652 ? 18.848 8.599 -12.233 1.00 90.25 652 ARG A C 1
ATOM 5335 O O . ARG A 1 652 ? 18.657 9.557 -11.488 1.00 90.25 652 ARG A O 1
ATOM 5342 N N . ILE A 1 653 ? 20.031 8.010 -12.364 1.00 85.50 653 ILE A N 1
ATOM 5343 C CA . ILE A 1 653 ? 21.191 8.371 -11.542 1.00 85.50 653 ILE A CA 1
ATOM 5344 C C . ILE A 1 653 ? 21.775 9.711 -12.014 1.00 85.50 653 ILE A C 1
ATOM 5346 O O . ILE A 1 653 ? 22.119 9.872 -13.186 1.00 85.50 653 ILE A O 1
ATOM 5350 N N . SER A 1 654 ? 21.936 10.674 -11.102 1.00 77.12 654 SER A N 1
ATOM 5351 C CA . SER A 1 654 ? 22.444 12.013 -11.441 1.00 77.12 654 SER A CA 1
ATOM 5352 C C . SER A 1 654 ? 23.914 12.017 -11.868 1.00 77.12 654 SER A C 1
ATOM 5354 O O . SER A 1 654 ? 24.294 12.754 -12.776 1.00 77.12 654 SER A O 1
ATOM 5356 N N . ASN A 1 655 ? 24.742 11.186 -11.225 1.00 66.94 655 ASN A N 1
ATOM 5357 C CA . ASN A 1 655 ? 26.190 11.118 -11.468 1.00 66.94 655 ASN A CA 1
ATOM 5358 C C . ASN A 1 655 ? 26.573 10.211 -12.650 1.00 66.94 655 ASN A C 1
ATOM 5360 O O . ASN A 1 655 ? 27.718 10.246 -13.092 1.00 66.94 655 ASN A O 1
ATOM 5364 N N . GLU A 1 656 ? 25.621 9.441 -13.182 1.00 69.44 656 GLU A N 1
ATOM 5365 C CA . GLU A 1 656 ? 25.767 8.655 -14.409 1.00 69.44 656 GLU A CA 1
ATOM 5366 C C . GLU A 1 656 ? 24.628 9.010 -15.376 1.00 69.44 656 GLU A C 1
ATOM 5368 O O . GLU A 1 656 ? 23.645 8.271 -15.497 1.00 69.44 656 GLU A O 1
ATOM 5373 N N . PRO A 1 657 ? 24.721 10.169 -16.059 1.00 56.47 657 PRO A N 1
ATOM 5374 C CA . PRO A 1 657 ? 23.614 10.716 -16.830 1.00 56.47 657 PRO A CA 1
ATOM 5375 C C . PRO A 1 657 ? 23.059 9.712 -17.849 1.00 56.47 657 PRO A C 1
ATOM 5377 O O . PRO A 1 657 ? 23.764 9.247 -18.748 1.00 56.47 657 PRO A O 1
ATOM 5380 N N . GLY A 1 658 ? 21.772 9.397 -17.683 1.00 59.44 658 GLY A N 1
ATOM 5381 C CA . GLY A 1 658 ? 20.977 8.560 -18.585 1.00 59.44 658 GLY A CA 1
ATOM 5382 C C . GLY A 1 658 ? 21.037 7.055 -18.304 1.00 59.44 658 GLY A C 1
ATOM 5383 O O . GLY A 1 658 ? 20.559 6.266 -19.117 1.00 59.44 658 GLY A O 1
ATOM 5384 N N . TYR A 1 659 ? 21.589 6.656 -17.159 1.00 78.38 659 TYR A N 1
ATOM 5385 C CA . TYR A 1 659 ? 21.424 5.310 -16.628 1.00 78.38 659 TYR A CA 1
ATOM 5386 C C . TYR A 1 659 ? 20.195 5.251 -15.704 1.00 78.38 659 TYR A C 1
ATOM 5388 O O . TYR A 1 659 ? 20.061 6.067 -14.785 1.00 78.38 659 TYR A O 1
ATOM 5396 N N . ALA A 1 660 ? 19.271 4.332 -15.992 1.00 88.88 660 ALA A N 1
ATOM 5397 C CA . ALA A 1 660 ? 18.019 4.165 -15.258 1.00 88.88 660 ALA A CA 1
ATOM 5398 C C . ALA A 1 660 ? 18.003 2.855 -14.477 1.00 88.88 660 ALA A C 1
ATOM 5400 O O . ALA A 1 660 ? 18.620 1.880 -14.886 1.00 88.88 660 ALA A O 1
ATOM 5401 N N . ARG A 1 661 ? 17.244 2.837 -13.386 1.00 92.69 661 ARG A N 1
ATOM 5402 C CA . ARG A 1 661 ? 17.019 1.674 -12.528 1.00 92.69 661 ARG A CA 1
ATOM 5403 C C . ARG A 1 661 ? 15.604 1.700 -11.955 1.00 92.69 661 ARG A C 1
ATOM 5405 O O . ARG A 1 661 ? 14.893 2.693 -12.113 1.00 92.69 661 ARG A O 1
ATOM 5412 N N . ILE A 1 662 ? 15.188 0.629 -11.290 1.00 95.06 662 ILE A N 1
ATOM 5413 C CA . ILE A 1 662 ? 13.857 0.514 -10.681 1.00 95.06 662 ILE A CA 1
ATOM 5414 C C . ILE A 1 662 ? 13.977 0.534 -9.162 1.00 95.06 662 ILE A C 1
ATOM 5416 O O . ILE A 1 662 ? 14.716 -0.267 -8.612 1.00 95.06 662 ILE A O 1
ATOM 5420 N N . ILE A 1 663 ? 13.214 1.379 -8.472 1.00 95.75 663 ILE A N 1
ATOM 5421 C CA . ILE A 1 663 ? 12.965 1.255 -7.032 1.00 95.75 663 ILE A CA 1
ATOM 5422 C C . ILE A 1 663 ? 11.753 0.341 -6.856 1.00 95.75 663 ILE A C 1
ATOM 5424 O O . ILE A 1 663 ? 10.659 0.637 -7.342 1.00 95.75 663 ILE A O 1
ATOM 5428 N N . CYS A 1 664 ? 11.959 -0.775 -6.166 1.00 93.44 664 CYS A N 1
ATOM 5429 C CA . CYS A 1 664 ? 10.990 -1.857 -6.006 1.00 93.44 664 CYS A CA 1
ATOM 5430 C C . CYS A 1 664 ? 10.645 -2.152 -4.541 1.00 93.44 664 CYS A C 1
ATOM 5432 O O . CYS A 1 664 ? 9.935 -3.112 -4.265 1.00 93.44 664 CYS A O 1
ATOM 5434 N N . GLY A 1 665 ? 11.137 -1.374 -3.580 1.00 92.38 665 GLY A N 1
ATOM 5435 C CA . GLY A 1 665 ? 10.840 -1.626 -2.174 1.00 92.38 665 GLY A CA 1
ATOM 5436 C C . GLY A 1 665 ? 11.400 -0.581 -1.225 1.00 92.38 665 GLY A C 1
ATOM 5437 O O . GLY A 1 665 ? 12.166 0.300 -1.621 1.00 92.38 665 GLY A O 1
ATOM 5438 N N . TYR A 1 666 ? 11.021 -0.695 0.042 1.00 92.00 666 TYR A N 1
ATOM 5439 C CA . TYR A 1 666 ? 11.537 0.110 1.133 1.00 92.00 666 TYR A CA 1
ATOM 5440 C C . TYR A 1 666 ? 11.566 -0.663 2.458 1.00 92.00 666 TYR A C 1
ATOM 5442 O O . TYR A 1 666 ? 10.758 -1.554 2.714 1.00 92.00 666 TYR A O 1
ATOM 5450 N N . GLU A 1 667 ? 12.477 -0.261 3.337 1.00 86.38 667 GLU A N 1
ATOM 5451 C CA . GLU A 1 667 ? 12.564 -0.715 4.723 1.00 86.38 667 GLU A CA 1
ATOM 5452 C C . GLU A 1 667 ? 12.630 0.504 5.663 1.00 86.38 667 GLU A C 1
ATOM 5454 O O . GLU A 1 667 ? 13.010 1.613 5.270 1.00 86.38 667 GLU A O 1
ATOM 5459 N N . GLU A 1 668 ? 12.255 0.294 6.922 1.00 82.44 668 GLU A N 1
ATOM 5460 C CA . GLU A 1 668 ? 12.291 1.257 8.021 1.00 82.44 668 GLU A CA 1
ATOM 5461 C C . GLU A 1 668 ? 11.567 2.583 7.716 1.00 82.44 668 GLU A C 1
ATOM 5463 O O . GLU A 1 668 ? 12.096 3.667 7.970 1.00 82.44 668 GLU A O 1
ATOM 5468 N N . PHE A 1 669 ? 10.345 2.511 7.185 1.00 75.38 669 PHE A N 1
ATOM 5469 C CA . PHE A 1 669 ? 9.519 3.660 6.789 1.00 75.38 669 PHE A CA 1
ATOM 5470 C C . PHE A 1 669 ? 10.213 4.570 5.761 1.00 75.38 669 PHE A C 1
ATOM 5472 O O . PHE A 1 669 ? 10.145 5.798 5.847 1.00 75.38 669 PHE A O 1
ATOM 5479 N N . GLY A 1 670 ? 10.913 3.964 4.796 1.00 78.06 670 GLY A N 1
ATOM 5480 C CA . GLY A 1 670 ? 11.568 4.685 3.704 1.00 78.06 670 GLY A CA 1
ATOM 5481 C C . GLY A 1 670 ? 12.977 5.177 4.031 1.00 78.06 670 GLY A C 1
ATOM 5482 O O . GLY A 1 670 ? 13.549 5.932 3.250 1.00 78.06 670 GLY A O 1
ATOM 5483 N N . LYS A 1 671 ? 13.573 4.753 5.156 1.00 85.81 671 LYS A N 1
ATOM 5484 C CA . LYS A 1 671 ? 14.992 5.034 5.449 1.00 85.81 671 LYS A CA 1
ATOM 5485 C C . LYS A 1 671 ? 15.947 4.210 4.590 1.00 85.81 671 LYS A C 1
ATOM 5487 O O . LYS A 1 671 ? 17.083 4.630 4.379 1.00 85.81 671 LYS A O 1
ATOM 5492 N N . THR A 1 672 ? 15.497 3.068 4.082 1.00 90.62 672 THR A N 1
ATOM 5493 C CA . THR A 1 672 ? 16.233 2.259 3.107 1.00 90.62 672 THR A CA 1
ATOM 5494 C C . THR A 1 672 ? 15.328 1.995 1.915 1.00 90.62 672 THR A C 1
ATOM 5496 O O . THR A 1 672 ? 14.183 1.597 2.095 1.00 90.62 672 THR A O 1
ATOM 5499 N N . LEU A 1 673 ? 15.833 2.214 0.705 1.00 93.00 673 LEU A N 1
ATOM 5500 C CA . LEU A 1 673 ? 15.156 1.894 -0.549 1.00 93.00 673 LEU A CA 1
ATOM 5501 C C . LEU A 1 673 ? 15.779 0.643 -1.160 1.00 93.00 673 LEU A C 1
ATOM 5503 O O . LEU A 1 673 ? 16.993 0.440 -1.085 1.00 93.00 673 LEU A O 1
ATOM 5507 N N . LEU A 1 674 ? 14.944 -0.186 -1.771 1.00 93.81 674 LEU A N 1
ATOM 5508 C CA . LEU A 1 674 ? 15.348 -1.385 -2.494 1.00 93.81 674 LEU A CA 1
ATOM 5509 C C . LEU A 1 674 ? 15.228 -1.112 -3.992 1.00 93.81 674 LEU A C 1
ATOM 5511 O O . LEU A 1 674 ? 14.207 -0.582 -4.433 1.00 93.81 674 LEU A O 1
ATOM 5515 N N . TYR A 1 675 ? 16.259 -1.444 -4.766 1.00 93.94 675 TYR A N 1
ATOM 5516 C CA . TYR A 1 675 ? 16.306 -1.158 -6.197 1.00 93.94 675 TYR A CA 1
ATOM 5517 C C . TYR A 1 675 ? 16.880 -2.312 -7.027 1.00 93.94 675 TYR A C 1
ATOM 5519 O O . TYR A 1 675 ? 17.650 -3.129 -6.527 1.00 93.94 675 TYR A O 1
ATOM 5527 N N . LEU A 1 676 ? 16.514 -2.347 -8.307 1.00 91.62 676 LEU A N 1
ATOM 5528 C CA . LEU A 1 676 ? 17.001 -3.267 -9.331 1.00 91.62 676 LEU A CA 1
ATOM 5529 C C . LEU A 1 676 ? 17.723 -2.516 -10.430 1.00 91.62 676 LEU A C 1
ATOM 5531 O O . LEU A 1 676 ? 17.244 -1.475 -10.885 1.00 91.62 676 LEU A O 1
ATOM 5535 N N . ASP A 1 677 ? 18.828 -3.089 -10.883 1.00 86.19 677 ASP A N 1
ATOM 5536 C CA . ASP A 1 677 ? 19.679 -2.509 -11.899 1.00 86.19 677 ASP A CA 1
ATOM 5537 C C . ASP A 1 677 ? 20.134 -3.567 -12.922 1.00 86.19 677 ASP A C 1
ATOM 5539 O O . ASP A 1 677 ? 20.533 -4.667 -12.551 1.00 86.19 677 ASP A O 1
ATOM 5543 N N . GLY A 1 678 ? 20.073 -3.244 -14.216 1.00 83.62 678 GLY A N 1
ATOM 5544 C CA . GLY A 1 678 ? 20.599 -4.097 -15.281 1.00 83.62 678 GLY A CA 1
ATOM 5545 C C . GLY A 1 678 ? 20.071 -5.539 -15.232 1.00 83.62 678 GLY A C 1
ATOM 5546 O O . GLY A 1 678 ? 18.871 -5.788 -15.372 1.00 83.62 678 GLY A O 1
ATOM 5547 N N . ASP A 1 679 ? 20.979 -6.496 -15.052 1.00 84.25 679 ASP A N 1
ATOM 5548 C CA . ASP A 1 679 ? 20.705 -7.932 -14.956 1.00 84.25 679 ASP A CA 1
ATOM 5549 C C . ASP A 1 679 ? 20.697 -8.470 -13.511 1.00 84.25 679 ASP A C 1
ATOM 5551 O O . ASP A 1 679 ? 20.892 -9.673 -13.291 1.00 84.25 679 ASP A O 1
ATOM 5555 N N . ASP A 1 680 ? 20.450 -7.599 -12.529 1.00 84.06 680 ASP A N 1
ATOM 5556 C CA . ASP A 1 680 ? 20.304 -7.981 -11.126 1.00 84.06 680 ASP A CA 1
ATOM 5557 C C . ASP A 1 680 ? 19.186 -9.012 -10.924 1.00 84.06 680 ASP A C 1
ATOM 5559 O O . ASP A 1 680 ? 18.053 -8.836 -11.373 1.00 84.06 680 ASP A O 1
ATOM 5563 N N . LYS A 1 681 ? 19.509 -10.070 -10.172 1.00 80.31 681 LYS A N 1
ATOM 5564 C CA . LYS A 1 681 ? 18.569 -11.141 -9.795 1.00 80.31 681 LYS A CA 1
ATOM 5565 C C . LYS A 1 681 ? 17.860 -10.891 -8.464 1.00 80.31 681 LYS A C 1
ATOM 5567 O O . LYS A 1 681 ? 16.882 -11.563 -8.157 1.00 80.31 681 LYS A O 1
ATOM 5572 N N . GLU A 1 682 ? 18.371 -9.958 -7.666 1.00 86.69 682 GLU A N 1
ATOM 5573 C CA . GLU A 1 682 ? 17.868 -9.612 -6.337 1.00 86.69 682 GLU A CA 1
ATOM 5574 C C . GLU A 1 682 ? 17.929 -8.096 -6.140 1.00 86.69 682 GLU A C 1
ATOM 5576 O O . GLU A 1 682 ? 18.799 -7.425 -6.699 1.00 86.69 682 GLU A O 1
ATOM 5581 N N . ALA A 1 683 ? 17.023 -7.550 -5.325 1.00 90.06 683 ALA A N 1
ATOM 5582 C CA . ALA A 1 683 ? 17.010 -6.120 -5.044 1.00 90.06 683 ALA A CA 1
ATOM 5583 C C . ALA A 1 683 ? 18.191 -5.709 -4.153 1.00 90.06 683 ALA A C 1
ATOM 5585 O O . ALA A 1 683 ? 18.395 -6.231 -3.053 1.00 90.06 683 ALA A O 1
ATOM 5586 N N . LYS A 1 684 ? 18.940 -4.708 -4.607 1.00 91.94 684 LYS A N 1
ATOM 5587 C CA . LYS A 1 684 ? 20.012 -4.067 -3.849 1.00 91.94 684 LYS A CA 1
ATOM 5588 C C . LYS A 1 684 ? 19.438 -3.030 -2.895 1.00 91.94 684 LYS A C 1
ATOM 5590 O O . LYS A 1 684 ? 18.405 -2.420 -3.154 1.00 91.94 684 LYS A O 1
ATOM 5595 N N . LYS A 1 685 ? 20.140 -2.798 -1.786 1.00 92.88 685 LYS A N 1
ATOM 5596 C CA . LYS A 1 685 ? 19.738 -1.828 -0.761 1.00 92.88 685 LYS A CA 1
ATOM 5597 C C . LYS A 1 685 ? 20.490 -0.517 -0.927 1.00 92.88 685 LYS A C 1
ATOM 5599 O O . LYS A 1 685 ? 21.708 -0.514 -1.097 1.00 92.88 685 LYS A O 1
ATOM 5604 N N . GLN A 1 686 ? 19.782 0.595 -0.798 1.00 90.62 686 GLN A N 1
ATOM 5605 C CA . GLN A 1 686 ? 20.356 1.926 -0.674 1.00 90.62 686 GLN A CA 1
ATOM 5606 C C . GLN A 1 686 ? 19.771 2.621 0.543 1.00 90.62 686 GLN A C 1
ATOM 5608 O O . GLN A 1 686 ? 18.569 2.870 0.619 1.00 90.62 686 GLN A O 1
ATOM 5613 N N . LYS A 1 687 ? 20.636 2.984 1.486 1.00 89.44 687 LYS A N 1
ATOM 5614 C CA . LYS A 1 687 ? 20.228 3.838 2.595 1.00 89.44 687 LYS A CA 1
ATOM 5615 C C . LYS A 1 687 ? 19.968 5.256 2.103 1.00 89.44 687 LYS A C 1
ATOM 5617 O O . LYS A 1 687 ? 20.739 5.801 1.313 1.00 89.44 687 LYS A O 1
ATOM 5622 N N . VAL A 1 688 ? 18.909 5.862 2.617 1.00 85.81 688 VAL A N 1
ATOM 5623 C CA . VAL A 1 688 ? 18.562 7.262 2.380 1.00 85.81 688 VAL A CA 1
ATOM 5624 C C . VAL A 1 688 ? 19.266 8.118 3.435 1.00 85.81 688 VAL A C 1
ATOM 5626 O O . VAL A 1 688 ? 18.657 8.659 4.354 1.00 85.81 688 VAL A O 1
ATOM 5629 N N . GLU A 1 689 ? 20.592 8.194 3.329 1.00 80.06 689 GLU A N 1
ATOM 5630 C CA . GLU A 1 689 ? 21.435 9.054 4.164 1.00 80.06 689 GLU A CA 1
ATOM 5631 C C . GLU A 1 689 ? 21.865 10.280 3.344 1.00 80.06 689 GLU A C 1
ATOM 5633 O O . GLU A 1 689 ? 22.543 10.156 2.327 1.00 80.06 689 GLU A O 1
ATOM 5638 N N . GLY A 1 690 ? 21.463 11.483 3.766 1.00 81.44 690 GLY A N 1
ATOM 5639 C CA . GLY A 1 690 ? 21.764 12.711 3.023 1.00 81.44 690 GLY A CA 1
ATOM 5640 C C . GLY A 1 690 ? 20.896 12.885 1.773 1.00 81.44 690 GLY A C 1
ATOM 5641 O O . GLY A 1 690 ? 19.715 12.534 1.784 1.00 81.44 690 GLY A O 1
ATOM 5642 N N . ASP A 1 691 ? 21.435 13.516 0.729 1.00 85.44 691 ASP A N 1
ATOM 5643 C CA . ASP A 1 691 ? 20.697 13.808 -0.506 1.00 85.44 691 ASP A CA 1
ATOM 5644 C C . ASP A 1 691 ? 20.620 12.602 -1.438 1.00 85.44 691 ASP A C 1
ATOM 5646 O O . ASP A 1 691 ? 21.627 11.968 -1.745 1.00 85.44 691 ASP A O 1
ATOM 5650 N N . ILE A 1 692 ? 19.415 12.328 -1.935 1.00 89.00 692 ILE A N 1
ATOM 5651 C CA . ILE A 1 692 ? 19.178 11.309 -2.957 1.00 89.00 692 ILE A CA 1
ATOM 5652 C C . ILE A 1 692 ? 19.685 11.877 -4.281 1.00 89.00 692 ILE A C 1
ATOM 5654 O O . ILE A 1 692 ? 19.216 12.931 -4.694 1.00 89.00 692 ILE A O 1
ATOM 5658 N N . LYS A 1 693 ? 20.653 11.210 -4.920 1.00 90.00 693 LYS A N 1
ATOM 5659 C CA . LYS A 1 693 ? 21.314 11.644 -6.168 1.00 90.00 693 LYS A CA 1
ATOM 5660 C C . LYS A 1 693 ? 20.651 11.065 -7.408 1.00 90.00 693 LYS A C 1
ATOM 5662 O O . LYS A 1 693 ? 21.305 10.427 -8.236 1.00 90.00 693 LYS A O 1
ATOM 5667 N N . GLU A 1 694 ? 19.338 11.246 -7.476 1.00 91.19 694 GLU A N 1
ATOM 5668 C CA . GLU A 1 694 ? 18.503 10.672 -8.520 1.00 91.19 694 GLU A CA 1
ATOM 5669 C C . GLU A 1 694 ? 17.328 11.570 -8.874 1.00 91.19 694 GLU A C 1
ATOM 5671 O O . GLU A 1 694 ? 16.791 12.265 -8.010 1.00 91.19 694 GLU A O 1
ATOM 5676 N N . ASP A 1 695 ? 16.879 11.461 -10.120 1.00 92.12 695 ASP A N 1
ATOM 5677 C CA . ASP A 1 695 ? 15.531 11.865 -10.503 1.00 92.12 695 ASP A CA 1
ATOM 5678 C C . ASP A 1 695 ? 14.598 10.656 -10.414 1.00 92.12 695 ASP A C 1
ATOM 5680 O O . ASP A 1 695 ? 14.995 9.548 -10.779 1.00 92.12 695 ASP A O 1
ATOM 5684 N N . TRP A 1 696 ? 13.357 10.856 -9.978 1.00 94.50 696 TRP A N 1
ATOM 5685 C CA . TRP A 1 696 ? 12.347 9.803 -9.865 1.00 94.50 696 TRP A CA 1
ATOM 5686 C C . TRP A 1 696 ? 11.180 10.051 -10.810 1.00 94.50 696 TRP A C 1
ATOM 5688 O O . TRP A 1 696 ? 10.689 11.169 -10.933 1.00 94.50 696 TRP A O 1
ATOM 5698 N N . ILE A 1 697 ? 10.713 8.989 -11.454 1.00 95.44 697 ILE A N 1
ATOM 5699 C CA . ILE A 1 697 ? 9.615 9.011 -12.413 1.00 95.44 697 ILE A CA 1
ATOM 5700 C C . ILE A 1 697 ? 8.502 8.127 -11.865 1.00 95.44 697 ILE A C 1
ATOM 5702 O O . ILE A 1 697 ? 8.666 6.913 -11.706 1.00 95.44 697 ILE A O 1
ATOM 5706 N N . PHE A 1 698 ? 7.362 8.751 -11.596 1.00 92.69 698 PHE A N 1
ATOM 5707 C CA . PHE A 1 698 ? 6.153 8.092 -11.123 1.00 92.69 698 PHE A CA 1
ATOM 5708 C C . PHE A 1 698 ? 5.164 7.947 -12.273 1.00 92.69 698 PHE A C 1
ATOM 5710 O O . PHE A 1 698 ? 4.853 8.932 -12.944 1.00 92.69 698 PHE A O 1
ATOM 5717 N N . VAL A 1 699 ? 4.636 6.744 -12.488 1.00 91.62 699 VAL A N 1
ATOM 5718 C CA . VAL A 1 699 ? 3.543 6.540 -13.447 1.00 91.62 699 VAL A CA 1
ATOM 5719 C C . VAL A 1 699 ? 2.229 7.098 -12.896 1.00 91.62 699 VAL A C 1
ATOM 5721 O O . VAL A 1 699 ? 1.891 6.888 -11.739 1.00 91.62 699 VAL A O 1
ATOM 5724 N N . GLY A 1 700 ? 1.473 7.829 -13.705 1.00 81.50 700 GLY A N 1
ATOM 5725 C CA . GLY A 1 700 ? 0.142 8.312 -13.344 1.00 81.50 700 GLY A CA 1
ATOM 5726 C C . GLY A 1 700 ? -0.970 7.429 -13.911 1.00 81.50 700 GLY A C 1
ATOM 5727 O O . GLY A 1 700 ? -0.761 6.275 -14.280 1.00 81.50 700 GLY A O 1
ATOM 5728 N N . SER A 1 701 ? -2.184 7.970 -13.988 1.00 81.75 701 SER A N 1
ATOM 5729 C CA . SER A 1 701 ? -3.328 7.258 -14.565 1.00 81.75 701 SER A CA 1
ATOM 5730 C C . SER A 1 701 ? -3.158 7.008 -16.068 1.00 81.75 701 SER A C 1
ATOM 5732 O O . SER A 1 701 ? -2.583 7.833 -16.782 1.00 81.75 701 SER A O 1
ATOM 5734 N N . LYS A 1 702 ? -3.725 5.906 -16.569 1.00 90.94 702 LYS A N 1
ATOM 5735 C CA . LYS A 1 702 ? -3.889 5.673 -18.010 1.00 90.94 702 LYS A CA 1
ATOM 5736 C C . LYS A 1 702 ? -4.912 6.680 -18.559 1.00 90.94 702 LYS A C 1
ATOM 5738 O O . LYS A 1 702 ? -6.053 6.696 -18.107 1.00 90.94 702 LYS A O 1
ATOM 5743 N N . LYS A 1 703 ? -4.488 7.556 -19.473 1.00 87.38 703 LYS A N 1
ATOM 5744 C CA . LYS A 1 703 ? -5.317 8.585 -20.128 1.00 87.38 703 LYS A CA 1
ATOM 5745 C C . LYS A 1 703 ? -6.199 7.988 -21.215 1.00 87.38 703 LYS A C 1
ATOM 5747 O O . LYS A 1 703 ? -7.370 8.330 -21.325 1.00 87.38 703 LYS A O 1
ATOM 5752 N N . GLU A 1 704 ? -5.610 7.124 -22.029 1.00 86.31 704 GLU A N 1
ATOM 5753 C CA . GLU A 1 704 ? -6.236 6.574 -23.222 1.00 86.31 704 GLU A CA 1
ATOM 5754 C C . GLU A 1 704 ? -5.682 5.181 -23.513 1.00 86.31 704 GLU A C 1
ATOM 5756 O O . GLU A 1 704 ? -4.545 4.859 -23.168 1.00 86.31 704 GLU A O 1
ATOM 5761 N N . ASN A 1 705 ? -6.501 4.328 -24.127 1.00 88.25 705 ASN A N 1
ATOM 5762 C CA . ASN A 1 705 ? -6.045 3.034 -24.613 1.00 88.25 705 ASN A CA 1
ATOM 5763 C C . ASN A 1 705 ? -5.720 3.166 -26.101 1.00 88.25 705 ASN A C 1
ATOM 5765 O O . ASN A 1 705 ? -6.625 3.178 -26.934 1.00 88.25 705 ASN A O 1
ATOM 5769 N N . ILE A 1 706 ? -4.438 3.321 -26.421 1.00 91.38 706 ILE A N 1
ATOM 5770 C CA . ILE A 1 706 ? -3.976 3.491 -27.798 1.00 91.38 706 ILE A CA 1
ATOM 5771 C C . ILE A 1 706 ? -3.796 2.105 -28.413 1.00 91.38 706 ILE A C 1
ATOM 5773 O O . ILE A 1 706 ? -3.105 1.252 -27.860 1.00 91.38 706 ILE A O 1
ATOM 5777 N N . GLU A 1 707 ? -4.411 1.871 -29.569 1.00 93.06 707 GLU A N 1
ATOM 5778 C CA . GLU A 1 707 ? -4.255 0.602 -30.273 1.00 93.06 707 GLU A CA 1
ATOM 5779 C C . GLU A 1 707 ? -2.787 0.367 -30.656 1.00 93.06 707 GLU A C 1
ATOM 5781 O O . GLU A 1 707 ? -2.147 1.226 -31.271 1.00 93.06 707 GLU A O 1
ATOM 5786 N N . LEU A 1 708 ? -2.271 -0.836 -30.378 1.00 93.50 708 LEU A N 1
ATOM 5787 C CA . LEU A 1 708 ? -0.896 -1.222 -30.717 1.00 93.50 708 LEU A CA 1
ATOM 5788 C C . LEU A 1 708 ? -0.571 -0.969 -32.193 1.00 93.50 708 LEU A C 1
ATOM 5790 O O . LEU A 1 708 ? 0.516 -0.490 -32.510 1.00 93.50 708 LEU A O 1
ATOM 5794 N N . ALA A 1 709 ? -1.525 -1.217 -33.096 1.00 94.81 709 ALA A N 1
ATOM 5795 C CA . ALA A 1 709 ? -1.364 -0.934 -34.520 1.00 94.81 709 ALA A CA 1
ATOM 5796 C C . ALA A 1 709 ? -0.993 0.534 -34.783 1.00 94.81 709 ALA A C 1
ATOM 5798 O O . ALA A 1 709 ? -0.055 0.803 -35.535 1.00 94.81 709 ALA A O 1
ATOM 5799 N N . GLN A 1 710 ? -1.649 1.479 -34.108 1.00 94.31 710 GLN A N 1
ATOM 5800 C CA . GLN A 1 710 ? -1.366 2.908 -34.242 1.00 94.31 710 GLN A CA 1
ATOM 5801 C C . GLN A 1 710 ? 0.004 3.270 -33.660 1.00 94.31 710 GLN A C 1
ATOM 5803 O O . GLN A 1 710 ? 0.745 4.040 -34.278 1.00 94.31 710 GLN A O 1
ATOM 5808 N N . ILE A 1 711 ? 0.372 2.679 -32.517 1.00 95.38 711 ILE A N 1
ATOM 5809 C CA . ILE A 1 711 ? 1.682 2.892 -31.886 1.00 95.38 711 ILE A CA 1
ATOM 5810 C C . ILE A 1 711 ? 2.804 2.420 -32.812 1.00 95.38 711 ILE A C 1
ATOM 5812 O O . ILE A 1 711 ? 3.697 3.202 -33.147 1.00 95.38 711 ILE A O 1
ATOM 5816 N N . TYR A 1 712 ? 2.735 1.167 -33.272 1.00 96.06 712 TYR A N 1
ATOM 5817 C CA . TYR A 1 712 ? 3.722 0.601 -34.188 1.00 96.06 712 TYR A CA 1
ATOM 5818 C C . TYR A 1 712 ? 3.795 1.407 -35.485 1.00 96.06 712 TYR A C 1
ATOM 5820 O O . TYR A 1 712 ? 4.890 1.765 -35.912 1.00 96.06 712 TYR A O 1
ATOM 5828 N N . ARG A 1 713 ? 2.654 1.780 -36.078 1.00 95.19 713 ARG A N 1
ATOM 5829 C CA . ARG A 1 713 ? 2.618 2.610 -37.291 1.00 95.19 713 ARG A CA 1
ATOM 5830 C C . ARG A 1 713 ? 3.337 3.938 -37.081 1.00 95.19 713 ARG A C 1
ATOM 5832 O O . ARG A 1 713 ? 4.188 4.303 -37.887 1.00 95.19 713 ARG A O 1
ATOM 5839 N N . LYS A 1 714 ? 3.042 4.649 -35.990 1.00 94.12 714 LYS A N 1
ATOM 5840 C CA . LYS A 1 714 ? 3.678 5.934 -35.663 1.00 94.12 714 LYS A CA 1
ATOM 5841 C C . LYS A 1 714 ? 5.181 5.785 -35.434 1.00 94.12 714 LYS A C 1
ATOM 5843 O O . LYS A 1 714 ? 5.947 6.615 -35.918 1.00 94.12 714 LYS A O 1
ATOM 5848 N N . ALA A 1 715 ? 5.602 4.739 -34.726 1.00 94.50 715 ALA A N 1
ATOM 5849 C CA . ALA A 1 715 ? 7.011 4.461 -34.474 1.00 94.50 715 ALA A CA 1
ATOM 5850 C C . ALA A 1 715 ? 7.772 4.144 -35.775 1.00 94.50 715 ALA A C 1
ATOM 5852 O O . ALA A 1 715 ? 8.819 4.740 -36.021 1.00 94.50 715 ALA A O 1
ATOM 5853 N N . ILE A 1 716 ? 7.209 3.304 -36.653 1.00 95.19 716 ILE A N 1
ATOM 5854 C CA . ILE A 1 716 ? 7.794 2.989 -37.967 1.00 95.19 716 ILE A CA 1
ATOM 5855 C C . ILE A 1 716 ? 7.875 4.238 -38.848 1.00 95.19 716 ILE A C 1
ATOM 5857 O O . ILE A 1 716 ? 8.936 4.543 -39.382 1.00 95.19 716 ILE A O 1
ATOM 5861 N N . MET A 1 717 ? 6.794 5.016 -38.954 1.00 94.31 717 MET A N 1
ATOM 5862 C CA . MET A 1 717 ? 6.797 6.264 -39.731 1.00 94.31 717 MET A CA 1
ATOM 5863 C C . MET A 1 717 ? 7.741 7.330 -39.149 1.00 94.31 717 MET A C 1
ATOM 5865 O O . MET A 1 717 ? 8.104 8.280 -39.839 1.00 94.31 717 MET A O 1
ATOM 5869 N N . GLY A 1 718 ? 8.161 7.178 -37.890 1.00 93.75 718 GLY A N 1
ATOM 5870 C CA . GLY A 1 718 ? 9.148 8.027 -37.231 1.00 93.75 718 GLY A CA 1
ATOM 5871 C C . GLY A 1 718 ? 10.609 7.679 -37.537 1.00 93.75 718 GLY A C 1
ATOM 5872 O O . GLY A 1 718 ? 11.476 8.501 -37.235 1.00 93.75 718 GLY A O 1
ATOM 5873 N N . ILE A 1 719 ? 10.897 6.520 -38.146 1.00 94.88 719 ILE A N 1
ATOM 5874 C CA . ILE A 1 719 ? 12.265 6.054 -38.442 1.00 94.88 719 ILE A CA 1
ATOM 5875 C C . ILE A 1 719 ? 13.102 7.107 -39.186 1.00 94.88 719 ILE A C 1
ATOM 5877 O O . ILE A 1 719 ? 14.222 7.362 -38.740 1.00 94.88 719 ILE A O 1
ATOM 5881 N N . PRO A 1 720 ? 12.611 7.784 -40.246 1.00 94.81 720 PRO A N 1
ATOM 5882 C CA . PRO A 1 720 ? 13.415 8.785 -40.944 1.00 94.81 720 PRO A CA 1
ATOM 5883 C C . PRO A 1 720 ? 13.947 9.884 -40.022 1.00 94.81 720 PRO A C 1
ATOM 5885 O O . PRO A 1 720 ? 15.130 10.204 -40.070 1.00 94.81 720 PRO A O 1
ATOM 5888 N N . ASN A 1 721 ? 13.107 10.384 -39.109 1.00 92.88 721 ASN A N 1
ATOM 5889 C CA . ASN A 1 721 ? 13.487 11.434 -38.162 1.00 92.88 721 ASN A CA 1
ATOM 5890 C C . ASN A 1 721 ? 14.548 10.966 -37.159 1.00 92.88 721 ASN A C 1
ATOM 5892 O O . ASN A 1 721 ? 15.384 11.763 -36.735 1.00 92.88 721 ASN A O 1
ATOM 5896 N N . LEU A 1 722 ? 14.505 9.689 -36.773 1.00 92.31 722 LEU A N 1
ATOM 5897 C CA . LEU A 1 722 ? 15.501 9.070 -35.902 1.00 92.31 722 LEU A CA 1
ATOM 5898 C C . LEU A 1 722 ? 16.852 8.928 -36.620 1.00 92.31 722 LEU A C 1
ATOM 5900 O O . LEU A 1 722 ? 17.896 9.276 -36.070 1.00 92.31 722 LEU A O 1
ATOM 5904 N N . ILE A 1 723 ? 16.832 8.495 -37.883 1.00 92.38 723 ILE A N 1
ATOM 5905 C CA . ILE A 1 723 ? 18.037 8.328 -38.706 1.00 92.38 723 ILE A CA 1
ATOM 5906 C C . ILE A 1 723 ? 18.691 9.675 -39.044 1.00 92.38 723 ILE A C 1
ATOM 5908 O O . ILE A 1 723 ? 19.920 9.772 -39.056 1.00 92.38 723 ILE A O 1
ATOM 5912 N N . THR A 1 724 ? 17.895 10.711 -39.320 1.00 92.69 724 THR A N 1
ATOM 5913 C CA . THR A 1 724 ? 18.380 12.050 -39.697 1.00 92.69 724 THR A CA 1
ATOM 5914 C C . THR A 1 724 ? 18.460 13.016 -38.518 1.00 92.69 724 THR A C 1
ATOM 5916 O O . THR A 1 724 ? 18.488 14.232 -38.722 1.00 92.69 724 THR A O 1
ATOM 5919 N N . MET A 1 725 ? 18.448 12.509 -37.283 1.00 90.62 725 MET A N 1
ATOM 5920 C CA . MET A 1 725 ? 18.395 13.357 -36.097 1.00 90.62 725 MET A CA 1
ATOM 5921 C C . MET A 1 725 ? 19.604 14.315 -36.053 1.00 90.62 725 MET A C 1
ATOM 5923 O O . MET A 1 725 ? 20.739 13.891 -36.304 1.00 90.62 725 MET A O 1
ATOM 5927 N N . PRO A 1 726 ? 19.399 15.617 -35.764 1.00 88.88 726 PRO A N 1
ATOM 5928 C CA . PRO A 1 726 ? 20.477 16.594 -35.808 1.00 88.88 726 PRO A CA 1
ATOM 5929 C C . PRO A 1 726 ? 21.550 16.300 -34.758 1.00 88.88 726 PRO A C 1
ATOM 5931 O O . PRO A 1 726 ? 21.266 15.832 -33.655 1.00 88.88 726 PRO A O 1
ATOM 5934 N N . LYS A 1 727 ? 22.801 16.632 -35.093 1.00 88.50 727 LYS A N 1
ATOM 5935 C CA . LYS A 1 727 ? 23.926 16.526 -34.160 1.00 88.50 727 LYS A CA 1
ATOM 5936 C C . LYS A 1 727 ? 23.714 17.401 -32.925 1.00 88.50 727 LYS A C 1
ATOM 5938 O O . LYS A 1 727 ? 23.213 18.520 -33.034 1.00 88.50 727 LYS A O 1
ATOM 5943 N N . THR A 1 728 ? 24.170 16.928 -31.771 1.00 84.81 728 THR A N 1
ATOM 5944 C CA . THR A 1 728 ? 24.278 17.753 -30.561 1.00 84.81 728 THR A CA 1
ATOM 5945 C C . THR A 1 728 ? 25.708 18.272 -30.403 1.00 84.81 728 THR A C 1
ATOM 5947 O O . THR A 1 728 ? 26.588 18.000 -31.222 1.00 84.81 728 THR A O 1
ATOM 5950 N N . ASN A 1 729 ? 25.968 19.010 -29.322 1.00 77.19 729 ASN A N 1
ATOM 5951 C CA . ASN A 1 729 ? 27.309 19.498 -29.000 1.00 77.19 729 ASN A CA 1
ATOM 5952 C C . ASN A 1 729 ? 28.319 18.373 -28.702 1.00 77.19 729 ASN A C 1
ATOM 5954 O O . ASN A 1 729 ? 29.521 18.617 -28.796 1.00 77.19 729 ASN A O 1
ATOM 5958 N N . ASN A 1 730 ? 27.857 17.171 -28.332 1.00 81.12 730 ASN A N 1
ATOM 5959 C CA . ASN A 1 730 ? 28.723 16.090 -27.847 1.00 81.12 730 ASN A CA 1
ATOM 5960 C C . ASN A 1 730 ? 28.593 14.772 -28.637 1.00 81.12 730 ASN A C 1
ATOM 5962 O O . ASN A 1 730 ? 29.486 13.930 -28.526 1.00 81.12 730 ASN A O 1
ATOM 5966 N N . CYS A 1 731 ? 27.543 14.590 -29.446 1.00 88.88 731 CYS A N 1
ATOM 5967 C CA . CYS A 1 731 ? 27.323 13.348 -30.192 1.00 88.88 731 CYS A CA 1
ATOM 5968 C C . CYS A 1 731 ? 26.534 13.524 -31.500 1.00 88.88 731 CYS A C 1
ATOM 5970 O O . CYS A 1 731 ? 25.836 14.525 -31.707 1.00 88.88 731 CYS A O 1
ATOM 5972 N N . THR A 1 732 ? 26.646 12.523 -32.374 1.00 92.69 732 THR A N 1
ATOM 5973 C CA . THR A 1 732 ? 25.891 12.374 -33.625 1.00 92.69 732 THR A CA 1
ATOM 5974 C C . THR A 1 732 ? 25.087 11.085 -33.661 1.00 92.69 732 THR A C 1
ATOM 5976 O O . THR A 1 732 ? 25.314 10.173 -32.863 1.00 92.69 732 THR A O 1
ATOM 5979 N N . PHE A 1 733 ? 24.102 11.045 -34.564 1.00 94.12 733 PHE A N 1
ATOM 5980 C CA . PHE A 1 733 ? 23.048 10.033 -34.576 1.00 94.12 733 PHE A CA 1
ATOM 5981 C C . PHE A 1 733 ? 22.841 9.413 -35.960 1.00 94.12 733 PHE A C 1
ATOM 5983 O O . PHE A 1 733 ? 23.208 10.002 -36.981 1.00 94.12 733 PHE A O 1
ATOM 5990 N N . GLY A 1 734 ? 22.257 8.214 -35.976 1.00 94.12 734 GLY A N 1
ATOM 5991 C CA . GLY A 1 734 ? 21.838 7.507 -37.183 1.00 94.12 734 GLY A CA 1
ATOM 5992 C C . GLY A 1 734 ? 22.972 7.324 -38.192 1.00 94.12 734 GLY A C 1
ATOM 5993 O O . GLY A 1 734 ? 24.099 6.982 -37.828 1.00 94.12 734 GLY A O 1
ATOM 5994 N N . ALA A 1 735 ? 22.692 7.585 -39.471 1.00 94.06 735 ALA A N 1
ATOM 5995 C CA . ALA A 1 735 ? 23.687 7.445 -40.536 1.00 94.06 735 ALA A CA 1
ATOM 5996 C C . ALA A 1 735 ? 24.907 8.357 -40.311 1.00 94.06 735 ALA A C 1
ATOM 5998 O O . ALA A 1 735 ? 26.046 7.970 -40.582 1.00 94.06 735 ALA A O 1
ATOM 5999 N N . GLN A 1 736 ? 24.685 9.564 -39.779 1.00 95.00 736 GLN A N 1
ATOM 6000 C CA . GLN A 1 736 ? 25.759 10.521 -39.532 1.00 95.00 736 GLN A CA 1
ATOM 6001 C C . GLN A 1 736 ? 26.707 10.050 -38.421 1.00 95.00 736 GLN A C 1
ATOM 6003 O O . GLN A 1 736 ? 27.912 10.247 -38.552 1.00 95.00 736 GLN A O 1
ATOM 6008 N N . ALA A 1 737 ? 26.198 9.353 -37.398 1.00 94.88 737 ALA A N 1
ATOM 6009 C CA . ALA A 1 737 ? 27.021 8.755 -36.343 1.00 94.88 737 ALA A CA 1
ATOM 6010 C C . ALA A 1 737 ? 28.083 7.806 -36.914 1.00 94.88 737 ALA A C 1
ATOM 6012 O O . ALA A 1 737 ? 29.258 7.900 -36.567 1.00 94.88 737 ALA A O 1
ATOM 6013 N N . PHE A 1 738 ? 27.692 6.929 -37.843 1.00 95.88 738 PHE A N 1
ATOM 6014 C CA . PHE A 1 738 ? 28.625 6.023 -38.513 1.00 95.88 738 PHE A CA 1
ATOM 6015 C C . PHE A 1 738 ? 29.653 6.768 -39.371 1.00 95.88 738 PHE A C 1
ATOM 6017 O O . PHE A 1 738 ? 30.829 6.401 -39.375 1.00 95.88 738 PHE A O 1
ATOM 6024 N N . ARG A 1 739 ? 29.234 7.819 -40.090 1.00 96.25 739 ARG A N 1
ATOM 6025 C CA . ARG A 1 739 ? 30.140 8.626 -40.925 1.00 96.25 739 ARG A CA 1
ATOM 6026 C C . ARG A 1 739 ? 31.178 9.361 -40.090 1.00 96.25 739 ARG A C 1
ATOM 6028 O O . ARG A 1 739 ? 32.351 9.349 -40.457 1.00 96.25 739 ARG A O 1
ATOM 6035 N N . ASP A 1 740 ? 30.763 9.965 -38.984 1.00 94.56 740 ASP A N 1
ATOM 6036 C CA . ASP A 1 740 ? 31.669 10.684 -38.091 1.00 94.56 740 ASP A CA 1
ATOM 6037 C C . ASP A 1 740 ? 32.597 9.724 -37.350 1.00 94.56 740 ASP A C 1
ATOM 6039 O O . ASP A 1 740 ? 33.791 9.988 -37.246 1.00 94.56 740 ASP A O 1
ATOM 6043 N N . TRP A 1 741 ? 32.093 8.561 -36.932 1.00 94.06 741 TRP A N 1
ATOM 6044 C CA . TRP A 1 741 ? 32.928 7.516 -36.347 1.00 94.06 741 TRP A CA 1
ATOM 6045 C C . TRP A 1 741 ? 33.999 7.018 -37.321 1.00 94.06 741 TRP A C 1
ATOM 6047 O O . TRP A 1 741 ? 35.177 6.920 -36.967 1.00 94.06 741 TRP A O 1
ATOM 6057 N N . ALA A 1 742 ? 33.615 6.775 -38.576 1.00 96.25 742 ALA A N 1
ATOM 6058 C CA . ALA A 1 742 ? 34.546 6.421 -39.640 1.00 96.25 742 ALA A CA 1
ATOM 6059 C C . ALA A 1 742 ? 35.595 7.519 -39.859 1.00 96.25 742 ALA A C 1
ATOM 6061 O O . ALA A 1 742 ? 36.784 7.228 -39.990 1.00 96.25 742 ALA A O 1
ATOM 6062 N N . MET A 1 743 ? 35.149 8.776 -39.887 1.00 95.38 743 MET A N 1
ATOM 6063 C CA . MET A 1 743 ? 35.991 9.946 -40.106 1.00 95.38 743 MET A CA 1
ATOM 6064 C C . MET A 1 743 ? 37.019 10.123 -38.987 1.00 95.38 743 MET A C 1
ATOM 6066 O O . MET A 1 743 ? 38.195 10.329 -39.275 1.00 95.38 743 MET A O 1
ATOM 6070 N N . ASP A 1 744 ? 36.608 10.005 -37.731 1.00 92.62 744 ASP A N 1
ATOM 6071 C CA . ASP A 1 744 ? 37.484 10.144 -36.568 1.00 92.62 744 ASP A CA 1
ATOM 6072 C C . ASP A 1 744 ? 38.558 9.054 -36.521 1.00 92.62 744 ASP A C 1
ATOM 6074 O O . ASP A 1 744 ? 39.740 9.341 -36.306 1.00 92.62 744 ASP A O 1
ATOM 6078 N N . ILE A 1 745 ? 38.164 7.795 -36.745 1.00 91.88 745 ILE A N 1
ATOM 6079 C CA . ILE A 1 745 ? 39.108 6.674 -36.798 1.00 91.88 745 ILE A CA 1
ATOM 6080 C C . ILE A 1 745 ? 40.125 6.901 -37.920 1.00 91.88 745 ILE A C 1
ATOM 6082 O O . ILE A 1 745 ? 41.332 6.775 -37.705 1.00 91.88 745 ILE A O 1
ATOM 6086 N N . GLU A 1 746 ? 39.660 7.263 -39.115 1.00 93.75 746 GLU A N 1
ATOM 6087 C CA . GLU A 1 746 ? 40.520 7.448 -40.284 1.00 93.75 746 GLU A CA 1
ATOM 6088 C C . GLU A 1 746 ? 41.519 8.604 -40.093 1.00 93.75 746 GLU A C 1
ATOM 6090 O O . GLU A 1 746 ? 42.713 8.438 -40.376 1.00 93.75 746 GLU A O 1
ATOM 6095 N N . HIS A 1 747 ? 41.069 9.725 -39.515 1.00 93.75 747 HIS A N 1
ATOM 6096 C CA . HIS A 1 747 ? 41.894 10.901 -39.207 1.00 93.75 747 HIS A CA 1
ATOM 6097 C C . HIS A 1 747 ? 42.792 10.744 -37.973 1.00 93.75 747 HIS A C 1
ATOM 6099 O O . HIS A 1 747 ? 43.505 11.680 -37.618 1.00 93.75 747 HIS A O 1
ATOM 6105 N N . GLY A 1 748 ? 42.831 9.562 -37.357 1.00 90.44 748 GLY A N 1
ATOM 6106 C CA . GLY A 1 748 ? 43.814 9.261 -36.323 1.00 90.44 748 GLY A CA 1
ATOM 6107 C C . GLY A 1 748 ? 43.424 9.707 -34.924 1.00 90.44 748 GLY A C 1
ATOM 6108 O O . GLY A 1 748 ? 44.302 10.072 -34.144 1.00 90.44 748 GLY A O 1
ATOM 6109 N N . ARG A 1 749 ? 42.137 9.592 -34.562 1.00 89.25 749 ARG A N 1
ATOM 6110 C CA . ARG A 1 749 ? 41.633 9.787 -33.186 1.00 89.25 749 ARG A CA 1
ATOM 6111 C C . ARG A 1 749 ? 42.495 9.103 -32.109 1.00 89.25 749 ARG A C 1
ATOM 6113 O O . ARG A 1 749 ? 42.606 9.618 -30.999 1.00 89.25 749 ARG A O 1
ATOM 6120 N N . PHE A 1 750 ? 43.131 7.980 -32.450 1.00 90.94 750 PHE A N 1
ATOM 6121 C CA . PHE A 1 750 ? 43.943 7.161 -31.546 1.00 90.94 750 PHE A CA 1
ATOM 6122 C C . PHE A 1 750 ? 45.466 7.332 -31.695 1.00 90.94 750 PHE A C 1
ATOM 6124 O O . PHE A 1 750 ? 46.215 6.690 -30.959 1.00 90.94 750 PHE A O 1
ATOM 6131 N N . ASP A 1 751 ? 45.955 8.189 -32.601 1.00 90.88 751 ASP A N 1
ATOM 6132 C CA . ASP A 1 751 ? 47.395 8.310 -32.901 1.00 90.88 751 ASP A CA 1
ATOM 6133 C C . ASP A 1 751 ? 48.216 8.751 -31.678 1.00 90.88 751 ASP A C 1
ATOM 6135 O O . ASP A 1 751 ? 49.302 8.224 -31.433 1.00 90.88 751 ASP A O 1
ATOM 6139 N N . GLY A 1 752 ? 47.665 9.663 -30.871 1.00 86.62 752 GLY A N 1
ATOM 6140 C CA . GLY A 1 752 ? 48.290 10.179 -29.649 1.00 86.62 752 GLY A CA 1
ATOM 6141 C C . GLY A 1 752 ? 47.918 9.449 -28.352 1.00 86.62 752 GLY A C 1
ATOM 6142 O O . GLY A 1 752 ? 48.380 9.856 -27.290 1.00 86.62 752 GLY A O 1
ATOM 6143 N N . VAL A 1 753 ? 47.081 8.406 -28.402 1.00 89.06 753 VAL A N 1
ATOM 6144 C CA . VAL A 1 753 ? 46.578 7.713 -27.199 1.00 89.06 753 VAL A CA 1
ATOM 6145 C C . VAL A 1 753 ? 47.597 6.669 -26.730 1.00 89.06 753 VAL A C 1
ATOM 6147 O O . VAL A 1 753 ? 48.099 5.882 -27.535 1.00 89.06 753 VAL A O 1
ATOM 6150 N N . THR A 1 754 ? 47.947 6.659 -25.444 1.00 89.44 754 THR A N 1
ATOM 6151 C CA . THR A 1 754 ? 48.827 5.643 -24.836 1.00 89.44 754 THR A CA 1
ATOM 6152 C C . THR A 1 754 ? 48.046 4.374 -24.490 1.00 89.44 754 THR A C 1
ATOM 6154 O O . THR A 1 754 ? 46.823 4.413 -24.397 1.00 89.44 754 THR A O 1
ATOM 6157 N N . GLU A 1 755 ? 48.734 3.245 -24.286 1.00 85.31 755 GLU A N 1
ATOM 6158 C CA . GLU A 1 755 ? 48.068 2.001 -23.860 1.00 85.31 755 GLU A CA 1
ATOM 6159 C C . GLU A 1 755 ? 47.335 2.178 -22.522 1.00 85.31 755 GLU A C 1
ATOM 6161 O O . GLU A 1 755 ? 46.189 1.763 -22.413 1.00 85.31 755 GLU A O 1
ATOM 6166 N N . ASP A 1 756 ? 47.927 2.906 -21.569 1.00 85.38 756 ASP A N 1
ATOM 6167 C CA . ASP A 1 756 ? 47.313 3.185 -20.259 1.00 85.38 756 ASP A CA 1
ATOM 6168 C C . ASP A 1 756 ? 46.066 4.087 -20.326 1.00 85.38 756 ASP A C 1
ATOM 6170 O O . ASP A 1 756 ? 45.253 4.096 -19.405 1.00 85.38 756 ASP A O 1
ATOM 6174 N N . ALA A 1 757 ? 45.921 4.892 -21.385 1.00 85.81 757 ALA A N 1
ATOM 6175 C CA . ALA A 1 757 ? 44.794 5.814 -21.550 1.00 85.81 757 ALA A CA 1
ATOM 6176 C C . ALA A 1 757 ? 43.640 5.218 -22.375 1.00 85.81 757 ALA A C 1
ATOM 6178 O O . ALA A 1 757 ? 42.534 5.772 -22.373 1.00 85.81 757 ALA A O 1
ATOM 6179 N N . PHE A 1 758 ? 43.907 4.127 -23.096 1.00 88.75 758 PHE A N 1
ATOM 6180 C CA . PHE A 1 758 ? 42.945 3.472 -23.969 1.00 88.75 758 PHE A CA 1
ATOM 6181 C C . PHE A 1 758 ? 42.050 2.526 -23.175 1.00 88.75 758 PHE A C 1
ATOM 6183 O O . PHE A 1 758 ? 42.517 1.559 -22.578 1.00 88.75 758 PHE A O 1
ATOM 6190 N N . ASP A 1 759 ? 40.746 2.772 -23.234 1.00 88.44 759 ASP A N 1
ATOM 6191 C CA . ASP A 1 759 ? 39.737 1.857 -22.721 1.00 88.44 759 ASP A CA 1
ATOM 6192 C C . ASP A 1 759 ? 38.981 1.266 -23.912 1.00 88.44 759 ASP A C 1
ATOM 6194 O O . ASP A 1 759 ? 38.208 1.946 -24.588 1.00 88.44 759 ASP A O 1
ATOM 6198 N N . GLN A 1 760 ? 39.213 -0.019 -24.185 1.00 89.56 760 GLN A N 1
ATOM 6199 C CA . GLN A 1 760 ? 38.627 -0.708 -25.336 1.00 89.56 760 GLN A CA 1
ATOM 6200 C C . GLN A 1 760 ? 37.091 -0.649 -25.338 1.00 89.56 760 GLN A C 1
ATOM 6202 O O . GLN A 1 760 ? 36.476 -0.579 -26.412 1.00 89.56 760 GLN A O 1
ATOM 6207 N N . TRP A 1 761 ? 36.461 -0.695 -24.160 1.00 87.56 761 TRP A N 1
ATOM 6208 C CA . TRP A 1 761 ? 35.011 -0.672 -24.041 1.00 87.56 761 TRP A CA 1
ATOM 6209 C C . TRP A 1 761 ? 34.461 0.717 -24.346 1.00 87.56 761 TRP A C 1
ATOM 6211 O O . TRP A 1 761 ? 33.709 0.890 -25.307 1.00 87.56 761 TRP A O 1
ATOM 6221 N N . ARG A 1 762 ? 34.897 1.708 -23.569 1.00 85.69 762 ARG A N 1
ATOM 6222 C CA . ARG A 1 762 ? 34.479 3.110 -23.649 1.00 85.69 762 ARG A CA 1
ATOM 6223 C C . ARG A 1 762 ? 34.790 3.730 -25.009 1.00 85.69 762 ARG A C 1
ATOM 6225 O O . ARG A 1 762 ? 33.977 4.490 -25.529 1.00 85.69 762 ARG A O 1
ATOM 6232 N N . ASP A 1 763 ? 35.953 3.425 -25.580 1.00 86.06 763 ASP A N 1
ATOM 6233 C CA . ASP A 1 763 ? 36.470 4.169 -26.730 1.00 86.06 763 ASP A CA 1
ATOM 6234 C C . ASP A 1 763 ? 35.996 3.619 -28.080 1.00 86.06 763 ASP A C 1
ATOM 6236 O O . ASP A 1 763 ? 35.982 4.359 -29.066 1.00 86.06 763 ASP A O 1
ATOM 6240 N N . HIS A 1 764 ? 35.604 2.341 -28.147 1.00 89.44 764 HIS A N 1
ATOM 6241 C CA . HIS A 1 764 ? 35.201 1.698 -29.406 1.00 89.44 764 HIS A CA 1
ATOM 6242 C C . HIS A 1 764 ? 34.079 0.673 -29.240 1.00 89.44 764 HIS A C 1
ATOM 6244 O O . HIS A 1 764 ? 33.079 0.725 -29.956 1.00 89.44 764 HIS A O 1
ATOM 6250 N N . THR A 1 765 ? 34.221 -0.267 -28.304 1.00 89.88 765 THR A N 1
ATOM 6251 C CA . THR A 1 765 ? 33.342 -1.449 -28.239 1.00 89.88 765 THR A CA 1
ATOM 6252 C C . THR A 1 765 ? 31.908 -1.109 -27.839 1.00 89.88 765 THR A C 1
ATOM 6254 O O . THR A 1 765 ? 30.980 -1.784 -28.271 1.00 89.88 765 THR A O 1
ATOM 6257 N N . VAL A 1 766 ? 31.687 -0.026 -27.095 1.00 87.38 766 VAL A N 1
ATOM 6258 C CA . VAL A 1 766 ? 30.344 0.477 -26.778 1.00 87.38 766 VAL A CA 1
ATOM 6259 C C . VAL A 1 766 ? 29.533 0.796 -28.043 1.00 87.38 766 VAL A C 1
ATOM 6261 O O . VAL A 1 766 ? 28.357 0.446 -28.128 1.00 87.38 766 VAL A O 1
ATOM 6264 N N . TYR A 1 767 ? 30.165 1.379 -29.066 1.00 90.06 767 TYR A N 1
ATOM 6265 C CA . TYR A 1 767 ? 29.512 1.704 -30.338 1.00 90.06 767 TYR A CA 1
ATOM 6266 C C . TYR A 1 767 ? 29.272 0.458 -31.187 1.00 90.06 767 TYR A C 1
ATOM 6268 O O . TYR A 1 767 ? 28.268 0.388 -31.896 1.00 90.06 767 TYR A O 1
ATOM 6276 N N . VAL A 1 768 ? 30.161 -0.536 -31.061 1.00 91.44 768 VAL A N 1
ATOM 6277 C CA . VAL A 1 768 ? 29.978 -1.877 -31.629 1.00 91.44 768 VAL A CA 1
ATOM 6278 C C . VAL A 1 768 ? 28.772 -2.578 -31.013 1.00 91.44 768 VAL A C 1
ATOM 6280 O O . VAL A 1 768 ? 27.930 -3.109 -31.733 1.00 91.44 768 VAL A O 1
ATOM 6283 N N . CYS A 1 769 ? 28.655 -2.526 -29.687 1.00 88.56 769 CYS A N 1
ATOM 6284 C CA . CYS A 1 769 ? 27.524 -3.077 -28.953 1.00 88.56 769 CYS A CA 1
ATOM 6285 C C . CYS A 1 769 ? 26.203 -2.422 -29.379 1.00 88.56 769 CYS A C 1
ATOM 6287 O O . CYS A 1 769 ? 25.220 -3.126 -29.605 1.00 88.56 769 CYS A O 1
ATOM 6289 N N . ASN A 1 770 ? 26.196 -1.099 -29.568 1.00 89.19 770 ASN A N 1
ATOM 6290 C CA . ASN A 1 770 ? 25.021 -0.356 -30.021 1.00 89.19 770 ASN A CA 1
ATOM 6291 C C . ASN A 1 770 ? 24.537 -0.839 -31.403 1.00 89.19 770 ASN A C 1
ATOM 6293 O O . ASN A 1 770 ? 23.423 -1.352 -31.495 1.00 89.19 770 ASN A O 1
ATOM 6297 N N . TYR A 1 771 ? 25.372 -0.825 -32.454 1.00 89.88 771 TYR A N 1
ATOM 6298 C CA . TYR A 1 771 ? 24.885 -1.269 -33.772 1.00 89.88 771 TYR A CA 1
ATOM 6299 C C . TYR A 1 771 ? 24.532 -2.761 -33.795 1.00 89.88 771 TYR A C 1
ATOM 6301 O O . TYR A 1 771 ? 23.597 -3.159 -34.491 1.00 89.88 771 TYR A O 1
ATOM 6309 N N . ALA A 1 772 ? 25.250 -3.596 -33.033 1.00 89.06 772 ALA A N 1
ATOM 6310 C CA . ALA A 1 772 ? 24.944 -5.020 -32.924 1.00 89.06 772 ALA A CA 1
ATOM 6311 C C . ALA A 1 772 ? 23.566 -5.241 -32.283 1.00 89.06 772 ALA A C 1
ATOM 6313 O O . ALA A 1 772 ? 22.828 -6.133 -32.692 1.00 89.06 772 ALA A O 1
ATOM 6314 N N . THR A 1 773 ? 23.203 -4.392 -31.320 1.00 88.06 773 THR A N 1
ATOM 6315 C CA . THR A 1 773 ? 21.880 -4.377 -30.689 1.00 88.06 773 THR A CA 1
ATOM 6316 C C . THR A 1 773 ? 20.808 -3.841 -31.629 1.00 88.06 773 THR A C 1
ATOM 6318 O O . THR A 1 773 ? 19.715 -4.395 -31.687 1.00 88.06 773 THR A O 1
ATOM 6321 N N . ASN A 1 774 ? 21.119 -2.819 -32.426 1.00 87.31 774 ASN A N 1
ATOM 6322 C CA . ASN A 1 774 ? 20.189 -2.261 -33.412 1.00 87.31 774 ASN A CA 1
ATOM 6323 C C . ASN A 1 774 ? 19.806 -3.299 -34.478 1.00 87.31 774 ASN A C 1
ATOM 6325 O O . ASN A 1 774 ? 18.654 -3.376 -34.898 1.00 87.31 774 ASN A O 1
ATOM 6329 N N . CYS A 1 775 ? 20.733 -4.195 -34.824 1.00 84.19 775 CYS A N 1
ATOM 6330 C CA . CYS A 1 775 ? 20.466 -5.354 -35.681 1.00 84.19 775 CYS A CA 1
ATOM 6331 C C . CYS A 1 775 ? 19.501 -6.390 -35.055 1.00 84.19 775 CYS A C 1
ATOM 6333 O O . CYS A 1 775 ? 19.067 -7.321 -35.734 1.00 84.19 775 CYS A O 1
ATOM 6335 N N . CYS A 1 776 ? 19.142 -6.261 -33.773 1.00 83.69 776 CYS A N 1
ATOM 6336 C CA . CYS A 1 776 ? 18.120 -7.073 -33.106 1.00 83.69 776 CYS A CA 1
ATOM 6337 C C . CYS A 1 776 ? 16.710 -6.454 -33.185 1.00 83.69 776 CYS A C 1
ATOM 6339 O O . CYS A 1 776 ? 15.798 -6.922 -32.509 1.00 83.69 776 CYS A O 1
ATOM 6341 N N . CYS A 1 777 ? 16.489 -5.427 -34.013 1.00 84.31 777 CYS A N 1
ATOM 6342 C CA . CYS A 1 777 ? 15.176 -4.795 -34.206 1.00 84.31 777 CYS A CA 1
ATOM 6343 C C . CYS A 1 777 ? 14.111 -5.693 -34.868 1.00 84.31 777 CYS A C 1
ATOM 6345 O O . CYS A 1 777 ? 12.944 -5.303 -34.915 1.00 84.31 777 CYS A O 1
ATOM 6347 N N . TYR A 1 778 ? 14.475 -6.890 -35.346 1.00 84.88 778 TYR A N 1
ATOM 6348 C CA . TYR A 1 778 ? 13.570 -7.805 -36.051 1.00 84.88 778 TYR A CA 1
ATOM 6349 C C . TYR A 1 778 ? 12.295 -8.122 -35.259 1.00 84.88 778 TYR A C 1
ATOM 6351 O O . TYR A 1 778 ? 11.222 -8.175 -35.851 1.00 84.88 778 TYR A O 1
ATOM 6359 N N . GLU A 1 779 ? 12.383 -8.271 -33.933 1.00 87.12 779 GLU A N 1
ATOM 6360 C CA . GLU A 1 779 ? 11.226 -8.560 -33.077 1.00 87.12 779 GLU A CA 1
ATOM 6361 C C . GLU A 1 779 ? 10.211 -7.406 -33.104 1.00 87.12 779 GLU A C 1
ATOM 6363 O O . GLU A 1 779 ? 9.013 -7.620 -33.283 1.00 87.12 779 GLU A O 1
ATOM 6368 N N . PHE A 1 780 ? 10.700 -6.164 -33.029 1.00 92.81 780 PHE A N 1
ATOM 6369 C CA . PHE A 1 780 ? 9.871 -4.966 -33.137 1.00 92.81 780 PHE A CA 1
ATOM 6370 C C . PHE A 1 780 ? 9.245 -4.829 -34.534 1.00 92.81 780 PHE A C 1
ATOM 6372 O O . PHE A 1 780 ? 8.044 -4.592 -34.651 1.00 92.81 780 PHE A O 1
ATOM 6379 N N . LEU A 1 781 ? 10.032 -5.025 -35.599 1.00 94.12 781 LEU A N 1
ATOM 6380 C CA . LEU A 1 781 ? 9.553 -4.930 -36.985 1.00 94.12 781 LEU A CA 1
ATOM 6381 C C . LEU A 1 781 ? 8.528 -6.028 -37.326 1.00 94.12 781 LEU A C 1
ATOM 6383 O O . LEU A 1 781 ? 7.519 -5.746 -37.972 1.00 94.12 781 LEU A O 1
ATOM 6387 N N . ASN A 1 782 ? 8.734 -7.255 -36.835 1.00 93.25 782 ASN A N 1
ATOM 6388 C CA . ASN A 1 782 ? 7.799 -8.375 -36.996 1.00 93.25 782 ASN A CA 1
ATOM 6389 C C . ASN A 1 782 ? 6.447 -8.086 -36.339 1.00 93.25 782 ASN A C 1
ATOM 6391 O O . ASN A 1 782 ? 5.397 -8.360 -36.919 1.00 93.25 782 ASN A O 1
ATOM 6395 N N . ARG A 1 783 ? 6.452 -7.498 -35.140 1.00 93.75 783 ARG A N 1
ATOM 6396 C CA . ARG A 1 783 ? 5.209 -7.084 -34.480 1.00 93.75 783 ARG A CA 1
ATOM 6397 C C . ARG A 1 783 ? 4.561 -5.910 -35.201 1.00 93.75 783 ARG A C 1
ATOM 6399 O O . ARG A 1 783 ? 3.348 -5.915 -35.396 1.00 93.75 783 ARG A O 1
ATOM 6406 N N . ALA A 1 784 ? 5.356 -4.954 -35.679 1.00 94.44 784 ALA A N 1
ATOM 6407 C CA . ALA A 1 784 ? 4.841 -3.817 -36.428 1.00 94.44 784 ALA A CA 1
ATOM 6408 C C . ALA A 1 784 ? 4.080 -4.245 -37.692 1.00 94.44 784 ALA A C 1
ATOM 6410 O O . ALA A 1 784 ? 2.976 -3.748 -37.913 1.00 94.44 784 ALA A O 1
ATOM 6411 N N . ILE A 1 785 ? 4.614 -5.198 -38.470 1.00 93.88 785 ILE A N 1
ATOM 6412 C CA . ILE A 1 785 ? 3.936 -5.730 -39.663 1.00 93.88 785 ILE A CA 1
ATOM 6413 C C . ILE A 1 785 ? 2.760 -6.654 -39.315 1.00 93.88 785 ILE A C 1
ATOM 6415 O O . ILE A 1 785 ? 1.756 -6.645 -40.021 1.00 93.88 785 ILE A O 1
ATOM 6419 N N . ALA A 1 786 ? 2.833 -7.409 -38.211 1.00 94.38 786 ALA A N 1
ATOM 6420 C CA . ALA A 1 786 ? 1.714 -8.231 -37.744 1.00 94.38 786 ALA A CA 1
ATOM 6421 C C . ALA A 1 786 ? 0.492 -7.376 -37.369 1.00 94.38 786 ALA A C 1
ATOM 6423 O O . ALA A 1 786 ? -0.638 -7.738 -37.693 1.00 94.38 786 ALA A O 1
ATOM 6424 N N . HIS A 1 787 ? 0.718 -6.220 -36.735 1.00 94.94 787 HIS A N 1
ATOM 6425 C CA . HIS A 1 787 ? -0.340 -5.267 -36.396 1.00 94.94 787 HIS A CA 1
ATOM 6426 C C . HIS A 1 787 ? -0.709 -4.311 -37.543 1.00 94.94 787 HIS A C 1
ATOM 6428 O O . HIS A 1 787 ? -1.814 -3.775 -37.541 1.00 94.94 787 HIS A O 1
ATOM 6434 N N . ASN A 1 788 ? 0.179 -4.098 -38.521 1.00 95.50 788 ASN A N 1
ATOM 6435 C CA . ASN A 1 788 ? -0.064 -3.259 -39.702 1.00 95.50 788 ASN A CA 1
ATOM 6436 C C . ASN A 1 788 ? 0.308 -3.998 -41.002 1.00 95.50 788 ASN A C 1
ATOM 6438 O O . ASN A 1 788 ? 1.342 -3.698 -41.610 1.00 95.50 788 ASN A O 1
ATOM 6442 N N . PRO A 1 789 ? -0.523 -4.954 -41.464 1.00 93.62 789 PRO A N 1
ATOM 6443 C CA . PRO A 1 789 ? -0.227 -5.749 -42.659 1.00 93.62 789 PRO A CA 1
ATOM 6444 C C . PRO A 1 789 ? -0.133 -4.932 -43.957 1.00 93.62 789 PRO A C 1
ATOM 6446 O O . PRO A 1 789 ? 0.426 -5.407 -44.944 1.00 93.62 789 PRO A O 1
ATOM 6449 N N . ASP A 1 790 ? -0.678 -3.713 -43.967 1.00 94.06 790 ASP A N 1
ATOM 6450 C CA . ASP A 1 790 ? -0.606 -2.757 -45.074 1.00 94.06 790 ASP A CA 1
ATOM 6451 C C . ASP A 1 790 ? 0.789 -2.133 -45.248 1.00 94.06 790 ASP A C 1
ATOM 6453 O O . ASP A 1 790 ? 1.127 -1.679 -46.339 1.00 94.06 790 ASP A O 1
ATOM 6457 N N . MET A 1 791 ? 1.635 -2.149 -44.215 1.00 93.88 791 MET A N 1
ATOM 6458 C CA . MET A 1 791 ? 2.993 -1.595 -44.254 1.00 93.88 791 MET A CA 1
ATOM 6459 C C . MET A 1 791 ? 4.002 -2.614 -44.807 1.00 93.88 791 MET A C 1
ATOM 6461 O O . MET A 1 791 ? 4.996 -2.950 -44.165 1.00 93.88 791 MET A O 1
ATOM 6465 N N . THR A 1 792 ? 3.756 -3.131 -46.014 1.00 92.56 792 THR A N 1
ATOM 6466 C CA . THR A 1 792 ? 4.546 -4.233 -46.599 1.00 92.56 792 THR A CA 1
ATOM 6467 C C . THR A 1 792 ? 6.027 -3.900 -46.792 1.00 92.56 792 THR A C 1
ATOM 6469 O O . THR A 1 792 ? 6.855 -4.806 -46.728 1.00 92.56 792 THR A O 1
ATOM 6472 N N . PHE A 1 793 ? 6.358 -2.616 -46.962 1.00 94.19 793 PHE A N 1
ATOM 6473 C CA . PHE A 1 793 ? 7.727 -2.100 -47.085 1.00 94.19 793 PHE A CA 1
ATOM 6474 C C . PHE A 1 793 ? 8.594 -2.335 -45.835 1.00 94.19 793 PHE A C 1
ATOM 6476 O O . PHE A 1 793 ? 9.817 -2.233 -45.901 1.00 94.19 793 PHE A O 1
ATOM 6483 N N . ILE A 1 794 ? 7.989 -2.672 -44.685 1.00 94.50 794 ILE A N 1
ATOM 6484 C CA . ILE A 1 794 ? 8.735 -3.083 -43.486 1.00 94.50 794 ILE A CA 1
ATOM 6485 C C . ILE A 1 794 ? 9.634 -4.286 -43.806 1.00 94.50 794 ILE A C 1
ATOM 6487 O O . ILE A 1 794 ? 10.729 -4.366 -43.259 1.00 94.50 794 ILE A O 1
ATOM 6491 N N . LYS A 1 795 ? 9.230 -5.173 -44.728 1.00 92.69 795 LYS A N 1
ATOM 6492 C CA . LYS A 1 795 ? 10.057 -6.309 -45.166 1.00 92.69 795 LYS A CA 1
ATOM 6493 C C . LYS A 1 795 ? 11.353 -5.861 -45.838 1.00 92.69 795 LYS A C 1
ATOM 6495 O O . LYS A 1 795 ? 12.405 -6.401 -45.525 1.00 92.69 795 LYS A O 1
ATOM 6500 N N . ASP A 1 796 ? 11.295 -4.821 -46.664 1.00 94.56 796 ASP A N 1
ATOM 6501 C CA . ASP A 1 796 ? 12.486 -4.265 -47.313 1.00 94.56 796 ASP A CA 1
ATOM 6502 C C . ASP A 1 796 ? 13.449 -3.664 -46.269 1.00 94.56 796 ASP A C 1
ATOM 6504 O O . ASP A 1 796 ? 14.667 -3.791 -46.375 1.00 94.56 796 ASP A O 1
ATOM 6508 N N . ILE A 1 797 ? 12.909 -3.061 -45.199 1.00 94.06 797 ILE A N 1
ATOM 6509 C CA . ILE A 1 797 ? 13.702 -2.575 -44.056 1.00 94.06 797 ILE A CA 1
ATOM 6510 C C . ILE A 1 797 ? 14.319 -3.750 -43.277 1.00 94.06 797 ILE A C 1
ATOM 6512 O O . ILE A 1 797 ? 15.482 -3.674 -42.874 1.00 94.06 797 ILE A O 1
ATOM 6516 N N . GLN A 1 798 ? 13.568 -4.836 -43.068 1.00 93.88 798 GLN A N 1
ATOM 6517 C CA . GLN A 1 798 ? 14.069 -6.052 -42.416 1.00 93.88 798 GLN A CA 1
ATOM 6518 C C . GLN A 1 798 ? 15.243 -6.656 -43.193 1.00 93.88 798 GLN A C 1
ATOM 6520 O O . GLN A 1 798 ? 16.274 -6.933 -42.584 1.00 93.88 798 GLN A O 1
ATOM 6525 N N . ASP A 1 799 ? 15.136 -6.755 -44.520 1.00 93.94 799 ASP A N 1
ATOM 6526 C CA . ASP A 1 799 ? 16.206 -7.261 -45.387 1.00 93.94 799 ASP A CA 1
ATOM 6527 C C . ASP A 1 799 ? 17.496 -6.429 -45.254 1.00 93.94 799 ASP A C 1
ATOM 6529 O O . ASP A 1 799 ? 18.605 -6.974 -45.246 1.00 93.94 799 ASP A O 1
ATOM 6533 N N . ILE A 1 800 ? 17.374 -5.106 -45.087 1.00 94.44 800 ILE A N 1
ATOM 6534 C CA . ILE A 1 800 ? 18.526 -4.226 -44.845 1.00 94.44 800 ILE A CA 1
ATOM 6535 C C . ILE A 1 800 ? 19.187 -4.536 -43.494 1.00 94.44 800 ILE A C 1
ATOM 6537 O O . ILE A 1 800 ? 20.414 -4.671 -43.437 1.00 94.44 800 ILE A O 1
ATOM 6541 N N . TYR A 1 801 ? 18.413 -4.665 -42.412 1.00 92.38 801 TYR A N 1
ATOM 6542 C CA . TYR A 1 801 ? 18.959 -5.012 -41.092 1.00 92.38 801 TYR A CA 1
ATOM 6543 C C . TYR A 1 801 ? 19.545 -6.432 -41.054 1.00 92.38 801 TYR A C 1
ATOM 6545 O O . TYR A 1 801 ? 20.591 -6.646 -40.435 1.00 92.38 801 TYR A O 1
ATOM 6553 N N . ASP A 1 802 ? 18.952 -7.389 -41.767 1.00 91.25 802 ASP A N 1
ATOM 6554 C CA . ASP A 1 802 ? 19.500 -8.738 -41.919 1.00 91.25 802 ASP A CA 1
ATOM 6555 C C . ASP A 1 802 ? 20.827 -8.717 -42.686 1.00 91.25 802 ASP A C 1
ATOM 6557 O O . ASP A 1 802 ? 21.792 -9.371 -42.280 1.00 91.25 802 ASP A O 1
ATOM 6561 N N . ASN A 1 803 ? 20.939 -7.902 -43.738 1.00 93.19 803 ASN A N 1
ATOM 6562 C CA . ASN A 1 803 ? 22.203 -7.690 -44.439 1.00 93.19 803 ASN A CA 1
ATOM 6563 C C . ASN A 1 803 ? 23.261 -7.023 -43.538 1.00 93.19 803 ASN A C 1
ATOM 6565 O O . ASN A 1 803 ? 24.422 -7.447 -43.540 1.00 93.19 803 ASN A O 1
ATOM 6569 N N . GLN A 1 804 ? 22.886 -6.034 -42.717 1.00 91.69 804 GLN A N 1
ATOM 6570 C CA . GLN A 1 804 ? 23.793 -5.462 -41.712 1.00 91.69 804 GLN A CA 1
ATOM 6571 C C . GLN A 1 804 ? 24.331 -6.559 -40.781 1.00 91.69 804 GLN A C 1
ATOM 6573 O O . GLN A 1 804 ? 25.549 -6.707 -40.639 1.00 91.69 804 GLN A O 1
ATOM 6578 N N . LYS A 1 805 ? 23.433 -7.373 -40.215 1.00 89.69 805 LYS A N 1
ATOM 6579 C CA . LYS A 1 805 ? 23.741 -8.437 -39.252 1.00 89.69 805 LYS A CA 1
ATOM 6580 C C . LYS A 1 805 ? 24.594 -9.564 -39.834 1.00 89.69 805 LYS A C 1
ATOM 6582 O O . LYS A 1 805 ? 25.545 -10.005 -39.194 1.00 89.69 805 LYS A O 1
ATOM 6587 N N . LEU A 1 806 ? 24.249 -10.056 -41.022 1.00 90.06 806 LEU A N 1
ATOM 6588 C CA . LEU A 1 806 ? 24.863 -11.246 -41.618 1.00 90.06 806 LEU A CA 1
ATOM 6589 C C . LEU A 1 806 ? 26.107 -10.923 -42.450 1.00 90.06 806 LEU A C 1
ATOM 6591 O O . LEU A 1 806 ? 27.017 -11.745 -42.538 1.00 90.06 806 LEU A O 1
ATOM 6595 N N . VAL A 1 807 ? 26.159 -9.741 -43.071 1.00 92.62 807 VAL A N 1
ATOM 6596 C CA . VAL A 1 807 ? 27.206 -9.391 -44.040 1.00 92.62 807 VAL A CA 1
ATOM 6597 C C . VAL A 1 807 ? 28.119 -8.296 -43.505 1.00 92.62 807 VAL A C 1
ATOM 6599 O O . VAL A 1 807 ? 29.338 -8.482 -43.471 1.00 92.62 807 VAL A O 1
ATOM 6602 N N . ILE A 1 808 ? 27.572 -7.154 -43.083 1.00 92.50 808 ILE A N 1
ATOM 6603 C CA . ILE A 1 808 ? 28.395 -5.992 -42.707 1.00 92.50 808 ILE A CA 1
ATOM 6604 C C . ILE A 1 808 ? 29.115 -6.238 -41.370 1.00 92.50 808 ILE A C 1
ATOM 6606 O O . ILE A 1 808 ? 30.315 -5.974 -41.263 1.00 92.50 808 ILE A O 1
ATOM 6610 N N . MET A 1 809 ? 28.452 -6.843 -40.378 1.00 92.88 809 MET A N 1
ATOM 6611 C CA . MET A 1 809 ? 29.096 -7.246 -39.116 1.00 92.88 809 MET A CA 1
ATOM 6612 C C . MET A 1 809 ? 30.203 -8.292 -39.329 1.00 92.88 809 MET A C 1
ATOM 6614 O O . MET A 1 809 ? 31.286 -8.186 -38.750 1.00 92.88 809 MET A O 1
ATOM 6618 N N . GLU A 1 810 ? 29.977 -9.269 -40.211 1.00 93.06 810 GLU A N 1
ATOM 6619 C CA . GLU A 1 810 ? 30.973 -10.282 -40.588 1.00 93.06 810 GLU A CA 1
ATOM 6620 C C . GLU A 1 810 ? 32.208 -9.626 -41.240 1.00 93.06 810 GLU A C 1
ATOM 6622 O O . GLU A 1 810 ? 33.353 -9.985 -40.943 1.00 93.06 810 GLU A O 1
ATOM 6627 N N . LYS A 1 811 ? 32.003 -8.615 -42.100 1.00 94.56 811 LYS A N 1
ATOM 6628 C CA . LYS A 1 811 ? 33.092 -7.794 -42.656 1.00 94.56 811 LYS A CA 1
ATOM 6629 C C . LYS A 1 811 ? 33.828 -7.018 -41.564 1.00 94.56 811 LYS A C 1
ATOM 6631 O O . LYS A 1 811 ? 35.058 -7.019 -41.578 1.00 94.56 811 LYS A O 1
ATOM 6636 N N . MET A 1 812 ? 33.113 -6.404 -40.615 1.00 94.62 812 MET A N 1
ATOM 6637 C CA . MET A 1 812 ? 33.712 -5.651 -39.504 1.00 94.62 812 MET A CA 1
ATOM 6638 C C . MET A 1 812 ? 34.647 -6.532 -38.664 1.00 94.62 812 MET A C 1
ATOM 6640 O O . MET A 1 812 ? 35.782 -6.150 -38.368 1.00 94.62 812 MET A O 1
ATOM 6644 N N . LYS A 1 813 ? 34.208 -7.758 -38.368 1.00 93.19 813 LYS A N 1
ATOM 6645 C CA . LYS A 1 813 ? 35.019 -8.777 -37.693 1.00 93.19 813 LYS A CA 1
ATOM 6646 C C . LYS A 1 813 ? 36.273 -9.140 -38.489 1.00 93.19 813 LYS A C 1
ATOM 6648 O O . LYS A 1 813 ? 37.365 -9.180 -37.931 1.00 93.19 813 LYS A O 1
ATOM 6653 N N . LYS A 1 814 ? 36.157 -9.343 -39.807 1.00 93.94 814 LYS A N 1
ATOM 6654 C CA . LYS A 1 814 ? 37.304 -9.665 -40.682 1.00 93.94 814 LYS A CA 1
ATOM 6655 C C . LYS A 1 814 ? 38.350 -8.552 -40.747 1.00 93.94 814 LYS A C 1
ATOM 6657 O O . LYS A 1 814 ? 39.533 -8.851 -40.901 1.00 93.94 814 LYS A O 1
ATOM 6662 N N . VAL A 1 815 ? 37.940 -7.287 -40.641 1.00 94.00 815 VAL A N 1
ATOM 6663 C CA . VAL A 1 815 ? 38.868 -6.141 -40.617 1.00 94.00 815 VAL A CA 1
ATOM 6664 C C . VAL A 1 815 ? 39.398 -5.818 -39.214 1.00 94.00 815 VAL A C 1
ATOM 6666 O O . VAL A 1 815 ? 40.231 -4.925 -39.085 1.00 94.00 815 VAL A O 1
ATOM 6669 N N . GLY A 1 816 ? 38.970 -6.559 -38.183 1.00 92.25 816 GLY A N 1
ATOM 6670 C CA . GLY A 1 816 ? 39.439 -6.416 -36.801 1.00 92.25 816 GLY A CA 1
ATOM 6671 C C . GLY A 1 816 ? 38.889 -5.190 -36.068 1.00 92.25 816 GLY A C 1
ATOM 6672 O O . GLY A 1 816 ? 39.551 -4.681 -35.167 1.00 92.25 816 GLY A O 1
ATOM 6673 N N . GLY A 1 817 ? 37.721 -4.684 -36.481 1.00 91.88 817 GLY A N 1
ATOM 6674 C CA . GLY A 1 817 ? 37.044 -3.538 -35.859 1.00 91.88 817 GLY A CA 1
ATOM 6675 C C . GLY A 1 817 ? 35.844 -3.915 -34.984 1.00 91.88 817 GLY A C 1
ATOM 6676 O O . GLY A 1 817 ? 35.009 -3.056 -34.707 1.00 91.88 817 GLY A O 1
ATOM 6677 N N . ASP A 1 818 ? 35.712 -5.187 -34.604 1.00 91.81 818 ASP A N 1
ATOM 6678 C CA . ASP A 1 818 ? 34.621 -5.715 -33.780 1.00 91.81 818 ASP A CA 1
ATOM 6679 C C . ASP A 1 818 ? 34.920 -5.596 -32.269 1.00 91.81 818 ASP A C 1
ATOM 6681 O O . ASP A 1 818 ? 35.724 -4.768 -31.839 1.00 91.81 818 ASP A O 1
ATOM 6685 N N . PHE A 1 819 ? 34.268 -6.428 -31.448 1.00 90.31 819 PHE A N 1
ATOM 6686 C CA . PHE A 1 819 ? 34.437 -6.453 -29.992 1.00 90.31 819 PHE A CA 1
ATOM 6687 C C . PHE A 1 819 ? 35.873 -6.723 -29.523 1.00 90.31 819 PHE A C 1
ATOM 6689 O O . PHE A 1 819 ? 36.163 -6.444 -28.368 1.00 90.31 819 PHE A O 1
ATOM 6696 N N . ASN A 1 820 ? 36.766 -7.243 -30.376 1.00 90.44 820 ASN A N 1
ATOM 6697 C CA . ASN A 1 820 ? 38.151 -7.582 -30.021 1.00 90.44 820 ASN A CA 1
ATOM 6698 C C . ASN A 1 820 ? 39.180 -6.585 -30.584 1.00 90.44 820 ASN A C 1
ATOM 6700 O O . ASN A 1 820 ? 40.351 -6.932 -30.760 1.00 90.44 820 ASN A O 1
ATOM 6704 N N . VAL A 1 821 ? 38.750 -5.364 -30.916 1.00 92.88 821 VAL A N 1
ATOM 6705 C CA . VAL A 1 821 ? 39.642 -4.330 -31.449 1.00 92.88 821 VAL A CA 1
ATOM 6706 C C . VAL A 1 821 ? 40.796 -4.033 -30.483 1.00 92.88 821 VAL A C 1
ATOM 6708 O O . VAL A 1 821 ? 40.634 -4.017 -29.265 1.00 92.88 821 VAL A O 1
ATOM 6711 N N . THR A 1 822 ? 41.973 -3.739 -31.032 1.00 92.38 822 THR A N 1
ATOM 6712 C CA . THR A 1 822 ? 43.159 -3.376 -30.248 1.00 92.38 822 THR A CA 1
ATOM 6713 C C . THR A 1 822 ? 43.675 -1.994 -30.635 1.00 92.38 822 THR A C 1
ATOM 6715 O O . THR A 1 822 ? 43.574 -1.586 -31.797 1.00 92.38 822 THR A O 1
ATOM 6718 N N . LEU A 1 823 ? 44.292 -1.276 -29.691 1.00 92.56 823 LEU A N 1
ATOM 6719 C CA . LEU A 1 823 ? 44.898 0.034 -29.960 1.00 92.56 823 LEU A CA 1
ATOM 6720 C C . LEU A 1 823 ? 45.910 0.007 -31.129 1.00 92.56 823 LEU A C 1
ATOM 6722 O O . LEU A 1 823 ? 45.842 0.899 -31.978 1.00 92.56 823 LEU A O 1
ATOM 6726 N N . PRO A 1 824 ? 46.792 -1.009 -31.275 1.00 93.44 824 PRO A N 1
ATOM 6727 C CA . PRO A 1 824 ? 47.654 -1.126 -32.454 1.00 93.44 824 PRO A CA 1
ATOM 6728 C C . PRO A 1 824 ? 46.886 -1.200 -33.780 1.00 93.44 824 PRO A C 1
ATOM 6730 O O . PRO A 1 824 ? 47.338 -0.654 -34.783 1.00 93.44 824 PRO A O 1
ATOM 6733 N N . THR A 1 825 ? 45.713 -1.838 -33.794 1.00 92.56 825 THR A N 1
ATOM 6734 C CA . THR A 1 825 ? 44.854 -1.927 -34.986 1.00 92.56 825 THR A CA 1
ATOM 6735 C C . THR A 1 825 ? 44.246 -0.571 -35.343 1.00 92.56 825 THR A C 1
ATOM 6737 O O . THR A 1 825 ? 44.199 -0.220 -36.520 1.00 92.56 825 THR A O 1
ATOM 6740 N N . LEU A 1 826 ? 43.857 0.222 -34.341 1.00 92.81 826 LEU A N 1
ATOM 6741 C CA . LEU A 1 826 ? 43.318 1.575 -34.527 1.00 92.81 826 LEU A CA 1
ATOM 6742 C C . LEU A 1 826 ? 44.392 2.612 -34.917 1.00 92.81 826 LEU A C 1
ATOM 6744 O O . LEU A 1 826 ? 44.079 3.605 -35.576 1.00 92.81 826 LEU A O 1
ATOM 6748 N N . LYS A 1 827 ? 45.662 2.385 -34.555 1.00 93.06 827 LYS A N 1
ATOM 6749 C CA . LYS A 1 827 ? 46.807 3.227 -34.958 1.00 93.06 827 LYS A CA 1
ATOM 6750 C C . LYS A 1 827 ? 47.338 2.912 -36.357 1.00 93.06 827 LYS A C 1
ATOM 6752 O O . LYS A 1 827 ? 47.864 3.792 -37.035 1.00 93.06 827 LYS A O 1
ATOM 6757 N N . ASP A 1 828 ? 47.205 1.669 -36.807 1.00 94.88 828 ASP A N 1
ATOM 6758 C CA . ASP A 1 828 ? 47.620 1.260 -38.147 1.00 94.88 828 ASP A CA 1
ATOM 6759 C C . ASP A 1 828 ? 46.734 1.932 -39.213 1.00 94.88 828 ASP A C 1
ATOM 6761 O O . ASP A 1 828 ? 45.527 1.693 -39.298 1.00 94.88 828 ASP A O 1
ATOM 6765 N N . ARG A 1 829 ? 47.348 2.787 -40.043 1.00 93.25 829 ARG A N 1
ATOM 6766 C CA . ARG A 1 829 ? 46.650 3.580 -41.069 1.00 93.25 829 ARG A CA 1
ATOM 6767 C C . ARG A 1 829 ? 45.893 2.721 -42.082 1.00 93.25 829 ARG A C 1
ATOM 6769 O O . ARG A 1 829 ? 44.796 3.100 -42.485 1.00 93.25 829 ARG A O 1
ATOM 6776 N N . GLU A 1 830 ? 46.444 1.580 -42.487 1.00 93.50 830 GLU A N 1
ATOM 6777 C CA . GLU A 1 830 ? 45.811 0.707 -43.479 1.00 93.50 830 GLU A CA 1
ATOM 6778 C C . GLU A 1 830 ? 44.664 -0.095 -42.861 1.00 93.50 830 GLU A C 1
ATOM 6780 O O . GLU A 1 830 ? 43.615 -0.270 -43.486 1.00 93.50 830 GLU A O 1
ATOM 6785 N N . LYS A 1 831 ? 44.820 -0.556 -41.615 1.00 93.94 831 LYS A N 1
ATOM 6786 C CA . LYS A 1 831 ? 43.758 -1.290 -40.910 1.00 93.94 831 LYS A CA 1
ATOM 6787 C C . LYS A 1 831 ? 42.590 -0.385 -40.535 1.00 93.94 831 LYS A C 1
ATOM 6789 O O . LYS A 1 831 ? 41.446 -0.715 -40.844 1.00 93.94 831 LYS A O 1
ATOM 6794 N N . ARG A 1 832 ? 42.855 0.786 -39.952 1.00 93.56 832 ARG A N 1
ATOM 6795 C CA . ARG A 1 832 ? 41.801 1.724 -39.540 1.00 93.56 832 ARG A CA 1
ATOM 6796 C C . ARG A 1 832 ? 41.013 2.285 -40.726 1.00 93.56 832 ARG A C 1
ATOM 6798 O O . ARG A 1 832 ? 39.811 2.498 -40.611 1.00 93.56 832 ARG A O 1
ATOM 6805 N N . LYS A 1 833 ? 41.653 2.435 -41.893 1.00 95.62 833 LYS A N 1
ATOM 6806 C CA . LYS A 1 833 ? 40.979 2.791 -43.150 1.00 95.62 833 LYS A CA 1
ATOM 6807 C C . LYS A 1 833 ? 39.970 1.723 -43.577 1.00 95.62 833 LYS A C 1
ATOM 6809 O O . LYS A 1 833 ? 38.860 2.059 -43.980 1.00 95.62 833 LYS A O 1
ATOM 6814 N N . LYS A 1 834 ? 40.312 0.435 -43.445 1.00 96.38 834 LYS A N 1
ATOM 6815 C CA . LYS A 1 834 ? 39.378 -0.672 -43.721 1.00 96.38 834 LYS A CA 1
ATOM 6816 C C . LYS A 1 834 ? 38.200 -0.680 -42.745 1.00 96.38 834 LYS A C 1
ATOM 6818 O O . LYS A 1 834 ? 37.072 -0.866 -43.185 1.00 96.38 834 LYS A O 1
ATOM 6823 N N . ILE A 1 835 ? 38.442 -0.418 -41.458 1.00 96.06 835 ILE A N 1
ATOM 6824 C CA . ILE A 1 835 ? 37.377 -0.259 -40.450 1.00 96.06 835 ILE A CA 1
ATOM 6825 C C . ILE A 1 835 ? 36.443 0.897 -40.839 1.00 96.06 835 ILE A C 1
ATOM 6827 O O . ILE A 1 835 ? 35.232 0.704 -40.933 1.00 96.06 835 ILE A O 1
ATOM 6831 N N . ALA A 1 836 ? 36.997 2.069 -41.161 1.00 96.75 836 ALA A N 1
ATOM 6832 C CA . ALA A 1 836 ? 36.230 3.238 -41.592 1.00 96.75 836 ALA A CA 1
ATOM 6833 C C . ALA A 1 836 ? 35.398 2.977 -42.862 1.00 96.75 836 ALA A C 1
ATOM 6835 O O . ALA A 1 836 ? 34.277 3.466 -42.979 1.00 96.75 836 ALA A O 1
ATOM 6836 N N . MET A 1 837 ? 35.906 2.184 -43.811 1.00 96.81 837 MET A N 1
ATOM 6837 C CA . MET A 1 837 ? 35.131 1.768 -44.986 1.00 96.81 837 MET A CA 1
ATOM 6838 C C . MET A 1 837 ? 33.902 0.935 -44.604 1.00 96.81 837 MET A C 1
ATOM 6840 O O . MET A 1 837 ? 32.818 1.229 -45.095 1.00 96.81 837 MET A O 1
ATOM 6844 N N . VAL A 1 838 ? 34.040 -0.045 -43.705 1.00 96.75 838 VAL A N 1
ATOM 6845 C CA . VAL A 1 838 ? 32.898 -0.862 -43.254 1.00 96.75 838 VAL A CA 1
ATOM 6846 C C . VAL A 1 838 ? 31.883 -0.014 -42.476 1.00 96.75 838 VAL A C 1
ATOM 6848 O O . VAL A 1 838 ? 30.682 -0.171 -42.665 1.00 96.75 838 VAL A O 1
ATOM 6851 N N . LEU A 1 839 ? 32.334 0.950 -41.667 1.00 96.69 839 LEU A N 1
ATOM 6852 C CA . LEU A 1 839 ? 31.438 1.907 -41.002 1.00 96.69 839 LEU A CA 1
ATOM 6853 C C . LEU A 1 839 ? 30.620 2.740 -42.003 1.00 96.69 839 LEU A C 1
ATOM 6855 O O . LEU A 1 839 ? 29.442 3.003 -41.776 1.00 96.69 839 LEU A O 1
ATOM 6859 N N . ARG A 1 840 ? 31.203 3.113 -43.146 1.00 97.44 840 ARG A N 1
ATOM 6860 C CA . ARG A 1 840 ? 30.463 3.794 -44.221 1.00 97.44 840 ARG A CA 1
ATOM 6861 C C . ARG A 1 840 ? 29.447 2.884 -44.909 1.00 97.44 840 ARG A C 1
ATOM 6863 O O . ARG A 1 840 ? 28.434 3.399 -45.367 1.00 97.44 840 ARG A O 1
ATOM 6870 N N . GLU A 1 841 ? 29.672 1.569 -44.956 1.00 96.81 841 GLU A N 1
ATOM 6871 C CA . GLU A 1 841 ? 28.651 0.618 -45.425 1.00 96.81 841 GLU A CA 1
ATOM 6872 C C . GLU A 1 841 ? 27.439 0.591 -44.477 1.00 96.81 841 GLU A C 1
ATOM 6874 O O . GLU A 1 841 ? 26.304 0.616 -44.950 1.00 96.81 841 GLU A O 1
ATOM 6879 N N . PHE A 1 842 ? 27.652 0.637 -43.153 1.00 95.31 842 PHE A N 1
ATOM 6880 C CA . PHE A 1 842 ? 26.550 0.819 -42.196 1.00 95.31 842 PHE A CA 1
ATOM 6881 C C . PHE A 1 842 ? 25.809 2.140 -42.440 1.00 95.31 842 PHE A C 1
ATOM 6883 O O . PHE A 1 842 ? 24.582 2.146 -42.513 1.00 95.31 842 PHE A O 1
ATOM 6890 N N . ALA A 1 843 ? 26.529 3.248 -42.643 1.00 96.06 843 ALA A N 1
ATOM 6891 C CA . ALA A 1 843 ? 25.899 4.529 -42.971 1.00 96.06 843 ALA A CA 1
ATOM 6892 C C . ALA A 1 843 ? 25.050 4.455 -44.255 1.00 96.06 843 ALA A C 1
ATOM 6894 O O . ALA A 1 843 ? 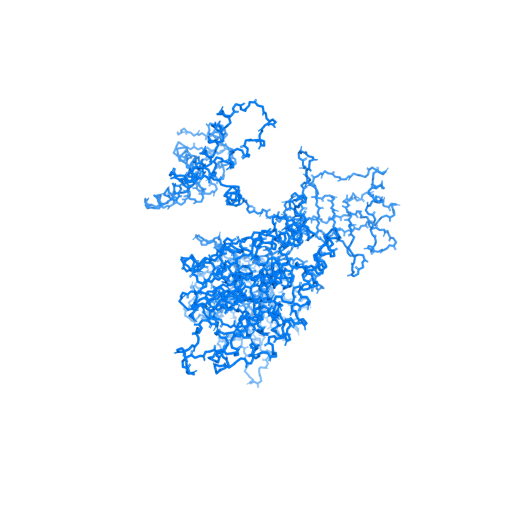23.924 4.943 -44.260 1.00 96.06 843 ALA A O 1
ATOM 6895 N N . ALA A 1 844 ? 25.563 3.812 -45.310 1.00 96.56 844 ALA A N 1
ATOM 6896 C CA . ALA A 1 844 ? 24.848 3.633 -46.573 1.00 96.56 844 ALA A CA 1
ATOM 6897 C C . ALA A 1 844 ? 23.571 2.799 -46.398 1.00 96.56 844 ALA A C 1
ATOM 6899 O O . ALA A 1 844 ? 22.530 3.164 -46.925 1.00 96.56 844 ALA A O 1
ATOM 6900 N N . SER A 1 845 ? 23.608 1.748 -45.574 1.00 95.25 845 SER A N 1
ATOM 6901 C CA . SER A 1 845 ? 22.407 0.953 -45.295 1.00 95.25 845 SER A CA 1
ATOM 6902 C C . SER A 1 845 ? 21.299 1.761 -44.600 1.00 95.25 845 SER A C 1
ATOM 6904 O O . SER A 1 845 ? 20.119 1.530 -44.836 1.00 95.25 845 SER A O 1
ATOM 6906 N N . TYR A 1 846 ? 21.655 2.761 -43.787 1.00 94.44 846 TYR A N 1
ATOM 6907 C CA . TYR A 1 846 ? 20.680 3.697 -43.223 1.00 94.44 846 TYR A CA 1
ATOM 6908 C C . TYR A 1 846 ? 20.136 4.674 -44.282 1.00 94.44 846 TYR A C 1
ATOM 6910 O O . TYR A 1 846 ? 18.967 5.051 -44.212 1.00 94.44 846 TYR A O 1
ATOM 6918 N N . ASP A 1 847 ? 20.945 5.061 -45.274 1.00 96.19 847 ASP A N 1
ATOM 6919 C CA . ASP A 1 847 ? 20.477 5.847 -46.424 1.00 96.19 847 ASP A CA 1
ATOM 6920 C C . ASP A 1 847 ? 19.503 5.043 -47.301 1.00 96.19 847 ASP A C 1
ATOM 6922 O O . ASP A 1 847 ? 18.516 5.599 -47.782 1.00 96.19 847 ASP A O 1
ATOM 6926 N N . ASP A 1 848 ? 19.722 3.734 -47.450 1.00 95.94 848 ASP A N 1
ATOM 6927 C CA . ASP A 1 848 ? 18.803 2.832 -48.154 1.00 95.94 848 ASP A CA 1
ATOM 6928 C C . ASP A 1 848 ? 17.445 2.746 -47.433 1.00 95.94 848 ASP A C 1
ATOM 6930 O O . ASP A 1 848 ? 16.396 2.823 -48.076 1.00 95.94 848 ASP A O 1
ATOM 6934 N N . ILE A 1 849 ? 17.443 2.695 -46.092 1.00 94.50 849 ILE A N 1
ATOM 6935 C CA . ILE A 1 849 ? 16.204 2.777 -45.295 1.00 94.50 849 ILE A CA 1
ATOM 6936 C C . ILE A 1 849 ? 15.477 4.099 -45.578 1.00 94.50 849 ILE A C 1
ATOM 6938 O O . ILE A 1 849 ? 14.270 4.101 -45.817 1.00 94.50 849 ILE A O 1
ATOM 6942 N N . LEU A 1 850 ? 16.189 5.231 -45.605 1.00 94.56 850 LEU A N 1
ATOM 6943 C CA . LEU A 1 850 ? 15.590 6.527 -45.954 1.00 94.56 850 LEU A CA 1
ATOM 6944 C C . LEU A 1 850 ? 15.029 6.547 -47.382 1.00 94.56 850 LEU A C 1
ATOM 6946 O O . LEU A 1 850 ? 13.977 7.143 -47.619 1.00 94.56 850 LEU A O 1
ATOM 6950 N N . ALA A 1 851 ? 15.704 5.897 -48.331 1.00 94.62 851 ALA A N 1
ATOM 6951 C CA . ALA A 1 851 ? 15.252 5.808 -49.714 1.00 94.62 851 ALA A CA 1
ATOM 6952 C C . ALA A 1 851 ? 13.909 5.071 -49.835 1.00 94.62 851 ALA A C 1
ATOM 6954 O O . ALA A 1 851 ? 13.053 5.529 -50.592 1.00 94.62 851 ALA A O 1
ATOM 6955 N N . ILE A 1 852 ? 13.685 4.010 -49.047 1.00 94.62 852 ILE A N 1
ATOM 6956 C CA . ILE A 1 852 ? 12.390 3.311 -48.971 1.00 94.62 852 ILE A CA 1
ATOM 6957 C C . ILE A 1 852 ? 11.282 4.284 -48.540 1.00 94.62 852 ILE A C 1
ATOM 6959 O O . ILE A 1 852 ? 10.262 4.402 -49.215 1.00 94.62 852 ILE A O 1
ATOM 6963 N N . PHE A 1 853 ? 11.494 5.054 -47.468 1.00 93.12 853 PHE A N 1
ATOM 6964 C CA . PHE A 1 853 ? 10.499 6.030 -47.000 1.00 93.12 853 PHE A CA 1
ATOM 6965 C C . PHE A 1 853 ? 10.233 7.159 -48.000 1.00 93.12 853 PHE A C 1
ATOM 6967 O O . PHE A 1 853 ? 9.101 7.632 -48.107 1.00 93.12 853 PHE A O 1
ATOM 6974 N N . ASN A 1 854 ? 11.239 7.580 -48.766 1.00 88.81 854 ASN A N 1
ATOM 6975 C CA . ASN A 1 854 ? 11.052 8.587 -49.810 1.00 88.81 854 ASN A CA 1
ATOM 6976 C C . ASN A 1 854 ? 10.151 8.082 -50.950 1.00 88.81 854 ASN A C 1
ATOM 6978 O O . ASN A 1 854 ? 9.366 8.864 -51.479 1.00 88.81 854 ASN A O 1
ATOM 6982 N N . GLN A 1 855 ? 10.210 6.789 -51.284 1.00 85.62 855 GLN A N 1
ATOM 6983 C CA . GLN A 1 855 ? 9.366 6.167 -52.315 1.00 85.62 855 GLN A CA 1
ATOM 6984 C C . GLN A 1 855 ? 7.905 5.990 -51.880 1.00 85.62 855 GLN A C 1
ATOM 6986 O O . GLN A 1 855 ? 7.033 5.868 -52.727 1.00 85.62 855 GLN A O 1
ATOM 6991 N N . ILE A 1 856 ? 7.636 5.976 -50.572 1.00 81.56 856 ILE A N 1
ATOM 6992 C CA . ILE A 1 856 ? 6.283 5.839 -50.004 1.00 81.56 856 ILE A CA 1
ATOM 6993 C C . ILE A 1 856 ? 5.581 7.201 -49.894 1.00 81.56 856 ILE A C 1
ATOM 6995 O O . ILE A 1 856 ? 4.359 7.282 -49.973 1.00 81.56 856 ILE A O 1
ATOM 6999 N N . ASN A 1 857 ? 6.354 8.274 -49.691 1.00 61.94 857 ASN A N 1
ATOM 7000 C CA . ASN A 1 857 ? 5.854 9.649 -49.564 1.00 61.94 857 ASN A CA 1
ATOM 7001 C C . ASN A 1 857 ? 5.730 10.394 -50.911 1.00 61.94 857 ASN A C 1
ATOM 7003 O O . ASN A 1 857 ? 5.360 11.571 -50.918 1.00 61.94 857 ASN A O 1
ATOM 7007 N N . THR A 1 858 ? 6.078 9.738 -52.022 1.00 47.56 858 THR A N 1
ATOM 7008 C CA . THR A 1 858 ? 5.885 10.215 -53.405 1.00 47.56 858 THR A CA 1
ATOM 7009 C C . THR A 1 858 ? 4.750 9.455 -54.061 1.00 47.56 858 THR A C 1
ATOM 7011 O O . THR A 1 858 ? 4.036 10.093 -54.868 1.00 47.56 858 THR A O 1
#